Protein 6P5U (pdb70)

Radius of gyration: 30.83 Å; Cα contacts (8 Å, |Δi|>4): 3270; chains: 6; bounding box: 85×77×83 Å

Organism: NCBI:txid155900

Nearest PDB structures (foldseek):
  6p5u-assembly1_C  TM=1.004E+00  e=1.518E-50  uncultured organism
  6p5u-assembly1_A  TM=1.004E+00  e=5.200E-48  uncultured organism
  6p5u-assembly1_E  TM=1.001E+00  e=7.434E-48  uncultured organism
  6p5u-assembly1_F  TM=1.002E+00  e=9.434E-48  uncultured organism
  6p5u-assembly1_B  TM=1.003E+00  e=1.431E-47  uncultured organism

CATH classification: 3.90.226.10 (+1 more: 6.10.250.2850)

Foldseek 3Di:
DQDQWDWDQDQQETEIAGRPVVQLSAQALSNLQVLLVVLVVVLPPRSHQEYEQAYPDQHRYQYHDCVRLPVNPPVVNVVSLVSNCVRLAVCQLLPLHAYEYETRAEQEQHNLSNLLSHLAYEYEQRHKYWDQQVVVPHASPSCNLVSLVVFFPPVVSCVRRVPRDIHGRVVCCVRRSHVYYYHSVCRVVVVVVVSVVRVPDDSLVSSLVSNLVVVCPPPDPVVSVVVVVVSVVVSVVVD/DQWDWDQDQQETEIARRDVVQLSACALVNLQVLLVVLVVVLPPPSHQEYEQAYPDAHRYQYHDCVRLPVVVVDDPVVNVVSLVSNCVRLAVCQLLPLHAYEYQTLAEQEQNSLSSLLSHLAYEYEQHHKYWPCQVVVVHQSDSCNLVSCVVFFPPVVSCVRRVPRDIHGRVVCCVRRSHVYYYHSVCRVVVVVVVSVVRVPDDSLVSSLVSNLVVVCVPPDPVVSVVVVVVSVVVSVVD/DQDQWDWDQDQQETEIAGRDVVQLSAQALSNLQVLLVVLVVVLPPSSHQEYEQAYPDQHRYAYHDCPRLPVDDDPVVNVVSLVSNLVRLAVCQLLPLHAYEYEGRAEQEQNSLRNLLSHLAYEYEQHHKYWPQVVVVPDQSDSCNLVSCVVFFPPVVSCVRRVPRDIHGRVVCCVRRSHVYYYHSVCRVVVVVVVSVVRVPDDSLVSSLVSNLVVVCVPPDPVVSVVVVVVSVVVSVVD/DPPQDQWDWDQDQQETEIAGRDVVQLSACALSNLQVLLVVLVVVLPDPSHQEYEQAYPDQHRYQYHDPPRLPPNPPVVNVVSLVSNCVRLAVCQLQPLHAYEYEGRAEQEQHSLRNLLSHLAYEYEQRHKYWDCQVVVPHASPSCNLVSCVVFFDPVVSCVRRVVRDIHGRVVCCVRRSHVYYYHSVCRVVVVVVVSVVRVPDDSLVSSLVSNLVVVCVVPDPVVSVVVVVVSVVVSVVVD/DQPPQDFWDWDFDQQETEIAGRDVVQLSACALSNLQVLLVVLVVVLPDRSHQEYEQAHPDAHRYQYHDCPRLNVVCPPPDPVVNVVSLVSNCVRLAVCQLLPLHAYEYEGLAEQEQNSLSNLLSHLAYEYEQHHKYWPQVVVVPHASDSCNLVSCVVFFPPVVSCVRRVVRDIDGPVVCCVRRSHVYYYHSVCRVVVRVVVSVVSVPDDSLVSSLVSNLVVVCVVPDPVVSVVVVVVSVVVSVVVD/DPPQDQWDWDFDQQETEIARRPVVQLSAAALSNLQVLLVVLVVVLPDRSHQEYEQAYPDAHRYQYHDCPRLPVVAPPVVNVVSLVSNCVRLAVCLQLPLHAYEYQTRAEQEQHSLSNLLSHLAYEYEQHHKYWPQQVVVVHASDSCNLVSCVVFFPPVVSCVRRVVRDIDGDVVCCVRRSHVYYYHSVCRVVVVVVVSVVSVPDDSLVSSLVSNLVVVCVPPDPVVSVVVVVVSVVVSVVVD

Structure (mmCIF, N/CA/C/O backbone):
data_6P5U
#
_entry.id   6P5U
#
_cell.length_a   99.280
_cell.length_b   130.960
_cell.length_c   115.910
_cell.angle_alpha   90.000
_cell.angle_beta   90.680
_cell.angle_gamma   90.000
#
_symmetry.space_group_name_H-M   'C 1 2 1'
#
loop_
_entity.id
_entity.type
_entity.pdbx_description
1 polymer 'Enoyl-CoA hydratase'
2 non-polymer 'COENZYME A'
3 non-polymer 2-[3-(2-HYDROXY-1,1-DIHYDROXYMETHYL-ETHYLAMINO)-PROPYLAMINO]-2-HYDROXYMETHYL-PROPANE-1,3-DIOL
4 water water
#
loop_
_atom_site.group_PDB
_atom_site.id
_atom_site.type_symbol
_atom_site.label_atom_id
_atom_site.label_alt_id
_atom_site.label_comp_id
_atom_site.label_asym_id
_atom_site.label_entity_id
_atom_site.label_seq_id
_atom_site.pdbx_PDB_ins_code
_atom_site.Cartn_x
_atom_site.Cartn_y
_atom_site.Cartn_z
_atom_site.occupancy
_atom_site.B_iso_or_equiv
_atom_site.auth_seq_id
_atom_site.auth_comp_id
_atom_site.auth_asym_id
_atom_site.auth_atom_id
_atom_site.pdbx_PDB_model_num
ATOM 1 N N . GLY A 1 12 ? 24.541 15.689 10.320 1.00 40.85 12 GLY A N 1
ATOM 2 C CA . GLY A 1 12 ? 25.940 15.323 10.445 1.00 40.91 12 GLY A CA 1
ATOM 3 C C . GLY A 1 12 ? 26.253 13.942 9.902 1.00 40.73 12 GLY A C 1
ATOM 4 O O . GLY A 1 12 ? 27.417 13.585 9.721 1.00 41.47 12 GLY A O 1
ATOM 5 N N . LEU A 1 13 ? 25.207 13.164 9.640 1.00 39.15 13 LEU A N 1
ATOM 6 C CA . LEU A 1 13 ? 25.362 11.806 9.140 1.00 38.00 13 LEU A CA 1
ATOM 7 C C . LEU A 1 13 ? 25.499 11.810 7.624 1.00 38.29 13 LEU A C 1
ATOM 8 O O . LEU A 1 13 ? 24.797 12.547 6.924 1.00 40.57 13 LEU A O 1
ATOM 13 N N . THR A 1 14 ? 26.412 10.978 7.121 1.00 36.01 14 THR A N 1
ATOM 14 C CA . THR A 1 14 ? 26.624 10.838 5.688 1.00 35.96 14 THR A CA 1
ATOM 15 C C . THR A 1 14 ? 26.230 9.474 5.141 1.00 35.83 14 THR A C 1
ATOM 16 O O . THR A 1 14 ? 25.988 9.359 3.935 1.00 37.80 14 THR A O 1
ATOM 20 N N . THR A 1 15 ? 26.162 8.445 5.987 1.00 33.11 15 THR A N 1
ATOM 21 C CA . THR A 1 15 ? 25.808 7.104 5.549 1.00 32.10 15 THR A CA 1
ATOM 22 C C . THR A 1 15 ? 24.441 6.650 6.043 1.00 31.33 15 THR A C 1
ATOM 23 O O . THR A 1 15 ? 23.988 5.570 5.649 1.00 30.87 15 THR A O 1
ATOM 27 N N . VAL A 1 16 ? 23.767 7.442 6.877 1.00 31.06 16 VAL A N 1
ATOM 28 C CA . VAL A 1 16 ? 22.521 7.040 7.519 1.00 29.08 16 VAL A CA 1
ATOM 29 C C . VAL A 1 16 ? 21.510 8.171 7.357 1.00 28.86 16 VAL A C 1
ATOM 30 O O . VAL A 1 16 ? 21.869 9.352 7.384 1.00 30.36 16 VAL A O 1
ATOM 34 N N . LYS A 1 17 ? 20.242 7.808 7.153 1.00 27.43 17 LYS A N 1
ATOM 35 C CA . LYS A 1 17 ? 19.142 8.767 7.137 1.00 28.22 17 LYS A CA 1
ATOM 36 C C . LYS A 1 17 ? 18.127 8.380 8.205 1.00 27.84 17 LYS A C 1
ATOM 37 O O . LYS A 1 17 ? 17.822 7.196 8.380 1.00 28.31 17 LYS A O 1
ATOM 39 N N . VAL A 1 18 ? 17.691 9.373 8.975 1.00 27.81 18 VAL A N 1
ATOM 40 C CA . VAL A 1 18 ? 16.686 9.131 10.048 1.00 28.13 18 VAL A CA 1
ATOM 41 C C . VAL A 1 18 ? 15.471 10.023 9.795 1.00 28.03 18 VAL A C 1
ATOM 42 O O . VAL A 1 18 ? 15.653 11.240 9.663 1.00 29.16 18 VAL A O 1
ATOM 46 N N . GLN A 1 19 ? 14.283 9.424 9.750 1.00 28.24 19 GLN A N 1
ATOM 47 C CA . GLN A 1 19 ? 13.031 10.194 9.547 1.00 29.44 19 GLN A CA 1
ATOM 48 C C . GLN A 1 19 ? 12.084 9.915 10.715 1.00 27.37 19 GLN A C 1
ATOM 49 O O . GLN A 1 19 ? 11.811 8.738 10.985 1.00 27.58 19 GLN A O 1
ATOM 55 N N . PHE A 1 20 ? 11.578 10.971 11.349 1.00 26.01 20 PHE A N 1
ATOM 56 C CA . PHE A 1 20 ? 10.640 10.807 12.484 1.00 25.71 20 PHE A CA 1
ATOM 57 C C . PHE A 1 20 ? 9.216 10.819 11.934 1.00 26.94 20 PHE A C 1
ATOM 58 O O . PHE A 1 20 ? 8.890 11.728 11.165 1.00 28.16 20 PHE A O 1
ATOM 66 N N . ASP A 1 21 ? 8.419 9.819 12.307 1.00 25.88 21 ASP A N 1
ATOM 67 C CA . ASP A 1 21 ? 7.020 9.729 11.823 1.00 26.15 21 ASP A CA 1
ATOM 68 C C . ASP A 1 21 ? 6.087 9.231 12.936 1.00 25.79 21 ASP A C 1
ATOM 69 O O . ASP A 1 21 ? 6.004 8.012 13.129 1.00 24.27 21 ASP A O 1
ATOM 74 N N . GLU A 1 22 ? 5.460 10.156 13.668 1.00 25.88 22 GLU A N 1
ATOM 75 C CA . GLU A 1 22 ? 4.457 9.813 14.712 1.00 26.61 22 GLU A CA 1
ATOM 76 C C . GLU A 1 22 ? 5.005 8.781 15.707 1.00 25.84 22 GLU A C 1
ATOM 77 O O . GLU A 1 22 ? 4.268 7.845 16.033 1.00 25.20 22 GLU A O 1
ATOM 83 N N . GLY A 1 23 ? 6.239 8.958 16.177 1.00 24.95 23 GLY A N 1
ATOM 84 C CA . GLY A 1 23 ? 6.855 8.008 17.122 1.00 24.94 23 GLY A CA 1
ATOM 85 C C . GLY A 1 23 ? 7.661 6.917 16.433 1.00 24.34 23 GLY A C 1
ATOM 86 O O . GLY A 1 23 ? 8.257 6.095 17.140 1.00 23.94 23 GLY A O 1
ATOM 87 N N . ILE A 1 24 ? 7.706 6.927 15.100 1.00 23.99 24 ILE A N 1
ATOM 88 C CA . ILE A 1 24 ? 8.522 5.927 14.354 1.00 22.62 24 ILE A CA 1
ATOM 89 C C . ILE A 1 24 ? 9.791 6.619 13.861 1.00 23.01 24 ILE A C 1
ATOM 90 O O . ILE A 1 24 ? 9.687 7.669 13.229 1.00 23.11 24 ILE A O 1
ATOM 95 N N . ALA A 1 25 ? 10.941 6.021 14.146 1.00 23.00 25 ALA A N 1
ATOM 96 C CA . ALA A 1 25 ? 12.224 6.522 13.662 1.00 23.69 25 ALA A CA 1
ATOM 97 C C . ALA A 1 25 ? 12.668 5.622 12.514 1.00 23.37 25 ALA A C 1
ATOM 98 O O . ALA A 1 25 ? 13.268 4.566 12.739 1.00 22.85 25 ALA A O 1
ATOM 100 N N . TRP A 1 26 ? 12.363 6.037 11.286 1.00 23.73 26 TRP A N 1
ATOM 101 C CA . TRP A 1 26 ? 12.775 5.286 10.104 1.00 23.12 26 TRP A CA 1
ATOM 102 C C . TRP A 1 26 ? 14.268 5.493 9.879 1.00 24.05 26 TRP A C 1
ATOM 103 O O . TRP A 1 26 ? 14.692 6.557 9.416 1.00 25.49 26 TRP A O 1
ATOM 114 N N . VAL A 1 27 ? 15.065 4.482 10.206 1.00 23.00 27 VAL A N 1
ATOM 115 C CA . VAL A 1 27 ? 16.514 4.533 10.049 1.00 22.82 27 VAL A CA 1
ATOM 116 C C . VAL A 1 27 ? 16.860 3.821 8.750 1.00 23.88 27 VAL A C 1
ATOM 117 O O . VAL A 1 27 ? 16.706 2.599 8.638 1.00 22.08 27 VAL A O 1
ATOM 121 N N . SER A 1 28 ? 17.334 4.581 7.769 1.00 25.13 28 SER A N 1
ATOM 122 C CA . SER A 1 28 ? 17.648 4.055 6.450 1.00 26.76 28 SER A CA 1
ATOM 123 C C . SER A 1 28 ? 19.155 4.024 6.251 1.00 28.18 28 SER A C 1
ATOM 124 O O . SER A 1 28 ? 19.838 5.030 6.478 1.00 28.09 28 SER A O 1
ATOM 127 N N . LEU A 1 29 ? 19.670 2.867 5.837 1.00 29.12 29 LEU A N 1
ATOM 128 C CA . LEU A 1 29 ? 21.035 2.812 5.331 1.00 29.32 29 LEU A CA 1
ATOM 129 C C . LEU A 1 29 ? 21.118 3.641 4.059 1.00 28.64 29 LEU A C 1
ATOM 130 O O . LEU A 1 29 ? 20.375 3.396 3.104 1.00 28.97 29 LEU A O 1
ATOM 135 N N . ASN A 1 30 ? 22.017 4.626 4.045 1.00 28.96 30 ASN A N 1
ATOM 136 C CA . ASN A 1 30 ? 22.070 5.543 2.913 1.00 29.61 30 ASN A CA 1
ATOM 137 C C . ASN A 1 30 ? 23.424 5.522 2.213 1.00 27.37 30 ASN A C 1
ATOM 138 O O . ASN A 1 30 ? 24.138 6.531 2.186 1.00 25.43 30 ASN A O 1
ATOM 143 N N . ARG A 1 31 ? 23.790 4.377 1.647 1.00 25.98 31 ARG A N 1
ATOM 144 C CA . ARG A 1 31 ? 24.906 4.285 0.703 1.00 24.42 31 ARG A CA 1
ATOM 145 C C . ARG A 1 31 ? 24.436 3.556 -0.551 1.00 23.58 31 ARG A C 1
ATOM 146 O O . ARG A 1 31 ? 24.955 2.491 -0.900 1.00 23.54 31 ARG A O 1
ATOM 154 N N . PRO A 1 32 ? 23.443 4.108 -1.260 1.00 23.17 32 PRO A N 1
ATOM 155 C CA . PRO A 1 32 ? 22.866 3.364 -2.393 1.00 23.33 32 PRO A CA 1
ATOM 156 C C . PRO A 1 32 ? 23.845 3.160 -3.534 1.00 23.94 32 PRO A C 1
ATOM 157 O O . PRO A 1 32 ? 23.732 2.166 -4.263 1.00 24.52 32 PRO A O 1
ATOM 161 N N . ASP A 1 33 ? 24.814 4.063 -3.701 1.00 23.34 33 ASP A N 1
ATOM 162 C CA . ASP A 1 33 ? 25.841 3.872 -4.717 1.00 24.99 33 ASP A CA 1
ATOM 163 C C . ASP A 1 33 ? 26.717 2.663 -4.424 1.00 25.27 33 ASP A C 1
ATOM 164 O O . ASP A 1 33 ? 27.312 2.105 -5.352 1.00 26.65 33 ASP A O 1
ATOM 169 N N . LYS A 1 34 ? 26.810 2.249 -3.160 1.00 23.91 34 LYS A N 1
ATOM 170 C CA . LYS A 1 34 ? 27.498 1.023 -2.778 1.00 23.88 34 LYS A CA 1
ATOM 171 C C . LYS A 1 34 ? 26.524 -0.056 -2.317 1.00 22.99 34 LYS A C 1
ATOM 172 O O . LYS A 1 34 ? 26.924 -0.990 -1.614 1.00 19.62 34 LYS A O 1
ATOM 178 N N . ARG A 1 35 ? 25.250 0.061 -2.703 1.00 22.66 35 ARG A N 1
ATOM 179 C CA . ARG A 1 35 ? 24.207 -0.898 -2.334 1.00 22.04 35 ARG A CA 1
ATOM 180 C C . ARG A 1 35 ? 24.105 -1.056 -0.818 1.00 20.48 35 ARG A C 1
ATOM 181 O O . ARG A 1 35 ? 23.888 -2.155 -0.303 1.00 19.88 35 ARG A O 1
ATOM 189 N N . ASN A 1 36 ? 24.268 0.059 -0.103 1.00 19.79 36 ASN A N 1
ATOM 190 C CA . ASN A 1 36 ? 24.155 0.102 1.356 1.00 20.57 36 ASN A CA 1
ATOM 191 C C . ASN A 1 36 ? 25.139 -0.844 2.037 1.00 21.15 36 ASN A C 1
ATOM 192 O O . ASN A 1 36 ? 24.860 -1.375 3.115 1.00 21.02 36 ASN A O 1
ATOM 197 N N . ALA A 1 37 ? 26.295 -1.064 1.415 1.00 22.10 37 ALA A N 1
ATOM 198 C CA . ALA A 1 37 ? 27.349 -1.831 2.062 1.00 22.13 37 ALA A CA 1
ATOM 199 C C . ALA A 1 37 ? 27.800 -1.118 3.330 1.00 22.69 37 ALA A C 1
ATOM 200 O O . ALA A 1 37 ? 27.835 0.114 3.392 1.00 23.92 37 ALA A O 1
ATOM 202 N N . MET A 1 38 ? 28.140 -1.900 4.350 1.00 22.24 38 MET A N 1
ATOM 203 C CA . MET A 1 38 ? 28.417 -1.374 5.682 1.00 21.19 38 MET A CA 1
ATOM 204 C C . MET A 1 38 ? 29.922 -1.191 5.850 1.00 21.59 38 MET A C 1
ATOM 205 O O . MET A 1 38 ? 30.671 -2.170 5.929 1.00 20.80 38 MET A O 1
ATOM 210 N N . SER A 1 39 ? 30.351 0.059 5.906 1.00 21.65 39 SER A N 1
ATOM 211 C CA . SER A 1 39 ? 31.739 0.460 6.068 1.00 23.20 39 SER A CA 1
ATOM 212 C C . SER A 1 39 ? 32.015 0.836 7.517 1.00 23.57 39 SER A C 1
ATOM 213 O O . SER A 1 39 ? 31.091 0.988 8.321 1.00 23.80 39 SER A O 1
ATOM 216 N N . PRO A 1 40 ? 33.291 0.973 7.898 1.00 23.70 40 PRO A N 1
ATOM 217 C CA . PRO A 1 40 ? 33.591 1.479 9.249 1.00 24.88 40 PRO A CA 1
ATOM 218 C C . PRO A 1 40 ? 32.956 2.826 9.546 1.00 25.66 40 PRO A C 1
ATOM 219 O O . PRO A 1 40 ? 32.574 3.081 10.695 1.00 25.45 40 PRO A O 1
ATOM 223 N N . THR A 1 41 ? 32.833 3.698 8.543 1.00 25.49 41 THR A N 1
ATOM 224 C CA . THR A 1 41 ? 32.143 4.968 8.743 1.00 26.24 41 THR A CA 1
ATOM 225 C C . THR A 1 41 ? 30.668 4.740 9.050 1.00 26.24 41 THR A C 1
ATOM 226 O O . THR A 1 41 ? 30.109 5.351 9.968 1.00 28.03 41 THR A O 1
ATOM 230 N N . LEU A 1 42 ? 30.022 3.854 8.289 1.00 24.93 42 LEU A N 1
ATOM 231 C CA . LEU A 1 42 ? 28.624 3.532 8.555 1.00 23.34 42 LEU A CA 1
ATOM 232 C C . LEU A 1 42 ? 28.464 2.847 9.907 1.00 21.92 42 LEU A C 1
ATOM 233 O O . LEU A 1 42 ? 27.504 3.119 10.636 1.00 19.47 42 LEU A O 1
ATOM 238 N N . ASN A 1 43 ? 29.393 1.952 10.254 1.00 21.16 43 ASN A N 1
ATOM 239 C CA . ASN A 1 43 ? 29.313 1.261 11.537 1.00 20.77 43 ASN A CA 1
ATOM 240 C C . ASN A 1 43 ? 29.415 2.241 12.698 1.00 21.88 43 ASN A C 1
ATOM 241 O O . ASN A 1 43 ? 28.720 2.092 13.710 1.00 19.31 43 ASN A O 1
ATOM 246 N N . ARG A 1 44 ? 30.279 3.251 12.571 1.00 23.66 44 ARG A N 1
ATOM 247 C CA . ARG A 1 44 ? 30.388 4.261 13.618 1.00 24.60 44 ARG A CA 1
ATOM 248 C C . ARG A 1 44 ? 29.171 5.177 13.627 1.00 25.11 44 ARG A C 1
ATOM 249 O O . ARG A 1 44 ? 28.659 5.528 14.696 1.00 25.81 44 ARG A O 1
ATOM 251 N N . GLU A 1 45 ? 28.693 5.573 12.444 1.00 25.63 45 GLU A N 1
ATOM 252 C CA . GLU A 1 45 ? 27.530 6.451 12.375 1.00 26.05 45 GLU A CA 1
ATOM 253 C C . GLU A 1 45 ? 26.279 5.760 12.903 1.00 25.72 45 GLU A C 1
ATOM 254 O O . GLU A 1 45 ? 25.447 6.395 13.561 1.00 25.01 45 GLU A O 1
ATOM 260 N N . MET A 1 46 ? 26.126 4.462 12.631 1.00 25.05 46 MET A N 1
ATOM 261 C CA . MET A 1 46 ? 24.917 3.770 13.068 1.00 25.67 46 MET A CA 1
ATOM 262 C C . MET A 1 46 ? 24.864 3.629 14.581 1.00 24.40 46 MET A C 1
ATOM 263 O O . MET A 1 46 ? 23.783 3.711 15.177 1.00 24.59 46 MET A O 1
ATOM 268 N N . LEU A 1 47 ? 26.008 3.367 15.216 1.00 23.47 47 LEU A N 1
ATOM 269 C CA . LEU A 1 47 ? 26.026 3.299 16.672 1.00 22.70 47 LEU A CA 1
ATOM 270 C C . LEU A 1 47 ? 25.660 4.645 17.279 1.00 22.93 47 LEU A C 1
ATOM 271 O O . LEU A 1 47 ? 24.968 4.707 18.300 1.00 23.58 47 LEU A O 1
ATOM 276 N N . GLN A 1 48 ? 26.112 5.738 16.657 1.00 23.99 48 GLN A N 1
ATOM 277 C CA . GLN A 1 48 ? 25.732 7.066 17.125 1.00 25.22 48 GLN A CA 1
ATOM 278 C C . GLN A 1 48 ? 24.230 7.283 17.002 1.00 23.18 48 GLN A C 1
ATOM 279 O O . GLN A 1 48 ? 23.602 7.858 17.899 1.00 23.60 48 GLN A O 1
ATOM 285 N N . VAL A 1 49 ? 23.636 6.827 15.897 1.00 23.06 49 VAL A N 1
ATOM 286 C CA . VAL A 1 49 ? 22.201 7.003 15.691 1.00 23.60 49 VAL A CA 1
ATOM 287 C C . VAL A 1 49 ? 21.414 6.219 16.733 1.00 23.11 49 VAL A C 1
ATOM 288 O O . VAL A 1 49 ? 20.494 6.746 17.369 1.00 22.30 49 VAL A O 1
ATOM 292 N N . LEU A 1 50 ? 21.767 4.945 16.924 1.00 23.07 50 LEU A N 1
ATOM 293 C CA . LEU A 1 50 ? 21.031 4.107 17.865 1.00 23.14 50 LEU A CA 1
ATOM 294 C C . LEU A 1 50 ? 21.189 4.607 19.296 1.00 24.19 50 LEU A C 1
ATOM 295 O O . LEU A 1 50 ? 20.225 4.611 20.069 1.00 25.15 50 LEU A O 1
ATOM 300 N N . GLU A 1 51 ? 22.398 5.039 19.666 1.00 25.21 51 GLU A N 1
ATOM 301 C CA . GLU A 1 51 ? 22.612 5.566 21.010 1.00 27.16 51 GLU A CA 1
ATOM 302 C C . GLU A 1 51 ? 21.854 6.868 21.233 1.00 28.38 51 GLU A C 1
ATOM 303 O O . GLU A 1 51 ? 21.428 7.149 22.359 1.00 29.90 51 GLU A O 1
ATOM 309 N N . ALA A 1 52 ? 21.679 7.673 20.184 1.00 27.99 52 ALA A N 1
ATOM 310 C CA . ALA A 1 52 ? 20.943 8.923 20.322 1.00 27.74 52 ALA A CA 1
ATOM 311 C C . ALA A 1 52 ? 19.436 8.701 20.308 1.00 28.51 52 ALA A C 1
ATOM 312 O O . ALA A 1 52 ? 18.700 9.428 20.985 1.00 29.77 52 ALA A O 1
ATOM 314 N N . LEU A 1 53 ? 18.962 7.705 19.557 1.00 28.27 53 LEU A N 1
ATOM 315 C CA . LEU A 1 53 ? 17.527 7.468 19.447 1.00 27.78 53 LEU A CA 1
ATOM 316 C C . LEU A 1 53 ? 16.953 6.787 20.683 1.00 28.00 53 LEU A C 1
ATOM 317 O O . LEU A 1 53 ? 15.753 6.920 20.953 1.00 26.25 53 LEU A O 1
ATOM 322 N N . GLU A 1 54 ? 17.777 6.057 21.439 1.00 28.88 54 GLU A N 1
ATOM 323 C CA . GLU A 1 54 ? 17.270 5.355 22.613 1.00 31.08 54 GLU A CA 1
ATOM 324 C C . GLU A 1 54 ? 16.855 6.309 23.726 1.00 31.82 54 GLU A C 1
ATOM 325 O O . GLU A 1 54 ? 16.154 5.890 24.652 1.00 32.45 54 GLU A O 1
ATOM 331 N N . PHE A 1 55 ? 17.272 7.573 23.657 1.00 31.79 55 PHE A N 1
ATOM 332 C CA . PHE A 1 55 ? 16.821 8.594 24.589 1.00 32.60 55 PHE A CA 1
ATOM 333 C C . PHE A 1 55 ? 16.018 9.694 23.912 1.00 33.01 55 PHE A C 1
ATOM 334 O O . PHE A 1 55 ? 15.497 10.577 24.604 1.00 35.86 55 PHE A O 1
ATOM 342 N N . ASP A 1 56 ? 15.904 9.670 22.586 1.00 30.89 56 ASP A N 1
ATOM 343 C CA . ASP A 1 56 ? 15.094 10.644 21.863 1.00 30.78 56 ASP A CA 1
ATOM 344 C C . ASP A 1 56 ? 13.621 10.318 22.070 1.00 29.73 56 ASP A C 1
ATOM 345 O O . ASP A 1 56 ? 13.124 9.306 21.564 1.00 28.63 56 ASP A O 1
ATOM 350 N N . ASP A 1 57 ? 12.916 11.176 22.810 1.00 30.12 57 ASP A N 1
ATOM 351 C CA . ASP A 1 57 ? 11.502 10.950 23.087 1.00 30.47 57 ASP A CA 1
ATOM 352 C C . ASP A 1 57 ? 10.627 11.081 21.848 1.00 28.66 57 ASP A C 1
ATOM 353 O O . ASP A 1 57 ? 9.440 10.744 21.913 1.00 27.83 57 ASP A O 1
ATOM 358 N N . ARG A 1 58 ? 11.177 11.558 20.728 1.00 27.17 58 ARG A N 1
ATOM 359 C CA . ARG A 1 58 ? 10.409 11.675 19.495 1.00 27.66 58 ARG A CA 1
ATOM 360 C C . ARG A 1 58 ? 10.081 10.326 18.872 1.00 27.31 58 ARG A C 1
ATOM 361 O O . ARG A 1 58 ? 9.264 10.276 17.946 1.00 27.85 58 ARG A O 1
ATOM 369 N N . CYS A 1 59 ? 10.692 9.241 19.344 1.00 26.97 59 CYS A N 1
ATOM 370 C CA . CYS A 1 59 ? 10.449 7.917 18.795 1.00 26.62 59 CYS A CA 1
ATOM 371 C C . CYS A 1 59 ? 10.253 6.914 19.922 1.00 25.22 59 CYS A C 1
ATOM 372 O O . CYS A 1 59 ? 10.854 7.028 20.994 1.00 24.54 59 CYS A O 1
ATOM 375 N N . GLY A 1 60 ? 9.394 5.932 19.665 1.00 23.64 60 GLY A N 1
ATOM 376 C CA . GLY A 1 60 ? 9.175 4.838 20.589 1.00 22.49 60 GLY A CA 1
ATOM 377 C C . GLY A 1 60 ? 9.433 3.501 19.927 1.00 22.78 60 GLY A C 1
ATOM 378 O O . GLY A 1 60 ? 9.415 2.455 20.582 1.00 22.66 60 GLY A O 1
ATOM 379 N N . VAL A 1 61 ? 9.670 3.534 18.616 1.00 22.92 61 VAL A N 1
ATOM 380 C CA . VAL A 1 61 ? 9.992 2.342 17.840 1.00 22.43 61 VAL A CA 1
ATOM 381 C C . VAL A 1 61 ? 10.929 2.758 16.716 1.00 21.97 61 VAL A C 1
ATOM 382 O O . VAL A 1 61 ? 10.815 3.854 16.161 1.00 21.24 61 VAL A O 1
ATOM 386 N N . VAL A 1 62 ? 11.870 1.877 16.387 1.00 21.23 62 VAL A N 1
ATOM 387 C CA . VAL A 1 62 ? 12.860 2.129 15.349 1.00 22.20 62 VAL A CA 1
ATOM 388 C C . VAL A 1 62 ? 12.674 1.100 14.244 1.00 22.40 62 VAL A C 1
ATOM 389 O O . VAL A 1 62 ? 12.617 -0.105 14.515 1.00 22.48 62 VAL A O 1
ATOM 393 N N . VAL A 1 63 ? 12.576 1.573 13.005 1.00 20.65 63 VAL A N 1
ATOM 394 C CA . VAL A 1 63 ? 12.498 0.709 11.833 1.00 19.58 63 VAL A CA 1
ATOM 395 C C . VAL A 1 63 ? 13.812 0.828 11.076 1.00 21.01 63 VAL A C 1
ATOM 396 O O . VAL A 1 63 ? 14.192 1.923 10.642 1.00 22.48 63 VAL A O 1
ATOM 400 N N . LEU A 1 64 ? 14.507 -0.295 10.922 1.00 19.78 64 LEU A N 1
ATOM 401 C CA . LEU A 1 64 ? 15.771 -0.347 10.199 1.00 20.12 64 LEU A CA 1
ATOM 402 C C . LEU A 1 64 ? 15.509 -0.824 8.777 1.00 20.65 64 LEU A C 1
ATOM 403 O O . LEU A 1 64 ? 14.953 -1.909 8.573 1.00 19.96 64 LEU A O 1
ATOM 408 N N . THR A 1 65 ? 15.906 -0.015 7.800 1.00 20.47 65 THR A N 1
ATOM 409 C CA . THR A 1 65 ? 15.734 -0.354 6.395 1.00 22.08 65 THR A CA 1
ATOM 410 C C . THR A 1 65 ? 16.881 0.272 5.611 1.00 23.15 65 THR A C 1
ATOM 411 O O . THR A 1 65 ? 17.832 0.808 6.189 1.00 23.33 65 THR A O 1
ATOM 415 N N . GLY A 1 66 ? 16.795 0.199 4.290 1.00 23.72 66 GLY A N 1
ATOM 416 C CA . GLY A 1 66 ? 17.815 0.764 3.432 1.00 25.06 66 GLY A CA 1
ATOM 417 C C . GLY A 1 66 ? 17.204 1.609 2.336 1.00 27.96 66 GLY A C 1
ATOM 418 O O . GLY A 1 66 ? 16.116 1.328 1.835 1.00 28.16 66 GLY A O 1
ATOM 419 N N . GLU A 1 67 ? 17.925 2.665 1.972 1.00 30.42 67 GLU A N 1
ATOM 420 C CA . GLU A 1 67 ? 17.504 3.519 0.874 1.00 33.08 67 GLU A CA 1
ATOM 421 C C . GLU A 1 67 ? 17.790 2.842 -0.460 1.00 34.88 67 GLU A C 1
ATOM 422 O O . GLU A 1 67 ? 18.715 2.034 -0.588 1.00 35.66 67 GLU A O 1
ATOM 424 N N . GLY A 1 68 ? 16.981 3.177 -1.460 1.00 35.79 68 GLY A N 1
ATOM 425 C CA . GLY A 1 68 ? 17.148 2.588 -2.771 1.00 36.45 68 GLY A CA 1
ATOM 426 C C . GLY A 1 68 ? 16.613 1.168 -2.840 1.00 36.75 68 GLY A C 1
ATOM 427 O O . GLY A 1 68 ? 15.757 0.746 -2.056 1.00 37.15 68 GLY A O 1
ATOM 428 N N . ASP A 1 69 ? 17.141 0.419 -3.806 1.00 36.50 69 ASP A N 1
ATOM 429 C CA . ASP A 1 69 ? 16.713 -0.952 -4.054 1.00 35.09 69 ASP A CA 1
ATOM 430 C C . ASP A 1 69 ? 17.397 -1.967 -3.148 1.00 31.44 69 ASP A C 1
ATOM 431 O O . ASP A 1 69 ? 17.216 -3.173 -3.350 1.00 30.46 69 ASP A O 1
ATOM 436 N N . SER A 1 70 ? 18.168 -1.521 -2.161 1.00 28.80 70 SER A N 1
ATOM 437 C CA . SER A 1 70 ? 18.929 -2.414 -1.302 1.00 27.10 70 SER A CA 1
ATOM 438 C C . SER A 1 70 ? 18.507 -2.244 0.149 1.00 24.87 70 SER A C 1
ATOM 439 O O . SER A 1 70 ? 18.206 -1.131 0.593 1.00 24.66 70 SER A O 1
ATOM 442 N N . PHE A 1 71 ? 18.468 -3.361 0.876 1.00 23.55 71 PHE A N 1
ATOM 443 C CA . PHE A 1 71 ? 18.507 -3.304 2.332 1.00 22.72 71 PHE A CA 1
ATOM 444 C C . PHE A 1 71 ? 19.945 -3.112 2.800 1.00 23.49 71 PHE A C 1
ATOM 445 O O . PHE A 1 71 ? 20.288 -2.077 3.379 1.00 26.96 71 PHE A O 1
ATOM 453 N N . SER A 1 72 ? 20.803 -4.098 2.528 1.00 21.30 72 SER A N 1
ATOM 454 C CA . SER A 1 72 ? 22.249 -3.963 2.673 1.00 20.96 72 SER A CA 1
ATOM 455 C C . SER A 1 72 ? 22.960 -5.106 1.957 1.00 18.79 72 SER A C 1
ATOM 456 O O . SER A 1 72 ? 22.623 -6.276 2.167 1.00 17.06 72 SER A O 1
ATOM 459 N N . ALA A 1 73 ? 23.950 -4.790 1.121 1.00 18.41 73 ALA A N 1
ATOM 460 C CA . ALA A 1 73 ? 24.713 -5.814 0.419 1.00 20.27 73 ALA A CA 1
ATOM 461 C C . ALA A 1 73 ? 25.835 -6.413 1.265 1.00 20.17 73 ALA A C 1
ATOM 462 O O . ALA A 1 73 ? 26.782 -6.980 0.705 1.00 20.61 73 ALA A O 1
ATOM 464 N N . GLY A 1 74 ? 25.754 -6.301 2.586 1.00 19.67 74 GLY A N 1
ATOM 465 C CA . GLY A 1 74 ? 26.772 -6.850 3.458 1.00 20.06 74 GLY A CA 1
ATOM 466 C C . GLY A 1 74 ? 27.820 -5.824 3.840 1.00 20.65 74 GLY A C 1
ATOM 467 O O . GLY A 1 74 ? 27.641 -4.610 3.697 1.00 20.92 74 GLY A O 1
ATOM 468 N N . MET A 1 75 ? 28.940 -6.335 4.344 1.00 20.14 75 MET A N 1
ATOM 469 C CA . MET A 1 75 ? 30.053 -5.473 4.703 1.00 22.25 75 MET A CA 1
ATOM 470 C C . MET A 1 75 ? 30.733 -4.934 3.447 1.00 24.77 75 MET A C 1
ATOM 471 O O . MET A 1 75 ? 30.648 -5.514 2.361 1.00 24.54 75 MET A O 1
ATOM 476 N N . ASP A 1 76 ? 31.414 -3.802 3.609 1.00 26.69 76 ASP A N 1
ATOM 477 C CA . ASP A 1 76 ? 32.106 -3.171 2.492 1.00 27.45 76 ASP A CA 1
ATOM 478 C C . ASP A 1 76 ? 33.301 -4.022 2.079 1.00 28.40 76 ASP A C 1
ATOM 479 O O . ASP A 1 76 ? 34.235 -4.218 2.865 1.00 27.68 76 ASP A O 1
ATOM 484 N N . LEU A 1 77 ? 33.273 -4.525 0.842 1.00 30.61 77 LEU A N 1
ATOM 485 C CA . LEU A 1 77 ? 34.365 -5.361 0.355 1.00 32.22 77 LEU A CA 1
ATOM 486 C C . LEU A 1 77 ? 35.679 -4.593 0.297 1.00 33.80 77 LEU A C 1
ATOM 487 O O . LEU A 1 77 ? 36.753 -5.189 0.438 1.00 34.00 77 LEU A O 1
ATOM 492 N N . LYS A 1 78 ? 35.615 -3.277 0.100 1.00 34.35 78 LYS A N 1
ATOM 493 C CA . LYS A 1 78 ? 36.806 -2.441 0.003 1.00 36.73 78 LYS A CA 1
ATOM 494 C C . LYS A 1 78 ? 37.167 -1.799 1.339 1.00 37.63 78 LYS A C 1
ATOM 495 O O . LYS A 1 78 ? 38.268 -2.009 1.855 1.00 38.23 78 LYS A O 1
ATOM 497 N N . GLU A 1 79 ? 36.246 -1.002 1.879 1.00 37.29 79 GLU A N 1
ATOM 498 C CA . GLU A 1 79 ? 36.508 -0.239 3.128 1.00 37.21 79 GLU A CA 1
ATOM 499 C C . GLU A 1 79 ? 36.609 -1.151 4.355 1.00 36.83 79 GLU A C 1
ATOM 500 O O . GLU A 1 79 ? 37.589 -1.019 5.085 1.00 37.62 79 GLU A O 1
ATOM 506 N N . TYR A 1 80 ? 35.597 -1.974 4.618 1.00 36.42 80 TYR A N 1
ATOM 507 C CA . TYR A 1 80 ? 35.638 -2.871 5.800 1.00 36.72 80 TYR A CA 1
ATOM 508 C C . TYR A 1 80 ? 36.673 -4.001 5.668 1.00 37.77 80 TYR A C 1
ATOM 509 O O . TYR A 1 80 ? 37.452 -4.199 6.612 1.00 38.10 80 TYR A O 1
ATOM 518 N N . PHE A 1 81 ? 36.741 -4.664 4.510 1.00 38.28 81 PHE A N 1
ATOM 519 C CA . PHE A 1 81 ? 37.625 -5.854 4.397 1.00 39.56 81 PHE A CA 1
ATOM 520 C C . PHE A 1 81 ? 38.990 -5.557 3.767 1.00 40.82 81 PHE A C 1
ATOM 521 O O . PHE A 1 81 ? 39.995 -5.699 4.468 1.00 42.49 81 PHE A O 1
ATOM 529 N N . ARG A 1 82 ? 39.015 -5.136 2.501 1.00 41.03 82 ARG A N 1
ATOM 530 C CA . ARG A 1 82 ? 40.296 -4.946 1.771 1.00 42.43 82 ARG A CA 1
ATOM 531 C C . ARG A 1 82 ? 41.165 -3.865 2.421 1.00 43.68 82 ARG A C 1
ATOM 532 O O . ARG A 1 82 ? 42.353 -4.135 2.608 1.00 44.81 82 ARG A O 1
ATOM 534 N N . GLU A 1 83 ? 40.581 -2.724 2.796 1.00 43.75 83 GLU A N 1
ATOM 535 C CA . GLU A 1 83 ? 41.351 -1.617 3.424 1.00 44.36 83 GLU A CA 1
ATOM 536 C C . GLU A 1 83 ? 41.540 -1.905 4.917 1.00 44.25 83 GLU A C 1
ATOM 537 O O . GLU A 1 83 ? 42.701 -1.914 5.338 1.00 44.69 83 GLU A O 1
ATOM 543 N N . PRO A 1 88 ? 47.369 -3.431 11.336 1.00 39.78 88 PRO A N 1
ATOM 544 C CA . PRO A 1 88 ? 47.723 -3.981 12.647 1.00 40.14 88 PRO A CA 1
ATOM 545 C C . PRO A 1 88 ? 46.609 -4.843 13.235 1.00 38.59 88 PRO A C 1
ATOM 546 O O . PRO A 1 88 ? 45.433 -4.601 12.958 1.00 38.57 88 PRO A O 1
ATOM 550 N N . ALA A 1 89 ? 46.990 -5.837 14.041 1.00 37.68 89 ALA A N 1
ATOM 551 C CA . ALA A 1 89 ? 46.023 -6.810 14.542 1.00 36.21 89 ALA A CA 1
ATOM 552 C C . ALA A 1 89 ? 44.956 -6.145 15.403 1.00 34.52 89 ALA A C 1
ATOM 553 O O . ALA A 1 89 ? 43.756 -6.371 15.209 1.00 31.89 89 ALA A O 1
ATOM 555 N N . LEU A 1 90 ? 45.374 -5.321 16.365 1.00 34.77 90 LEU A N 1
ATOM 556 C CA . LEU A 1 90 ? 44.405 -4.686 17.250 1.00 34.99 90 LEU A CA 1
ATOM 557 C C . LEU A 1 90 ? 43.619 -3.585 16.552 1.00 35.05 90 LEU A C 1
ATOM 558 O O . LEU A 1 90 ? 42.516 -3.251 16.998 1.00 34.97 90 LEU A O 1
ATOM 563 N N . ILE A 1 91 ? 44.157 -3.016 15.471 1.00 35.46 91 ILE A N 1
ATOM 564 C CA . ILE A 1 91 ? 43.373 -2.092 14.659 1.00 35.05 91 ILE A CA 1
ATOM 565 C C . ILE A 1 91 ? 42.265 -2.842 13.930 1.00 33.42 91 ILE A C 1
ATOM 566 O O . ILE A 1 91 ? 41.116 -2.386 13.878 1.00 30.89 91 ILE A O 1
ATOM 571 N N . LYS A 1 92 ? 42.588 -4.009 13.365 1.00 33.88 92 LYS A N 1
ATOM 572 C CA . LYS A 1 92 ? 41.572 -4.825 12.710 1.00 33.43 92 LYS A CA 1
ATOM 573 C C . LYS A 1 92 ? 40.521 -5.302 13.704 1.00 31.48 92 LYS A C 1
ATOM 574 O O . LYS A 1 92 ? 39.328 -5.348 13.384 1.00 30.24 92 LYS A O 1
ATOM 580 N N . ALA A 1 93 ? 40.947 -5.664 14.917 1.00 31.30 93 ALA A N 1
ATOM 581 C CA . ALA A 1 93 ? 39.998 -6.111 15.931 1.00 30.40 93 ALA A CA 1
ATOM 582 C C . ALA A 1 93 ? 39.082 -4.976 16.370 1.00 30.23 93 ALA A C 1
ATOM 583 O O . ALA A 1 93 ? 37.903 -5.203 16.668 1.00 29.87 93 ALA A O 1
ATOM 585 N N . GLN A 1 94 ? 39.605 -3.748 16.419 1.00 30.80 94 GLN A N 1
ATOM 586 C CA . GLN A 1 94 ? 38.775 -2.605 16.784 1.00 31.36 94 GLN A CA 1
ATOM 587 C C . GLN A 1 94 ? 37.699 -2.350 15.736 1.00 30.33 94 GLN A C 1
ATOM 588 O O . GLN A 1 94 ? 36.539 -2.083 16.076 1.00 28.63 94 GLN A O 1
ATOM 594 N N . ILE A 1 95 ? 38.063 -2.434 14.454 1.00 30.87 95 ILE A N 1
ATOM 595 C CA . ILE A 1 95 ? 37.092 -2.203 13.390 1.00 30.99 95 ILE A CA 1
ATOM 596 C C . ILE A 1 95 ? 36.065 -3.329 13.348 1.00 31.16 95 ILE A C 1
ATOM 597 O O . ILE A 1 95 ? 34.873 -3.092 13.114 1.00 30.33 95 ILE A O 1
ATOM 602 N N . ARG A 1 96 ? 36.503 -4.570 13.581 1.00 32.10 96 ARG A N 1
ATOM 603 C CA . ARG A 1 96 ? 35.556 -5.677 13.680 1.00 32.51 96 ARG A CA 1
ATOM 604 C C . ARG A 1 96 ? 34.596 -5.473 14.844 1.00 31.27 96 ARG A C 1
ATOM 605 O O . ARG A 1 96 ? 33.395 -5.740 14.724 1.00 29.35 96 ARG A O 1
ATOM 613 N N . ARG A 1 97 ? 35.111 -4.998 15.982 1.00 31.29 97 ARG A N 1
ATOM 614 C CA . ARG A 1 97 ? 34.258 -4.762 17.141 1.00 30.28 97 ARG A CA 1
ATOM 615 C C . ARG A 1 97 ? 33.287 -3.614 16.900 1.00 28.31 97 ARG A C 1
ATOM 616 O O . ARG A 1 97 ? 32.168 -3.633 17.425 1.00 29.32 97 ARG A O 1
ATOM 618 N N . ALA A 1 98 ? 33.690 -2.612 16.113 1.00 25.85 98 ALA A N 1
ATOM 619 C CA . ALA A 1 98 ? 32.795 -1.498 15.822 1.00 24.42 98 ALA A CA 1
ATOM 620 C C . ALA A 1 98 ? 31.610 -1.937 14.974 1.00 22.86 98 ALA A C 1
ATOM 621 O O . ALA A 1 98 ? 30.518 -1.371 15.098 1.00 22.30 98 ALA A O 1
ATOM 623 N N . ALA A 1 99 ? 31.802 -2.933 14.108 1.00 23.69 99 ALA A N 1
ATOM 624 C CA . ALA A 1 99 ? 30.683 -3.464 13.338 1.00 22.00 99 ALA A CA 1
ATOM 625 C C . ALA A 1 99 ? 29.663 -4.128 14.254 1.00 21.89 99 ALA A C 1
ATOM 626 O O . ALA A 1 99 ? 28.476 -3.785 14.234 1.00 21.03 99 ALA A O 1
ATOM 628 N N . GLY A 1 100 ? 30.116 -5.072 15.081 1.00 22.35 100 GLY A N 1
ATOM 629 C CA . GLY A 1 100 ? 29.221 -5.745 16.006 1.00 21.35 100 GLY A CA 1
ATOM 630 C C . GLY A 1 100 ? 28.715 -4.866 17.129 1.00 20.38 100 GLY A C 1
ATOM 631 O O . GLY A 1 100 ? 27.733 -5.227 17.786 1.00 19.44 100 GLY A O 1
ATOM 632 N N . ALA A 1 101 ? 29.362 -3.720 17.365 1.00 20.77 101 ALA A N 1
ATOM 633 C CA . ALA A 1 101 ? 28.924 -2.827 18.434 1.00 19.80 101 ALA A CA 1
ATOM 634 C C . ALA A 1 101 ? 27.491 -2.359 18.211 1.00 18.91 101 ALA A C 1
ATOM 635 O O . ALA A 1 101 ? 26.707 -2.263 19.162 1.00 19.51 101 ALA A O 1
ATOM 637 N N . TRP A 1 102 ? 27.131 -2.066 16.963 1.00 17.81 102 TRP A N 1
ATOM 638 C CA . TRP A 1 102 ? 25.762 -1.694 16.635 1.00 17.86 102 TRP A CA 1
ATOM 639 C C . TRP A 1 102 ? 24.972 -2.824 15.997 1.00 18.64 102 TRP A C 1
ATOM 640 O O . TRP A 1 102 ? 23.750 -2.879 16.165 1.00 20.89 102 TRP A O 1
ATOM 651 N N . GLN A 1 103 ? 25.639 -3.731 15.278 1.00 17.95 103 GLN A N 1
ATOM 652 C CA . GLN A 1 103 ? 24.917 -4.757 14.533 1.00 19.39 103 GLN A CA 1
ATOM 653 C C . GLN A 1 103 ? 24.207 -5.739 15.454 1.00 20.07 103 GLN A C 1
ATOM 654 O O . GLN A 1 103 ? 23.140 -6.251 15.098 1.00 20.76 103 GLN A O 1
ATOM 660 N N . TRP A 1 104 ? 24.768 -6.018 16.630 1.00 20.38 104 TRP A N 1
ATOM 661 C CA . TRP A 1 104 ? 24.101 -6.919 17.565 1.00 19.17 104 TRP A CA 1
ATOM 662 C C . TRP A 1 104 ? 24.254 -6.539 19.032 1.00 20.89 104 TRP A C 1
ATOM 663 O O . TRP A 1 104 ? 23.323 -6.791 19.803 1.00 22.13 104 TRP A O 1
ATOM 674 N N . ARG A 1 105 ? 25.373 -5.950 19.458 1.00 20.49 105 ARG A N 1
ATOM 675 C CA . ARG A 1 105 ? 25.511 -5.581 20.864 1.00 20.81 105 ARG A CA 1
ATOM 676 C C . ARG A 1 105 ? 24.488 -4.523 21.257 1.00 22.84 105 ARG A C 1
ATOM 677 O O . ARG A 1 105 ? 23.862 -4.615 22.319 1.00 23.33 105 ARG A O 1
ATOM 685 N N . LYS A 1 106 ? 24.294 -3.517 20.404 1.00 22.92 106 LYS A N 1
ATOM 686 C CA . LYS A 1 106 ? 23.323 -2.469 20.695 1.00 23.01 106 LYS A CA 1
ATOM 687 C C . LYS A 1 106 ? 21.911 -2.882 20.293 1.00 22.64 106 LYS A C 1
ATOM 688 O O . LYS A 1 106 ? 20.945 -2.562 20.994 1.00 25.38 106 LYS A O 1
ATOM 694 N N . LEU A 1 107 ? 21.773 -3.612 19.184 1.00 19.74 107 LEU A N 1
ATOM 695 C CA . LEU A 1 107 ? 20.453 -3.850 18.608 1.00 20.71 107 LEU A CA 1
ATOM 696 C C . LEU A 1 107 ? 19.716 -5.001 19.288 1.00 21.46 107 LEU A C 1
ATOM 697 O O . LEU A 1 107 ? 18.497 -4.924 19.478 1.00 21.65 107 LEU A O 1
ATOM 702 N N . ARG A 1 108 ? 20.425 -6.074 19.651 1.00 21.57 108 ARG A N 1
ATOM 703 C CA . ARG A 1 108 ? 19.742 -7.276 20.126 1.00 21.08 108 ARG A CA 1
ATOM 704 C C . ARG A 1 108 ? 18.990 -7.029 21.428 1.00 21.12 108 ARG A C 1
ATOM 705 O O . ARG A 1 108 ? 17.945 -7.645 21.666 1.00 20.85 108 ARG A O 1
ATOM 713 N N . PHE A 1 109 ? 19.492 -6.138 22.276 1.00 19.67 109 PHE A N 1
ATOM 714 C CA . PHE A 1 109 ? 18.807 -5.745 23.501 1.00 19.76 109 PHE A CA 1
ATOM 715 C C . PHE A 1 109 ? 18.601 -4.236 23.535 1.00 20.12 109 PHE A C 1
ATOM 716 O O . PHE A 1 109 ? 18.798 -3.580 24.560 1.00 20.59 109 PHE A O 1
ATOM 724 N N . TYR A 1 110 ? 18.199 -3.679 22.394 1.00 19.50 110 TYR A N 1
ATOM 725 C CA . TYR A 1 110 ? 17.937 -2.251 22.289 1.00 19.41 110 TYR A CA 1
ATOM 726 C C . TYR A 1 110 ? 16.808 -1.845 23.229 1.00 19.52 110 TYR A C 1
ATOM 727 O O . TYR A 1 110 ? 15.869 -2.607 23.475 1.00 20.55 110 TYR A O 1
ATOM 736 N N . ALA A 1 111 ? 16.907 -0.622 23.756 1.00 19.79 111 ALA A N 1
ATOM 737 C CA . ALA A 1 111 ? 15.937 -0.150 24.738 1.00 20.67 111 ALA A CA 1
ATOM 738 C C . ALA A 1 111 ? 14.551 0.055 24.143 1.00 20.90 111 ALA A C 1
ATOM 739 O O . ALA A 1 111 ? 13.580 0.178 24.896 1.00 21.16 111 ALA A O 1
ATOM 741 N N . LYS A 1 112 ? 14.432 0.094 22.822 1.00 20.05 112 LYS A N 1
ATOM 742 C CA . LYS A 1 112 ? 13.152 0.321 22.174 1.00 19.93 112 LYS A CA 1
ATOM 743 C C . LYS A 1 112 ? 12.897 -0.762 21.137 1.00 18.91 112 LYS A C 1
ATOM 744 O O . LYS A 1 112 ? 13.842 -1.360 20.613 1.00 18.21 112 LYS A O 1
ATOM 750 N N . PRO A 1 113 ? 11.629 -1.053 20.841 1.00 18.75 113 PRO A N 1
ATOM 751 C CA . PRO A 1 113 ? 11.326 -2.078 19.835 1.00 17.59 113 PRO A CA 1
ATOM 752 C C . PRO A 1 113 ? 11.906 -1.712 18.477 1.00 17.33 113 PRO A C 1
ATOM 753 O O . PRO A 1 113 ? 11.889 -0.551 18.064 1.00 17.52 113 PRO A O 1
ATOM 757 N N . THR A 1 114 ? 12.431 -2.722 17.786 1.00 16.58 114 THR A N 1
ATOM 758 C CA . THR A 1 114 ? 13.087 -2.539 16.501 1.00 17.39 114 THR A CA 1
ATOM 759 C C . THR A 1 114 ? 12.459 -3.460 15.467 1.00 16.87 114 THR A C 1
ATOM 760 O O . THR A 1 114 ? 12.105 -4.603 15.772 1.00 16.65 114 THR A O 1
ATOM 764 N N . ILE A 1 115 ? 12.318 -2.953 14.244 1.00 17.20 115 ILE A N 1
ATOM 765 C CA . ILE A 1 115 ? 11.755 -3.705 13.129 1.00 17.91 115 ILE A CA 1
ATOM 766 C C . ILE A 1 115 ? 12.676 -3.539 11.930 1.00 18.63 115 ILE A C 1
ATOM 767 O O . ILE A 1 115 ? 13.009 -2.412 11.550 1.00 18.91 115 ILE A O 1
ATOM 772 N N . ALA A 1 116 ? 13.082 -4.655 11.335 1.00 18.68 116 ALA A N 1
ATOM 773 C CA . ALA A 1 116 ? 13.883 -4.632 10.119 1.00 18.53 116 ALA A CA 1
ATOM 774 C C . ALA A 1 116 ? 12.957 -4.727 8.912 1.00 19.65 116 ALA A C 1
ATOM 775 O O . ALA A 1 116 ? 12.150 -5.657 8.816 1.00 20.44 116 ALA A O 1
ATOM 777 N N . MET A 1 117 ? 13.063 -3.762 8.004 1.00 19.74 117 MET A N 1
ATOM 778 C CA . MET A 1 117 ? 12.254 -3.725 6.788 1.00 19.55 117 MET A CA 1
ATOM 779 C C . MET A 1 117 ? 13.174 -4.024 5.608 1.00 20.39 117 MET A C 1
ATOM 780 O O . MET A 1 117 ? 13.881 -3.138 5.119 1.00 20.52 117 MET A O 1
ATOM 785 N N . VAL A 1 118 ? 13.165 -5.278 5.157 1.00 20.31 118 VAL A N 1
ATOM 786 C CA . VAL A 1 118 ? 14.039 -5.723 4.073 1.00 19.69 118 VAL A CA 1
ATOM 787 C C . VAL A 1 118 ? 13.365 -5.349 2.756 1.00 20.08 118 VAL A C 1
ATOM 788 O O . VAL A 1 118 ? 12.494 -6.069 2.262 1.00 19.45 118 VAL A O 1
ATOM 792 N N . ASN A 1 119 ? 13.776 -4.223 2.177 1.00 20.03 119 ASN A N 1
ATOM 793 C CA . ASN A 1 119 ? 13.193 -3.723 0.940 1.00 22.86 119 ASN A CA 1
ATOM 794 C C . ASN A 1 119 ? 13.886 -4.248 -0.310 1.00 24.54 119 ASN A C 1
ATOM 795 O O . ASN A 1 119 ? 13.347 -4.082 -1.409 1.00 23.95 119 ASN A O 1
ATOM 800 N N . GLY A 1 120 ? 15.055 -4.870 -0.179 1.00 24.37 120 GLY A N 1
ATOM 801 C CA . GLY A 1 120 ? 15.774 -5.350 -1.342 1.00 24.52 120 GLY A CA 1
ATOM 802 C C . GLY A 1 120 ? 16.943 -6.258 -1.021 1.00 24.42 120 GLY A C 1
ATOM 803 O O . GLY A 1 120 ? 16.805 -7.200 -0.235 1.00 27.12 120 GLY A O 1
ATOM 804 N N . TRP A 1 121 ? 18.086 -5.980 -1.651 1.00 22.04 121 TRP A N 1
ATOM 805 C CA . TRP A 1 121 ? 19.277 -6.849 -1.485 1.00 21.39 121 TRP A CA 1
ATOM 806 C C . TRP A 1 121 ? 19.635 -6.968 -0.003 1.00 21.02 121 TRP A C 1
ATOM 807 O O . TRP A 1 121 ? 19.798 -5.937 0.651 1.00 20.94 121 TRP A O 1
ATOM 818 N N . CYS A 1 122 ? 19.773 -8.205 0.471 1.00 19.67 122 CYS A N 1
ATOM 819 C CA . CYS A 1 122 ? 20.180 -8.510 1.866 1.00 18.91 122 CYS A CA 1
ATOM 820 C C . CYS A 1 122 ? 21.210 -9.639 1.788 1.00 18.13 122 CYS A C 1
ATOM 821 O O . CYS A 1 122 ? 20.798 -10.788 1.620 1.00 18.71 122 CYS A O 1
ATOM 824 N N . PHE A 1 123 ? 22.495 -9.315 1.919 1.00 17.93 123 PHE A N 1
ATOM 825 C CA . PHE A 1 123 ? 23.549 -10.348 1.772 1.00 19.45 123 PHE A CA 1
ATOM 826 C C . PHE A 1 123 ? 24.586 -10.273 2.894 1.00 20.09 123 PHE A C 1
ATOM 827 O O . PHE A 1 123 ? 24.733 -9.214 3.511 1.00 20.72 123 PHE A O 1
ATOM 835 N N . GLY A 1 124 ? 25.211 -11.415 3.192 1.00 20.69 124 GLY A N 1
ATOM 836 C CA . GLY A 1 124 ? 26.353 -11.465 4.124 1.00 20.82 124 GLY A CA 1
ATOM 837 C C . GLY A 1 124 ? 26.075 -10.867 5.487 1.00 19.23 124 GLY A C 1
ATOM 838 O O . GLY A 1 124 ? 25.119 -11.284 6.151 1.00 18.32 124 GLY A O 1
ATOM 839 N N . GLY A 1 125 ? 26.848 -9.827 5.819 1.00 19.43 125 GLY A N 1
ATOM 840 C CA . GLY A 1 125 ? 26.846 -9.095 7.102 1.00 18.51 125 GLY A CA 1
ATOM 841 C C . GLY A 1 125 ? 25.528 -8.421 7.453 1.00 18.45 125 GLY A C 1
ATOM 842 O O . GLY A 1 125 ? 25.327 -8.150 8.640 1.00 18.79 125 GLY A O 1
ATOM 843 N N . ALA A 1 126 ? 24.655 -8.162 6.471 1.00 17.88 126 ALA A N 1
ATOM 844 C CA . ALA A 1 126 ? 23.314 -7.558 6.666 1.00 18.05 126 ALA A CA 1
ATOM 845 C C . ALA A 1 126 ? 22.418 -8.440 7.555 1.00 18.24 126 ALA A C 1
ATOM 846 O O . ALA A 1 126 ? 21.521 -7.892 8.200 1.00 17.01 126 ALA A O 1
ATOM 848 N N . PHE A 1 127 ? 22.617 -9.762 7.532 1.00 18.18 127 PHE A N 1
ATOM 849 C CA . PHE A 1 127 ? 21.835 -10.728 8.342 1.00 16.61 127 PHE A CA 1
ATOM 850 C C . PHE A 1 127 ? 21.967 -10.413 9.839 1.00 15.69 127 PHE A C 1
ATOM 851 O O . PHE A 1 127 ? 20.940 -10.502 10.511 1.00 14.07 127 PHE A O 1
ATOM 859 N N . THR A 1 128 ? 23.154 -10.024 10.326 1.00 16.54 128 THR A N 1
ATOM 860 C CA . THR A 1 128 ? 23.325 -9.790 11.787 1.00 18.66 128 THR A CA 1
ATOM 861 C C . THR A 1 128 ? 22.427 -8.659 12.311 1.00 19.44 128 THR A C 1
ATOM 862 O O . THR A 1 128 ? 21.664 -8.934 13.242 1.00 18.61 128 THR A O 1
ATOM 866 N N . PRO A 1 129 ? 22.385 -7.436 11.735 1.00 20.39 129 PRO A N 1
ATOM 867 C CA . PRO A 1 129 ? 21.424 -6.430 12.215 1.00 20.04 129 PRO A CA 1
ATOM 868 C C . PRO A 1 129 ? 19.985 -6.790 11.896 1.00 20.08 129 PRO A C 1
ATOM 869 O O . PRO A 1 129 ? 19.080 -6.409 12.650 1.00 20.73 129 PRO A O 1
ATOM 873 N N . LEU A 1 130 ? 19.748 -7.511 10.798 1.00 19.68 130 LEU A N 1
ATOM 874 C CA . LEU A 1 130 ? 18.402 -7.982 10.493 1.00 17.44 130 LEU A CA 1
ATOM 875 C C . LEU A 1 130 ? 17.897 -8.933 11.570 1.00 17.71 130 LEU A C 1
ATOM 876 O O . LEU A 1 130 ? 16.736 -8.854 11.988 1.00 17.84 130 LEU A O 1
ATOM 881 N N . ILE A 1 131 ? 18.761 -9.833 12.040 1.00 16.60 131 ILE A N 1
ATOM 882 C CA . ILE A 1 131 ? 18.353 -10.807 13.045 1.00 16.36 131 ILE A CA 1
ATOM 883 C C . ILE A 1 131 ? 18.388 -10.203 14.448 1.00 16.28 131 ILE A C 1
ATOM 884 O O . ILE A 1 131 ? 17.578 -10.574 15.307 1.00 15.97 131 ILE A O 1
ATOM 889 N N . ALA A 1 132 ? 19.295 -9.254 14.702 1.00 16.20 132 ALA A N 1
ATOM 890 C CA . ALA A 1 132 ? 19.358 -8.630 16.020 1.00 15.98 132 ALA A CA 1
ATOM 891 C C . ALA A 1 132 ? 18.138 -7.759 16.289 1.00 19.24 132 ALA A C 1
ATOM 892 O O . ALA A 1 132 ? 17.772 -7.548 17.451 1.00 19.98 132 ALA A O 1
ATOM 894 N N . CYS A 1 133 ? 17.507 -7.241 15.237 1.00 19.29 133 CYS A N 1
ATOM 895 C CA . CYS A 1 133 ? 16.244 -6.536 15.393 1.00 18.76 133 CYS A CA 1
ATOM 896 C C . CYS A 1 133 ? 15.182 -7.483 15.939 1.00 17.82 133 CYS A C 1
ATOM 897 O O . CYS A 1 133 ? 15.211 -8.689 15.688 1.00 17.04 133 CYS A O 1
ATOM 900 N N . ASP A 1 134 ? 14.238 -6.923 16.699 1.00 18.31 134 ASP A N 1
ATOM 901 C CA . ASP A 1 134 ? 13.217 -7.754 17.330 1.00 19.62 134 ASP A CA 1
ATOM 902 C C . ASP A 1 134 ? 12.354 -8.449 16.286 1.00 19.35 134 ASP A C 1
ATOM 903 O O . ASP A 1 134 ? 12.145 -9.667 16.345 1.00 19.21 134 ASP A O 1
ATOM 908 N N . LEU A 1 135 ? 11.851 -7.690 15.316 1.00 18.64 135 LEU A N 1
ATOM 909 C CA . LEU A 1 135 ? 10.957 -8.209 14.293 1.00 18.31 135 LEU A CA 1
ATOM 910 C C . LEU A 1 135 ? 11.484 -7.830 12.915 1.00 18.88 135 LEU A C 1
ATOM 911 O O . LEU A 1 135 ? 12.386 -7.000 12.775 1.00 19.54 135 LEU A O 1
ATOM 916 N N . ALA A 1 136 ? 10.907 -8.448 11.886 1.00 18.35 136 ALA A N 1
ATOM 917 C CA . ALA A 1 136 ? 11.364 -8.210 10.522 1.00 19.17 136 ALA A CA 1
ATOM 918 C C . ALA A 1 136 ? 10.237 -8.503 9.544 1.00 20.24 136 ALA A C 1
ATOM 919 O O . ALA A 1 136 ? 9.612 -9.565 9.614 1.00 20.26 136 ALA A O 1
ATOM 921 N N . VAL A 1 137 ? 9.987 -7.560 8.639 1.00 21.48 137 VAL A N 1
ATOM 922 C CA . VAL A 1 137 ? 9.064 -7.743 7.525 1.00 23.00 137 VAL A CA 1
ATOM 923 C C . VAL A 1 137 ? 9.848 -7.546 6.237 1.00 22.08 137 VAL A C 1
ATOM 924 O O . VAL A 1 137 ? 10.553 -6.543 6.081 1.00 21.42 137 VAL A O 1
ATOM 928 N N . ALA A 1 138 ? 9.730 -8.501 5.322 1.00 20.36 138 ALA A N 1
ATOM 929 C CA . ALA A 1 138 ? 10.471 -8.473 4.073 1.00 19.52 138 ALA A CA 1
ATOM 930 C C . ALA A 1 138 ? 9.530 -8.252 2.897 1.00 20.49 138 ALA A C 1
ATOM 931 O O . ALA A 1 138 ? 8.315 -8.444 2.994 1.00 19.76 138 ALA A O 1
ATOM 933 N N . ALA A 1 139 ? 10.112 -7.827 1.782 1.00 20.45 139 ALA A N 1
ATOM 934 C CA . ALA A 1 139 ? 9.404 -7.791 0.513 1.00 20.64 139 ALA A CA 1
ATOM 935 C C . ALA A 1 139 ? 9.600 -9.120 -0.200 1.00 21.57 139 ALA A C 1
ATOM 936 O O . ALA A 1 139 ? 10.668 -9.733 -0.107 1.00 22.37 139 ALA A O 1
ATOM 938 N N . ASP A 1 140 ? 8.555 -9.575 -0.896 1.00 21.83 140 ASP A N 1
ATOM 939 C CA . ASP A 1 140 ? 8.670 -10.813 -1.659 1.00 21.47 140 ASP A CA 1
ATOM 940 C C . ASP A 1 140 ? 9.785 -10.717 -2.691 1.00 21.81 140 ASP A C 1
ATOM 941 O O . ASP A 1 140 ? 10.514 -11.689 -2.924 1.00 21.78 140 ASP A O 1
ATOM 946 N N . GLU A 1 141 ? 9.942 -9.545 -3.309 1.00 20.83 141 GLU A N 1
ATOM 947 C CA . GLU A 1 141 ? 10.963 -9.342 -4.328 1.00 22.22 141 GLU A CA 1
ATOM 948 C C . GLU A 1 141 ? 12.361 -9.192 -3.745 1.00 23.64 141 GLU A C 1
ATOM 949 O O . GLU A 1 141 ? 13.333 -9.204 -4.509 1.00 25.19 141 GLU A O 1
ATOM 955 N N . ALA A 1 142 ? 12.488 -9.048 -2.428 1.00 22.53 142 ALA A N 1
ATOM 956 C CA . ALA A 1 142 ? 13.801 -8.917 -1.814 1.00 22.25 142 ALA A CA 1
ATOM 957 C C . ALA A 1 142 ? 14.592 -10.208 -1.972 1.00 23.82 142 ALA A C 1
ATOM 958 O O . ALA A 1 142 ? 14.056 -11.309 -1.814 1.00 24.43 142 ALA A O 1
ATOM 960 N N . THR A 1 143 ? 15.874 -10.070 -2.291 1.00 23.40 143 THR A N 1
ATOM 961 C CA . THR A 1 143 ? 16.764 -11.206 -2.490 1.00 22.41 143 THR A CA 1
ATOM 962 C C . THR A 1 143 ? 17.700 -11.315 -1.296 1.00 21.46 143 THR A C 1
ATOM 963 O O . THR A 1 143 ? 18.469 -10.389 -1.018 1.00 23.34 143 THR A O 1
ATOM 967 N N . PHE A 1 144 ? 17.624 -12.437 -0.591 1.00 19.40 144 PHE A N 1
ATOM 968 C CA . PHE A 1 144 ? 18.521 -12.742 0.511 1.00 19.53 144 PHE A CA 1
ATOM 969 C C . PHE A 1 144 ? 19.635 -13.659 0.023 1.00 21.35 144 PHE A C 1
ATOM 970 O O . PHE A 1 144 ? 19.486 -14.381 -0.965 1.00 22.53 144 PHE A O 1
ATOM 978 N N . GLY A 1 145 ? 20.762 -13.625 0.728 1.00 21.73 145 GLY A N 1
ATOM 979 C CA . GLY A 1 145 ? 21.871 -14.473 0.342 1.00 22.62 145 GLY A CA 1
ATOM 980 C C . GLY A 1 145 ? 23.072 -14.426 1.263 1.00 23.40 145 GLY A C 1
ATOM 981 O O . GLY A 1 145 ? 23.636 -13.358 1.513 1.00 22.29 145 GLY A O 1
ATOM 982 N N . LEU A 1 146 ? 23.472 -15.588 1.775 1.00 23.90 146 LEU A N 1
ATOM 983 C CA . LEU A 1 146 ? 24.715 -15.711 2.535 1.00 24.88 146 LEU A CA 1
ATOM 984 C C . LEU A 1 146 ? 25.845 -16.055 1.563 1.00 24.54 146 LEU A C 1
ATOM 985 O O . LEU A 1 146 ? 26.373 -17.168 1.519 1.00 24.18 146 LEU A O 1
ATOM 990 N N . SER A 1 147 ? 26.204 -15.052 0.766 1.00 24.38 147 SER A N 1
ATOM 991 C CA . SER A 1 147 ? 27.132 -15.205 -0.347 1.00 23.60 147 SER A CA 1
ATOM 992 C C . SER A 1 147 ? 28.595 -15.155 0.073 1.00 22.50 147 SER A C 1
ATOM 993 O O . SER A 1 147 ? 29.464 -15.129 -0.805 1.00 23.92 147 SER A O 1
ATOM 996 N N . GLU A 1 148 ? 28.886 -15.140 1.377 1.00 21.51 148 GLU A N 1
ATOM 997 C CA . GLU A 1 148 ? 30.274 -15.072 1.825 1.00 22.81 148 GLU A CA 1
ATOM 998 C C . GLU A 1 148 ? 31.096 -16.225 1.264 1.00 23.33 148 GLU A C 1
ATOM 999 O O . GLU A 1 148 ? 32.275 -16.052 0.932 1.00 24.60 148 GLU A O 1
ATOM 1005 N N . ILE A 1 149 ? 30.487 -17.407 1.141 1.00 22.28 149 ILE A N 1
ATOM 1006 C CA . ILE A 1 149 ? 31.197 -18.565 0.608 1.00 22.72 149 ILE A CA 1
ATOM 1007 C C . ILE A 1 149 ? 31.644 -18.316 -0.827 1.00 24.35 149 ILE A C 1
ATOM 1008 O O . ILE A 1 149 ? 32.689 -18.819 -1.257 1.00 24.58 149 ILE A O 1
ATOM 1013 N N . ASN A 1 150 ? 30.880 -17.524 -1.586 1.00 24.99 150 ASN A N 1
ATOM 1014 C CA . ASN A 1 150 ? 31.262 -17.232 -2.963 1.00 26.44 150 ASN A CA 1
ATOM 1015 C C . ASN A 1 150 ? 32.443 -16.272 -3.027 1.00 27.17 150 ASN A C 1
ATOM 1016 O O . ASN A 1 150 ? 33.185 -16.271 -4.016 1.00 27.91 150 ASN A O 1
ATOM 1021 N N . TRP A 1 151 ? 32.633 -15.455 -1.994 1.00 28.07 151 TRP A N 1
ATOM 1022 C CA . TRP A 1 151 ? 33.753 -14.528 -1.927 1.00 29.03 151 TRP A CA 1
ATOM 1023 C C . TRP A 1 151 ? 34.955 -15.110 -1.193 1.00 28.38 151 TRP A C 1
ATOM 1024 O O . TRP A 1 151 ? 35.935 -14.392 -0.966 1.00 29.29 151 TRP A O 1
ATOM 1035 N N . GLY A 1 152 ? 34.902 -16.386 -0.818 1.00 26.77 152 GLY A N 1
ATOM 1036 C CA . GLY A 1 152 ? 36.031 -17.028 -0.178 1.00 26.53 152 GLY A CA 1
ATOM 1037 C C . GLY A 1 152 ? 36.199 -16.734 1.294 1.00 25.73 152 GLY A C 1
ATOM 1038 O O . GLY A 1 152 ? 37.316 -16.837 1.808 1.00 26.13 152 GLY A O 1
ATOM 1039 N N . ILE A 1 153 ? 35.125 -16.365 1.993 1.00 25.15 153 ILE A N 1
ATOM 1040 C CA . ILE A 1 153 ? 35.177 -16.100 3.424 1.00 25.44 153 ILE A CA 1
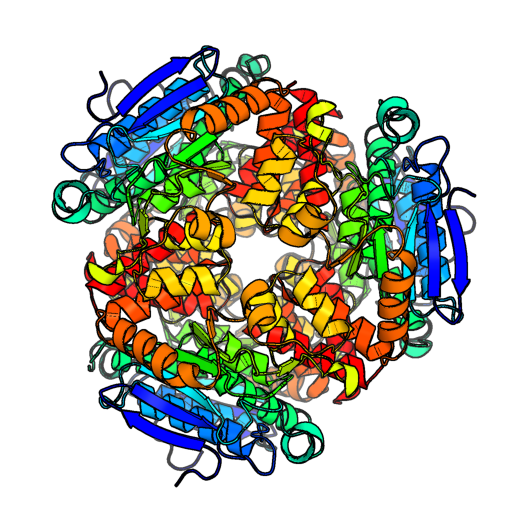ATOM 1041 C C . ILE A 1 153 ? 33.998 -16.789 4.096 1.00 24.75 153 ILE A C 1
ATOM 1042 O O . ILE A 1 153 ? 32.976 -17.082 3.472 1.00 24.12 153 ILE A O 1
ATOM 1047 N N . ILE A 1 154 ? 34.156 -17.054 5.389 1.00 24.79 154 ILE A N 1
ATOM 1048 C CA . ILE A 1 154 ? 33.074 -17.606 6.199 1.00 24.41 154 ILE A CA 1
ATOM 1049 C C . ILE A 1 154 ? 32.200 -16.447 6.663 1.00 23.32 154 ILE A C 1
ATOM 1050 O O . ILE A 1 154 ? 32.657 -15.294 6.659 1.00 21.60 154 ILE A O 1
ATOM 1055 N N . PRO A 1 155 ? 30.941 -16.686 7.043 1.00 24.15 155 PRO A N 1
ATOM 1056 C CA . PRO A 1 155 ? 30.129 -15.596 7.603 1.00 24.61 155 PRO A CA 1
ATOM 1057 C C . PRO A 1 155 ? 30.638 -15.165 8.969 1.00 25.69 155 PRO A C 1
ATOM 1058 O O . PRO A 1 155 ? 30.133 -15.615 10.002 1.00 24.56 155 PRO A O 1
ATOM 1062 N N . ALA A 1 156 ? 31.644 -14.290 8.982 1.00 26.46 156 ALA A N 1
ATOM 1063 C CA . ALA A 1 156 ? 32.279 -13.875 10.226 1.00 29.03 156 ALA A CA 1
ATOM 1064 C C . ALA A 1 156 ? 31.472 -12.792 10.932 1.00 29.15 156 ALA A C 1
ATOM 1065 O O . ALA A 1 156 ? 30.281 -12.612 10.655 1.00 27.85 156 ALA A O 1
ATOM 1067 N N . GLY A 1 157 ? 32.131 -12.025 11.801 1.00 29.12 157 GLY A N 1
ATOM 1068 C CA . GLY A 1 157 ? 31.342 -11.107 12.639 1.00 27.75 157 GLY A CA 1
ATOM 1069 C C . GLY A 1 157 ? 30.460 -11.998 13.488 1.00 27.30 157 GLY A C 1
ATOM 1070 O O . GLY A 1 157 ? 31.025 -12.826 14.210 1.00 30.36 157 GLY A O 1
ATOM 1071 N N . ASN A 1 158 ? 29.145 -11.806 13.471 1.00 23.91 158 ASN A N 1
ATOM 1072 C CA . ASN A 1 158 ? 28.256 -12.745 14.203 1.00 21.86 158 ASN A CA 1
ATOM 1073 C C . ASN A 1 158 ? 27.198 -13.316 13.249 1.00 20.83 158 ASN A C 1
ATOM 1074 O O . ASN A 1 158 ? 26.216 -13.867 13.747 1.00 20.90 158 ASN A O 1
ATOM 1079 N N . VAL A 1 159 ? 27.424 -13.238 11.936 1.00 19.52 159 VAL A N 1
ATOM 1080 C CA . VAL A 1 159 ? 26.393 -13.703 10.960 1.00 18.89 159 VAL A CA 1
ATOM 1081 C C . VAL A 1 159 ? 26.100 -15.191 11.163 1.00 17.57 159 VAL A C 1
ATOM 1082 O O . VAL A 1 159 ? 24.926 -15.534 11.257 1.00 18.43 159 VAL A O 1
ATOM 1086 N N . THR A 1 160 ? 27.137 -16.016 11.295 1.00 16.28 160 THR A N 1
ATOM 1087 C CA . THR A 1 160 ? 26.946 -17.447 11.504 1.00 17.39 160 THR A CA 1
ATOM 1088 C C . THR A 1 160 ? 26.111 -17.718 12.748 1.00 17.86 160 THR A C 1
ATOM 1089 O O . THR A 1 160 ? 25.214 -18.571 12.732 1.00 19.23 160 THR A O 1
ATOM 1093 N N . LYS A 1 161 ? 26.383 -16.994 13.836 1.00 17.49 161 LYS A N 1
ATOM 1094 C CA . LYS A 1 161 ? 25.591 -17.156 15.049 1.00 15.38 161 LYS A CA 1
ATOM 1095 C C . LYS A 1 161 ? 24.180 -16.610 14.865 1.00 15.03 161 LYS A C 1
ATOM 1096 O O . LYS A 1 161 ? 23.207 -17.224 15.319 1.00 14.18 161 LYS A O 1
ATOM 1102 N N . ALA A 1 162 ? 24.050 -15.460 14.200 1.00 15.11 162 ALA A N 1
ATOM 1103 C CA . ALA A 1 162 ? 22.736 -14.853 14.016 1.00 15.67 162 ALA A CA 1
ATOM 1104 C C . ALA A 1 162 ? 21.817 -15.750 13.196 1.00 16.74 162 ALA A C 1
ATOM 1105 O O . ALA A 1 162 ? 20.634 -15.904 13.523 1.00 16.95 162 ALA A O 1
ATOM 1107 N N . VAL A 1 163 ? 22.342 -16.347 12.124 1.00 17.87 163 VAL A N 1
ATOM 1108 C CA . VAL A 1 163 ? 21.524 -17.223 11.289 1.00 19.04 163 VAL A CA 1
ATOM 1109 C C . VAL A 1 163 ? 21.079 -18.449 12.076 1.00 18.64 163 VAL A C 1
ATOM 1110 O O . VAL A 1 163 ? 19.931 -18.894 11.964 1.00 18.86 163 VAL A O 1
ATOM 1114 N N . SER A 1 164 ? 21.975 -19.007 12.895 1.00 19.54 164 SER A N 1
ATOM 1115 C CA . SER A 1 164 ? 21.611 -20.168 13.700 1.00 20.48 164 SER A CA 1
ATOM 1116 C C . SER A 1 164 ? 20.586 -19.817 14.770 1.00 21.14 164 SER A C 1
ATOM 1117 O O . SER A 1 164 ? 19.846 -20.694 15.228 1.00 22.63 164 SER A O 1
ATOM 1120 N N . GLN A 1 165 ? 20.521 -18.547 15.173 1.00 20.58 165 GLN A N 1
ATOM 1121 C CA . GLN A 1 165 ? 19.613 -18.153 16.245 1.00 19.96 165 GLN A CA 1
ATOM 1122 C C . GLN A 1 165 ? 18.152 -18.190 15.809 1.00 22.01 165 GLN A C 1
ATOM 1123 O O . GLN A 1 165 ? 17.270 -18.455 16.634 1.00 22.81 165 GLN A O 1
ATOM 1129 N N . VAL A 1 166 ? 17.873 -17.940 14.530 1.00 21.57 166 VAL A N 1
ATOM 1130 C CA . VAL A 1 166 ? 16.504 -17.767 14.070 1.00 22.17 166 VAL A CA 1
ATOM 1131 C C . VAL A 1 166 ? 16.040 -18.885 13.139 1.00 23.24 166 VAL A C 1
ATOM 1132 O O . VAL A 1 166 ? 14.833 -19.144 13.061 1.00 25.53 166 VAL A O 1
ATOM 1136 N N . CYS A 1 167 ? 16.949 -19.551 12.432 1.00 23.13 167 CYS A N 1
ATOM 1137 C CA . CYS A 1 167 ? 16.587 -20.595 11.486 1.00 23.64 167 CYS A CA 1
ATOM 1138 C C . CYS A 1 167 ? 17.173 -21.932 11.920 1.00 23.93 167 CYS A C 1
ATOM 1139 O O . CYS A 1 167 ? 18.180 -21.986 12.634 1.00 23.87 167 CYS A O 1
ATOM 1142 N N . GLY A 1 168 ? 16.527 -23.013 11.484 1.00 24.90 168 GLY A N 1
ATOM 1143 C CA . GLY A 1 168 ? 16.998 -24.341 11.827 1.00 25.50 168 GLY A CA 1
ATOM 1144 C C . GLY A 1 168 ? 18.379 -24.630 11.272 1.00 24.98 168 GLY A C 1
ATOM 1145 O O . GLY A 1 168 ? 18.884 -23.944 10.383 1.00 23.67 168 GLY A O 1
ATOM 1146 N N . GLU A 1 169 ? 19.001 -25.678 11.825 1.00 24.74 169 GLU A N 1
ATOM 1147 C CA . GLU A 1 169 ? 20.352 -26.045 11.407 1.00 24.09 169 GLU A CA 1
ATOM 1148 C C . GLU A 1 169 ? 20.400 -26.396 9.924 1.00 23.30 169 GLU A C 1
ATOM 1149 O O . GLU A 1 169 ? 21.377 -26.077 9.235 1.00 23.61 169 GLU A O 1
ATOM 1155 N N . ARG A 1 170 ? 19.355 -27.053 9.416 1.00 23.19 170 ARG A N 1
ATOM 1156 C CA . ARG A 1 170 ? 19.323 -27.421 8.003 1.00 21.35 170 ARG A CA 1
ATOM 1157 C C . ARG A 1 170 ? 19.267 -26.184 7.116 1.00 20.17 170 ARG A C 1
ATOM 1158 O O . ARG A 1 170 ? 20.033 -26.061 6.153 1.00 20.78 170 ARG A O 1
ATOM 1166 N N . ALA A 1 171 ? 18.358 -25.256 7.424 1.00 19.33 171 ALA A N 1
ATOM 1167 C CA . ALA A 1 171 ? 18.238 -24.044 6.621 1.00 18.94 171 ALA A CA 1
ATOM 1168 C C . ALA A 1 171 ? 19.496 -23.193 6.719 1.00 17.75 171 ALA A C 1
ATOM 1169 O O . ALA A 1 171 ? 19.958 -22.636 5.716 1.00 18.78 171 ALA A O 1
ATOM 1171 N N . ALA A 1 172 ? 20.068 -23.085 7.920 1.00 17.96 172 ALA A N 1
ATOM 1172 C CA . ALA A 1 172 ? 21.289 -22.307 8.096 1.00 17.76 172 ALA A CA 1
ATOM 1173 C C . ALA A 1 172 ? 22.437 -22.901 7.290 1.00 18.67 172 ALA A C 1
ATOM 1174 O O . ALA A 1 172 ? 23.142 -22.185 6.569 1.00 18.86 172 ALA A O 1
ATOM 1176 N N . LEU A 1 173 ? 22.632 -24.218 7.391 1.00 18.10 173 LEU A N 1
ATOM 1177 C CA . LEU A 1 173 ? 23.729 -24.858 6.674 1.00 17.80 173 LEU A CA 1
ATOM 1178 C C . LEU A 1 173 ? 23.529 -24.781 5.166 1.00 17.97 173 LEU A C 1
ATOM 1179 O O . LEU A 1 173 ? 24.496 -24.598 4.418 1.00 17.48 173 LEU A O 1
ATOM 1184 N N . TYR A 1 174 ? 22.284 -24.908 4.700 1.00 17.75 174 TYR A N 1
ATOM 1185 C CA . TYR A 1 174 ? 22.035 -24.928 3.262 1.00 17.47 174 TYR A CA 1
ATOM 1186 C C . TYR A 1 174 ? 22.455 -23.618 2.607 1.00 17.44 174 TYR A C 1
ATOM 1187 O O . TYR A 1 174 ? 23.150 -23.617 1.585 1.00 18.48 174 TYR A O 1
ATOM 1196 N N . TYR A 1 175 ? 22.044 -22.490 3.182 1.00 17.29 175 TYR A N 1
ATOM 1197 C CA . TYR A 1 175 ? 22.313 -21.205 2.551 1.00 17.80 175 TYR A CA 1
ATOM 1198 C C . TYR A 1 175 ? 23.703 -20.670 2.867 1.00 19.59 175 TYR A C 1
ATOM 1199 O O . TYR A 1 175 ? 24.212 -19.831 2.116 1.00 20.78 175 TYR A O 1
ATOM 1208 N N . ILE A 1 176 ? 24.331 -21.140 3.946 1.00 19.82 176 ILE A N 1
ATOM 1209 C CA . ILE A 1 176 ? 25.728 -20.795 4.191 1.00 19.19 176 ILE A CA 1
ATOM 1210 C C . ILE A 1 176 ? 26.638 -21.562 3.240 1.00 18.55 176 ILE A C 1
ATOM 1211 O O . ILE A 1 176 ? 27.566 -20.994 2.651 1.00 19.16 176 ILE A O 1
ATOM 1216 N N . MET A 1 177 ? 26.380 -22.859 3.061 1.00 17.40 177 MET A N 1
ATOM 1217 C CA . MET A 1 177 ? 27.267 -23.696 2.260 1.00 17.70 177 MET A CA 1
ATOM 1218 C C . MET A 1 177 ? 27.080 -23.462 0.766 1.00 18.06 177 MET A C 1
ATOM 1219 O O . MET A 1 177 ? 28.056 -23.487 0.008 1.00 18.27 177 MET A O 1
ATOM 1224 N N . SER A 1 178 ? 25.844 -23.236 0.322 1.00 18.33 178 SER A N 1
ATOM 1225 C CA . SER A 1 178 ? 25.571 -23.099 -1.103 1.00 20.69 178 SER A CA 1
ATOM 1226 C C . SER A 1 178 ? 25.662 -21.665 -1.604 1.00 21.43 178 SER A C 1
ATOM 1227 O O . SER A 1 178 ? 25.845 -21.459 -2.810 1.00 22.65 178 SER A O 1
ATOM 1230 N N . GLY A 1 179 ? 25.538 -20.675 -0.722 1.00 21.11 179 GLY A N 1
ATOM 1231 C CA . GLY A 1 179 ? 25.481 -19.297 -1.171 1.00 19.98 179 GLY A CA 1
ATOM 1232 C C . GLY A 1 179 ? 24.324 -19.003 -2.096 1.00 22.13 179 GLY A C 1
ATOM 1233 O O . GLY A 1 179 ? 24.369 -18.026 -2.847 1.00 23.52 179 GLY A O 1
ATOM 1234 N N . GLU A 1 180 ? 23.283 -19.828 -2.060 1.00 22.21 180 GLU A N 1
ATOM 1235 C CA . GLU A 1 180 ? 22.148 -19.730 -2.964 1.00 22.49 180 GLU A CA 1
ATOM 1236 C C . GLU A 1 180 ? 21.208 -18.610 -2.517 1.00 21.17 180 GLU A C 1
ATOM 1237 O O . GLU A 1 180 ? 20.910 -18.487 -1.327 1.00 20.49 180 GLU A O 1
ATOM 1243 N N . PRO A 1 181 ? 20.739 -17.778 -3.442 1.00 20.50 181 PRO A N 1
ATOM 1244 C CA . PRO A 1 181 ? 19.810 -16.708 -3.071 1.00 19.72 181 PRO A CA 1
ATOM 1245 C C . PRO A 1 181 ? 18.410 -17.245 -2.815 1.00 18.99 181 PRO A C 1
ATOM 1246 O O . PRO A 1 181 ? 18.030 -18.327 -3.266 1.00 19.31 181 PRO A O 1
ATOM 1250 N N . PHE A 1 182 ? 17.639 -16.458 -2.068 1.00 18.38 182 PHE A N 1
ATOM 1251 C CA . PHE A 1 182 ? 16.242 -16.781 -1.820 1.00 19.82 182 PHE A CA 1
ATOM 1252 C C . PHE A 1 182 ? 15.471 -15.495 -1.566 1.00 19.81 182 PHE A C 1
ATOM 1253 O O . PHE A 1 182 ? 16.045 -14.460 -1.216 1.00 19.01 182 PHE A O 1
ATOM 1261 N N . GLY A 1 183 ? 14.155 -15.573 -1.757 1.00 19.37 183 GLY A N 1
ATOM 1262 C CA . GLY A 1 183 ? 13.291 -14.416 -1.678 1.00 19.10 183 GLY A CA 1
ATOM 1263 C C . GLY A 1 183 ? 12.669 -14.235 -0.306 1.00 19.87 183 GLY A C 1
ATOM 1264 O O . GLY A 1 183 ? 12.976 -14.941 0.656 1.00 20.52 183 GLY A O 1
ATOM 1265 N N . GLY A 1 184 ? 11.763 -13.257 -0.230 1.00 19.97 184 GLY A N 1
ATOM 1266 C CA . GLY A 1 184 ? 11.138 -12.938 1.043 1.00 19.13 184 GLY A CA 1
ATOM 1267 C C . GLY A 1 184 ? 10.247 -14.050 1.562 1.00 17.90 184 GLY A C 1
ATOM 1268 O O . GLY A 1 184 ? 10.194 -14.300 2.770 1.00 16.27 184 GLY A O 1
ATOM 1269 N N . GLN A 1 185 ? 9.530 -14.730 0.663 1.00 17.90 185 GLN A N 1
ATOM 1270 C CA . GLN A 1 185 ? 8.656 -15.817 1.093 1.00 19.95 185 GLN A CA 1
ATOM 1271 C C . GLN A 1 185 ? 9.461 -16.986 1.646 1.00 20.09 185 GLN A C 1
ATOM 1272 O O . GLN A 1 185 ? 9.033 -17.644 2.602 1.00 20.77 185 GLN A O 1
ATOM 1278 N N . LYS A 1 186 ? 10.627 -17.262 1.059 1.00 20.41 186 LYS A N 1
ATOM 1279 C CA . LYS A 1 186 ? 11.503 -18.288 1.614 1.00 20.45 186 LYS A CA 1
ATOM 1280 C C . LYS A 1 186 ? 12.091 -17.841 2.946 1.00 20.69 186 LYS A C 1
ATOM 1281 O O . LYS A 1 186 ? 12.261 -18.655 3.861 1.00 22.10 186 LYS A O 1
ATOM 1287 N N . ALA A 1 187 ? 12.404 -16.549 3.073 1.00 19.75 187 ALA A N 1
ATOM 1288 C CA . ALA A 1 187 ? 12.900 -16.030 4.344 1.00 18.39 187 ALA A CA 1
ATOM 1289 C C . ALA A 1 187 ? 11.856 -16.179 5.442 1.00 17.23 187 ALA A C 1
ATOM 1290 O O . ALA A 1 187 ? 12.195 -16.447 6.601 1.00 16.42 187 ALA A O 1
ATOM 1292 N N . ARG A 1 188 ? 10.577 -16.012 5.095 1.00 16.01 188 ARG A N 1
ATOM 1293 C CA . ARG A 1 188 ? 9.515 -16.201 6.077 1.00 16.80 188 ARG A CA 1
ATOM 1294 C C . ARG A 1 188 ? 9.366 -17.669 6.456 1.00 18.74 188 ARG A C 1
ATOM 1295 O O . ARG A 1 188 ? 9.168 -17.995 7.632 1.00 18.90 188 ARG A O 1
ATOM 1303 N N . GLU A 1 189 ? 9.467 -18.568 5.473 1.00 20.10 189 GLU A N 1
ATOM 1304 C CA . GLU A 1 189 ? 9.254 -19.989 5.736 1.00 22.08 189 GLU A CA 1
ATOM 1305 C C . GLU A 1 189 ? 10.314 -20.550 6.675 1.00 21.04 189 GLU A C 1
ATOM 1306 O O . GLU A 1 189 ? 10.012 -21.389 7.532 1.00 21.72 189 GLU A O 1
ATOM 1312 N N . ILE A 1 190 ? 11.568 -20.106 6.528 1.00 20.21 190 ILE A N 1
ATOM 1313 C CA . ILE A 1 190 ? 12.646 -20.590 7.384 1.00 20.47 190 ILE A CA 1
ATOM 1314 C C . ILE A 1 190 ? 12.764 -19.797 8.678 1.00 21.25 190 ILE A C 1
ATOM 1315 O O . ILE A 1 190 ? 13.663 -20.076 9.484 1.00 23.23 190 ILE A O 1
ATOM 1320 N N . GLY A 1 191 ? 11.890 -18.820 8.904 1.00 19.51 191 GLY A N 1
ATOM 1321 C CA . GLY A 1 191 ? 11.902 -18.063 10.138 1.00 19.02 191 GLY A CA 1
ATOM 1322 C C . GLY A 1 191 ? 12.881 -16.914 10.187 1.00 20.02 191 GLY A C 1
ATOM 1323 O O . GLY A 1 191 ? 13.142 -16.394 11.278 1.00 19.10 191 GLY A O 1
ATOM 1324 N N . LEU A 1 192 ? 13.437 -16.500 9.046 1.00 20.41 192 LEU A N 1
ATOM 1325 C CA . LEU A 1 192 ? 14.365 -15.374 9.047 1.00 19.86 192 LEU A CA 1
ATOM 1326 C C . LEU A 1 192 ? 13.636 -14.061 9.302 1.00 19.73 192 LEU A C 1
ATOM 1327 O O . LEU A 1 192 ? 14.148 -13.185 10.009 1.00 20.70 192 LEU A O 1
ATOM 1332 N N . VAL A 1 193 ? 12.441 -13.905 8.732 1.00 18.80 193 VAL A N 1
ATOM 1333 C CA . VAL A 1 193 ? 11.606 -12.734 8.953 1.00 18.79 193 VAL A CA 1
ATOM 1334 C C . VAL A 1 193 ? 10.240 -13.202 9.436 1.00 20.52 193 VAL A C 1
ATOM 1335 O O . VAL A 1 193 ? 9.861 -14.364 9.276 1.00 23.15 193 VAL A O 1
ATOM 1339 N N . ASN A 1 194 ? 9.499 -12.273 10.043 1.00 20.00 194 ASN A N 1
ATOM 1340 C CA . ASN A 1 194 ? 8.182 -12.606 10.572 1.00 18.31 194 ASN A CA 1
ATOM 1341 C C . ASN A 1 194 ? 7.132 -12.706 9.475 1.00 18.04 194 ASN A C 1
ATOM 1342 O O . ASN A 1 194 ? 6.181 -13.485 9.603 1.00 16.19 194 ASN A O 1
ATOM 1347 N N . GLU A 1 195 ? 7.290 -11.938 8.401 1.00 18.69 195 GLU A N 1
ATOM 1348 C CA . GLU A 1 195 ? 6.268 -11.836 7.371 1.00 19.17 195 GLU A CA 1
ATOM 1349 C C . GLU A 1 195 ? 6.900 -11.258 6.112 1.00 20.29 195 GLU A C 1
ATOM 1350 O O . GLU A 1 195 ? 7.868 -10.496 6.183 1.00 21.30 195 GLU A O 1
ATOM 1356 N N . SER A 1 196 ? 6.353 -11.639 4.960 1.00 19.37 196 SER A N 1
ATOM 1357 C CA . SER A 1 196 ? 6.797 -11.114 3.678 1.00 17.93 196 SER A CA 1
ATOM 1358 C C . SER A 1 196 ? 5.573 -10.733 2.859 1.00 19.05 196 SER A C 1
ATOM 1359 O O . SER A 1 196 ? 4.649 -11.539 2.702 1.00 19.04 196 SER A O 1
ATOM 1362 N N . VAL A 1 197 ? 5.568 -9.507 2.348 1.00 17.29 197 VAL A N 1
ATOM 1363 C CA . VAL A 1 197 ? 4.467 -8.988 1.541 1.00 20.22 197 VAL A CA 1
ATOM 1364 C C . VAL A 1 197 ? 5.049 -8.444 0.240 1.00 19.67 197 VAL A C 1
ATOM 1365 O O . VAL A 1 197 ? 6.277 -8.317 0.126 1.00 19.02 197 VAL A O 1
ATOM 1369 N N . PRO A 1 198 ? 4.234 -8.137 -0.773 1.00 20.57 198 PRO A N 1
ATOM 1370 C CA . PRO A 1 198 ? 4.776 -7.455 -1.954 1.00 20.65 198 PRO A CA 1
ATOM 1371 C C . PRO A 1 198 ? 5.424 -6.133 -1.570 1.00 20.93 198 PRO A C 1
ATOM 1372 O O . PRO A 1 198 ? 5.052 -5.500 -0.579 1.00 20.41 198 PRO A O 1
ATOM 1376 N N . LEU A 1 199 ? 6.416 -5.728 -2.367 1.00 21.91 199 LEU A N 1
ATOM 1377 C CA . LEU A 1 199 ? 7.173 -4.518 -2.057 1.00 22.26 199 LEU A CA 1
ATOM 1378 C C . LEU A 1 199 ? 6.265 -3.297 -1.972 1.00 21.86 199 LEU A C 1
ATOM 1379 O O . LEU A 1 199 ? 6.465 -2.424 -1.120 1.00 22.25 199 LEU A O 1
ATOM 1384 N N . ALA A 1 200 ? 5.253 -3.222 -2.842 1.00 21.23 200 ALA A N 1
ATOM 1385 C CA . ALA A 1 200 ? 4.341 -2.084 -2.829 1.00 23.18 200 ALA A CA 1
ATOM 1386 C C . ALA A 1 200 ? 3.548 -1.989 -1.532 1.00 24.71 200 ALA A C 1
ATOM 1387 O O . ALA A 1 200 ? 3.036 -0.912 -1.209 1.00 26.96 200 ALA A O 1
ATOM 1389 N N . ALA A 1 201 ? 3.435 -3.085 -0.781 1.00 23.73 201 ALA A N 1
ATOM 1390 C CA . ALA A 1 201 ? 2.720 -3.101 0.487 1.00 23.22 201 ALA A CA 1
ATOM 1391 C C . ALA A 1 201 ? 3.653 -3.210 1.685 1.00 22.27 201 ALA A C 1
ATOM 1392 O O . ALA A 1 201 ? 3.181 -3.398 2.812 1.00 21.80 201 ALA A O 1
ATOM 1394 N N . LEU A 1 202 ? 4.964 -3.083 1.473 1.00 22.00 202 LEU A N 1
ATOM 1395 C CA . LEU A 1 202 ? 5.922 -3.375 2.535 1.00 21.55 202 LEU A CA 1
ATOM 1396 C C . LEU A 1 202 ? 5.908 -2.302 3.618 1.00 22.97 202 LEU A C 1
ATOM 1397 O O . LEU A 1 202 ? 5.844 -2.615 4.812 1.00 23.58 202 LEU A O 1
ATOM 1402 N N . ARG A 1 203 ? 5.971 -1.027 3.223 1.00 23.63 203 ARG A N 1
ATOM 1403 C CA . ARG A 1 203 ? 6.102 0.041 4.210 1.00 25.87 203 ARG A CA 1
ATOM 1404 C C . ARG A 1 203 ? 4.855 0.162 5.078 1.00 24.84 203 ARG A C 1
ATOM 1405 O O . ARG A 1 203 ? 4.958 0.331 6.298 1.00 23.00 203 ARG A O 1
ATOM 1413 N N . GLU A 1 204 ? 3.669 0.083 4.469 1.00 24.69 204 GLU A N 1
ATOM 1414 C CA . GLU A 1 204 ? 2.438 0.222 5.243 1.00 25.26 204 GLU A CA 1
ATOM 1415 C C . GLU A 1 204 ? 2.254 -0.945 6.205 1.00 23.31 204 GLU A C 1
ATOM 1416 O O . GLU A 1 204 ? 1.806 -0.754 7.342 1.00 24.36 204 GLU A O 1
ATOM 1422 N N . ARG A 1 205 ? 2.591 -2.162 5.770 1.00 21.32 205 ARG A N 1
ATOM 1423 C CA . ARG A 1 205 ? 2.527 -3.309 6.669 1.00 20.78 205 ARG A CA 1
ATOM 1424 C C . ARG A 1 205 ? 3.518 -3.157 7.816 1.00 21.51 205 ARG A C 1
ATOM 1425 O O . ARG A 1 205 ? 3.212 -3.502 8.964 1.00 20.41 205 ARG A O 1
ATOM 1433 N N . THR A 1 206 ? 4.713 -2.639 7.524 1.00 22.36 206 THR A N 1
ATOM 1434 C CA . THR A 1 206 ? 5.681 -2.371 8.580 1.00 21.04 206 THR A CA 1
ATOM 1435 C C . THR A 1 206 ? 5.209 -1.235 9.480 1.00 21.63 206 THR A C 1
ATOM 1436 O O . THR A 1 206 ? 5.355 -1.304 10.706 1.00 21.83 206 THR A O 1
ATOM 1440 N N . ARG A 1 207 ? 4.629 -0.187 8.888 1.00 20.79 207 ARG A N 1
ATOM 1441 C CA . ARG A 1 207 ? 4.146 0.939 9.680 1.00 19.15 207 ARG A CA 1
ATOM 1442 C C . ARG A 1 207 ? 3.001 0.522 10.594 1.00 22.15 207 ARG A C 1
ATOM 1443 O O . ARG A 1 207 ? 2.907 0.989 11.735 1.00 22.19 207 ARG A O 1
ATOM 1451 N N . GLU A 1 208 ? 2.118 -0.355 10.109 1.00 22.36 208 GLU A N 1
ATOM 1452 C CA . GLU A 1 208 ? 1.038 -0.855 10.954 1.00 22.13 208 GLU A CA 1
ATOM 1453 C C . GLU A 1 208 ? 1.587 -1.654 12.128 1.00 20.36 208 GLU A C 1
ATOM 1454 O O . GLU A 1 208 ? 1.104 -1.524 13.258 1.00 20.73 208 GLU A O 1
ATOM 1456 N N . LEU A 1 209 ? 2.601 -2.487 11.878 1.00 20.00 209 LEU A N 1
ATOM 1457 C CA . LEU A 1 209 ? 3.242 -3.215 12.967 1.00 19.56 209 LEU A CA 1
ATOM 1458 C C . LEU A 1 209 ? 3.951 -2.261 13.921 1.00 19.37 209 LEU A C 1
ATOM 1459 O O . LEU A 1 209 ? 3.923 -2.460 15.141 1.00 19.05 209 LEU A O 1
ATOM 1464 N N . ALA A 1 210 ? 4.586 -1.216 13.384 1.00 19.23 210 ALA A N 1
ATOM 1465 C CA . ALA A 1 210 ? 5.242 -0.232 14.238 1.00 21.24 210 ALA A CA 1
ATOM 1466 C C . ALA A 1 210 ? 4.227 0.531 15.080 1.00 22.08 210 ALA A C 1
ATOM 1467 O O . ALA A 1 210 ? 4.482 0.824 16.254 1.00 24.09 210 ALA A O 1
ATOM 1469 N N . LYS A 1 211 ? 3.071 0.863 14.499 1.00 21.61 211 LYS A N 1
ATOM 1470 C CA . LYS A 1 211 ? 2.021 1.522 15.268 1.00 22.43 211 LYS A CA 1
ATOM 1471 C C . LYS A 1 211 ? 1.470 0.599 16.347 1.00 21.28 211 LYS A C 1
ATOM 1472 O O . LYS A 1 211 ? 1.153 1.049 17.454 1.00 21.57 211 LYS A O 1
ATOM 1478 N N . THR A 1 212 ? 1.346 -0.694 16.040 1.00 21.78 212 THR A N 1
ATOM 1479 C CA . THR A 1 212 ? 0.891 -1.655 17.039 1.00 21.36 212 THR A CA 1
ATOM 1480 C C . THR A 1 212 ? 1.843 -1.703 18.229 1.00 19.83 212 THR A C 1
ATOM 1481 O O . THR A 1 212 ? 1.405 -1.760 19.384 1.00 20.25 212 THR A O 1
ATOM 1485 N N . LEU A 1 213 ? 3.151 -1.665 17.966 1.00 19.23 213 LEU A N 1
ATOM 1486 C CA . LEU A 1 213 ? 4.123 -1.654 19.054 1.00 19.03 213 LEU A CA 1
ATOM 1487 C C . LEU A 1 213 ? 4.080 -0.346 19.835 1.00 20.57 213 LEU A C 1
ATOM 1488 O O . LEU A 1 213 ? 4.328 -0.341 21.046 1.00 21.72 213 LEU A O 1
ATOM 1493 N N . LEU A 1 214 ? 3.768 0.767 19.165 1.00 20.39 214 LEU A N 1
ATOM 1494 C CA . LEU A 1 214 ? 3.674 2.051 19.849 1.00 21.37 214 LEU A CA 1
ATOM 1495 C C . LEU A 1 214 ? 2.487 2.120 20.800 1.00 22.25 214 LEU A C 1
ATOM 1496 O O . LEU A 1 214 ? 2.506 2.926 21.736 1.00 22.97 214 LEU A O 1
ATOM 1501 N N . GLY A 1 215 ? 1.458 1.300 20.584 1.00 21.95 215 GLY A N 1
ATOM 1502 C CA . GLY A 1 215 ? 0.311 1.295 21.470 1.00 21.15 215 GLY A CA 1
ATOM 1503 C C . GLY A 1 215 ? 0.497 0.517 22.753 1.00 21.01 215 GLY A C 1
ATOM 1504 O O . GLY A 1 215 ? -0.392 0.540 23.609 1.00 21.96 215 GLY A O 1
ATOM 1505 N N . LYS A 1 216 ? 1.624 -0.169 22.905 1.00 19.49 216 LYS A N 1
ATOM 1506 C CA . LYS A 1 216 ? 1.896 -0.955 24.097 1.00 22.57 216 LYS A CA 1
ATOM 1507 C C . LYS A 1 216 ? 2.610 -0.110 25.145 1.00 24.77 216 LYS A C 1
ATOM 1508 O O . LYS A 1 216 ? 3.219 0.919 24.843 1.00 24.74 216 LYS A O 1
ATOM 1514 N N . ASN A 1 217 ? 2.520 -0.559 26.390 1.00 24.89 217 ASN A N 1
ATOM 1515 C CA . ASN A 1 217 ? 3.296 0.036 27.467 1.00 24.60 217 ASN A CA 1
ATOM 1516 C C . ASN A 1 217 ? 4.778 -0.067 27.126 1.00 22.40 217 ASN A C 1
ATOM 1517 O O . ASN A 1 217 ? 5.300 -1.186 27.006 1.00 20.79 217 ASN A O 1
ATOM 1522 N N . PRO A 1 218 ? 5.485 1.053 26.948 1.00 23.01 218 PRO A N 1
ATOM 1523 C CA . PRO A 1 218 ? 6.886 0.963 26.499 1.00 22.34 218 PRO A CA 1
ATOM 1524 C C . PRO A 1 218 ? 7.786 0.227 27.474 1.00 22.11 218 PRO A C 1
ATOM 1525 O O . PRO A 1 218 ? 8.687 -0.507 27.046 1.00 21.03 218 PRO A O 1
ATOM 1529 N N . THR A 1 219 ? 7.566 0.397 28.779 1.00 22.05 219 THR A N 1
ATOM 1530 C CA . THR A 1 219 ? 8.372 -0.317 29.763 1.00 20.98 219 THR A CA 1
ATOM 1531 C C . THR A 1 219 ? 8.123 -1.819 29.689 1.00 19.69 219 THR A C 1
ATOM 1532 O O . THR A 1 219 ? 9.068 -2.614 29.626 1.00 19.13 219 THR A O 1
ATOM 1536 N N . VAL A 1 220 ? 6.851 -2.225 29.688 1.00 20.11 220 VAL A N 1
ATOM 1537 C CA . VAL A 1 220 ? 6.521 -3.646 29.623 1.00 19.69 220 VAL A CA 1
ATOM 1538 C C . VAL A 1 220 ? 7.000 -4.247 28.307 1.00 18.49 220 VAL A C 1
ATOM 1539 O O . VAL A 1 220 ? 7.493 -5.382 28.269 1.00 17.78 220 VAL A O 1
ATOM 1543 N N . LEU A 1 221 ? 6.873 -3.496 27.210 1.00 18.03 221 LEU A N 1
ATOM 1544 C CA . LEU A 1 221 ? 7.310 -4.006 25.914 1.00 18.24 221 LEU A CA 1
ATOM 1545 C C . LEU A 1 221 ? 8.816 -4.231 25.889 1.00 17.85 221 LEU A C 1
ATOM 1546 O O . LEU A 1 221 ? 9.289 -5.264 25.400 1.00 15.94 221 LEU A O 1
ATOM 1551 N N . ARG A 1 222 ? 9.588 -3.272 26.408 1.00 18.03 222 ARG A N 1
ATOM 1552 C CA . ARG A 1 222 ? 11.035 -3.448 26.482 1.00 18.35 222 ARG A CA 1
ATOM 1553 C C . ARG A 1 222 ? 11.400 -4.622 27.382 1.00 18.17 222 ARG A C 1
ATOM 1554 O O . ARG A 1 222 ? 12.278 -5.425 27.044 1.00 18.27 222 ARG A O 1
ATOM 1562 N N . GLN A 1 223 ? 10.728 -4.744 28.528 1.00 18.55 223 GLN A N 1
ATOM 1563 C CA . GLN A 1 223 ? 11.036 -5.824 29.459 1.00 18.46 223 GLN A CA 1
ATOM 1564 C C . GLN A 1 223 ? 10.664 -7.182 28.876 1.00 19.00 223 GLN A C 1
ATOM 1565 O O . GLN A 1 223 ? 11.412 -8.155 29.031 1.00 19.75 223 GLN A O 1
ATOM 1571 N N . ALA A 1 224 ? 9.516 -7.266 28.200 1.00 18.15 224 ALA A N 1
ATOM 1572 C CA . ALA A 1 224 ? 9.065 -8.543 27.658 1.00 17.92 224 ALA A CA 1
ATOM 1573 C C . ALA A 1 224 ? 9.954 -9.003 26.509 1.00 18.39 224 ALA A C 1
ATOM 1574 O O . ALA A 1 224 ? 10.364 -10.168 26.457 1.00 18.36 224 ALA A O 1
ATOM 1576 N N . LYS A 1 225 ? 10.264 -8.099 25.574 1.00 19.67 225 LYS A N 1
ATOM 1577 C CA . LYS A 1 225 ? 11.076 -8.485 24.425 1.00 19.64 225 LYS A CA 1
ATOM 1578 C C . LYS A 1 225 ? 12.503 -8.829 24.834 1.00 19.46 225 LYS A C 1
ATOM 1579 O O . LYS A 1 225 ? 13.132 -9.692 24.211 1.00 20.30 225 LYS A O 1
ATOM 1585 N N . HIS A 1 226 ? 13.026 -8.178 25.876 1.00 17.56 226 HIS A N 1
ATOM 1586 C CA . HIS A 1 226 ? 14.333 -8.561 26.398 1.00 14.79 226 HIS A CA 1
ATOM 1587 C C . HIS A 1 226 ? 14.269 -9.921 27.080 1.00 15.58 226 HIS A C 1
ATOM 1588 O O . HIS A 1 226 ? 15.156 -10.760 26.887 1.00 16.22 226 HIS A O 1
ATOM 1595 N N . ALA A 1 227 ? 13.218 -10.160 27.870 1.00 16.64 227 ALA A N 1
ATOM 1596 C CA . ALA A 1 227 ? 13.113 -11.406 28.622 1.00 18.38 227 ALA A CA 1
ATOM 1597 C C . ALA A 1 227 ? 13.043 -12.620 27.705 1.00 18.44 227 ALA A C 1
ATOM 1598 O O . ALA A 1 227 ? 13.514 -13.701 28.075 1.00 20.09 227 ALA A O 1
ATOM 1600 N N . LEU A 1 228 ? 12.464 -12.465 26.512 1.00 18.27 228 LEU A N 1
ATOM 1601 C CA . LEU A 1 228 ? 12.367 -13.591 25.587 1.00 17.00 228 LEU A CA 1
ATOM 1602 C C . LEU A 1 228 ? 13.749 -14.092 25.189 1.00 16.39 228 LEU A C 1
ATOM 1603 O O . LEU A 1 228 ? 14.026 -15.296 25.244 1.00 15.88 228 LEU A O 1
ATOM 1608 N N . ARG A 1 229 ? 14.635 -13.179 24.792 1.00 16.03 229 ARG A N 1
ATOM 1609 C CA . ARG A 1 229 ? 15.964 -13.570 24.340 1.00 17.67 229 ARG A CA 1
ATOM 1610 C C . ARG A 1 229 ? 16.883 -13.973 25.485 1.00 18.10 229 ARG A C 1
ATOM 1611 O O . ARG A 1 229 ? 17.844 -14.715 25.256 1.00 19.62 229 ARG A O 1
ATOM 1619 N N . ARG A 1 230 ? 16.608 -13.514 26.709 1.00 18.00 230 ARG A N 1
ATOM 1620 C CA . ARG A 1 230 ? 17.461 -13.858 27.841 1.00 18.30 230 ARG A CA 1
ATOM 1621 C C . ARG A 1 230 ? 17.209 -15.280 28.330 1.00 19.26 230 ARG A C 1
ATOM 1622 O O . ARG A 1 230 ? 18.155 -15.992 28.683 1.00 19.15 230 ARG A O 1
ATOM 1630 N N . VAL A 1 231 ? 15.943 -15.712 28.359 1.00 19.09 231 VAL A N 1
ATOM 1631 C CA . VAL A 1 231 ? 15.602 -17.016 28.927 1.00 21.39 231 VAL A CA 1
ATOM 1632 C C . VAL A 1 231 ? 15.922 -18.183 28.010 1.00 24.29 231 VAL A C 1
ATOM 1633 O O . VAL A 1 231 ? 15.797 -19.338 28.437 1.00 24.96 231 VAL A O 1
ATOM 1637 N N . GLU A 1 232 ? 16.327 -17.920 26.766 1.00 25.13 232 GLU A N 1
ATOM 1638 C CA . GLU A 1 232 ? 16.514 -19.002 25.800 1.00 26.86 232 GLU A CA 1
ATOM 1639 C C . GLU A 1 232 ? 17.530 -20.047 26.252 1.00 25.61 232 GLU A C 1
ATOM 1640 O O . GLU A 1 232 ? 17.219 -21.248 26.166 1.00 26.35 232 GLU A O 1
ATOM 1646 N N . PRO A 1 233 ? 18.725 -19.698 26.730 1.00 24.99 233 PRO A N 1
ATOM 1647 C CA . PRO A 1 233 ? 19.660 -20.730 27.204 1.00 25.23 233 PRO A CA 1
ATOM 1648 C C . PRO A 1 233 ? 19.458 -21.171 28.648 1.00 24.25 233 PRO A C 1
ATOM 1649 O O . PRO A 1 233 ? 20.267 -21.961 29.144 1.00 24.58 233 PRO A O 1
ATOM 1653 N N . MET A 1 234 ? 18.419 -20.695 29.327 1.00 22.79 234 MET A N 1
ATOM 1654 C CA . MET A 1 234 ? 18.186 -21.033 30.722 1.00 20.26 234 MET A CA 1
ATOM 1655 C C . MET A 1 234 ? 17.396 -22.329 30.845 1.00 19.05 234 MET A C 1
ATOM 1656 O O . MET A 1 234 ? 16.562 -22.656 29.998 1.00 18.69 234 MET A O 1
ATOM 1661 N N . ASP A 1 235 ? 17.666 -23.065 31.920 1.00 18.83 235 ASP A N 1
ATOM 1662 C CA . ASP A 1 235 ? 16.772 -24.143 32.306 1.00 18.92 235 ASP A CA 1
ATOM 1663 C C . ASP A 1 235 ? 15.484 -23.556 32.878 1.00 18.77 235 ASP A C 1
ATOM 1664 O O . ASP A 1 235 ? 15.422 -22.385 33.263 1.00 19.76 235 ASP A O 1
ATOM 1669 N N . TRP A 1 236 ? 14.443 -24.388 32.927 1.00 17.30 236 TRP A N 1
ATOM 1670 C CA . TRP A 1 236 ? 13.124 -23.888 33.304 1.00 17.18 236 TRP A CA 1
ATOM 1671 C C . TRP A 1 236 ? 13.088 -23.396 34.745 1.00 17.58 236 TRP A C 1
ATOM 1672 O O . TRP A 1 236 ? 12.377 -22.431 35.049 1.00 16.35 236 TRP A O 1
ATOM 1683 N N . ASP A 1 237 ? 13.842 -24.034 35.643 1.00 18.50 237 ASP A N 1
ATOM 1684 C CA . ASP A 1 237 ? 13.889 -23.565 37.024 1.00 18.93 237 ASP A CA 1
ATOM 1685 C C . ASP A 1 237 ? 14.545 -22.192 37.118 1.00 20.10 237 ASP A C 1
ATOM 1686 O O . ASP A 1 237 ? 14.099 -21.336 37.892 1.00 20.95 237 ASP A O 1
ATOM 1691 N N . LEU A 1 238 ? 15.598 -21.960 36.332 1.00 19.55 238 LEU A N 1
ATOM 1692 C CA . LEU A 1 238 ? 16.275 -20.667 36.370 1.00 18.58 238 LEU A CA 1
ATOM 1693 C C . LEU A 1 238 ? 15.456 -19.591 35.667 1.00 17.32 238 LEU A C 1
ATOM 1694 O O . LEU A 1 238 ? 15.401 -18.446 36.131 1.00 16.28 238 LEU A O 1
ATOM 1699 N N . SER A 1 239 ? 14.816 -19.937 34.547 1.00 15.86 239 SER A N 1
ATOM 1700 C CA . SER A 1 239 ? 14.024 -18.951 33.818 1.00 19.72 239 SER A CA 1
ATOM 1701 C C . SER A 1 239 ? 12.840 -18.472 34.648 1.00 18.77 239 SER A C 1
ATOM 1702 O O . SER A 1 239 ? 12.473 -17.293 34.595 1.00 19.24 239 SER A O 1
ATOM 1705 N N . GLU A 1 240 ? 12.232 -19.372 35.425 1.00 18.72 240 GLU A N 1
ATOM 1706 C CA . GLU A 1 240 ? 11.157 -18.963 36.324 1.00 18.93 240 GLU A CA 1
ATOM 1707 C C . GLU A 1 240 ? 11.661 -17.968 37.361 1.00 19.17 240 GLU A C 1
ATOM 1708 O O . GLU A 1 240 ? 10.972 -16.992 37.685 1.00 17.49 240 GLU A O 1
ATOM 1714 N N . GLU A 1 241 ? 12.864 -18.198 37.892 1.00 18.94 241 GLU A N 1
ATOM 1715 C CA . GLU A 1 241 ? 13.453 -17.249 38.830 1.00 19.53 241 GLU A CA 1
ATOM 1716 C C . GLU A 1 241 ? 13.778 -15.928 38.143 1.00 18.87 241 GLU A C 1
ATOM 1717 O O . GLU A 1 241 ? 13.537 -14.854 38.706 1.00 20.39 241 GLU A O 1
ATOM 1723 N N . TYR A 1 242 ? 14.321 -15.987 36.925 1.00 18.71 242 TYR A N 1
ATOM 1724 C CA . TYR A 1 242 ? 14.621 -14.762 36.190 1.00 19.48 242 TYR A CA 1
ATOM 1725 C C . TYR A 1 242 ? 13.348 -14.000 35.848 1.00 19.78 242 TYR A C 1
ATOM 1726 O O . TYR A 1 242 ? 13.288 -12.774 36.005 1.00 16.54 242 TYR A O 1
ATOM 1735 N N . LEU A 1 243 ? 12.317 -14.709 35.378 1.00 16.23 243 LEU A N 1
ATOM 1736 C CA . LEU A 1 243 ? 11.074 -14.045 34.999 1.00 17.05 243 LEU A CA 1
ATOM 1737 C C . LEU A 1 243 ? 10.377 -13.422 36.201 1.00 18.58 243 LEU A C 1
ATOM 1738 O O . LEU A 1 243 ? 9.697 -12.399 36.057 1.00 20.70 243 LEU A O 1
ATOM 1743 N N . ALA A 1 244 ? 10.531 -14.016 37.386 1.00 18.59 244 ALA A N 1
ATOM 1744 C CA . ALA A 1 244 ? 9.937 -13.431 38.584 1.00 19.43 244 ALA A CA 1
ATOM 1745 C C . ALA A 1 244 ? 10.603 -12.106 38.934 1.00 19.58 244 ALA A C 1
ATOM 1746 O O . ALA A 1 244 ? 9.922 -11.139 39.297 1.00 19.76 244 ALA A O 1
ATOM 1748 N N . ALA A 1 245 ? 11.932 -12.041 38.829 1.00 20.15 245 ALA A N 1
ATOM 1749 C CA . ALA A 1 245 ? 12.632 -10.784 39.068 1.00 20.85 245 ALA A CA 1
ATOM 1750 C C . ALA A 1 245 ? 12.379 -9.781 37.950 1.00 20.60 245 ALA A C 1
ATOM 1751 O O . ALA A 1 245 ? 12.300 -8.574 38.208 1.00 21.07 245 ALA A O 1
ATOM 1753 N N . LYS A 1 246 ? 12.246 -10.258 36.709 1.00 19.51 246 LYS A N 1
ATOM 1754 C CA . LYS A 1 246 ? 11.999 -9.354 35.589 1.00 18.42 246 LYS A CA 1
ATOM 1755 C C . LYS A 1 246 ? 10.627 -8.700 35.697 1.00 19.31 246 LYS A C 1
ATOM 1756 O O . LYS A 1 246 ? 10.474 -7.511 35.391 1.00 20.55 246 LYS A O 1
ATOM 1762 N N . ALA A 1 247 ? 9.618 -9.459 36.131 1.00 20.32 247 ALA A N 1
ATOM 1763 C CA . ALA A 1 247 ? 8.285 -8.888 36.302 1.00 20.54 247 ALA A CA 1
ATOM 1764 C C . ALA A 1 247 ? 8.260 -7.879 37.442 1.00 20.45 247 ALA A C 1
ATOM 1765 O O . ALA A 1 247 ? 7.626 -6.824 37.330 1.00 20.92 247 ALA A O 1
ATOM 1767 N N . GLU A 1 248 ? 8.942 -8.187 38.549 1.00 20.71 248 GLU A N 1
ATOM 1768 C CA . GLU A 1 248 ? 9.033 -7.233 39.649 1.00 20.73 248 GLU A CA 1
ATOM 1769 C C . GLU A 1 248 ? 9.788 -5.980 39.224 1.00 20.54 248 GLU A C 1
ATOM 1770 O O . GLU A 1 248 ? 9.408 -4.862 39.590 1.00 19.82 248 GLU A O 1
ATOM 1776 N N . GLN A 1 249 ? 10.865 -6.150 38.454 1.00 20.02 249 GLN A N 1
ATOM 1777 C CA . GLN A 1 249 ? 11.580 -4.998 37.917 1.00 20.39 249 GLN A CA 1
ATOM 1778 C C . GLN A 1 249 ? 10.690 -4.190 36.983 1.00 20.87 249 GLN A C 1
ATOM 1779 O O . GLN A 1 249 ? 10.758 -2.955 36.959 1.00 21.56 249 GLN A O 1
ATOM 1785 N N . THR A 1 250 ? 9.840 -4.872 36.211 1.00 20.87 250 THR A N 1
ATOM 1786 C CA . THR A 1 250 ? 8.920 -4.180 35.314 1.00 21.36 250 THR A CA 1
ATOM 1787 C C . THR A 1 250 ? 7.948 -3.305 36.095 1.00 22.73 250 THR A C 1
ATOM 1788 O O . THR A 1 250 ? 7.739 -2.133 35.759 1.00 23.58 250 THR A O 1
ATOM 1792 N N . ALA A 1 251 ? 7.344 -3.859 37.148 1.00 22.94 251 ALA A N 1
ATOM 1793 C CA . ALA A 1 251 ? 6.370 -3.107 37.930 1.00 25.55 251 ALA A CA 1
ATOM 1794 C C . ALA A 1 251 ? 7.010 -1.981 38.731 1.00 27.64 251 ALA A C 1
ATOM 1795 O O . ALA A 1 251 ? 6.325 -1.007 39.061 1.00 28.86 251 ALA A O 1
ATOM 1797 N N . ALA A 1 252 ? 8.302 -2.085 39.045 1.00 28.38 252 ALA A N 1
ATOM 1798 C CA . ALA A 1 252 ? 8.962 -1.074 39.860 1.00 30.22 252 ALA A CA 1
ATOM 1799 C C . ALA A 1 252 ? 9.418 0.137 39.056 1.00 32.48 252 ALA A C 1
ATOM 1800 O O . ALA A 1 252 ? 9.653 1.198 39.643 1.00 33.06 252 ALA A O 1
ATOM 1802 N N . ILE A 1 253 ? 9.551 0.009 37.736 1.00 34.46 253 ILE A N 1
ATOM 1803 C CA . ILE A 1 253 ? 10.018 1.102 36.892 1.00 37.53 253 ILE A CA 1
ATOM 1804 C C . ILE A 1 253 ? 8.937 1.627 35.965 1.00 40.44 253 ILE A C 1
ATOM 1805 O O . ILE A 1 253 ? 9.193 2.578 35.212 1.00 40.75 253 ILE A O 1
ATOM 1810 N N . ASP A 1 254 ? 7.741 1.048 35.991 1.00 43.68 254 ASP A N 1
ATOM 1811 C CA . ASP A 1 254 ? 6.646 1.526 35.155 1.00 46.98 254 ASP A CA 1
ATOM 1812 C C . ASP A 1 254 ? 5.674 2.378 35.965 1.00 49.54 254 ASP A C 1
ATOM 1813 O O . ASP A 1 254 ? 5.718 2.386 37.196 1.00 51.26 254 ASP A O 1
ATOM 1818 N N . THR B 1 14 ? -13.044 -29.932 42.277 1.00 29.45 14 THR B N 1
ATOM 1819 C CA . THR B 1 14 ? -14.216 -29.164 41.874 1.00 30.43 14 THR B CA 1
ATOM 1820 C C . THR B 1 14 ? -13.910 -28.304 40.649 1.00 29.41 14 THR B C 1
ATOM 1821 O O . THR B 1 14 ? -14.662 -28.307 39.674 1.00 30.77 14 THR B O 1
ATOM 1825 N N . THR B 1 15 ? -12.797 -27.574 40.701 1.00 27.11 15 THR B N 1
ATOM 1826 C CA . THR B 1 15 ? -12.373 -26.748 39.578 1.00 25.28 15 THR B CA 1
ATOM 1827 C C . THR B 1 15 ? -11.781 -27.561 38.435 1.00 24.76 15 THR B C 1
ATOM 1828 O O . THR B 1 15 ? -11.385 -26.976 37.421 1.00 23.33 15 THR B O 1
ATOM 1832 N N . VAL B 1 16 ? -11.701 -28.884 38.574 1.00 24.60 16 VAL B N 1
ATOM 1833 C CA . VAL B 1 16 ? -11.161 -29.764 37.545 1.00 23.91 16 VAL B CA 1
ATOM 1834 C C . VAL B 1 16 ? -12.102 -30.948 37.375 1.00 24.22 16 VAL B C 1
ATOM 1835 O O . VAL B 1 16 ? -12.615 -31.493 38.359 1.00 23.96 16 VAL B O 1
ATOM 1839 N N . LYS B 1 17 ? -12.327 -31.347 36.126 1.00 24.88 17 LYS B N 1
ATOM 1840 C CA . LYS B 1 17 ? -13.117 -32.525 35.798 1.00 25.21 17 LYS B CA 1
ATOM 1841 C C . LYS B 1 17 ? -12.204 -33.617 35.258 1.00 23.04 17 LYS B C 1
ATOM 1842 O O . LYS B 1 17 ? -11.278 -33.340 34.489 1.00 22.66 17 LYS B O 1
ATOM 1846 N N . VAL B 1 18 ? -12.465 -34.857 35.663 1.00 21.83 18 VAL B N 1
ATOM 1847 C CA . VAL B 1 18 ? -11.677 -36.009 35.237 1.00 21.65 18 VAL B CA 1
ATOM 1848 C C . VAL B 1 18 ? -12.635 -37.085 34.747 1.00 21.27 18 VAL B C 1
ATOM 1849 O O . VAL B 1 18 ? -13.525 -37.514 35.492 1.00 21.80 18 VAL B O 1
ATOM 1853 N N . GLN B 1 19 ? -12.453 -37.521 33.502 1.00 22.16 19 GLN B N 1
ATOM 1854 C CA . GLN B 1 19 ? -13.281 -38.559 32.900 1.00 24.89 19 GLN B CA 1
ATOM 1855 C C . GLN B 1 19 ? -12.374 -39.643 32.340 1.00 23.14 19 GLN B C 1
ATOM 1856 O O . GLN B 1 19 ? -11.489 -39.356 31.528 1.00 23.17 19 GLN B O 1
ATOM 1862 N N . PHE B 1 20 ? -12.593 -40.881 32.773 1.00 22.93 20 PHE B N 1
ATOM 1863 C CA . PHE B 1 20 ? -11.814 -42.015 32.299 1.00 23.52 20 PHE B CA 1
ATOM 1864 C C . PHE B 1 20 ? -12.465 -42.614 31.060 1.00 23.08 20 PHE B C 1
ATOM 1865 O O . PHE B 1 20 ? -13.692 -42.711 30.974 1.00 23.58 20 PHE B O 1
ATOM 1873 N N . ASP B 1 21 ? -11.631 -43.019 30.099 1.00 23.17 21 ASP B N 1
ATOM 1874 C CA . ASP B 1 21 ? -12.128 -43.476 28.799 1.00 22.26 21 ASP B CA 1
ATOM 1875 C C . ASP B 1 21 ? -11.115 -44.468 28.223 1.00 21.70 21 ASP B C 1
ATOM 1876 O O . ASP B 1 21 ? -10.217 -44.087 27.469 1.00 21.28 21 ASP B O 1
ATOM 1881 N N . GLU B 1 22 ? -11.279 -45.742 28.589 1.00 23.12 22 GLU B N 1
ATOM 1882 C CA . GLU B 1 22 ? -10.492 -46.842 28.026 1.00 24.39 22 GLU B CA 1
ATOM 1883 C C . GLU B 1 22 ? -8.993 -46.564 28.109 1.00 23.75 22 GLU B C 1
ATOM 1884 O O . GLU B 1 22 ? -8.241 -46.794 27.159 1.00 23.62 22 GLU B O 1
ATOM 1890 N N . GLY B 1 23 ? -8.553 -46.060 29.260 1.00 22.59 23 GLY B N 1
ATOM 1891 C CA . GLY B 1 23 ? -7.166 -45.718 29.474 1.00 21.96 23 GLY B CA 1
ATOM 1892 C C . GLY B 1 23 ? -6.835 -44.254 29.287 1.00 22.99 23 GLY B C 1
ATOM 1893 O O . GLY B 1 23 ? -5.704 -43.850 29.584 1.00 24.52 23 GLY B O 1
ATOM 1894 N N . ILE B 1 24 ? -7.779 -43.450 28.804 1.00 21.68 24 ILE B N 1
ATOM 1895 C CA . ILE B 1 24 ? -7.574 -42.019 28.619 1.00 21.18 24 ILE B CA 1
ATOM 1896 C C . ILE B 1 24 ? -8.162 -41.286 29.815 1.00 20.91 24 ILE B C 1
ATOM 1897 O O . ILE B 1 24 ? -9.290 -41.572 30.237 1.00 21.25 24 ILE B O 1
ATOM 1902 N N . ALA B 1 25 ? -7.401 -40.346 30.362 1.00 20.61 25 ALA B N 1
ATOM 1903 C CA . ALA B 1 25 ? -7.856 -39.488 31.451 1.00 19.79 25 ALA B CA 1
ATOM 1904 C C . ALA B 1 25 ? -8.093 -38.099 30.869 1.00 19.01 25 ALA B C 1
ATOM 1905 O O . ALA B 1 25 ? -7.157 -37.304 30.737 1.00 18.03 25 ALA B O 1
ATOM 1907 N N . TRP B 1 26 ? -9.342 -37.816 30.506 1.00 18.24 26 TRP B N 1
ATOM 1908 C CA . TRP B 1 26 ? -9.720 -36.495 30.016 1.00 20.45 26 TRP B CA 1
ATOM 1909 C C . TRP B 1 26 ? -9.796 -35.545 31.204 1.00 21.92 26 TRP B C 1
ATOM 1910 O O . TRP B 1 26 ? -10.741 -35.605 31.998 1.00 21.48 26 TRP B O 1
ATOM 1921 N N . VAL B 1 27 ? -8.800 -34.676 31.333 1.00 23.45 27 VAL B N 1
ATOM 1922 C CA . VAL B 1 27 ? -8.706 -33.732 32.440 1.00 22.91 27 VAL B CA 1
ATOM 1923 C C . VAL B 1 27 ? -9.158 -32.373 31.927 1.00 24.01 27 VAL B C 1
ATOM 1924 O O . VAL B 1 27 ? -8.492 -31.763 31.083 1.00 25.66 27 VAL B O 1
ATOM 1928 N N . SER B 1 28 ? -10.286 -31.891 32.437 1.00 24.38 28 SER B N 1
ATOM 1929 C CA . SER B 1 28 ? -10.899 -30.657 31.969 1.00 25.94 28 SER B CA 1
ATOM 1930 C C . SER B 1 28 ? -10.793 -29.582 33.040 1.00 26.46 28 SER B C 1
ATOM 1931 O O . SER B 1 28 ? -11.175 -29.811 34.194 1.00 27.09 28 SER B O 1
ATOM 1934 N N . LEU B 1 29 ? -10.273 -28.418 32.660 1.00 26.46 29 LEU B N 1
ATOM 1935 C CA . LEU B 1 29 ? -10.380 -27.242 33.514 1.00 26.15 29 LEU B CA 1
ATOM 1936 C C . LEU B 1 29 ? -11.849 -26.873 33.663 1.00 24.40 29 LEU B C 1
ATOM 1937 O O . LEU B 1 29 ? -12.528 -26.591 32.672 1.00 22.74 29 LEU B O 1
ATOM 1942 N N . ASN B 1 30 ? -12.343 -26.884 34.900 1.00 24.00 30 ASN B N 1
ATOM 1943 C CA . ASN B 1 30 ? -13.777 -26.741 35.121 1.00 23.74 30 ASN B CA 1
ATOM 1944 C C . ASN B 1 30 ? -14.134 -25.414 35.779 1.00 24.00 30 ASN B C 1
ATOM 1945 O O . ASN B 1 30 ? -14.683 -25.391 36.885 1.00 25.15 30 ASN B O 1
ATOM 1950 N N . ARG B 1 31 ? -13.830 -24.307 35.107 1.00 23.51 31 ARG B N 1
ATOM 1951 C CA . ARG B 1 31 ? -14.322 -22.983 35.495 1.00 23.65 31 ARG B CA 1
ATOM 1952 C C . ARG B 1 31 ? -14.850 -22.257 34.262 1.00 24.35 31 ARG B C 1
ATOM 1953 O O . ARG B 1 31 ? -14.372 -21.175 33.908 1.00 24.07 31 ARG B O 1
ATOM 1961 N N . PRO B 1 32 ? -15.855 -22.826 33.584 1.00 25.16 32 PRO B N 1
ATOM 1962 C CA . PRO B 1 32 ? -16.284 -22.239 32.305 1.00 26.26 32 PRO B CA 1
ATOM 1963 C C . PRO B 1 32 ? -16.932 -20.875 32.451 1.00 27.32 32 PRO B C 1
ATOM 1964 O O . PRO B 1 32 ? -16.785 -20.037 31.553 1.00 27.28 32 PRO B O 1
ATOM 1968 N N . ASP B 1 33 ? -17.644 -20.623 33.552 1.00 28.92 33 ASP B N 1
ATOM 1969 C CA . ASP B 1 33 ? -18.211 -19.299 33.777 1.00 30.26 33 ASP B CA 1
ATOM 1970 C C . ASP B 1 33 ? -17.131 -18.237 33.931 1.00 28.64 33 ASP B C 1
ATOM 1971 O O . ASP B 1 33 ? -17.419 -17.047 33.764 1.00 29.23 33 ASP B O 1
ATOM 1976 N N . LYS B 1 34 ? -15.900 -18.640 34.248 1.00 27.01 34 LYS B N 1
ATOM 1977 C CA . LYS B 1 34 ? -14.752 -17.744 34.263 1.00 25.99 34 LYS B CA 1
ATOM 1978 C C . LYS B 1 34 ? -13.793 -18.030 33.111 1.00 24.36 34 LYS B C 1
ATOM 1979 O O . LYS B 1 34 ? -12.634 -17.605 33.152 1.00 22.54 34 LYS B O 1
ATOM 1985 N N . ARG B 1 35 ? -14.261 -18.746 32.085 1.00 24.67 35 ARG B N 1
ATOM 1986 C CA . ARG B 1 35 ? -13.447 -19.130 30.930 1.00 23.34 35 ARG B CA 1
ATOM 1987 C C . ARG B 1 35 ? -12.218 -19.933 31.348 1.00 22.58 35 ARG B C 1
ATOM 1988 O O . ARG B 1 35 ? -11.152 -19.821 30.736 1.00 22.58 35 ARG B O 1
ATOM 1996 N N . ASN B 1 36 ? -12.372 -20.746 32.395 1.00 22.16 36 ASN B N 1
ATOM 1997 C CA . ASN B 1 36 ? -11.309 -21.620 32.898 1.00 19.05 36 ASN B CA 1
ATOM 1998 C C . ASN B 1 36 ? -10.076 -20.822 33.314 1.00 21.19 36 ASN B C 1
ATOM 1999 O O . ASN B 1 36 ? -8.938 -21.256 33.121 1.00 18.27 36 ASN B O 1
ATOM 2004 N N . ALA B 1 37 ? -10.304 -19.643 33.890 1.00 22.17 37 ALA B N 1
ATOM 2005 C CA . ALA B 1 37 ? -9.211 -18.880 34.474 1.00 23.21 37 ALA B CA 1
ATOM 2006 C C . ALA B 1 37 ? -8.577 -19.675 35.608 1.00 23.26 37 ALA B C 1
ATOM 2007 O O . ALA B 1 37 ? -9.270 -20.319 36.401 1.00 23.37 37 ALA B O 1
ATOM 2009 N N . MET B 1 38 ? -7.250 -19.637 35.677 1.00 22.47 38 MET B N 1
ATOM 2010 C CA . MET B 1 38 ? -6.502 -20.470 36.615 1.00 22.21 38 MET B CA 1
ATOM 2011 C C . MET B 1 38 ? -6.293 -19.691 37.908 1.00 23.62 38 MET B C 1
ATOM 2012 O O . MET B 1 38 ? -5.407 -18.837 38.002 1.00 24.66 38 MET B O 1
ATOM 2017 N N . SER B 1 39 ? -7.117 -19.991 38.905 1.00 23.41 39 SER B N 1
ATOM 2018 C CA . SER B 1 39 ? -7.023 -19.376 40.219 1.00 22.36 39 SER B CA 1
ATOM 2019 C C . SER B 1 39 ? -5.973 -20.095 41.055 1.00 22.14 39 SER B C 1
ATOM 2020 O O . SER B 1 39 ? -5.470 -21.152 40.669 1.00 21.24 39 SER B O 1
ATOM 2023 N N . PRO B 1 40 ? -5.593 -19.532 42.207 1.00 22.29 40 PRO B N 1
ATOM 2024 C CA . PRO B 1 40 ? -4.791 -20.319 43.158 1.00 23.82 40 PRO B CA 1
ATOM 2025 C C . PRO B 1 40 ? -5.500 -21.577 43.623 1.00 24.79 40 PRO B C 1
ATOM 2026 O O . PRO B 1 40 ? -4.838 -22.582 43.911 1.00 25.78 40 PRO B O 1
ATOM 2030 N N . THR B 1 41 ? -6.833 -21.550 43.699 1.00 23.88 41 THR B N 1
ATOM 2031 C CA . THR B 1 41 ? -7.584 -22.754 44.038 1.00 24.10 41 THR B CA 1
ATOM 2032 C C . THR B 1 41 ? -7.401 -23.826 42.971 1.00 24.86 41 THR B C 1
ATOM 2033 O O . THR B 1 41 ? -7.123 -24.989 43.283 1.00 26.21 41 THR B O 1
ATOM 2037 N N . LEU B 1 42 ? -7.549 -23.446 41.699 1.00 24.15 42 LEU B N 1
ATOM 2038 C CA . LEU B 1 42 ? -7.364 -24.406 40.615 1.00 24.12 42 LEU B CA 1
ATOM 2039 C C . LEU B 1 42 ? -5.924 -24.896 40.553 1.00 19.17 42 LEU B C 1
ATOM 2040 O O . LEU B 1 42 ? -5.673 -26.069 40.253 1.00 22.40 42 LEU B O 1
ATOM 2045 N N . ASN B 1 43 ? -4.963 -24.009 40.829 1.00 20.96 43 ASN B N 1
ATOM 2046 C CA . ASN B 1 43 ? -3.557 -24.400 40.783 1.00 20.90 43 ASN B CA 1
ATOM 2047 C C . ASN B 1 43 ? -3.256 -25.502 41.791 1.00 20.31 43 ASN B C 1
ATOM 2048 O O . ASN B 1 43 ? -2.534 -26.457 41.482 1.00 19.76 43 ASN B O 1
ATOM 2053 N N . ARG B 1 44 ? -3.805 -25.390 43.002 1.00 20.56 44 ARG B N 1
ATOM 2054 C CA . ARG B 1 44 ? -3.593 -26.429 44.004 1.00 22.06 44 ARG B CA 1
ATOM 2055 C C . ARG B 1 44 ? -4.369 -27.695 43.660 1.00 23.64 44 ARG B C 1
ATOM 2056 O O . ARG B 1 44 ? -3.891 -28.809 43.905 1.00 25.60 44 ARG B O 1
ATOM 2058 N N . GLU B 1 45 ? -5.565 -27.545 43.087 1.00 22.47 45 GLU B N 1
ATOM 2059 C CA . GLU B 1 45 ? -6.379 -28.713 42.763 1.00 23.21 45 GLU B CA 1
ATOM 2060 C C . GLU B 1 45 ? -5.827 -29.460 41.555 1.00 23.05 45 GLU B C 1
ATOM 2061 O O . GLU B 1 45 ? -5.869 -30.696 41.512 1.00 22.50 45 GLU B O 1
ATOM 2067 N N . MET B 1 46 ? -5.307 -28.733 40.564 1.00 22.76 46 MET B N 1
ATOM 2068 C CA . MET B 1 46 ? -4.774 -29.396 39.379 1.00 22.19 46 MET B CA 1
ATOM 2069 C C . MET B 1 46 ? -3.508 -30.182 39.695 1.00 21.23 46 MET B C 1
ATOM 2070 O O . MET B 1 46 ? -3.250 -31.215 39.067 1.00 19.33 46 MET B O 1
ATOM 2075 N N . LEU B 1 47 ? -2.711 -29.717 40.660 1.00 20.42 47 LEU B N 1
ATOM 2076 C CA . LEU B 1 47 ? -1.536 -30.480 41.068 1.00 19.59 47 LEU B CA 1
ATOM 2077 C C . LEU B 1 47 ? -1.939 -31.785 41.745 1.00 21.41 47 LEU B C 1
ATOM 2078 O O . LEU B 1 47 ? -1.311 -32.827 41.520 1.00 22.00 47 LEU B O 1
ATOM 2083 N N . GLN B 1 48 ? -2.986 -31.749 42.574 1.00 21.94 48 GLN B N 1
ATOM 2084 C CA . GLN B 1 48 ? -3.459 -32.969 43.221 1.00 24.59 48 GLN B CA 1
ATOM 2085 C C . GLN B 1 48 ? -4.015 -33.954 42.200 1.00 23.28 48 GLN B C 1
ATOM 2086 O O . GLN B 1 48 ? -3.822 -35.168 42.332 1.00 24.05 48 GLN B O 1
ATOM 2092 N N . VAL B 1 49 ? -4.708 -33.450 41.176 1.00 21.85 49 VAL B N 1
ATOM 2093 C CA . VAL B 1 49 ? -5.239 -34.322 40.132 1.00 21.80 49 VAL B CA 1
ATOM 2094 C C . VAL B 1 49 ? -4.100 -34.989 39.372 1.00 21.35 49 VAL B C 1
ATOM 2095 O O . VAL B 1 49 ? -4.120 -36.201 39.122 1.00 18.48 49 VAL B O 1
ATOM 2099 N N . LEU B 1 50 ? -3.083 -34.207 38.999 1.00 21.05 50 LEU B N 1
ATOM 2100 C CA . LEU B 1 50 ? -1.942 -34.767 38.281 1.00 22.10 50 LEU B CA 1
ATOM 2101 C C . LEU B 1 50 ? -1.171 -35.750 39.152 1.00 23.70 50 LEU B C 1
ATOM 2102 O O . LEU B 1 50 ? -0.687 -36.778 38.663 1.00 25.26 50 LEU B O 1
ATOM 2107 N N . GLU B 1 51 ? -1.045 -35.452 40.448 1.00 23.24 51 GLU B N 1
ATOM 2108 C CA . GLU B 1 51 ? -0.380 -36.380 41.357 1.00 23.73 51 GLU B CA 1
ATOM 2109 C C . GLU B 1 51 ? -1.184 -37.663 41.521 1.00 25.52 51 GLU B C 1
ATOM 2110 O O . GLU B 1 51 ? -0.611 -38.756 41.599 1.00 27.40 51 GLU B O 1
ATOM 2116 N N . ALA B 1 52 ? -2.514 -37.551 41.575 1.00 24.61 52 ALA B N 1
ATOM 2117 C CA . ALA B 1 52 ? -3.348 -38.735 41.746 1.00 24.21 52 ALA B CA 1
ATOM 2118 C C . ALA B 1 52 ? -3.365 -39.601 40.494 1.00 24.09 52 ALA B C 1
ATOM 2119 O O . ALA B 1 52 ? -3.435 -40.832 40.594 1.00 24.30 52 ALA B O 1
ATOM 2121 N N . LEU B 1 53 ? -3.294 -38.986 39.313 1.00 23.23 53 LEU B N 1
ATOM 2122 C CA . LEU B 1 53 ? -3.432 -39.747 38.077 1.00 23.97 53 LEU B CA 1
ATOM 2123 C C . LEU B 1 53 ? -2.161 -40.502 37.707 1.00 25.81 53 LEU B C 1
ATOM 2124 O O . LEU B 1 53 ? -2.244 -41.571 37.094 1.00 25.43 53 LEU B O 1
ATOM 2129 N N . GLU B 1 54 ? -0.987 -39.978 38.065 1.00 26.96 54 GLU B N 1
ATOM 2130 C CA . GLU B 1 54 ? 0.256 -40.646 37.693 1.00 29.71 54 GLU B CA 1
ATOM 2131 C C . GLU B 1 54 ? 0.431 -41.995 38.380 1.00 29.55 54 GLU B C 1
ATOM 2132 O O . GLU B 1 54 ? 1.275 -42.785 37.944 1.00 28.59 54 GLU B O 1
ATOM 2138 N N . PHE B 1 55 ? -0.339 -42.280 39.430 1.00 30.39 55 PHE B N 1
ATOM 2139 C CA . PHE B 1 55 ? -0.347 -43.597 40.055 1.00 32.65 55 PHE B CA 1
ATOM 2140 C C . PHE B 1 55 ? -1.693 -44.294 39.904 1.00 32.99 55 PHE B C 1
ATOM 2141 O O . PHE B 1 55 ? -1.889 -45.374 40.475 1.00 35.46 55 PHE B O 1
ATOM 2149 N N . ASP B 1 56 ? -2.620 -43.707 39.151 1.00 30.94 56 ASP B N 1
ATOM 2150 C CA . ASP B 1 56 ? -3.917 -44.316 38.877 1.00 30.06 56 ASP B CA 1
ATOM 2151 C C . ASP B 1 56 ? -3.766 -45.235 37.670 1.00 28.94 56 ASP B C 1
ATOM 2152 O O . ASP B 1 56 ? -3.543 -44.767 36.549 1.00 27.67 56 ASP B O 1
ATOM 2157 N N . ASP B 1 57 ? -3.890 -46.544 37.899 1.00 30.23 57 ASP B N 1
ATOM 2158 C CA . ASP B 1 57 ? -3.701 -47.520 36.832 1.00 30.04 57 ASP B CA 1
ATOM 2159 C C . ASP B 1 57 ? -4.813 -47.490 35.793 1.00 27.91 57 ASP B C 1
ATOM 2160 O O . ASP B 1 57 ? -4.666 -48.117 34.738 1.00 26.86 57 ASP B O 1
ATOM 2165 N N . ARG B 1 58 ? -5.913 -46.782 36.055 1.00 27.49 58 ARG B N 1
ATOM 2166 C CA . ARG B 1 58 ? -6.972 -46.656 35.061 1.00 28.72 58 ARG B CA 1
ATOM 2167 C C . ARG B 1 58 ? -6.591 -45.748 33.899 1.00 30.54 58 ARG B C 1
ATOM 2168 O O . ARG B 1 58 ? -7.349 -45.670 32.926 1.00 31.06 58 ARG B O 1
ATOM 2176 N N . CYS B 1 59 ? -5.448 -45.068 33.971 1.00 30.58 59 CYS B N 1
ATOM 2177 C CA . CYS B 1 59 ? -5.012 -44.156 32.926 1.00 30.16 59 CYS B CA 1
ATOM 2178 C C . CYS B 1 59 ? -3.596 -44.504 32.491 1.00 27.35 59 CYS B C 1
ATOM 2179 O O . CYS B 1 59 ? -2.771 -44.957 33.290 1.00 27.04 59 CYS B O 1
ATOM 2182 N N . GLY B 1 60 ? -3.336 -44.310 31.203 1.00 24.65 60 GLY B N 1
ATOM 2183 C CA . GLY B 1 60 ? -2.000 -44.430 30.659 1.00 23.23 60 GLY B CA 1
ATOM 2184 C C . GLY B 1 60 ? -1.682 -43.208 29.823 1.00 22.20 60 GLY B C 1
ATOM 2185 O O . GLY B 1 60 ? -0.554 -43.034 29.347 1.00 23.03 60 GLY B O 1
ATOM 2186 N N . VAL B 1 61 ? -2.688 -42.352 29.645 1.00 20.23 61 VAL B N 1
ATOM 2187 C CA . VAL B 1 61 ? -2.539 -41.109 28.904 1.00 19.55 61 VAL B CA 1
ATOM 2188 C C . VAL B 1 61 ? -3.465 -40.078 29.529 1.00 19.28 61 VAL B C 1
ATOM 2189 O O . VAL B 1 61 ? -4.548 -40.405 30.024 1.00 19.22 61 VAL B O 1
ATOM 2193 N N . VAL B 1 62 ? -3.034 -38.824 29.499 1.00 18.66 62 VAL B N 1
ATOM 2194 C CA . VAL B 1 62 ? -3.791 -37.716 30.061 1.00 18.74 62 VAL B CA 1
ATOM 2195 C C . VAL B 1 62 ? -3.996 -36.679 28.970 1.00 19.08 62 VAL B C 1
ATOM 2196 O O . VAL B 1 62 ? -3.034 -36.257 28.319 1.00 19.94 62 VAL B O 1
ATOM 2200 N N . VAL B 1 63 ? -5.247 -36.279 28.766 1.00 19.20 63 VAL B N 1
ATOM 2201 C CA . VAL B 1 63 ? -5.597 -35.218 27.832 1.00 18.60 63 VAL B CA 1
ATOM 2202 C C . VAL B 1 63 ? -6.038 -34.011 28.645 1.00 19.42 63 VAL B C 1
ATOM 2203 O O . VAL B 1 63 ? -7.023 -34.082 29.391 1.00 19.15 63 VAL B O 1
ATOM 2207 N N . LEU B 1 64 ? -5.310 -32.906 28.505 1.00 20.16 64 LEU B N 1
ATOM 2208 C CA . LEU B 1 64 ? -5.622 -31.662 29.197 1.00 20.87 64 LEU B CA 1
ATOM 2209 C C . LEU B 1 64 ? -6.426 -30.767 28.263 1.00 21.22 64 LEU B C 1
ATOM 2210 O O . LEU B 1 64 ? -5.921 -30.338 27.219 1.00 21.80 64 LEU B O 1
ATOM 2215 N N . THR B 1 65 ? -7.674 -30.492 28.637 1.00 21.24 65 THR B N 1
ATOM 2216 C CA . THR B 1 65 ? -8.553 -29.636 27.857 1.00 20.90 65 THR B CA 1
ATOM 2217 C C . THR B 1 65 ? -9.326 -28.737 28.815 1.00 21.99 65 THR B C 1
ATOM 2218 O O . THR B 1 65 ? -9.093 -28.738 30.026 1.00 17.17 65 THR B O 1
ATOM 2222 N N . GLY B 1 66 ? -10.249 -27.958 28.266 1.00 21.25 66 GLY B N 1
ATOM 2223 C CA . GLY B 1 66 ? -11.048 -27.051 29.064 1.00 20.92 66 GLY B CA 1
ATOM 2224 C C . GLY B 1 66 ? -12.528 -27.268 28.836 1.00 22.44 66 GLY B C 1
ATOM 2225 O O . GLY B 1 66 ? -12.966 -27.646 27.750 1.00 23.00 66 GLY B O 1
ATOM 2226 N N . GLU B 1 67 ? -13.302 -27.020 29.889 1.00 24.78 67 GLU B N 1
ATOM 2227 C CA . GLU B 1 67 ? -14.750 -27.107 29.802 1.00 25.96 67 GLU B CA 1
ATOM 2228 C C . GLU B 1 67 ? -15.314 -25.874 29.108 1.00 24.60 67 GLU B C 1
ATOM 2229 O O . GLU B 1 67 ? -14.781 -24.766 29.226 1.00 22.50 67 GLU B O 1
ATOM 2235 N N . GLY B 1 68 ? -16.406 -26.078 28.376 1.00 25.43 68 GLY B N 1
ATOM 2236 C CA . GLY B 1 68 ? -17.046 -24.976 27.684 1.00 25.60 68 GLY B CA 1
ATOM 2237 C C . GLY B 1 68 ? -16.306 -24.577 26.418 1.00 25.98 68 GLY B C 1
ATOM 2238 O O . GLY B 1 68 ? -15.711 -25.402 25.722 1.00 25.41 68 GLY B O 1
ATOM 2239 N N . ASP B 1 69 ? -16.347 -23.280 26.124 1.00 26.11 69 ASP B N 1
ATOM 2240 C CA . ASP B 1 69 ? -15.747 -22.729 24.919 1.00 27.70 69 ASP B CA 1
ATOM 2241 C C . ASP B 1 69 ? -14.292 -22.318 25.107 1.00 26.22 69 ASP B C 1
ATOM 2242 O O . ASP B 1 69 ? -13.716 -21.702 24.204 1.00 25.76 69 ASP B O 1
ATOM 2247 N N . SER B 1 70 ? -13.684 -22.639 26.244 1.00 25.18 70 SER B N 1
ATOM 2248 C CA . SER B 1 70 ? -12.338 -22.183 26.555 1.00 24.63 70 SER B CA 1
ATOM 2249 C C . SER B 1 70 ? -11.415 -23.365 26.812 1.00 24.32 70 SER B C 1
ATOM 2250 O O . SER B 1 70 ? -11.831 -24.382 27.374 1.00 24.54 70 SER B O 1
ATOM 2253 N N . PHE B 1 71 ? -10.162 -23.226 26.385 1.00 23.18 71 PHE B N 1
ATOM 2254 C CA . PHE B 1 71 ? -9.090 -24.049 26.922 1.00 21.22 71 PHE B CA 1
ATOM 2255 C C . PHE B 1 71 ? -8.750 -23.483 28.292 1.00 19.07 71 PHE B C 1
ATOM 2256 O O . PHE B 1 71 ? -8.972 -24.131 29.320 1.00 18.55 71 PHE B O 1
ATOM 2264 N N . SER B 1 72 ? -8.238 -22.254 28.305 1.00 17.07 72 SER B N 1
ATOM 2265 C CA . SER B 1 72 ? -8.095 -21.475 29.527 1.00 19.57 72 SER B CA 1
ATOM 2266 C C . SER B 1 72 ? -7.777 -20.042 29.137 1.00 19.98 72 SER B C 1
ATOM 2267 O O . SER B 1 72 ? -6.920 -19.807 28.281 1.00 18.32 72 SER B O 1
ATOM 2270 N N . ALA B 1 73 ? -8.467 -19.094 29.761 1.00 21.41 73 ALA B N 1
ATOM 2271 C CA . ALA B 1 73 ? -8.242 -17.679 29.506 1.00 22.06 73 ALA B CA 1
ATOM 2272 C C . ALA B 1 73 ? -7.001 -17.139 30.208 1.00 21.41 73 ALA B C 1
ATOM 2273 O O . ALA B 1 73 ? -6.811 -15.919 30.242 1.00 18.17 73 ALA B O 1
ATOM 2275 N N . GLY B 1 74 ? -6.164 -18.006 30.762 1.00 21.30 74 GLY B N 1
ATOM 2276 C CA . GLY B 1 74 ? -4.978 -17.584 31.474 1.00 21.48 74 GLY B CA 1
ATOM 2277 C C . GLY B 1 74 ? -5.160 -17.615 32.977 1.00 22.26 74 GLY B C 1
ATOM 2278 O O . GLY B 1 74 ? -6.055 -18.267 33.520 1.00 23.27 74 GLY B O 1
ATOM 2279 N N . MET B 1 75 ? -4.279 -16.891 33.660 1.00 21.33 75 MET B N 1
ATOM 2280 C CA . MET B 1 75 ? -4.375 -16.780 35.107 1.00 20.97 75 MET B CA 1
ATOM 2281 C C . MET B 1 75 ? -5.569 -15.915 35.495 1.00 21.55 75 MET B C 1
ATOM 2282 O O . MET B 1 75 ? -5.952 -14.987 34.777 1.00 21.24 75 MET B O 1
ATOM 2287 N N . ASP B 1 76 ? -6.165 -16.236 36.644 1.00 21.80 76 ASP B N 1
ATOM 2288 C CA . ASP B 1 76 ? -7.307 -15.480 37.145 1.00 22.66 76 ASP B CA 1
ATOM 2289 C C . ASP B 1 76 ? -6.889 -14.049 37.455 1.00 23.62 76 ASP B C 1
ATOM 2290 O O . ASP B 1 76 ? -6.116 -13.810 38.388 1.00 23.90 76 ASP B O 1
ATOM 2295 N N . LEU B 1 77 ? -7.397 -13.092 36.673 1.00 24.54 77 LEU B N 1
ATOM 2296 C CA . LEU B 1 77 ? -7.018 -11.696 36.863 1.00 25.79 77 LEU B CA 1
ATOM 2297 C C . LEU B 1 77 ? -7.382 -11.197 38.255 1.00 25.57 77 LEU B C 1
ATOM 2298 O O . LEU B 1 77 ? -6.674 -10.352 38.816 1.00 25.55 77 LEU B O 1
ATOM 2303 N N . LYS B 1 78 ? -8.468 -11.708 38.830 1.00 25.04 78 LYS B N 1
ATOM 2304 C CA . LYS B 1 78 ? -8.905 -11.280 40.152 1.00 25.56 78 LYS B CA 1
ATOM 2305 C C . LYS B 1 78 ? -8.267 -12.106 41.264 1.00 25.42 78 LYS B C 1
ATOM 2306 O O . LYS B 1 78 ? -7.680 -11.547 42.196 1.00 26.86 78 LYS B O 1
ATOM 2308 N N . GLU B 1 79 ? -8.360 -13.434 41.175 1.00 23.91 79 GLU B N 1
ATOM 2309 C CA . GLU B 1 79 ? -7.953 -14.284 42.288 1.00 25.41 79 GLU B CA 1
ATOM 2310 C C . GLU B 1 79 ? -6.457 -14.578 42.290 1.00 25.95 79 GLU B C 1
ATOM 2311 O O . GLU B 1 79 ? -5.875 -14.778 43.363 1.00 25.73 79 GLU B O 1
ATOM 2317 N N . TYR B 1 80 ? -5.818 -14.613 41.121 1.00 26.23 80 TYR B N 1
ATOM 2318 C CA . TYR B 1 80 ? -4.389 -14.897 41.069 1.00 26.70 80 TYR B CA 1
ATOM 2319 C C . TYR B 1 80 ? -3.543 -13.627 41.074 1.00 28.76 80 TYR B C 1
ATOM 2320 O O . TYR B 1 80 ? -2.497 -13.585 41.732 1.00 29.44 80 TYR B O 1
ATOM 2329 N N . PHE B 1 81 ? -3.980 -12.590 40.357 1.00 30.29 81 PHE B N 1
ATOM 2330 C CA . PHE B 1 81 ? -3.210 -11.359 40.203 1.00 30.98 81 PHE B CA 1
ATOM 2331 C C . PHE B 1 81 ? -3.636 -10.282 41.197 1.00 32.25 81 PHE B C 1
ATOM 2332 O O . PHE B 1 81 ? -2.846 -9.875 42.054 1.00 33.12 81 PHE B O 1
ATOM 2340 N N . ARG B 1 82 ? -4.881 -9.808 41.095 1.00 33.17 82 ARG B N 1
ATOM 2341 C CA . ARG B 1 82 ? -5.297 -8.631 41.855 1.00 34.88 82 ARG B CA 1
ATOM 2342 C C . ARG B 1 82 ? -5.306 -8.904 43.355 1.00 37.34 82 ARG B C 1
ATOM 2343 O O . ARG B 1 82 ? -4.783 -8.105 44.141 1.00 38.70 82 ARG B O 1
ATOM 2345 N N . GLU B 1 83 ? -5.901 -10.024 43.776 1.00 38.00 83 GLU B N 1
ATOM 2346 C CA . GLU B 1 83 ? -6.023 -10.317 45.201 1.00 39.95 83 GLU B CA 1
ATOM 2347 C C . GLU B 1 83 ? -4.694 -10.691 45.839 1.00 41.70 83 GLU B C 1
ATOM 2348 O O . GLU B 1 83 ? -4.628 -10.828 47.065 1.00 42.54 83 GLU B O 1
ATOM 2354 N N . THR B 1 84 ? -3.639 -10.845 45.043 1.00 42.29 84 THR B N 1
ATOM 2355 C CA . THR B 1 84 ? -2.293 -11.062 45.549 1.00 44.04 84 THR B CA 1
ATOM 2356 C C . THR B 1 84 ? -1.438 -9.801 45.414 1.00 45.14 84 THR B C 1
ATOM 2357 O O . THR B 1 84 ? -0.214 -9.884 45.293 1.00 45.32 84 THR B O 1
ATOM 2361 N N . ASP B 1 85 ? -2.072 -8.627 45.423 1.00 46.26 85 ASP B N 1
ATOM 2362 C CA . ASP B 1 85 ? -1.379 -7.344 45.281 1.00 47.56 85 ASP B CA 1
ATOM 2363 C C . ASP B 1 85 ? -0.396 -7.118 46.418 1.00 48.25 85 ASP B C 1
ATOM 2364 O O . ASP B 1 85 ? 0.814 -7.212 46.226 1.00 48.20 85 ASP B O 1
ATOM 2366 N N . ALA B 1 87 ? -0.134 -8.697 49.336 1.00 38.60 87 ALA B N 1
ATOM 2367 C CA . ALA B 1 87 ? 0.407 -9.828 50.081 1.00 37.30 87 ALA B CA 1
ATOM 2368 C C . ALA B 1 87 ? 1.918 -9.697 50.242 1.00 37.64 87 ALA B C 1
ATOM 2369 O O . ALA B 1 87 ? 2.594 -9.169 49.359 1.00 38.00 87 ALA B O 1
ATOM 2371 N N . PRO B 1 88 ? 2.446 -10.167 51.373 1.00 37.84 88 PRO B N 1
ATOM 2372 C CA . PRO B 1 88 ? 3.899 -10.147 51.571 1.00 37.27 88 PRO B CA 1
ATOM 2373 C C . PRO B 1 88 ? 4.619 -10.936 50.487 1.00 35.64 88 PRO B C 1
ATOM 2374 O O . PRO B 1 88 ? 4.053 -11.819 49.838 1.00 34.42 88 PRO B O 1
ATOM 2378 N N . ALA B 1 89 ? 5.899 -10.598 50.300 1.00 35.41 89 ALA B N 1
ATOM 2379 C CA . ALA B 1 89 ? 6.653 -11.110 49.159 1.00 34.49 89 ALA B CA 1
ATOM 2380 C C . ALA B 1 89 ? 6.724 -12.632 49.161 1.00 33.14 89 ALA B C 1
ATOM 2381 O O . ALA B 1 89 ? 6.546 -13.269 48.116 1.00 32.39 89 ALA B O 1
ATOM 2383 N N . LEU B 1 90 ? 6.984 -13.235 50.323 1.00 33.78 90 LEU B N 1
ATOM 2384 C CA . LEU B 1 90 ? 7.099 -14.689 50.383 1.00 33.22 90 LEU B CA 1
ATOM 2385 C C . LEU B 1 90 ? 5.767 -15.373 50.103 1.00 32.23 90 LEU B C 1
ATOM 2386 O O . LEU B 1 90 ? 5.745 -16.483 49.560 1.00 31.31 90 LEU B O 1
ATOM 2391 N N . ILE B 1 91 ? 4.652 -14.734 50.461 1.00 32.90 91 ILE B N 1
ATOM 2392 C CA . ILE B 1 91 ? 3.345 -15.301 50.145 1.00 32.38 91 ILE B CA 1
ATOM 2393 C C . ILE B 1 91 ? 3.061 -15.182 48.652 1.00 28.85 91 ILE B C 1
ATOM 2394 O O . ILE B 1 91 ? 2.535 -16.113 48.031 1.00 27.66 91 ILE B O 1
ATOM 2399 N N . LYS B 1 92 ? 3.410 -14.040 48.051 1.00 28.92 92 LYS B N 1
ATOM 2400 C CA . LYS B 1 92 ? 3.271 -13.890 46.605 1.00 28.00 92 LYS B CA 1
ATOM 2401 C C . LYS B 1 92 ? 4.128 -14.905 45.862 1.00 26.17 92 LYS B C 1
ATOM 2402 O O . LYS B 1 92 ? 3.702 -15.466 44.846 1.00 24.61 92 LYS B O 1
ATOM 2408 N N . ALA B 1 93 ? 5.345 -15.149 46.354 1.00 26.75 93 ALA B N 1
ATOM 2409 C CA . ALA B 1 93 ? 6.213 -16.143 45.732 1.00 27.01 93 ALA B CA 1
ATOM 2410 C C . ALA B 1 93 ? 5.643 -17.547 45.889 1.00 26.82 93 ALA B C 1
ATOM 2411 O O . ALA B 1 93 ? 5.763 -18.376 44.979 1.00 26.30 93 ALA B O 1
ATOM 2413 N N . GLN B 1 94 ? 5.023 -17.832 47.037 1.00 28.09 94 GLN B N 1
ATOM 2414 C CA . GLN B 1 94 ? 4.420 -19.143 47.249 1.00 28.48 94 GLN B CA 1
ATOM 2415 C C . GLN B 1 94 ? 3.262 -19.377 46.288 1.00 27.09 94 GLN B C 1
ATOM 2416 O O . GLN B 1 94 ? 3.100 -20.480 45.753 1.00 26.23 94 GLN B O 1
ATOM 2422 N N . ILE B 1 95 ? 2.446 -18.347 46.055 1.00 27.57 95 ILE B N 1
ATOM 2423 C CA . ILE B 1 95 ? 1.329 -18.479 45.125 1.00 26.94 95 ILE B CA 1
ATOM 2424 C C . ILE B 1 95 ? 1.839 -18.624 43.695 1.00 25.88 95 ILE B C 1
ATOM 2425 O O . ILE B 1 95 ? 1.313 -19.427 42.914 1.00 24.25 95 ILE B O 1
ATOM 2430 N N . ARG B 1 96 ? 2.874 -17.862 43.333 1.00 26.29 96 ARG B N 1
ATOM 2431 C CA . ARG B 1 96 ? 3.451 -17.986 41.997 1.00 26.53 96 ARG B CA 1
ATOM 2432 C C . ARG B 1 96 ? 4.061 -19.365 41.785 1.00 26.34 96 ARG B C 1
ATOM 2433 O O . ARG B 1 96 ? 3.923 -19.954 40.706 1.00 25.31 96 ARG B O 1
ATOM 2441 N N . ARG B 1 97 ? 4.744 -19.895 42.803 1.00 26.53 97 ARG B N 1
ATOM 2442 C CA . ARG B 1 97 ? 5.350 -21.216 42.676 1.00 25.46 97 ARG B CA 1
ATOM 2443 C C . ARG B 1 97 ? 4.296 -22.309 42.555 1.00 23.95 97 ARG B C 1
ATOM 2444 O O . ARG B 1 97 ? 4.535 -23.326 41.894 1.00 23.39 97 ARG B O 1
ATOM 2446 N N . ALA B 1 98 ? 3.130 -22.120 43.180 1.00 22.99 98 ALA B N 1
ATOM 2447 C CA . ALA B 1 98 ? 2.070 -23.118 43.088 1.00 22.80 98 ALA B CA 1
ATOM 2448 C C . ALA B 1 98 ? 1.522 -23.231 41.672 1.00 22.02 98 ALA B C 1
ATOM 2449 O O . ALA B 1 98 ? 1.056 -24.304 41.273 1.00 20.94 98 ALA B O 1
ATOM 2451 N N . ALA B 1 99 ? 1.563 -22.142 40.902 1.00 21.91 99 ALA B N 1
ATOM 2452 C CA . ALA B 1 99 ? 1.141 -22.207 39.507 1.00 21.83 99 ALA B CA 1
ATOM 2453 C C . ALA B 1 99 ? 2.105 -23.060 38.692 1.00 22.10 99 ALA B C 1
ATOM 2454 O O . ALA B 1 99 ? 1.702 -24.037 38.051 1.00 21.78 99 ALA B O 1
ATOM 2456 N N . GLY B 1 100 ? 3.392 -22.711 38.717 1.00 22.25 100 GLY B N 1
ATOM 2457 C CA . GLY B 1 100 ? 4.390 -23.497 38.015 1.00 21.63 100 GLY B CA 1
ATOM 2458 C C . GLY B 1 100 ? 4.559 -24.900 38.559 1.00 20.94 100 GLY B C 1
ATOM 2459 O O . GLY B 1 100 ? 5.134 -25.753 37.875 1.00 20.44 100 GLY B O 1
ATOM 2460 N N . ALA B 1 101 ? 4.070 -25.158 39.776 1.00 21.32 101 ALA B N 1
ATOM 2461 C CA . ALA B 1 101 ? 4.176 -26.494 40.353 1.00 21.62 101 ALA B CA 1
ATOM 2462 C C . ALA B 1 101 ? 3.484 -27.531 39.478 1.00 20.86 101 ALA B C 1
ATOM 2463 O O . ALA B 1 101 ? 4.002 -28.638 39.286 1.00 20.38 101 ALA B O 1
ATOM 2465 N N . TRP B 1 102 ? 2.315 -27.194 38.936 1.00 20.39 102 TRP B N 1
ATOM 2466 C CA . TRP B 1 102 ? 1.613 -28.094 38.030 1.00 19.22 102 TRP B CA 1
ATOM 2467 C C . TRP B 1 102 ? 1.732 -27.690 36.570 1.00 17.77 102 TRP B C 1
ATOM 2468 O O . TRP B 1 102 ? 1.724 -28.564 35.698 1.00 19.27 102 TRP B O 1
ATOM 2479 N N . GLN B 1 103 ? 1.851 -26.391 36.282 1.00 16.67 103 GLN B N 1
ATOM 2480 C CA . GLN B 1 103 ? 1.844 -25.942 34.894 1.00 17.69 103 GLN B CA 1
ATOM 2481 C C . GLN B 1 103 ? 3.083 -26.401 34.137 1.00 18.11 103 GLN B C 1
ATOM 2482 O O . GLN B 1 103 ? 3.015 -26.610 32.922 1.00 17.84 103 GLN B O 1
ATOM 2488 N N . TRP B 1 104 ? 4.216 -26.562 34.821 1.00 18.84 104 TRP B N 1
ATOM 2489 C CA . TRP B 1 104 ? 5.409 -27.079 34.155 1.00 18.83 104 TRP B CA 1
ATOM 2490 C C . TRP B 1 104 ? 6.279 -27.979 35.023 1.00 19.14 104 TRP B C 1
ATOM 2491 O O . TRP B 1 104 ? 6.895 -28.900 34.480 1.00 19.92 104 TRP B O 1
ATOM 2502 N N . ARG B 1 105 ? 6.360 -27.765 36.339 1.00 19.12 105 ARG B N 1
ATOM 2503 C CA . ARG B 1 105 ? 7.208 -28.623 37.163 1.00 20.70 105 ARG B CA 1
ATOM 2504 C C . ARG B 1 105 ? 6.716 -30.065 37.142 1.00 22.81 105 ARG B C 1
ATOM 2505 O O . ARG B 1 105 ? 7.517 -31.001 37.031 1.00 22.89 105 ARG B O 1
ATOM 2513 N N . LYS B 1 106 ? 5.402 -30.264 37.232 1.00 22.74 106 LYS B N 1
ATOM 2514 C CA . LYS B 1 106 ? 4.830 -31.603 37.178 1.00 21.80 106 LYS B CA 1
ATOM 2515 C C . LYS B 1 106 ? 4.527 -32.054 35.755 1.00 21.60 106 LYS B C 1
ATOM 2516 O O . LYS B 1 106 ? 4.680 -33.240 35.444 1.00 22.26 106 LYS B O 1
ATOM 2522 N N . LEU B 1 107 ? 4.125 -31.133 34.876 1.00 21.44 107 LEU B N 1
ATOM 2523 C CA . LEU B 1 107 ? 3.659 -31.528 33.550 1.00 22.05 107 LEU B CA 1
ATOM 2524 C C . LEU B 1 107 ? 4.807 -31.813 32.587 1.00 22.17 107 LEU B C 1
ATOM 2525 O O . LEU B 1 107 ? 4.709 -32.730 31.764 1.00 21.73 107 LEU B O 1
ATOM 2530 N N . ARG B 1 108 ? 5.897 -31.043 32.668 1.00 21.87 108 ARG B N 1
ATOM 2531 C CA . ARG B 1 108 ? 6.945 -31.136 31.652 1.00 22.58 108 ARG B CA 1
ATOM 2532 C C . ARG B 1 108 ? 7.586 -32.518 31.628 1.00 22.11 108 ARG B C 1
ATOM 2533 O O . ARG B 1 108 ? 7.913 -33.039 30.555 1.00 22.22 108 ARG B O 1
ATOM 2541 N N . PHE B 1 109 ? 7.781 -33.124 32.794 1.00 20.35 109 PHE B N 1
ATOM 2542 C CA . PHE B 1 109 ? 8.312 -34.477 32.897 1.00 19.04 109 PHE B CA 1
ATOM 2543 C C . PHE B 1 109 ? 7.337 -35.376 33.645 1.00 18.78 109 PHE B C 1
ATOM 2544 O O . PHE B 1 109 ? 7.720 -36.168 34.510 1.00 17.80 109 PHE B O 1
ATOM 2552 N N . TYR B 1 110 ? 6.055 -35.247 33.309 1.00 18.50 110 TYR B N 1
ATOM 2553 C CA . TYR B 1 110 ? 5.019 -36.084 33.894 1.00 19.30 110 TYR B CA 1
ATOM 2554 C C . TYR B 1 110 ? 5.307 -37.556 33.622 1.00 19.64 110 TYR B C 1
ATOM 2555 O O . TYR B 1 110 ? 5.852 -37.925 32.578 1.00 19.52 110 TYR B O 1
ATOM 2564 N N . ALA B 1 111 ? 4.933 -38.404 34.582 1.00 19.42 111 ALA B N 1
ATOM 2565 C CA . ALA B 1 111 ? 5.196 -39.833 34.474 1.00 20.21 111 ALA B CA 1
ATOM 2566 C C . ALA B 1 111 ? 4.420 -40.499 33.346 1.00 21.64 111 ALA B C 1
ATOM 2567 O O . ALA B 1 111 ? 4.738 -41.638 32.990 1.00 23.72 111 ALA B O 1
ATOM 2569 N N . LYS B 1 112 ? 3.421 -39.832 32.781 1.00 20.43 112 LYS B N 1
ATOM 2570 C CA . LYS B 1 112 ? 2.610 -40.412 31.725 1.00 21.33 112 LYS B CA 1
ATOM 2571 C C . LYS B 1 112 ? 2.472 -39.426 30.576 1.00 20.99 112 LYS B C 1
ATOM 2572 O O . LYS B 1 112 ? 2.573 -38.212 30.779 1.00 20.62 112 LYS B O 1
ATOM 2578 N N . PRO B 1 113 ? 2.263 -39.921 29.355 1.00 19.04 113 PRO B N 1
ATOM 2579 C CA . PRO B 1 113 ? 2.124 -39.015 28.209 1.00 17.57 113 PRO B CA 1
ATOM 2580 C C . PRO B 1 113 ? 0.941 -38.074 28.382 1.00 16.46 113 PRO B C 1
ATOM 2581 O O . PRO B 1 113 ? -0.102 -38.447 28.924 1.00 16.71 113 PRO B O 1
ATOM 2585 N N . THR B 1 114 ? 1.119 -36.839 27.920 1.00 15.83 114 THR B N 1
ATOM 2586 C CA . THR B 1 114 ? 0.116 -35.795 28.061 1.00 17.79 114 THR B CA 1
ATOM 2587 C C . THR B 1 114 ? -0.167 -35.167 26.705 1.00 17.44 114 THR B C 1
ATOM 2588 O O . THR B 1 114 ? 0.749 -34.943 25.909 1.00 19.22 114 THR B O 1
ATOM 2592 N N . ILE B 1 115 ? -1.443 -34.888 26.448 1.00 15.91 115 ILE B N 1
ATOM 2593 C CA . ILE B 1 115 ? -1.880 -34.223 25.228 1.00 16.57 115 ILE B CA 1
ATOM 2594 C C . ILE B 1 115 ? -2.739 -33.031 25.619 1.00 17.66 115 ILE B C 1
ATOM 2595 O O . ILE B 1 115 ? -3.693 -33.174 26.390 1.00 18.41 115 ILE B O 1
ATOM 2600 N N . ALA B 1 116 ? -2.400 -31.858 25.094 1.00 17.38 116 ALA B N 1
ATOM 2601 C CA . ALA B 1 116 ? -3.213 -30.665 25.284 1.00 17.35 116 ALA B CA 1
ATOM 2602 C C . ALA B 1 116 ? -4.202 -30.556 24.130 1.00 17.91 116 ALA B C 1
ATOM 2603 O O . ALA B 1 116 ? -3.797 -30.507 22.964 1.00 19.49 116 ALA B O 1
ATOM 2605 N N . MET B 1 117 ? -5.491 -30.532 24.450 1.00 18.05 117 MET B N 1
ATOM 2606 C CA . MET B 1 117 ? -6.548 -30.379 23.454 1.00 17.31 117 MET B CA 1
ATOM 2607 C C . MET B 1 117 ? -7.104 -28.965 23.583 1.00 17.63 117 MET B C 1
ATOM 2608 O O . MET B 1 117 ? -7.915 -28.686 24.470 1.00 17.65 117 MET B O 1
ATOM 2613 N N . VAL B 1 118 ? -6.664 -28.076 22.695 1.00 19.94 118 VAL B N 1
ATOM 2614 C CA . VAL B 1 118 ? -7.056 -26.671 22.734 1.00 19.97 118 VAL B CA 1
ATOM 2615 C C . VAL B 1 118 ? -8.377 -26.546 21.981 1.00 20.56 118 VAL B C 1
ATOM 2616 O O . VAL B 1 118 ? -8.405 -26.469 20.751 1.00 20.10 118 VAL B O 1
ATOM 2620 N N . ASN B 1 119 ? -9.474 -26.602 22.728 1.00 21.23 119 ASN B N 1
ATOM 2621 C CA . ASN B 1 119 ? -10.847 -26.555 22.169 1.00 21.77 119 ASN B CA 1
ATOM 2622 C C . ASN B 1 119 ? -11.339 -25.112 22.018 1.00 22.85 119 ASN B C 1
ATOM 2623 O O . ASN B 1 119 ? -12.406 -24.932 21.420 1.00 24.24 119 ASN B O 1
ATOM 2628 N N . GLY B 1 120 ? -10.593 -24.124 22.514 1.00 22.16 120 GLY B N 1
ATOM 2629 C CA . GLY B 1 120 ? -11.104 -22.742 22.458 1.00 23.16 120 GLY B CA 1
ATOM 2630 C C . GLY B 1 120 ? -10.117 -21.698 22.944 1.00 23.68 120 GLY B C 1
ATOM 2631 O O . GLY B 1 120 ? -8.935 -21.799 22.601 1.00 24.62 120 GLY B O 1
ATOM 2632 N N . TRP B 1 121 ? -10.607 -20.700 23.684 1.00 23.66 121 TRP B N 1
ATOM 2633 C CA . TRP B 1 121 ? -9.739 -19.578 24.123 1.00 22.63 121 TRP B CA 1
ATOM 2634 C C . TRP B 1 121 ? -8.516 -20.110 24.872 1.00 20.15 121 TRP B C 1
ATOM 2635 O O . TRP B 1 121 ? -8.675 -20.879 25.817 1.00 19.48 121 TRP B O 1
ATOM 2646 N N . CYS B 1 122 ? -7.339 -19.659 24.450 1.00 19.95 122 CYS B N 1
ATOM 2647 C CA . CYS B 1 122 ? -6.061 -20.031 25.101 1.00 20.87 122 CYS B CA 1
ATOM 2648 C C . CYS B 1 122 ? -5.214 -18.757 25.174 1.00 20.68 122 CYS B C 1
ATOM 2649 O O . CYS B 1 122 ? -4.619 -18.402 24.149 1.00 20.38 122 CYS B O 1
ATOM 2652 N N . PHE B 1 123 ? -5.178 -18.107 26.340 1.00 20.15 123 PHE B N 1
ATOM 2653 C CA . PHE B 1 123 ? -4.479 -16.839 26.489 1.00 21.06 123 PHE B CA 1
ATOM 2654 C C . PHE B 1 123 ? -3.465 -16.904 27.623 1.00 19.68 123 PHE B C 1
ATOM 2655 O O . PHE B 1 123 ? -3.617 -17.677 28.572 1.00 16.69 123 PHE B O 1
ATOM 2663 N N . GLY B 1 124 ? -2.426 -16.077 27.503 1.00 19.64 124 GLY B N 1
ATOM 2664 C CA . GLY B 1 124 ? -1.469 -15.836 28.567 1.00 18.74 124 GLY B CA 1
ATOM 2665 C C . GLY B 1 124 ? -0.891 -17.058 29.251 1.00 17.36 124 GLY B C 1
ATOM 2666 O O . GLY B 1 124 ? -0.220 -17.879 28.617 1.00 17.32 124 GLY B O 1
ATOM 2667 N N . GLY B 1 125 ? -1.148 -17.178 30.555 1.00 17.07 125 GLY B N 1
ATOM 2668 C CA . GLY B 1 125 ? -0.613 -18.260 31.367 1.00 17.76 125 GLY B CA 1
ATOM 2669 C C . GLY B 1 125 ? -1.011 -19.649 30.912 1.00 18.81 125 GLY B C 1
ATOM 2670 O O . GLY B 1 125 ? -0.381 -20.624 31.338 1.00 19.24 125 GLY B O 1
ATOM 2671 N N . ALA B 1 126 ? -2.040 -19.768 30.068 1.00 18.05 126 ALA B N 1
ATOM 2672 C CA . ALA B 1 126 ? -2.424 -21.071 29.538 1.00 17.77 126 ALA B CA 1
ATOM 2673 C C . ALA B 1 126 ? -1.360 -21.660 28.623 1.00 17.30 126 ALA B C 1
ATOM 2674 O O . ALA B 1 126 ? -1.355 -22.876 28.401 1.00 17.15 126 ALA B O 1
ATOM 2676 N N . PHE B 1 127 ? -0.462 -20.826 28.091 1.00 17.34 127 PHE B N 1
ATOM 2677 C CA . PHE B 1 127 ? 0.581 -21.324 27.201 1.00 16.75 127 PHE B CA 1
ATOM 2678 C C . PHE B 1 127 ? 1.541 -22.260 27.925 1.00 14.90 127 PHE B C 1
ATOM 2679 O O . PHE B 1 127 ? 2.067 -23.197 27.314 1.00 15.50 127 PHE B O 1
ATOM 2687 N N . THR B 1 128 ? 1.782 -22.026 29.222 1.00 16.75 128 THR B N 1
ATOM 2688 C CA . THR B 1 128 ? 2.761 -22.846 29.936 1.00 17.53 128 THR B CA 1
ATOM 2689 C C . THR B 1 128 ? 2.312 -24.296 30.071 1.00 16.54 128 THR B C 1
ATOM 2690 O O . THR B 1 128 ? 3.074 -25.193 29.667 1.00 15.52 128 THR B O 1
ATOM 2694 N N . PRO B 1 129 ? 1.124 -24.613 30.608 1.00 15.76 129 PRO B N 1
ATOM 2695 C CA . PRO B 1 129 ? 0.717 -26.027 30.628 1.00 14.92 129 PRO B CA 1
ATOM 2696 C C . PRO B 1 129 ? 0.451 -26.581 29.242 1.00 16.89 129 PRO B C 1
ATOM 2697 O O . PRO B 1 129 ? 0.580 -27.794 29.036 1.00 15.40 129 PRO B O 1
ATOM 2701 N N . LEU B 1 130 ? 0.083 -25.726 28.285 1.00 18.17 130 LEU B N 1
ATOM 2702 C CA . LEU B 1 130 ? -0.052 -26.171 26.902 1.00 17.67 130 LEU B CA 1
ATOM 2703 C C . LEU B 1 130 ? 1.281 -26.659 26.350 1.00 16.90 130 LEU B C 1
ATOM 2704 O O . LEU B 1 130 ? 1.345 -27.703 25.690 1.00 16.90 130 LEU B O 1
ATOM 2709 N N . ILE B 1 131 ? 2.359 -25.925 26.624 1.00 15.22 131 ILE B N 1
ATOM 2710 C CA . ILE B 1 131 ? 3.665 -26.285 26.086 1.00 14.86 131 ILE B CA 1
ATOM 2711 C C . ILE B 1 131 ? 4.342 -27.353 26.943 1.00 15.82 131 ILE B C 1
ATOM 2712 O O . ILE B 1 131 ? 5.109 -28.175 26.425 1.00 16.29 131 ILE B O 1
ATOM 2717 N N . ALA B 1 132 ? 4.062 -27.384 28.249 1.00 16.43 132 ALA B N 1
ATOM 2718 C CA . ALA B 1 132 ? 4.627 -28.426 29.099 1.00 16.48 132 ALA B CA 1
ATOM 2719 C C . ALA B 1 132 ? 4.044 -29.799 28.796 1.00 17.74 132 ALA B C 1
ATOM 2720 O O . ALA B 1 132 ? 4.696 -30.812 29.074 1.00 18.41 132 ALA B O 1
ATOM 2722 N N . CYS B 1 133 ? 2.834 -29.856 28.244 1.00 17.42 133 CYS B N 1
ATOM 2723 C CA . CYS B 1 133 ? 2.293 -31.118 27.764 1.00 17.09 133 CYS B CA 1
ATOM 2724 C C . CYS B 1 133 ? 3.177 -31.664 26.649 1.00 17.13 133 CYS B C 1
ATOM 2725 O O . CYS B 1 133 ? 3.807 -30.909 25.904 1.00 17.27 133 CYS B O 1
ATOM 2728 N N . ASP B 1 134 ? 3.227 -32.993 26.541 1.00 18.29 134 ASP B N 1
ATOM 2729 C CA . ASP B 1 134 ? 4.070 -33.616 25.525 1.00 19.21 134 ASP B CA 1
ATOM 2730 C C . ASP B 1 134 ? 3.625 -33.218 24.123 1.00 17.93 134 ASP B C 1
ATOM 2731 O O . ASP B 1 134 ? 4.427 -32.733 23.317 1.00 16.60 134 ASP B O 1
ATOM 2736 N N . LEU B 1 135 ? 2.344 -33.410 23.819 1.00 18.03 135 LEU B N 1
ATOM 2737 C CA . LEU B 1 135 ? 1.790 -33.121 22.507 1.00 16.63 135 LEU B CA 1
ATOM 2738 C C . LEU B 1 135 ? 0.605 -32.176 22.655 1.00 17.12 135 LEU B C 1
ATOM 2739 O O . LEU B 1 135 ? 0.115 -31.923 23.758 1.00 18.48 135 LEU B O 1
ATOM 2744 N N . ALA B 1 136 ? 0.140 -31.653 21.523 1.00 14.61 136 ALA B N 1
ATOM 2745 C CA . ALA B 1 136 ? -0.972 -30.711 21.529 1.00 18.38 136 ALA B CA 1
ATOM 2746 C C . ALA B 1 136 ? -1.697 -30.761 20.194 1.00 17.45 136 ALA B C 1
ATOM 2747 O O . ALA B 1 136 ? -1.060 -30.738 19.137 1.00 17.36 136 ALA B O 1
ATOM 2749 N N . VAL B 1 137 ? -3.024 -30.832 20.252 1.00 17.61 137 VAL B N 1
ATOM 2750 C CA . VAL B 1 137 ? -3.883 -30.733 19.079 1.00 18.88 137 VAL B CA 1
ATOM 2751 C C . VAL B 1 137 ? -4.844 -29.576 19.306 1.00 19.87 137 VAL B C 1
ATOM 2752 O O . VAL B 1 137 ? -5.496 -29.501 20.354 1.00 20.44 137 VAL B O 1
ATOM 2756 N N . ALA B 1 138 ? -4.925 -28.677 18.333 1.00 18.27 138 ALA B N 1
ATOM 2757 C CA . ALA B 1 138 ? -5.749 -27.485 18.444 1.00 18.85 138 ALA B CA 1
ATOM 2758 C C . ALA B 1 138 ? -6.915 -27.546 17.469 1.00 20.61 138 ALA B C 1
ATOM 2759 O O . ALA B 1 138 ? -6.901 -28.292 16.487 1.00 20.89 138 ALA B O 1
ATOM 2761 N N . ALA B 1 139 ? -7.939 -26.755 17.766 1.00 21.07 139 ALA B N 1
ATOM 2762 C CA . ALA B 1 139 ? -9.015 -26.507 16.823 1.00 20.05 139 ALA B CA 1
ATOM 2763 C C . ALA B 1 139 ? -8.663 -25.288 15.984 1.00 19.36 139 ALA B C 1
ATOM 2764 O O . ALA B 1 139 ? -8.106 -24.313 16.496 1.00 19.93 139 ALA B O 1
ATOM 2766 N N . ASP B 1 140 ? -8.971 -25.358 14.686 1.00 18.95 140 ASP B N 1
ATOM 2767 C CA . ASP B 1 140 ? -8.722 -24.216 13.811 1.00 19.35 140 ASP B CA 1
ATOM 2768 C C . ASP B 1 140 ? -9.424 -22.967 14.328 1.00 19.52 140 ASP B C 1
ATOM 2769 O O . ASP B 1 140 ? -8.887 -21.857 14.232 1.00 20.54 140 ASP B O 1
ATOM 2774 N N . GLU B 1 141 ? -10.619 -23.133 14.896 1.00 19.33 141 GLU B N 1
ATOM 2775 C CA . GLU B 1 141 ? -11.404 -22.005 15.376 1.00 21.87 141 GLU B CA 1
ATOM 2776 C C . GLU B 1 141 ? -10.901 -21.451 16.703 1.00 22.00 141 GLU B C 1
ATOM 2777 O O . GLU B 1 141 ? -11.263 -20.326 17.063 1.00 21.57 141 GLU B O 1
ATOM 2783 N N . ALA B 1 142 ? -10.073 -22.210 17.421 1.00 23.06 142 ALA B N 1
ATOM 2784 C CA . ALA B 1 142 ? -9.571 -21.762 18.743 1.00 23.05 142 ALA B CA 1
ATOM 2785 C C . ALA B 1 142 ? -8.719 -20.495 18.603 1.00 22.43 142 ALA B C 1
ATOM 2786 O O . ALA B 1 142 ? -7.907 -20.418 17.676 1.00 21.97 142 ALA B O 1
ATOM 2788 N N . THR B 1 143 ? -8.883 -19.563 19.541 1.00 22.52 143 THR B N 1
ATOM 2789 C CA . THR B 1 143 ? -8.100 -18.303 19.523 1.00 22.24 143 THR B CA 1
ATOM 2790 C C . THR B 1 143 ? -6.991 -18.384 20.574 1.00 21.04 143 THR B C 1
ATOM 2791 O O . THR B 1 143 ? -7.295 -18.646 21.742 1.00 20.61 143 THR B O 1
ATOM 2795 N N . PHE B 1 144 ? -5.760 -18.135 20.133 1.00 19.60 144 PHE B N 1
ATOM 2796 C CA . PHE B 1 144 ? -4.542 -18.149 20.976 1.00 18.18 144 PHE B CA 1
ATOM 2797 C C . PHE B 1 144 ? -4.039 -16.711 21.097 1.00 18.73 144 PHE B C 1
ATOM 2798 O O . PHE B 1 144 ? -4.154 -15.968 20.111 1.00 17.20 144 PHE B O 1
ATOM 2806 N N . GLY B 1 145 ? -3.591 -16.308 22.286 1.00 17.83 145 GLY B N 1
ATOM 2807 C CA . GLY B 1 145 ? -3.035 -14.950 22.409 1.00 18.63 145 GLY B CA 1
ATOM 2808 C C . GLY B 1 145 ? -2.097 -14.751 23.585 1.00 18.95 145 GLY B C 1
ATOM 2809 O O . GLY B 1 145 ? -2.458 -15.136 24.700 1.00 18.35 145 GLY B O 1
ATOM 2810 N N . LEU B 1 146 ? -0.938 -14.143 23.331 1.00 18.84 146 LEU B N 1
ATOM 2811 C CA . LEU B 1 146 ? -0.022 -13.706 24.412 1.00 19.83 146 LEU B CA 1
ATOM 2812 C C . LEU B 1 146 ? -0.439 -12.268 24.738 1.00 20.70 146 LEU B C 1
ATOM 2813 O O . LEU B 1 146 ? 0.313 -11.346 24.421 1.00 20.99 146 LEU B O 1
ATOM 2818 N N . SER B 1 147 ? -1.571 -12.134 25.428 1.00 21.55 147 SER B N 1
ATOM 2819 C CA . SER B 1 147 ? -2.246 -10.842 25.714 1.00 24.32 147 SER B CA 1
ATOM 2820 C C . SER B 1 147 ? -1.668 -10.124 26.936 1.00 24.64 147 SER B C 1
ATOM 2821 O O . SER B 1 147 ? -2.157 -9.036 27.242 1.00 24.97 147 SER B O 1
ATOM 2824 N N . GLU B 1 148 ? -0.637 -10.685 27.564 1.00 25.15 148 GLU B N 1
ATOM 2825 C CA . GLU B 1 148 ? -0.051 -10.057 28.774 1.00 25.10 148 GLU B CA 1
ATOM 2826 C C . GLU B 1 148 ? 0.393 -8.631 28.421 1.00 25.31 148 GLU B C 1
ATOM 2827 O O . GLU B 1 148 ? 0.141 -7.742 29.234 1.00 25.04 148 GLU B O 1
ATOM 2833 N N . ILE B 1 149 ? 0.961 -8.410 27.231 1.00 25.00 149 ILE B N 1
ATOM 2834 C CA . ILE B 1 149 ? 1.425 -7.066 26.900 1.00 24.64 149 ILE B CA 1
ATOM 2835 C C . ILE B 1 149 ? 0.269 -6.073 26.916 1.00 25.10 149 ILE B C 1
ATOM 2836 O O . ILE B 1 149 ? 0.451 -4.900 27.265 1.00 25.84 149 ILE B O 1
ATOM 2841 N N . ASN B 1 150 ? -0.938 -6.523 26.564 1.00 24.75 150 ASN B N 1
ATOM 2842 C CA . ASN B 1 150 ? -2.104 -5.650 26.575 1.00 26.63 150 ASN B CA 1
ATOM 2843 C C . ASN B 1 150 ? -2.617 -5.373 27.981 1.00 26.88 150 ASN B C 1
ATOM 2844 O O . ASN B 1 150 ? -3.370 -4.412 28.173 1.00 26.39 150 ASN B O 1
ATOM 2849 N N . TRP B 1 151 ? -2.229 -6.186 28.963 1.00 27.10 151 TRP B N 1
ATOM 2850 C CA . TRP B 1 151 ? -2.636 -5.995 30.347 1.00 26.30 151 TRP B CA 1
ATOM 2851 C C . TRP B 1 151 ? -1.554 -5.334 31.190 1.00 24.46 151 TRP B C 1
ATOM 2852 O O . TRP B 1 151 ? -1.716 -5.219 32.409 1.00 24.79 151 TRP B O 1
ATOM 2863 N N . GLY B 1 152 ? -0.456 -4.903 30.573 1.00 23.77 152 GLY B N 1
ATOM 2864 C CA . GLY B 1 152 ? 0.591 -4.213 31.298 1.00 23.38 152 GLY B CA 1
ATOM 2865 C C . GLY B 1 152 ? 1.555 -5.101 32.048 1.00 23.09 152 GLY B C 1
ATOM 2866 O O . GLY B 1 152 ? 2.214 -4.630 32.979 1.00 25.02 152 GLY B O 1
ATOM 2867 N N . ILE B 1 153 ? 1.661 -6.377 31.675 1.00 20.35 153 ILE B N 1
ATOM 2868 C CA . ILE B 1 153 ? 2.568 -7.311 32.329 1.00 22.11 153 ILE B CA 1
ATOM 2869 C C . ILE B 1 153 ? 3.334 -8.086 31.266 1.00 21.38 153 ILE B C 1
ATOM 2870 O O . ILE B 1 153 ? 2.894 -8.225 30.123 1.00 20.24 153 ILE B O 1
ATOM 2875 N N . ILE B 1 154 ? 4.502 -8.584 31.656 1.00 19.13 154 ILE B N 1
ATOM 2876 C CA . ILE B 1 154 ? 5.300 -9.439 30.783 1.00 21.63 154 ILE B CA 1
ATOM 2877 C C . ILE B 1 154 ? 4.766 -10.860 30.914 1.00 22.13 154 ILE B C 1
ATOM 2878 O O . ILE B 1 154 ? 4.105 -11.178 31.914 1.00 18.13 154 ILE B O 1
ATOM 2883 N N . PRO B 1 155 ? 4.995 -11.741 29.934 1.00 21.67 155 PRO B N 1
ATOM 2884 C CA . PRO B 1 155 ? 4.573 -13.139 30.099 1.00 22.29 155 PRO B CA 1
ATOM 2885 C C . PRO B 1 155 ? 5.367 -13.832 31.194 1.00 24.34 155 PRO B C 1
ATOM 2886 O O . PRO B 1 155 ? 6.317 -14.571 30.916 1.00 25.82 155 PRO B O 1
ATOM 2890 N N . ALA B 1 156 ? 4.948 -13.614 32.439 1.00 24.10 156 ALA B N 1
ATOM 2891 C CA . ALA B 1 156 ? 5.689 -14.099 33.625 1.00 25.03 156 ALA B CA 1
ATOM 2892 C C . ALA B 1 156 ? 5.385 -15.571 33.910 1.00 25.24 156 ALA B C 1
ATOM 2893 O O . ALA B 1 156 ? 4.823 -16.238 33.029 1.00 25.53 156 ALA B O 1
ATOM 2895 N N . GLY B 1 157 ? 5.718 -16.035 35.115 1.00 24.36 157 GLY B N 1
ATOM 2896 C CA . GLY B 1 157 ? 5.637 -17.479 35.389 1.00 23.66 157 GLY B CA 1
ATOM 2897 C C . GLY B 1 157 ? 6.707 -18.115 34.527 1.00 23.67 157 GLY B C 1
ATOM 2898 O O . GLY B 1 157 ? 7.874 -17.753 34.716 1.00 26.34 157 GLY B O 1
ATOM 2899 N N . ASN B 1 158 ? 6.359 -19.078 33.681 1.00 20.90 158 ASN B N 1
ATOM 2900 C CA . ASN B 1 158 ? 7.373 -19.618 32.741 1.00 18.81 158 ASN B CA 1
ATOM 2901 C C . ASN B 1 158 ? 6.859 -19.435 31.310 1.00 17.70 158 ASN B C 1
ATOM 2902 O O . ASN B 1 158 ? 7.440 -20.023 30.408 1.00 17.61 158 ASN B O 1
ATOM 2907 N N . VAL B 1 159 ? 5.867 -18.564 31.117 1.00 18.04 159 VAL B N 1
ATOM 2908 C CA . VAL B 1 159 ? 5.249 -18.401 29.768 1.00 18.44 159 VAL B CA 1
ATOM 2909 C C . VAL B 1 159 ? 6.304 -17.967 28.742 1.00 17.69 159 VAL B C 1
ATOM 2910 O O . VAL B 1 159 ? 6.350 -18.586 27.676 1.00 17.75 159 VAL B O 1
ATOM 2914 N N . THR B 1 160 ? 7.160 -17.003 29.083 1.00 15.78 160 THR B N 1
ATOM 2915 C CA . THR B 1 160 ? 8.182 -16.524 28.117 1.00 19.37 160 THR B CA 1
ATOM 2916 C C . THR B 1 160 ? 9.127 -17.679 27.767 1.00 20.17 160 THR B C 1
ATOM 2917 O O . THR B 1 160 ? 9.425 -17.849 26.578 1.00 15.48 160 THR B O 1
ATOM 2921 N N . LYS B 1 161 ? 9.526 -18.468 28.766 1.00 19.64 161 LYS B N 1
ATOM 2922 C CA . LYS B 1 161 ? 10.412 -19.599 28.508 1.00 15.25 161 LYS B CA 1
ATOM 2923 C C . LYS B 1 161 ? 9.704 -20.688 27.712 1.00 14.93 161 LYS B C 1
ATOM 2924 O O . LYS B 1 161 ? 10.303 -21.301 26.819 1.00 14.81 161 LYS B O 1
ATOM 2930 N N . ALA B 1 162 ? 8.429 -20.942 28.018 1.00 14.84 162 ALA B N 1
ATOM 2931 C CA . ALA B 1 162 ? 7.697 -21.998 27.327 1.00 14.60 162 ALA B CA 1
ATOM 2932 C C . ALA B 1 162 ? 7.535 -21.684 25.845 1.00 18.34 162 ALA B C 1
ATOM 2933 O O . ALA B 1 162 ? 7.718 -22.562 24.994 1.00 14.45 162 ALA B O 1
ATOM 2935 N N . VAL B 1 163 ? 7.191 -20.436 25.518 1.00 18.76 163 VAL B N 1
ATOM 2936 C CA . VAL B 1 163 ? 7.019 -20.055 24.118 1.00 19.97 163 VAL B CA 1
ATOM 2937 C C . VAL B 1 163 ? 8.339 -20.179 23.367 1.00 20.15 163 VAL B C 1
ATOM 2938 O O . VAL B 1 163 ? 8.379 -20.662 22.228 1.00 19.03 163 VAL B O 1
ATOM 2942 N N . SER B 1 164 ? 9.440 -19.759 23.994 1.00 19.24 164 SER B N 1
ATOM 2943 C CA . SER B 1 164 ? 10.750 -19.887 23.367 1.00 19.75 164 SER B CA 1
ATOM 2944 C C . SER B 1 164 ? 11.177 -21.340 23.208 1.00 19.85 164 SER B C 1
ATOM 2945 O O . SER B 1 164 ? 12.046 -21.631 22.379 1.00 21.01 164 SER B O 1
ATOM 2948 N N . GLN B 1 165 ? 10.585 -22.255 23.979 1.00 20.10 165 GLN B N 1
ATOM 2949 C CA . GLN B 1 165 ? 10.987 -23.656 23.919 1.00 18.39 165 GLN B CA 1
ATOM 2950 C C . GLN B 1 165 ? 10.467 -24.346 22.664 1.00 19.25 165 GLN B C 1
ATOM 2951 O O . GLN B 1 165 ? 11.132 -25.242 22.133 1.00 18.83 165 GLN B O 1
ATOM 2957 N N . VAL B 1 166 ? 9.295 -23.948 22.175 1.00 19.59 166 VAL B N 1
ATOM 2958 C CA . VAL B 1 166 ? 8.672 -24.623 21.044 1.00 21.26 166 VAL B CA 1
ATOM 2959 C C . VAL B 1 166 ? 8.590 -23.751 19.796 1.00 21.94 166 VAL B C 1
ATOM 2960 O O . VAL B 1 166 ? 8.440 -24.298 18.692 1.00 22.57 166 VAL B O 1
ATOM 2964 N N . CYS B 1 167 ? 8.680 -22.431 19.924 1.00 21.33 167 CYS B N 1
ATOM 2965 C CA . CYS B 1 167 ? 8.560 -21.526 18.793 1.00 21.27 167 CYS B CA 1
ATOM 2966 C C . CYS B 1 167 ? 9.907 -20.885 18.484 1.00 20.42 167 CYS B C 1
ATOM 2967 O O . CYS B 1 167 ? 10.744 -20.702 19.372 1.00 19.61 167 CYS B O 1
ATOM 2970 N N . GLY B 1 168 ? 10.108 -20.547 17.212 1.00 20.67 168 GLY B N 1
ATOM 2971 C CA . GLY B 1 168 ? 11.282 -19.786 16.834 1.00 21.80 168 GLY B CA 1
ATOM 2972 C C . GLY B 1 168 ? 11.289 -18.410 17.471 1.00 23.78 168 GLY B C 1
ATOM 2973 O O . GLY B 1 168 ? 10.273 -17.912 17.959 1.00 25.01 168 GLY B O 1
ATOM 2974 N N . GLU B 1 169 ? 12.470 -17.786 17.467 1.00 22.89 169 GLU B N 1
ATOM 2975 C CA . GLU B 1 169 ? 12.613 -16.490 18.124 1.00 22.00 169 GLU B CA 1
ATOM 2976 C C . GLU B 1 169 ? 11.726 -15.435 17.475 1.00 20.89 169 GLU B C 1
ATOM 2977 O O . GLU B 1 169 ? 11.154 -14.585 18.166 1.00 21.69 169 GLU B O 1
ATOM 2983 N N . ARG B 1 170 ? 11.593 -15.479 16.147 1.00 20.61 170 ARG B N 1
ATOM 2984 C CA . ARG B 1 170 ? 10.772 -14.492 15.451 1.00 20.67 170 ARG B CA 1
ATOM 2985 C C . ARG B 1 170 ? 9.303 -14.634 15.830 1.00 20.28 170 ARG B C 1
ATOM 2986 O O . ARG B 1 170 ? 8.638 -13.648 16.165 1.00 21.26 170 ARG B O 1
ATOM 2994 N N . ALA B 1 171 ? 8.777 -15.861 15.779 1.00 19.93 171 ALA B N 1
ATOM 2995 C CA . ALA B 1 171 ? 7.373 -16.072 16.116 1.00 19.54 171 ALA B CA 1
ATOM 2996 C C . ALA B 1 171 ? 7.108 -15.785 17.589 1.00 19.40 171 ALA B C 1
ATOM 2997 O O . ALA B 1 171 ? 6.065 -15.220 17.939 1.00 16.58 171 ALA B O 1
ATOM 2999 N N . ALA B 1 172 ? 8.042 -16.164 18.464 1.00 18.97 172 ALA B N 1
ATOM 3000 C CA . ALA B 1 172 ? 7.883 -15.881 19.887 1.00 18.96 172 ALA B CA 1
ATOM 3001 C C . ALA B 1 172 ? 7.855 -14.380 20.145 1.00 19.83 172 ALA B C 1
ATOM 3002 O O . ALA B 1 172 ? 6.995 -13.879 20.879 1.00 21.56 172 ALA B O 1
ATOM 3004 N N . LEU B 1 173 ? 8.787 -13.642 19.539 1.00 16.96 173 LEU B N 1
ATOM 3005 C CA . LEU B 1 173 ? 8.839 -12.200 19.755 1.00 22.90 173 LEU B CA 1
ATOM 3006 C C . LEU B 1 173 ? 7.638 -11.499 19.134 1.00 17.71 173 LEU B C 1
ATOM 3007 O O . LEU B 1 173 ? 7.130 -10.522 19.694 1.00 17.99 173 LEU B O 1
ATOM 3012 N N . TYR B 1 174 ? 7.166 -11.983 17.983 1.00 17.67 174 TYR B N 1
ATOM 3013 C CA . TYR B 1 174 ? 6.064 -11.310 17.301 1.00 19.64 174 TYR B CA 1
ATOM 3014 C C . TYR B 1 174 ? 4.807 -11.297 18.160 1.00 19.78 174 TYR B C 1
ATOM 3015 O O . TYR B 1 174 ? 4.146 -10.262 18.297 1.00 20.50 174 TYR B O 1
ATOM 3024 N N . TYR B 1 175 ? 4.460 -12.438 18.749 1.00 17.37 175 TYR B N 1
ATOM 3025 C CA . TYR B 1 175 ? 3.212 -12.539 19.491 1.00 19.34 175 TYR B CA 1
ATOM 3026 C C . TYR B 1 175 ? 3.335 -12.083 20.938 1.00 19.23 175 TYR B C 1
ATOM 3027 O O . TYR B 1 175 ? 2.322 -11.715 21.542 1.00 20.91 175 TYR B O 1
ATOM 3036 N N . ILE B 1 176 ? 4.543 -12.085 21.506 1.00 18.70 176 ILE B N 1
ATOM 3037 C CA . ILE B 1 176 ? 4.735 -11.467 22.815 1.00 18.64 176 ILE B CA 1
ATOM 3038 C C . ILE B 1 176 ? 4.636 -9.951 22.703 1.00 19.92 176 ILE B C 1
ATOM 3039 O O . ILE B 1 176 ? 3.974 -9.295 23.517 1.00 18.23 176 ILE B O 1
ATOM 3044 N N . MET B 1 177 ? 5.275 -9.373 21.684 1.00 21.36 177 MET B N 1
ATOM 3045 C CA . MET B 1 177 ? 5.331 -7.920 21.555 1.00 21.63 177 MET B CA 1
ATOM 3046 C C . MET B 1 177 ? 4.019 -7.338 21.042 1.00 22.79 177 MET B C 1
ATOM 3047 O O . MET B 1 177 ? 3.597 -6.267 21.491 1.00 23.37 177 MET B O 1
ATOM 3052 N N . SER B 1 178 ? 3.364 -8.018 20.101 1.00 22.64 178 SER B N 1
ATOM 3053 C CA . SER B 1 178 ? 2.139 -7.496 19.509 1.00 22.84 178 SER B CA 1
ATOM 3054 C C . SER B 1 178 ? 0.883 -7.889 20.273 1.00 22.32 178 SER B C 1
ATOM 3055 O O . SER B 1 178 ? -0.129 -7.185 20.171 1.00 22.63 178 SER B O 1
ATOM 3058 N N . GLY B 1 179 ? 0.918 -8.986 21.027 1.00 20.09 179 GLY B N 1
ATOM 3059 C CA . GLY B 1 179 ? -0.298 -9.498 21.631 1.00 19.45 179 GLY B CA 1
ATOM 3060 C C . GLY B 1 179 ? -1.362 -9.875 20.628 1.00 20.92 179 GLY B C 1
ATOM 3061 O O . GLY B 1 179 ? -2.537 -9.980 20.988 1.00 21.53 179 GLY B O 1
ATOM 3062 N N . GLU B 1 180 ? -0.978 -10.084 19.376 1.00 20.47 180 GLU B N 1
ATOM 3063 C CA . GLU B 1 180 ? -1.947 -10.331 18.318 1.00 21.57 180 GLU B CA 1
ATOM 3064 C C . GLU B 1 180 ? -2.519 -11.738 18.446 1.00 21.06 180 GLU B C 1
ATOM 3065 O O . GLU B 1 180 ? -1.763 -12.693 18.659 1.00 19.84 180 GLU B O 1
ATOM 3071 N N . PRO B 1 181 ? -3.833 -11.909 18.334 1.00 20.36 181 PRO B N 1
ATOM 3072 C CA . PRO B 1 181 ? -4.408 -13.255 18.386 1.00 19.62 181 PRO B CA 1
ATOM 3073 C C . PRO B 1 181 ? -4.133 -14.026 17.104 1.00 20.43 181 PRO B C 1
ATOM 3074 O O . PRO B 1 181 ? -3.870 -13.457 16.042 1.00 20.73 181 PRO B O 1
ATOM 3078 N N . PHE B 1 182 ? -4.193 -15.352 17.220 1.00 19.57 182 PHE B N 1
ATOM 3079 C CA . PHE B 1 182 ? -3.986 -16.223 16.072 1.00 19.47 182 PHE B CA 1
ATOM 3080 C C . PHE B 1 182 ? -4.718 -17.537 16.301 1.00 19.83 182 PHE B C 1
ATOM 3081 O O . PHE B 1 182 ? -4.980 -17.938 17.439 1.00 17.10 182 PHE B O 1
ATOM 3089 N N . GLY B 1 183 ? -5.049 -18.204 15.195 1.00 19.78 183 GLY B N 1
ATOM 3090 C CA . GLY B 1 183 ? -5.851 -19.407 15.228 1.00 19.10 183 GLY B CA 1
ATOM 3091 C C . GLY B 1 183 ? -5.020 -20.671 15.330 1.00 17.86 183 GLY B C 1
ATOM 3092 O O . GLY B 1 183 ? -3.795 -20.646 15.467 1.00 17.50 183 GLY B O 1
ATOM 3093 N N . GLY B 1 184 ? -5.718 -21.806 15.251 1.00 17.74 184 GLY B N 1
ATOM 3094 C CA . GLY B 1 184 ? -5.057 -23.087 15.432 1.00 16.93 184 GLY B CA 1
ATOM 3095 C C . GLY B 1 184 ? -4.085 -23.422 14.317 1.00 18.60 184 GLY B C 1
ATOM 3096 O O . GLY B 1 184 ? -3.038 -24.031 14.559 1.00 20.18 184 GLY B O 1
ATOM 3097 N N . GLN B 1 185 ? -4.414 -23.041 13.081 1.00 17.82 185 GLN B N 1
ATOM 3098 C CA . GLN B 1 185 ? -3.515 -23.330 11.969 1.00 18.66 185 GLN B CA 1
ATOM 3099 C C . GLN B 1 185 ? -2.214 -22.547 12.095 1.00 18.00 185 GLN B C 1
ATOM 3100 O O . GLN B 1 185 ? -1.131 -23.090 11.845 1.00 18.69 185 GLN B O 1
ATOM 3106 N N . LYS B 1 186 ? -2.297 -21.275 12.489 1.00 16.97 186 LYS B N 1
ATOM 3107 C CA . LYS B 1 186 ? -1.084 -20.500 12.728 1.00 19.81 186 LYS B CA 1
ATOM 3108 C C . LYS B 1 186 ? -0.298 -21.061 13.907 1.00 19.48 186 LYS B C 1
ATOM 3109 O O . LYS B 1 186 ? 0.939 -21.044 13.901 1.00 20.10 186 LYS B O 1
ATOM 3115 N N . ALA B 1 187 ? -0.998 -21.563 14.927 1.00 18.75 187 ALA B N 1
ATOM 3116 C CA . ALA B 1 187 ? -0.315 -22.205 16.046 1.00 19.16 187 ALA B CA 1
ATOM 3117 C C . ALA B 1 187 ? 0.441 -23.444 15.586 1.00 19.82 187 ALA B C 1
ATOM 3118 O O . ALA B 1 187 ? 1.550 -23.718 16.060 1.00 21.25 187 ALA B O 1
ATOM 3120 N N . ARG B 1 188 ? -0.143 -24.204 14.658 1.00 19.15 188 ARG B N 1
ATOM 3121 C CA . ARG B 1 188 ? 0.554 -25.357 14.100 1.00 19.18 188 ARG B CA 1
ATOM 3122 C C . ARG B 1 188 ? 1.708 -24.923 13.205 1.00 20.22 188 ARG B C 1
ATOM 3123 O O . ARG B 1 188 ? 2.770 -25.558 13.200 1.00 20.64 188 ARG B O 1
ATOM 3131 N N . GLU B 1 189 ? 1.522 -23.838 12.447 1.00 19.38 189 GLU B N 1
ATOM 3132 C CA . GLU B 1 189 ? 2.560 -23.385 11.525 1.00 20.79 189 GLU B CA 1
ATOM 3133 C C . GLU B 1 189 ? 3.824 -22.967 12.268 1.00 20.69 189 GLU B C 1
ATOM 3134 O O . GLU B 1 189 ? 4.939 -23.222 11.800 1.00 21.36 189 GLU B O 1
ATOM 3140 N N . ILE B 1 190 ? 3.671 -22.323 13.431 1.00 19.84 190 ILE B N 1
ATOM 3141 C CA . ILE B 1 190 ? 4.823 -21.854 14.195 1.00 21.02 190 ILE B CA 1
ATOM 3142 C C . ILE B 1 190 ? 5.335 -22.892 15.184 1.00 22.09 190 ILE B C 1
ATOM 3143 O O . ILE B 1 190 ? 6.315 -22.626 15.893 1.00 24.41 190 ILE B O 1
ATOM 3148 N N . GLY B 1 191 ? 4.707 -24.061 15.258 1.00 20.62 191 GLY B N 1
ATOM 3149 C CA . GLY B 1 191 ? 5.162 -25.114 16.139 1.00 19.39 191 GLY B CA 1
ATOM 3150 C C . GLY B 1 191 ? 4.612 -25.072 17.545 1.00 19.30 191 GLY B C 1
ATOM 3151 O O . GLY B 1 191 ? 5.148 -25.761 18.421 1.00 16.90 191 GLY B O 1
ATOM 3152 N N . LEU B 1 192 ? 3.564 -24.285 17.795 1.00 19.68 192 LEU B N 1
ATOM 3153 C CA . LEU B 1 192 ? 2.976 -24.245 19.130 1.00 17.35 192 LEU B CA 1
ATOM 3154 C C . LEU B 1 192 ? 2.217 -25.530 19.435 1.00 19.01 192 LEU B C 1
ATOM 3155 O O . LEU B 1 192 ? 2.220 -26.005 20.577 1.00 17.71 192 LEU B O 1
ATOM 3160 N N . VAL B 1 193 ? 1.560 -26.106 18.427 1.00 19.63 193 VAL B N 1
ATOM 3161 C CA . VAL B 1 193 ? 0.853 -27.370 18.564 1.00 18.68 193 VAL B CA 1
ATOM 3162 C C . VAL B 1 193 ? 1.316 -28.302 17.453 1.00 17.77 193 VAL B C 1
ATOM 3163 O O . VAL B 1 193 ? 1.889 -27.875 16.448 1.00 17.83 193 VAL B O 1
ATOM 3167 N N . ASN B 1 194 ? 1.061 -29.598 17.648 1.00 17.09 194 ASN B N 1
ATOM 3168 C CA . ASN B 1 194 ? 1.446 -30.582 16.642 1.00 17.09 194 ASN B CA 1
ATOM 3169 C C . ASN B 1 194 ? 0.511 -30.553 15.440 1.00 17.40 194 ASN B C 1
ATOM 3170 O O . ASN B 1 194 ? 0.955 -30.735 14.300 1.00 17.25 194 ASN B O 1
ATOM 3175 N N . GLU B 1 195 ? -0.779 -30.327 15.673 1.00 17.73 195 GLU B N 1
ATOM 3176 C CA . GLU B 1 195 ? -1.780 -30.457 14.627 1.00 18.34 195 GLU B CA 1
ATOM 3177 C C . GLU B 1 195 ? -2.965 -29.561 14.954 1.00 19.01 195 GLU B C 1
ATOM 3178 O O . GLU B 1 195 ? -3.253 -29.291 16.124 1.00 21.43 195 GLU B O 1
ATOM 3184 N N . SER B 1 196 ? -3.644 -29.098 13.908 1.00 17.99 196 SER B N 1
ATOM 3185 C CA . SER B 1 196 ? -4.865 -28.316 14.047 1.00 17.96 196 SER B CA 1
ATOM 3186 C C . SER B 1 196 ? -5.911 -28.863 13.088 1.00 19.09 196 SER B C 1
ATOM 3187 O O . SER B 1 196 ? -5.633 -29.049 11.900 1.00 19.76 196 SER B O 1
ATOM 3190 N N . VAL B 1 197 ? -7.105 -29.126 13.609 1.00 20.63 197 VAL B N 1
ATOM 3191 C CA . VAL B 1 197 ? -8.212 -29.651 12.810 1.00 21.95 197 VAL B CA 1
ATOM 3192 C C . VAL B 1 197 ? -9.459 -28.847 13.145 1.00 22.68 197 VAL B C 1
ATOM 3193 O O . VAL B 1 197 ? -9.486 -28.111 14.144 1.00 23.68 197 VAL B O 1
ATOM 3197 N N . PRO B 1 198 ? -10.502 -28.938 12.317 1.00 22.71 198 PRO B N 1
ATOM 3198 C CA . PRO B 1 198 ? -11.777 -28.309 12.682 1.00 22.55 198 PRO B CA 1
ATOM 3199 C C . PRO B 1 198 ? -12.275 -28.820 14.027 1.00 22.58 198 PRO B C 1
ATOM 3200 O O . PRO B 1 198 ? -12.074 -29.984 14.383 1.00 20.06 198 PRO B O 1
ATOM 3204 N N . LEU B 1 199 ? -12.926 -27.926 14.778 1.00 22.97 199 LEU B N 1
ATOM 3205 C CA . LEU B 1 199 ? -13.376 -28.263 16.126 1.00 21.88 199 LEU B CA 1
ATOM 3206 C C . LEU B 1 199 ? -14.284 -29.486 16.132 1.00 20.14 199 LEU B C 1
ATOM 3207 O O . LEU B 1 199 ? -14.261 -30.270 17.089 1.00 19.11 199 LEU B O 1
ATOM 3212 N N . ALA B 1 200 ? -15.079 -29.674 15.076 1.00 19.76 200 ALA B N 1
ATOM 3213 C CA . ALA B 1 200 ? -15.938 -30.850 14.992 1.00 24.12 200 ALA B CA 1
ATOM 3214 C C . ALA B 1 200 ? -15.139 -32.145 14.932 1.00 23.88 200 ALA B C 1
ATOM 3215 O O . ALA B 1 200 ? -15.668 -33.204 15.288 1.00 24.35 200 ALA B O 1
ATOM 3217 N N . ALA B 1 201 ? -13.881 -32.086 14.498 1.00 22.95 201 ALA B N 1
ATOM 3218 C CA . ALA B 1 201 ? -13.018 -33.258 14.425 1.00 22.62 201 ALA B CA 1
ATOM 3219 C C . ALA B 1 201 ? -11.921 -33.242 15.481 1.00 21.58 201 ALA B C 1
ATOM 3220 O O . ALA B 1 201 ? -11.024 -34.090 15.440 1.00 21.18 201 ALA B O 1
ATOM 3222 N N . LEU B 1 202 ? -11.975 -32.306 16.430 1.00 20.85 202 LEU B N 1
ATOM 3223 C CA . LEU B 1 202 ? -10.882 -32.154 17.386 1.00 17.85 202 LEU B CA 1
ATOM 3224 C C . LEU B 1 202 ? -10.851 -33.302 18.388 1.00 19.47 202 LEU B C 1
ATOM 3225 O O . LEU B 1 202 ? -9.782 -33.847 18.686 1.00 19.19 202 LEU B O 1
ATOM 3230 N N . ARG B 1 203 ? -12.013 -33.679 18.926 1.00 20.70 203 ARG B N 1
ATOM 3231 C CA . ARG B 1 203 ? -12.037 -34.692 19.977 1.00 22.77 203 ARG B CA 1
ATOM 3232 C C . ARG B 1 203 ? -11.614 -36.058 19.448 1.00 21.41 203 ARG B C 1
ATOM 3233 O O . ARG B 1 203 ? -10.850 -36.773 20.107 1.00 19.19 203 ARG B O 1
ATOM 3241 N N . GLU B 1 204 ? -12.095 -36.437 18.262 1.00 21.75 204 GLU B N 1
ATOM 3242 C CA . GLU B 1 204 ? -11.741 -37.743 17.716 1.00 22.40 204 GLU B CA 1
ATOM 3243 C C . GLU B 1 204 ? -10.290 -37.786 17.256 1.00 19.77 204 GLU B C 1
ATOM 3244 O O . GLU B 1 204 ? -9.632 -38.824 17.389 1.00 19.27 204 GLU B O 1
ATOM 3250 N N . ARG B 1 205 ? -9.773 -36.679 16.715 1.00 19.05 205 ARG B N 1
ATOM 3251 C CA . ARG B 1 205 ? -8.368 -36.639 16.323 1.00 18.95 205 ARG B CA 1
ATOM 3252 C C . ARG B 1 205 ? -7.455 -36.758 17.537 1.00 18.72 205 ARG B C 1
ATOM 3253 O O . ARG B 1 205 ? -6.417 -37.427 17.477 1.00 18.84 205 ARG B O 1
ATOM 3261 N N . THR B 1 206 ? -7.827 -36.117 18.647 1.00 17.15 206 THR B N 1
ATOM 3262 C CA . THR B 1 206 ? -7.043 -36.246 19.871 1.00 16.81 206 THR B CA 1
ATOM 3263 C C . THR B 1 206 ? -7.170 -37.646 20.460 1.00 17.05 206 THR B C 1
ATOM 3264 O O . THR B 1 206 ? -6.205 -38.179 21.021 1.00 16.83 206 THR B O 1
ATOM 3268 N N . ARG B 1 207 ? -8.350 -38.258 20.338 1.00 19.79 207 ARG B N 1
ATOM 3269 C CA . ARG B 1 207 ? -8.537 -39.605 20.865 1.00 20.47 207 ARG B CA 1
ATOM 3270 C C . ARG B 1 207 ? -7.720 -40.625 20.080 1.00 20.24 207 ARG B C 1
ATOM 3271 O O . ARG B 1 207 ? -7.204 -41.590 20.657 1.00 19.32 207 ARG B O 1
ATOM 3279 N N . GLU B 1 208 ? -7.596 -40.432 18.764 1.00 20.97 208 GLU B N 1
ATOM 3280 C CA . GLU B 1 208 ? -6.755 -41.313 17.960 1.00 21.86 208 GLU B CA 1
ATOM 3281 C C . GLU B 1 208 ? -5.306 -41.250 18.424 1.00 19.76 208 GLU B C 1
ATOM 3282 O O . GLU B 1 208 ? -4.640 -42.282 18.571 1.00 19.68 208 GLU B O 1
ATOM 3288 N N . LEU B 1 209 ? -4.801 -40.037 18.658 1.00 18.59 209 LEU B N 1
ATOM 3289 C CA . LEU B 1 209 ? -3.436 -39.882 19.144 1.00 18.33 209 LEU B CA 1
ATOM 3290 C C . LEU B 1 209 ? -3.276 -40.478 20.537 1.00 19.70 209 LEU B C 1
ATOM 3291 O O . LEU B 1 209 ? -2.254 -41.106 20.838 1.00 21.28 209 LEU B O 1
ATOM 3296 N N . ALA B 1 210 ? -4.280 -40.298 21.399 1.00 18.79 210 ALA B N 1
ATOM 3297 C CA . ALA B 1 210 ? -4.209 -40.867 22.741 1.00 19.03 210 ALA B CA 1
ATOM 3298 C C . ALA B 1 210 ? -4.234 -42.390 22.696 1.00 21.63 210 ALA B C 1
ATOM 3299 O O . ALA B 1 210 ? -3.499 -43.050 23.440 1.00 17.26 210 ALA B O 1
ATOM 3301 N N . LYS B 1 211 ? -5.072 -42.966 21.829 1.00 22.36 211 LYS B N 1
ATOM 3302 C CA . LYS B 1 211 ? -5.090 -44.417 21.673 1.00 23.04 211 LYS B CA 1
ATOM 3303 C C . LYS B 1 211 ? -3.788 -44.929 21.070 1.00 22.50 211 LYS B C 1
ATOM 3304 O O . LYS B 1 211 ? -3.340 -46.030 21.410 1.00 22.22 211 LYS B O 1
ATOM 3310 N N . THR B 1 212 ? -3.172 -44.151 20.176 1.00 22.38 212 THR B N 1
ATOM 3311 C CA . THR B 1 212 ? -1.873 -44.537 19.634 1.00 21.68 212 THR B CA 1
ATOM 3312 C C . THR B 1 212 ? -0.815 -44.577 20.730 1.00 19.63 212 THR B C 1
ATOM 3313 O O . THR B 1 212 ? -0.018 -45.520 20.800 1.00 18.99 212 THR B O 1
ATOM 3317 N N . LEU B 1 213 ? -0.804 -43.569 21.607 1.00 19.44 213 LEU B N 1
ATOM 3318 C CA . LEU B 1 213 ? 0.145 -43.559 22.715 1.00 19.21 213 LEU B CA 1
ATOM 3319 C C . LEU B 1 213 ? -0.129 -44.686 23.704 1.00 20.18 213 LEU B C 1
ATOM 3320 O O . LEU B 1 213 ? 0.809 -45.225 24.301 1.00 21.63 213 LEU B O 1
ATOM 3325 N N . LEU B 1 214 ? -1.400 -45.055 23.889 1.00 19.96 214 LEU B N 1
ATOM 3326 C CA . LEU B 1 214 ? -1.739 -46.149 24.791 1.00 20.12 214 LEU B CA 1
ATOM 3327 C C . LEU B 1 214 ? -1.243 -47.496 24.283 1.00 20.39 214 LEU B C 1
ATOM 3328 O O . LEU B 1 214 ? -1.048 -48.413 25.088 1.00 20.59 214 LEU B O 1
ATOM 3333 N N . GLY B 1 215 ? -1.041 -47.637 22.976 1.00 20.72 215 GLY B N 1
ATOM 3334 C CA . GLY B 1 215 ? -0.534 -48.867 22.406 1.00 20.57 215 GLY B CA 1
ATOM 3335 C C . GLY B 1 215 ? 0.955 -49.079 22.536 1.00 20.42 215 GLY B C 1
ATOM 3336 O O . GLY B 1 215 ? 1.466 -50.110 22.091 1.00 21.83 215 GLY B O 1
ATOM 3337 N N . LYS B 1 216 ? 1.670 -48.133 23.134 1.00 18.17 216 LYS B N 1
ATOM 3338 C CA . LYS B 1 216 ? 3.110 -48.233 23.314 1.00 20.01 216 LYS B CA 1
ATOM 3339 C C . LYS B 1 216 ? 3.440 -48.769 24.701 1.00 22.54 216 LYS B C 1
ATOM 3340 O O . LYS B 1 216 ? 2.641 -48.679 25.637 1.00 22.80 216 LYS B O 1
ATOM 3346 N N . ASN B 1 217 ? 4.638 -49.338 24.817 1.00 23.21 217 ASN B N 1
ATOM 3347 C CA . ASN B 1 217 ? 5.185 -49.713 26.113 1.00 23.24 217 ASN B CA 1
ATOM 3348 C C . ASN B 1 217 ? 5.240 -48.465 26.985 1.00 21.88 217 ASN B C 1
ATOM 3349 O O . ASN B 1 217 ? 5.991 -47.530 26.678 1.00 22.63 217 ASN B O 1
ATOM 3354 N N . PRO B 1 218 ? 4.453 -48.402 28.063 1.00 21.72 218 PRO B N 1
ATOM 3355 C CA . PRO B 1 218 ? 4.401 -47.159 28.852 1.00 21.31 218 PRO B CA 1
ATOM 3356 C C . PRO B 1 218 ? 5.727 -46.797 29.491 1.00 20.06 218 PRO B C 1
ATOM 3357 O O . PRO B 1 218 ? 6.025 -45.606 29.650 1.00 19.05 218 PRO B O 1
ATOM 3361 N N . THR B 1 219 ? 6.538 -47.790 29.859 1.00 20.50 219 THR B N 1
ATOM 3362 C CA . THR B 1 219 ? 7.868 -47.505 30.389 1.00 21.20 219 THR B CA 1
ATOM 3363 C C . THR B 1 219 ? 8.755 -46.869 29.328 1.00 21.14 219 THR B C 1
ATOM 3364 O O . THR B 1 219 ? 9.368 -45.821 29.558 1.00 20.62 219 THR B O 1
ATOM 3368 N N . VAL B 1 220 ? 8.836 -47.497 28.153 1.00 21.32 220 VAL B N 1
ATOM 3369 C CA . VAL B 1 220 ? 9.665 -46.967 27.075 1.00 19.64 220 VAL B CA 1
ATOM 3370 C C . VAL B 1 220 ? 9.140 -45.613 26.614 1.00 18.79 220 VAL B C 1
ATOM 3371 O O . VAL B 1 220 ? 9.916 -44.715 26.266 1.00 19.44 220 VAL B O 1
ATOM 3375 N N . LEU B 1 221 ? 7.816 -45.442 26.611 1.00 18.12 221 LEU B N 1
ATOM 3376 C CA . LEU B 1 221 ? 7.239 -44.171 26.187 1.00 17.97 221 LEU B CA 1
ATOM 3377 C C . LEU B 1 221 ? 7.599 -43.050 27.154 1.00 18.94 221 LEU B C 1
ATOM 3378 O O . LEU B 1 221 ? 7.946 -41.943 26.727 1.00 18.79 221 LEU B O 1
ATOM 3383 N N . ARG B 1 222 ? 7.525 -43.318 28.461 1.00 20.40 222 ARG B N 1
ATOM 3384 C CA . ARG B 1 222 ? 7.911 -42.309 29.442 1.00 20.16 222 ARG B CA 1
ATOM 3385 C C . ARG B 1 222 ? 9.400 -42.003 29.361 1.00 18.59 222 ARG B C 1
ATOM 3386 O O . ARG B 1 222 ? 9.804 -40.835 29.417 1.00 18.83 222 ARG B O 1
ATOM 3394 N N . GLN B 1 223 ? 10.232 -43.040 29.232 1.00 17.41 223 GLN B N 1
ATOM 3395 C CA . GLN B 1 223 ? 11.673 -42.827 29.146 1.00 17.87 223 GLN B CA 1
ATOM 3396 C C . GLN B 1 223 ? 12.043 -42.059 27.884 1.00 18.10 223 GLN B C 1
ATOM 3397 O O . GLN B 1 223 ? 12.908 -41.176 27.916 1.00 17.24 223 GLN B O 1
ATOM 3403 N N . ALA B 1 224 ? 11.394 -42.377 26.761 1.00 17.16 224 ALA B N 1
ATOM 3404 C CA . ALA B 1 224 ? 11.721 -41.711 25.505 1.00 17.54 224 ALA B CA 1
ATOM 3405 C C . ALA B 1 224 ? 11.273 -40.255 25.517 1.00 18.62 224 ALA B C 1
ATOM 3406 O O . ALA B 1 224 ? 12.023 -39.363 25.105 1.00 20.77 224 ALA B O 1
ATOM 3408 N N . LYS B 1 225 ? 10.049 -39.994 25.987 1.00 17.40 225 LYS B N 1
ATOM 3409 C CA . LYS B 1 225 ? 9.546 -38.624 25.984 1.00 17.95 225 LYS B CA 1
ATOM 3410 C C . LYS B 1 225 ? 10.313 -37.741 26.961 1.00 18.89 225 LYS B C 1
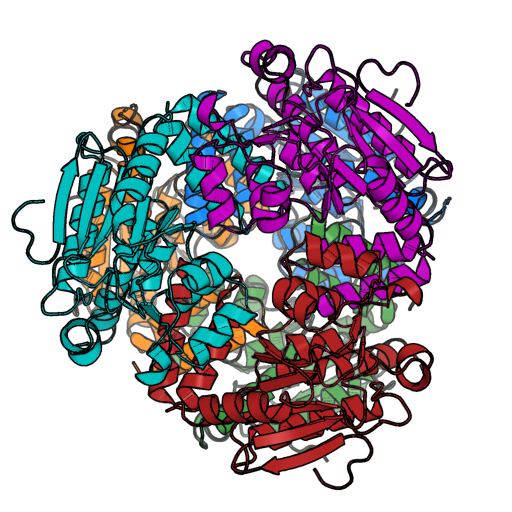ATOM 3411 O O . LYS B 1 225 ? 10.496 -36.547 26.699 1.00 19.91 225 LYS B O 1
ATOM 3417 N N . HIS B 1 226 ? 10.779 -38.304 28.078 1.00 17.59 226 HIS B N 1
ATOM 3418 C CA . HIS B 1 226 ? 11.621 -37.535 28.988 1.00 16.86 226 HIS B CA 1
ATOM 3419 C C . HIS B 1 226 ? 12.996 -37.293 28.383 1.00 16.78 226 HIS B C 1
ATOM 3420 O O . HIS B 1 226 ? 13.551 -36.195 28.507 1.00 16.33 226 HIS B O 1
ATOM 3427 N N . ALA B 1 227 ? 13.554 -38.306 27.711 1.00 15.17 227 ALA B N 1
ATOM 3428 C CA . ALA B 1 227 ? 14.899 -38.189 27.158 1.00 21.06 227 ALA B CA 1
ATOM 3429 C C . ALA B 1 227 ? 14.994 -37.083 26.116 1.00 21.33 227 ALA B C 1
ATOM 3430 O O . ALA B 1 227 ? 16.040 -36.436 25.997 1.00 15.21 227 ALA B O 1
ATOM 3432 N N . LEU B 1 228 ? 13.921 -36.852 25.355 1.00 14.94 228 LEU B N 1
ATOM 3433 C CA . LEU B 1 228 ? 13.952 -35.811 24.332 1.00 15.84 228 LEU B CA 1
ATOM 3434 C C . LEU B 1 228 ? 14.204 -34.443 24.954 1.00 15.92 228 LEU B C 1
ATOM 3435 O O . LEU B 1 228 ? 15.059 -33.683 24.486 1.00 16.86 228 LEU B O 1
ATOM 3440 N N . ARG B 1 229 ? 13.475 -34.118 26.021 1.00 15.72 229 ARG B N 1
ATOM 3441 C CA . ARG B 1 229 ? 13.617 -32.807 26.641 1.00 16.02 229 ARG B CA 1
ATOM 3442 C C . ARG B 1 229 ? 14.895 -32.695 27.464 1.00 15.36 229 ARG B C 1
ATOM 3443 O O . ARG B 1 229 ? 15.420 -31.589 27.632 1.00 15.67 229 ARG B O 1
ATOM 3451 N N . ARG B 1 230 ? 15.418 -33.817 27.968 1.00 14.87 230 ARG B N 1
ATOM 3452 C CA . ARG B 1 230 ? 16.624 -33.765 28.791 1.00 17.27 230 ARG B CA 1
ATOM 3453 C C . ARG B 1 230 ? 17.864 -33.477 27.952 1.00 18.00 230 ARG B C 1
ATOM 3454 O O . ARG B 1 230 ? 18.776 -32.776 28.407 1.00 18.69 230 ARG B O 1
ATOM 3462 N N . VAL B 1 231 ? 17.923 -34.011 26.728 1.00 18.03 231 VAL B N 1
ATOM 3463 C CA . VAL B 1 231 ? 19.141 -33.909 25.924 1.00 21.77 231 VAL B CA 1
ATOM 3464 C C . VAL B 1 231 ? 19.276 -32.586 25.190 1.00 23.63 231 VAL B C 1
ATOM 3465 O O . VAL B 1 231 ? 20.328 -32.338 24.587 1.00 23.54 231 VAL B O 1
ATOM 3469 N N . GLU B 1 232 ? 18.250 -31.734 25.220 1.00 25.45 232 GLU B N 1
ATOM 3470 C CA . GLU B 1 232 ? 18.289 -30.473 24.478 1.00 28.47 232 GLU B CA 1
ATOM 3471 C C . GLU B 1 232 ? 19.508 -29.612 24.793 1.00 27.91 232 GLU B C 1
ATOM 3472 O O . GLU B 1 232 ? 20.170 -29.159 23.846 1.00 28.73 232 GLU B O 1
ATOM 3478 N N . PRO B 1 233 ? 19.868 -29.346 26.053 1.00 27.41 233 PRO B N 1
ATOM 3479 C CA . PRO B 1 233 ? 21.042 -28.505 26.315 1.00 26.32 233 PRO B CA 1
ATOM 3480 C C . PRO B 1 233 ? 22.364 -29.255 26.325 1.00 24.78 233 PRO B C 1
ATOM 3481 O O . PRO B 1 233 ? 23.406 -28.627 26.547 1.00 24.76 233 PRO B O 1
ATOM 3485 N N . MET B 1 234 ? 22.363 -30.565 26.095 1.00 21.95 234 MET B N 1
ATOM 3486 C CA . MET B 1 234 ? 23.591 -31.342 26.168 1.00 21.42 234 MET B CA 1
ATOM 3487 C C . MET B 1 234 ? 24.383 -31.245 24.870 1.00 21.71 234 MET B C 1
ATOM 3488 O O . MET B 1 234 ? 23.823 -31.078 23.783 1.00 20.89 234 MET B O 1
ATOM 3493 N N . ASP B 1 235 ? 25.703 -31.355 24.996 1.00 17.59 235 ASP B N 1
ATOM 3494 C CA . ASP B 1 235 ? 26.530 -31.602 23.828 1.00 18.00 235 ASP B CA 1
ATOM 3495 C C . ASP B 1 235 ? 26.354 -33.050 23.377 1.00 19.35 235 ASP B C 1
ATOM 3496 O O . ASP B 1 235 ? 25.870 -33.905 24.124 1.00 19.35 235 ASP B O 1
ATOM 3501 N N . TRP B 1 236 ? 26.753 -33.320 22.132 1.00 19.55 236 TRP B N 1
ATOM 3502 C CA . TRP B 1 236 ? 26.472 -34.625 21.538 1.00 18.36 236 TRP B CA 1
ATOM 3503 C C . TRP B 1 236 ? 27.201 -35.746 22.271 1.00 18.68 236 TRP B C 1
ATOM 3504 O O . TRP B 1 236 ? 26.670 -36.855 22.400 1.00 18.58 236 TRP B O 1
ATOM 3515 N N . ASP B 1 237 ? 28.414 -35.480 22.760 1.00 19.13 237 ASP B N 1
ATOM 3516 C CA . ASP B 1 237 ? 29.129 -36.497 23.526 1.00 21.16 237 ASP B CA 1
ATOM 3517 C C . ASP B 1 237 ? 28.442 -36.763 24.859 1.00 20.79 237 ASP B C 1
ATOM 3518 O O . ASP B 1 237 ? 28.381 -37.911 25.315 1.00 19.23 237 ASP B O 1
ATOM 3523 N N . LEU B 1 238 ? 27.918 -35.715 25.496 1.00 18.74 238 LEU B N 1
ATOM 3524 C CA . LEU B 1 238 ? 27.204 -35.894 26.755 1.00 18.43 238 LEU B CA 1
ATOM 3525 C C . LEU B 1 238 ? 25.856 -36.567 26.535 1.00 17.97 238 LEU B C 1
ATOM 3526 O O . LEU B 1 238 ? 25.449 -37.427 27.325 1.00 17.93 238 LEU B O 1
ATOM 3531 N N . SER B 1 239 ? 25.149 -36.191 25.465 1.00 17.69 239 SER B N 1
ATOM 3532 C CA . SER B 1 239 ? 23.847 -36.791 25.193 1.00 18.56 239 SER B CA 1
ATOM 3533 C C . SER B 1 239 ? 23.974 -38.284 24.919 1.00 17.58 239 SER B C 1
ATOM 3534 O O . SER B 1 239 ? 23.135 -39.076 25.363 1.00 17.42 239 SER B O 1
ATOM 3537 N N . GLU B 1 240 ? 25.022 -38.688 24.196 1.00 18.06 240 GLU B N 1
ATOM 3538 C CA . GLU B 1 240 ? 25.244 -40.109 23.947 1.00 18.43 240 GLU B CA 1
ATOM 3539 C C . GLU B 1 240 ? 25.453 -40.868 25.251 1.00 20.76 240 GLU B C 1
ATOM 3540 O O . GLU B 1 240 ? 24.927 -41.973 25.427 1.00 18.64 240 GLU B O 1
ATOM 3546 N N . GLU B 1 241 ? 26.220 -40.288 26.178 1.00 20.95 241 GLU B N 1
ATOM 3547 C CA . GLU B 1 241 ? 26.419 -40.919 27.479 1.00 21.40 241 GLU B CA 1
ATOM 3548 C C . GLU B 1 241 ? 25.113 -40.996 28.258 1.00 18.47 241 GLU B C 1
ATOM 3549 O O . GLU B 1 241 ? 24.825 -42.010 28.904 1.00 22.07 241 GLU B O 1
ATOM 3555 N N . TYR B 1 242 ? 24.302 -39.936 28.202 1.00 20.74 242 TYR B N 1
ATOM 3556 C CA . TYR B 1 242 ? 23.031 -39.943 28.919 1.00 20.80 242 TYR B CA 1
ATOM 3557 C C . TYR B 1 242 ? 22.054 -40.937 28.305 1.00 17.46 242 TYR B C 1
ATOM 3558 O O . TYR B 1 242 ? 21.348 -41.649 29.029 1.00 17.46 242 TYR B O 1
ATOM 3567 N N . LEU B 1 243 ? 21.994 -40.999 26.972 1.00 17.43 243 LEU B N 1
ATOM 3568 C CA . LEU B 1 243 ? 21.038 -41.886 26.319 1.00 20.14 243 LEU B CA 1
ATOM 3569 C C . LEU B 1 243 ? 21.380 -43.353 26.547 1.00 20.41 243 LEU B C 1
ATOM 3570 O O . LEU B 1 243 ? 20.475 -44.192 26.622 1.00 17.83 243 LEU B O 1
ATOM 3575 N N . ALA B 1 244 ? 22.668 -43.681 26.659 1.00 19.91 244 ALA B N 1
ATOM 3576 C CA . ALA B 1 244 ? 23.056 -45.060 26.939 1.00 18.83 244 ALA B CA 1
ATOM 3577 C C . ALA B 1 244 ? 22.598 -45.483 28.328 1.00 19.38 244 ALA B C 1
ATOM 3578 O O . ALA B 1 244 ? 22.041 -46.573 28.505 1.00 19.52 244 ALA B O 1
ATOM 3580 N N . ALA B 1 245 ? 22.820 -44.627 29.329 1.00 19.53 245 ALA B N 1
ATOM 3581 C CA . ALA B 1 245 ? 22.328 -44.919 30.671 1.00 19.63 245 ALA B CA 1
ATOM 3582 C C . ALA B 1 245 ? 20.806 -44.922 30.709 1.00 19.71 245 ALA B C 1
ATOM 3583 O O . ALA B 1 245 ? 20.198 -45.738 31.412 1.00 20.25 245 ALA B O 1
ATOM 3585 N N . LYS B 1 246 ? 20.173 -44.016 29.958 1.00 17.83 246 LYS B N 1
ATOM 3586 C CA . LYS B 1 246 ? 18.716 -43.996 29.896 1.00 17.49 246 LYS B CA 1
ATOM 3587 C C . LYS B 1 246 ? 18.178 -45.267 29.253 1.00 17.71 246 LYS B C 1
ATOM 3588 O O . LYS B 1 246 ? 17.162 -45.815 29.696 1.00 17.73 246 LYS B O 1
ATOM 3594 N N . ALA B 1 247 ? 18.852 -45.756 28.208 1.00 18.70 247 ALA B N 1
ATOM 3595 C CA . ALA B 1 247 ? 18.433 -47.003 27.575 1.00 18.57 247 ALA B CA 1
ATOM 3596 C C . ALA B 1 247 ? 18.612 -48.186 28.518 1.00 19.24 247 ALA B C 1
ATOM 3597 O O . ALA B 1 247 ? 17.766 -49.086 28.560 1.00 18.95 247 ALA B O 1
ATOM 3599 N N . GLU B 1 248 ? 19.708 -48.203 29.280 1.00 19.72 248 GLU B N 1
ATOM 3600 C CA . GLU B 1 248 ? 19.905 -49.264 30.262 1.00 22.07 248 GLU B CA 1
ATOM 3601 C C . GLU B 1 248 ? 18.897 -49.156 31.398 1.00 21.41 248 GLU B C 1
ATOM 3602 O O . GLU B 1 248 ? 18.393 -50.173 31.887 1.00 20.67 248 GLU B O 1
ATOM 3608 N N . GLN B 1 249 ? 18.592 -47.930 31.833 1.00 18.95 249 GLN B N 1
ATOM 3609 C CA . GLN B 1 249 ? 17.566 -47.741 32.854 1.00 20.74 249 GLN B CA 1
ATOM 3610 C C . GLN B 1 249 ? 16.204 -48.202 32.352 1.00 20.39 249 GLN B C 1
ATOM 3611 O O . GLN B 1 249 ? 15.400 -48.742 33.121 1.00 19.60 249 GLN B O 1
ATOM 3617 N N . THR B 1 250 ? 15.932 -48.003 31.060 1.00 20.53 250 THR B N 1
ATOM 3618 C CA . THR B 1 250 ? 14.655 -48.423 30.492 1.00 20.29 250 THR B CA 1
ATOM 3619 C C . THR B 1 250 ? 14.497 -49.938 30.556 1.00 21.26 250 THR B C 1
ATOM 3620 O O . THR B 1 250 ? 13.449 -50.448 30.969 1.00 20.62 250 THR B O 1
ATOM 3624 N N . ALA B 1 251 ? 15.535 -50.676 30.152 1.00 21.57 251 ALA B N 1
ATOM 3625 C CA . ALA B 1 251 ? 15.451 -52.133 30.156 1.00 22.79 251 ALA B CA 1
ATOM 3626 C C . ALA B 1 251 ? 15.405 -52.694 31.571 1.00 24.01 251 ALA B C 1
ATOM 3627 O O . ALA B 1 251 ? 14.793 -53.745 31.799 1.00 23.36 251 ALA B O 1
ATOM 3629 N N . ALA B 1 252 ? 16.041 -52.018 32.530 1.00 24.47 252 ALA B N 1
ATOM 3630 C CA . ALA B 1 252 ? 16.019 -52.502 33.906 1.00 25.67 252 ALA B CA 1
ATOM 3631 C C . ALA B 1 252 ? 14.668 -52.262 34.566 1.00 28.15 252 ALA B C 1
ATOM 3632 O O . ALA B 1 252 ? 14.235 -53.067 35.398 1.00 26.44 252 ALA B O 1
ATOM 3634 N N . ILE B 1 253 ? 13.992 -51.174 34.211 1.00 29.96 253 ILE B N 1
ATOM 3635 C CA . ILE B 1 253 ? 12.687 -50.864 34.780 1.00 31.25 253 ILE B CA 1
ATOM 3636 C C . ILE B 1 253 ? 11.599 -51.601 34.009 1.00 30.56 253 ILE B C 1
ATOM 3637 O O . ILE B 1 253 ? 10.748 -52.265 34.600 1.00 31.84 253 ILE B O 1
ATOM 3642 N N . GLY C 1 12 ? 37.057 -54.346 -1.040 1.00 41.94 12 GLY C N 1
ATOM 3643 C CA . GLY C 1 12 ? 37.035 -55.315 0.043 1.00 42.21 12 GLY C CA 1
ATOM 3644 C C . GLY C 1 12 ? 35.855 -55.151 0.985 1.00 41.80 12 GLY C C 1
ATOM 3645 O O . GLY C 1 12 ? 35.632 -55.976 1.874 1.00 41.84 12 GLY C O 1
ATOM 3646 N N . LEU C 1 13 ? 35.092 -54.079 0.788 1.00 41.20 13 LEU C N 1
ATOM 3647 C CA . LEU C 1 13 ? 33.926 -53.810 1.617 1.00 40.43 13 LEU C CA 1
ATOM 3648 C C . LEU C 1 13 ? 32.760 -54.700 1.209 1.00 41.49 13 LEU C C 1
ATOM 3649 O O . LEU C 1 13 ? 32.569 -54.998 0.027 1.00 41.71 13 LEU C O 1
ATOM 3654 N N . THR C 1 14 ? 31.971 -55.114 2.199 1.00 41.40 14 THR C N 1
ATOM 3655 C CA . THR C 1 14 ? 30.841 -56.005 1.972 1.00 41.35 14 THR C CA 1
ATOM 3656 C C . THR C 1 14 ? 29.489 -55.349 2.196 1.00 39.40 14 THR C C 1
ATOM 3657 O O . THR C 1 14 ? 28.503 -55.779 1.594 1.00 40.32 14 THR C O 1
ATOM 3661 N N . THR C 1 15 ? 29.419 -54.321 3.044 1.00 36.60 15 THR C N 1
ATOM 3662 C CA . THR C 1 15 ? 28.160 -53.678 3.388 1.00 34.35 15 THR C CA 1
ATOM 3663 C C . THR C 1 15 ? 28.028 -52.265 2.839 1.00 33.98 15 THR C C 1
ATOM 3664 O O . THR C 1 15 ? 26.951 -51.672 2.965 1.00 33.56 15 THR C O 1
ATOM 3668 N N . VAL C 1 16 ? 29.083 -51.705 2.251 1.00 34.16 16 VAL C N 1
ATOM 3669 C CA . VAL C 1 16 ? 29.072 -50.339 1.742 1.00 33.27 16 VAL C CA 1
ATOM 3670 C C . VAL C 1 16 ? 29.633 -50.334 0.327 1.00 33.22 16 VAL C C 1
ATOM 3671 O O . VAL C 1 16 ? 30.587 -51.060 0.024 1.00 33.36 16 VAL C O 1
ATOM 3675 N N . LYS C 1 17 ? 29.042 -49.515 -0.538 1.00 32.24 17 LYS C N 1
ATOM 3676 C CA . LYS C 1 17 ? 29.526 -49.320 -1.897 1.00 32.67 17 LYS C CA 1
ATOM 3677 C C . LYS C 1 17 ? 29.905 -47.859 -2.092 1.00 30.39 17 LYS C C 1
ATOM 3678 O O . LYS C 1 17 ? 29.224 -46.959 -1.589 1.00 30.11 17 LYS C O 1
ATOM 3684 N N . VAL C 1 18 ? 30.994 -47.626 -2.821 1.00 29.40 18 VAL C N 1
ATOM 3685 C CA . VAL C 1 18 ? 31.515 -46.285 -3.063 1.00 29.67 18 VAL C CA 1
ATOM 3686 C C . VAL C 1 18 ? 31.716 -46.112 -4.563 1.00 31.82 18 VAL C C 1
ATOM 3687 O O . VAL C 1 18 ? 32.462 -46.878 -5.185 1.00 32.21 18 VAL C O 1
ATOM 3691 N N . GLN C 1 19 ? 31.019 -45.129 -5.139 1.00 31.85 19 GLN C N 1
ATOM 3692 C CA . GLN C 1 19 ? 31.163 -44.799 -6.582 1.00 32.57 19 GLN C CA 1
ATOM 3693 C C . GLN C 1 19 ? 31.618 -43.342 -6.702 1.00 29.02 19 GLN C C 1
ATOM 3694 O O . GLN C 1 19 ? 30.948 -42.473 -6.133 1.00 27.70 19 GLN C O 1
ATOM 3700 N N . PHE C 1 20 ? 32.688 -43.099 -7.457 1.00 28.28 20 PHE C N 1
ATOM 3701 C CA . PHE C 1 20 ? 33.231 -41.728 -7.638 1.00 28.56 20 PHE C CA 1
ATOM 3702 C C . PHE C 1 20 ? 32.635 -41.105 -8.901 1.00 29.88 20 PHE C C 1
ATOM 3703 O O . PHE C 1 20 ? 32.625 -41.764 -9.938 1.00 32.82 20 PHE C O 1
ATOM 3711 N N . ASP C 1 21 ? 32.137 -39.874 -8.799 1.00 29.61 21 ASP C N 1
ATOM 3712 C CA . ASP C 1 21 ? 31.514 -39.203 -9.967 1.00 29.29 21 ASP C CA 1
ATOM 3713 C C . ASP C 1 21 ? 31.919 -37.724 -10.034 1.00 28.88 21 ASP C C 1
ATOM 3714 O O . ASP C 1 21 ? 31.266 -36.914 -9.380 1.00 27.28 21 ASP C O 1
ATOM 3719 N N . GLU C 1 22 ? 32.975 -37.402 -10.785 1.00 30.75 22 GLU C N 1
ATOM 3720 C CA . GLU C 1 22 ? 33.405 -35.990 -10.978 1.00 31.93 22 GLU C CA 1
ATOM 3721 C C . GLU C 1 22 ? 33.562 -35.267 -9.635 1.00 29.63 22 GLU C C 1
ATOM 3722 O O . GLU C 1 22 ? 33.016 -34.170 -9.502 1.00 28.61 22 GLU C O 1
ATOM 3728 N N . GLY C 1 23 ? 34.269 -35.878 -8.683 1.00 28.68 23 GLY C N 1
ATOM 3729 C CA . GLY C 1 23 ? 34.487 -35.272 -7.358 1.00 25.66 23 GLY C CA 1
ATOM 3730 C C . GLY C 1 23 ? 33.393 -35.626 -6.367 1.00 25.15 23 GLY C C 1
ATOM 3731 O O . GLY C 1 23 ? 33.483 -35.180 -5.218 1.00 24.04 23 GLY C O 1
ATOM 3732 N N . ILE C 1 24 ? 32.403 -36.412 -6.792 1.00 24.71 24 ILE C N 1
ATOM 3733 C CA . ILE C 1 24 ? 31.319 -36.835 -5.860 1.00 23.52 24 ILE C CA 1
ATOM 3734 C C . ILE C 1 24 ? 31.555 -38.295 -5.475 1.00 23.12 24 ILE C C 1
ATOM 3735 O O . ILE C 1 24 ? 31.677 -39.138 -6.371 1.00 24.04 24 ILE C O 1
ATOM 3740 N N . ALA C 1 25 ? 31.599 -38.562 -4.176 1.00 22.07 25 ALA C N 1
ATOM 3741 C CA . ALA C 1 25 ? 31.722 -39.927 -3.673 1.00 21.75 25 ALA C CA 1
ATOM 3742 C C . ALA C 1 25 ? 30.335 -40.387 -3.243 1.00 21.18 25 ALA C C 1
ATOM 3743 O O . ALA C 1 25 ? 29.883 -40.081 -2.137 1.00 21.21 25 ALA C O 1
ATOM 3745 N N . TRP C 1 26 ? 29.655 -41.112 -4.127 1.00 20.18 26 TRP C N 1
ATOM 3746 C CA . TRP C 1 26 ? 28.355 -41.690 -3.805 1.00 21.09 26 TRP C CA 1
ATOM 3747 C C . TRP C 1 26 ? 28.577 -42.895 -2.899 1.00 22.60 26 TRP C C 1
ATOM 3748 O O . TRP C 1 26 ? 28.996 -43.961 -3.362 1.00 24.20 26 TRP C O 1
ATOM 3759 N N . VAL C 1 27 ? 28.310 -42.724 -1.608 1.00 22.38 27 VAL C N 1
ATOM 3760 C CA . VAL C 1 27 ? 28.495 -43.774 -0.614 1.00 23.12 27 VAL C CA 1
ATOM 3761 C C . VAL C 1 27 ? 27.143 -44.425 -0.358 1.00 24.52 27 VAL C C 1
ATOM 3762 O O . VAL C 1 27 ? 26.223 -43.782 0.162 1.00 24.98 27 VAL C O 1
ATOM 3766 N N . SER C 1 28 ? 27.024 -45.700 -0.713 1.00 26.39 28 SER C N 1
ATOM 3767 C CA . SER C 1 28 ? 25.764 -46.428 -0.643 1.00 28.41 28 SER C CA 1
ATOM 3768 C C . SER C 1 28 ? 25.843 -47.489 0.446 1.00 29.15 28 SER C C 1
ATOM 3769 O O . SER C 1 28 ? 26.740 -48.339 0.424 1.00 28.87 28 SER C O 1
ATOM 3772 N N . LEU C 1 29 ? 24.906 -47.442 1.396 1.00 29.12 29 LEU C N 1
ATOM 3773 C CA . LEU C 1 29 ? 24.820 -48.550 2.380 1.00 28.87 29 LEU C CA 1
ATOM 3774 C C . LEU C 1 29 ? 24.427 -49.751 1.519 1.00 29.00 29 LEU C C 1
ATOM 3775 O O . LEU C 1 29 ? 23.506 -49.596 0.705 1.00 29.39 29 LEU C O 1
ATOM 3780 N N . ASN C 1 30 ? 25.056 -50.908 1.707 1.00 28.62 30 ASN C N 1
ATOM 3781 C CA . ASN C 1 30 ? 24.759 -52.000 0.746 1.00 29.02 30 ASN C CA 1
ATOM 3782 C C . ASN C 1 30 ? 24.366 -53.301 1.447 1.00 27.19 30 ASN C C 1
ATOM 3783 O O . ASN C 1 30 ? 25.121 -54.280 1.352 1.00 26.90 30 ASN C O 1
ATOM 3788 N N . ARG C 1 31 ? 23.199 -53.292 2.088 1.00 25.02 31 ARG C N 1
ATOM 3789 C CA . ARG C 1 31 ? 22.604 -54.500 2.711 1.00 23.53 31 ARG C CA 1
ATOM 3790 C C . ARG C 1 31 ? 21.122 -54.486 2.339 1.00 22.55 31 ARG C C 1
ATOM 3791 O O . ARG C 1 31 ? 20.297 -54.459 3.253 1.00 20.75 31 ARG C O 1
ATOM 3799 N N . PRO C 1 32 ? 20.752 -54.571 1.043 1.00 24.17 32 PRO C N 1
ATOM 3800 C CA . PRO C 1 3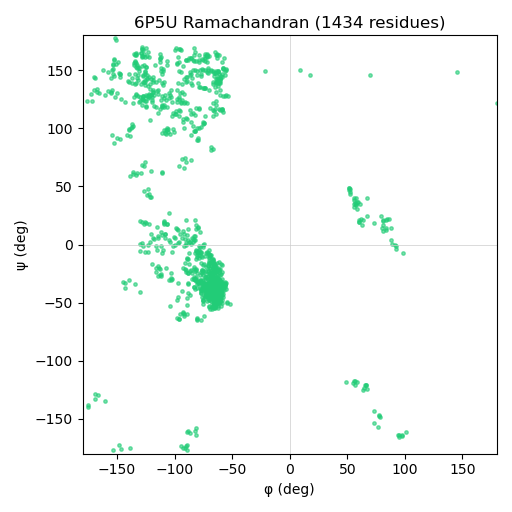2 ? 19.337 -54.486 0.648 1.00 24.22 32 PRO C CA 1
ATOM 3801 C C . PRO C 1 32 ? 18.498 -55.638 1.168 1.00 24.52 32 PRO C C 1
ATOM 3802 O O . PRO C 1 32 ? 17.306 -55.444 1.438 1.00 24.79 32 PRO C O 1
ATOM 3806 N N . ASP C 1 33 ? 19.080 -56.830 1.319 1.00 24.65 33 ASP C N 1
ATOM 3807 C CA . ASP C 1 33 ? 18.337 -57.953 1.876 1.00 25.25 33 ASP C CA 1
ATOM 3808 C C . ASP C 1 33 ? 17.936 -57.713 3.324 1.00 25.10 33 ASP C C 1
ATOM 3809 O O . ASP C 1 33 ? 16.974 -58.325 3.799 1.00 25.58 33 ASP C O 1
ATOM 3814 N N . LYS C 1 34 ? 18.654 -56.844 4.035 1.00 24.50 34 LYS C N 1
ATOM 3815 C CA . LYS C 1 34 ? 18.267 -56.407 5.370 1.00 24.79 34 LYS C CA 1
ATOM 3816 C C . LYS C 1 34 ? 17.806 -54.953 5.377 1.00 24.47 34 LYS C C 1
ATOM 3817 O O . LYS C 1 34 ? 17.784 -54.318 6.437 1.00 19.70 34 LYS C O 1
ATOM 3823 N N . ARG C 1 35 ? 17.440 -54.420 4.208 1.00 24.20 35 ARG C N 1
ATOM 3824 C CA . ARG C 1 35 ? 16.966 -53.041 4.067 1.00 22.62 35 ARG C CA 1
ATOM 3825 C C . ARG C 1 35 ? 17.979 -52.045 4.628 1.00 21.95 35 ARG C C 1
ATOM 3826 O O . ARG C 1 35 ? 17.617 -51.063 5.278 1.00 21.44 35 ARG C O 1
ATOM 3834 N N . ASN C 1 36 ? 19.262 -52.312 4.376 1.00 22.37 36 ASN C N 1
ATOM 3835 C CA . ASN C 1 36 ? 20.364 -51.443 4.791 1.00 21.59 36 ASN C CA 1
ATOM 3836 C C . ASN C 1 36 ? 20.381 -51.217 6.300 1.00 20.75 36 ASN C C 1
ATOM 3837 O O . ASN C 1 36 ? 20.745 -50.136 6.771 1.00 19.81 36 ASN C O 1
ATOM 3842 N N . ALA C 1 37 ? 19.987 -52.231 7.067 1.00 21.17 37 ALA C N 1
ATOM 3843 C CA . ALA C 1 37 ? 20.128 -52.161 8.513 1.00 21.58 37 ALA C CA 1
ATOM 3844 C C . ALA C 1 37 ? 21.603 -52.084 8.884 1.00 23.43 37 ALA C C 1
ATOM 3845 O O . ALA C 1 37 ? 22.453 -52.718 8.253 1.00 25.54 37 ALA C O 1
ATOM 3847 N N . MET C 1 38 ? 21.908 -51.294 9.909 1.00 22.30 38 MET C N 1
ATOM 3848 C CA . MET C 1 38 ? 23.289 -51.000 10.276 1.00 22.74 38 MET C CA 1
ATOM 3849 C C . MET C 1 38 ? 23.757 -52.001 11.327 1.00 22.93 38 MET C C 1
ATOM 3850 O O . MET C 1 38 ? 23.332 -51.946 12.486 1.00 22.40 38 MET C O 1
ATOM 3855 N N . SER C 1 39 ? 24.628 -52.912 10.917 1.00 23.41 39 SER C N 1
ATOM 3856 C CA . SER C 1 39 ? 25.207 -53.920 11.792 1.00 25.00 39 SER C CA 1
ATOM 3857 C C . SER C 1 39 ? 26.554 -53.445 12.312 1.00 24.88 39 SER C C 1
ATOM 3858 O O . SER C 1 39 ? 27.103 -52.447 11.839 1.00 24.69 39 SER C O 1
ATOM 3861 N N . PRO C 1 40 ? 27.117 -54.129 13.315 1.00 25.79 40 PRO C N 1
ATOM 3862 C CA . PRO C 1 40 ? 28.489 -53.795 13.733 1.00 26.49 40 PRO C CA 1
ATOM 3863 C C . PRO C 1 40 ? 29.499 -53.886 12.603 1.00 27.56 40 PRO C C 1
ATOM 3864 O O . PRO C 1 40 ? 30.474 -53.124 12.590 1.00 28.02 40 PRO C O 1
ATOM 3868 N N . THR C 1 41 ? 29.294 -54.799 11.650 1.00 27.83 41 THR C N 1
ATOM 3869 C CA . THR C 1 41 ? 30.168 -54.860 10.483 1.00 28.61 41 THR C CA 1
ATOM 3870 C C . THR C 1 41 ? 30.016 -53.609 9.627 1.00 28.31 41 THR C C 1
ATOM 3871 O O . THR C 1 41 ? 31.010 -53.021 9.184 1.00 30.42 41 THR C O 1
ATOM 3875 N N . LEU C 1 42 ? 28.773 -53.182 9.390 1.00 26.93 42 LEU C N 1
ATOM 3876 C CA . LEU C 1 42 ? 28.541 -51.963 8.623 1.00 25.56 42 LEU C CA 1
ATOM 3877 C C . LEU C 1 42 ? 29.097 -50.743 9.346 1.00 24.10 42 LEU C C 1
ATOM 3878 O O . LEU C 1 42 ? 29.660 -49.842 8.714 1.00 24.97 42 LEU C O 1
ATOM 3883 N N . ASN C 1 43 ? 28.944 -50.696 10.672 1.00 23.93 43 ASN C N 1
ATOM 3884 C CA . ASN C 1 43 ? 29.433 -49.552 11.435 1.00 24.32 43 ASN C CA 1
ATOM 3885 C C . ASN C 1 43 ? 30.943 -49.409 11.312 1.00 23.59 43 ASN C C 1
ATOM 3886 O O . ASN C 1 43 ? 31.462 -48.293 11.187 1.00 21.89 43 ASN C O 1
ATOM 3891 N N . ARG C 1 44 ? 31.668 -50.528 11.349 1.00 24.72 44 ARG C N 1
ATOM 3892 C CA . ARG C 1 44 ? 33.116 -50.461 11.199 1.00 25.57 44 ARG C CA 1
ATOM 3893 C C . ARG C 1 44 ? 33.505 -50.092 9.774 1.00 26.87 44 ARG C C 1
ATOM 3894 O O . ARG C 1 44 ? 34.434 -49.305 9.564 1.00 28.19 44 ARG C O 1
ATOM 3896 N N . GLU C 1 45 ? 32.798 -50.638 8.781 1.00 26.69 45 GLU C N 1
ATOM 3897 C CA . GLU C 1 45 ? 33.136 -50.352 7.389 1.00 26.61 45 GLU C CA 1
ATOM 3898 C C . GLU C 1 45 ? 32.863 -48.895 7.036 1.00 25.97 45 GLU C C 1
ATOM 3899 O O . GLU C 1 45 ? 33.620 -48.285 6.271 1.00 25.21 45 GLU C O 1
ATOM 3905 N N . MET C 1 46 ? 31.786 -48.321 7.579 1.00 26.19 46 MET C N 1
ATOM 3906 C CA . MET C 1 46 ? 31.462 -46.930 7.281 1.00 26.46 46 MET C CA 1
ATOM 3907 C C . MET C 1 46 ? 32.525 -45.985 7.825 1.00 27.28 46 MET C C 1
ATOM 3908 O O . MET C 1 46 ? 32.869 -44.991 7.175 1.00 27.90 46 MET C O 1
ATOM 3913 N N . LEU C 1 47 ? 33.054 -46.277 9.015 1.00 27.12 47 LEU C N 1
ATOM 3914 C CA . LEU C 1 47 ? 34.122 -45.450 9.566 1.00 26.62 47 LEU C CA 1
ATOM 3915 C C . LEU C 1 47 ? 35.385 -45.541 8.719 1.00 28.22 47 LEU C C 1
ATOM 3916 O O . LEU C 1 47 ? 36.096 -44.543 8.550 1.00 26.33 47 LEU C O 1
ATOM 3921 N N . GLN C 1 48 ? 35.685 -46.725 8.173 1.00 30.19 48 GLN C N 1
ATOM 3922 C CA . GLN C 1 48 ? 36.869 -46.847 7.326 1.00 32.77 48 GLN C CA 1
ATOM 3923 C C . GLN C 1 48 ? 36.666 -46.132 5.994 1.00 30.33 48 GLN C C 1
ATOM 3924 O O . GLN C 1 48 ? 37.601 -45.521 5.466 1.00 30.52 48 GLN C O 1
ATOM 3930 N N . VAL C 1 49 ? 35.454 -46.192 5.435 1.00 27.94 49 VAL C N 1
ATOM 3931 C CA . VAL C 1 49 ? 35.161 -45.455 4.207 1.00 27.14 49 VAL C CA 1
ATOM 3932 C C . VAL C 1 49 ? 35.301 -43.957 4.449 1.00 26.55 49 VAL C C 1
ATOM 3933 O O . VAL C 1 49 ? 35.919 -43.237 3.657 1.00 27.20 49 VAL C O 1
ATOM 3937 N N . LEU C 1 50 ? 34.736 -43.468 5.556 1.00 25.36 50 LEU C N 1
ATOM 3938 C CA . LEU C 1 50 ? 34.805 -42.041 5.855 1.00 25.63 50 LEU C CA 1
ATOM 3939 C C . LEU C 1 50 ? 36.240 -41.597 6.116 1.00 26.30 50 LEU C C 1
ATOM 3940 O O . LEU C 1 50 ? 36.648 -40.516 5.676 1.00 26.99 50 LEU C O 1
ATOM 3945 N N . GLU C 1 51 ? 37.020 -42.416 6.825 1.00 27.76 51 GLU C N 1
ATOM 3946 C CA . GLU C 1 51 ? 38.412 -42.062 7.083 1.00 28.82 51 GLU C CA 1
ATOM 3947 C C . GLU C 1 51 ? 39.260 -42.150 5.821 1.00 29.35 51 GLU C C 1
ATOM 3948 O O . GLU C 1 51 ? 40.270 -41.448 5.706 1.00 31.30 51 GLU C O 1
ATOM 3954 N N . ALA C 1 52 ? 38.872 -43.001 4.870 1.00 28.47 52 ALA C N 1
ATOM 3955 C CA . ALA C 1 52 ? 39.618 -43.104 3.622 1.00 29.20 52 ALA C CA 1
ATOM 3956 C C . ALA C 1 52 ? 39.254 -41.996 2.643 1.00 28.62 52 ALA C C 1
ATOM 3957 O O . ALA C 1 52 ? 40.108 -41.560 1.863 1.00 29.69 52 ALA C O 1
ATOM 3959 N N . LEU C 1 53 ? 38.006 -41.526 2.672 1.00 26.95 53 LEU C N 1
ATOM 3960 C CA . LEU C 1 53 ? 37.557 -40.528 1.710 1.00 27.23 53 LEU C CA 1
ATOM 3961 C C . LEU C 1 53 ? 37.956 -39.108 2.089 1.00 28.59 53 LEU C C 1
ATOM 3962 O O . LEU C 1 53 ? 38.001 -38.241 1.210 1.00 28.21 53 LEU C O 1
ATOM 3967 N N . GLU C 1 54 ? 38.245 -38.847 3.367 1.00 29.56 54 GLU C N 1
ATOM 3968 C CA . GLU C 1 54 ? 38.605 -37.494 3.775 1.00 31.25 54 GLU C CA 1
ATOM 3969 C C . GLU C 1 54 ? 39.954 -37.059 3.216 1.00 31.22 54 GLU C C 1
ATOM 3970 O O . GLU C 1 54 ? 40.238 -35.857 3.183 1.00 32.13 54 GLU C O 1
ATOM 3976 N N . PHE C 1 55 ? 40.787 -38.003 2.776 1.00 31.05 55 PHE C N 1
ATOM 3977 C CA . PHE C 1 55 ? 42.045 -37.685 2.113 1.00 32.90 55 PHE C CA 1
ATOM 3978 C C . PHE C 1 55 ? 42.094 -38.216 0.687 1.00 33.67 55 PHE C C 1
ATOM 3979 O O . PHE C 1 55 ? 43.141 -38.123 0.035 1.00 33.99 55 PHE C O 1
ATOM 3987 N N . ASP C 1 56 ? 40.991 -38.770 0.188 1.00 33.11 56 ASP C N 1
ATOM 3988 C CA . ASP C 1 56 ? 40.901 -39.222 -1.196 1.00 31.91 56 ASP C CA 1
ATOM 3989 C C . ASP C 1 56 ? 40.575 -38.021 -2.074 1.00 31.36 56 ASP C C 1
ATOM 3990 O O . ASP C 1 56 ? 39.471 -37.472 -2.002 1.00 30.21 56 ASP C O 1
ATOM 3995 N N . ASP C 1 57 ? 41.534 -37.611 -2.908 1.00 32.63 57 ASP C N 1
ATOM 3996 C CA . ASP C 1 57 ? 41.334 -36.456 -3.775 1.00 33.30 57 ASP C CA 1
ATOM 3997 C C . ASP C 1 57 ? 40.327 -36.717 -4.887 1.00 32.01 57 ASP C C 1
ATOM 3998 O O . ASP C 1 57 ? 39.961 -35.775 -5.598 1.00 30.08 57 ASP C O 1
ATOM 4003 N N . ARG C 1 58 ? 39.874 -37.961 -5.055 1.00 32.03 58 ARG C N 1
ATOM 4004 C CA . ARG C 1 58 ? 38.837 -38.259 -6.034 1.00 31.95 58 ARG C CA 1
ATOM 4005 C C . ARG C 1 58 ? 37.476 -37.708 -5.634 1.00 30.89 58 ARG C C 1
ATOM 4006 O O . ARG C 1 58 ? 36.549 -37.749 -6.450 1.00 31.62 58 ARG C O 1
ATOM 4014 N N . CYS C 1 59 ? 37.330 -37.200 -4.412 1.00 29.57 59 CYS C N 1
ATOM 4015 C CA . CYS C 1 59 ? 36.059 -36.665 -3.952 1.00 30.04 59 CYS C CA 1
ATOM 4016 C C . CYS C 1 59 ? 36.289 -35.394 -3.150 1.00 26.40 59 CYS C C 1
ATOM 4017 O O . CYS C 1 59 ? 37.245 -35.298 -2.375 1.00 24.05 59 CYS C O 1
ATOM 4020 N N . GLY C 1 60 ? 35.412 -34.416 -3.359 1.00 25.31 60 GLY C N 1
ATOM 4021 C CA . GLY C 1 60 ? 35.408 -33.199 -2.576 1.00 23.95 60 GLY C CA 1
ATOM 4022 C C . GLY C 1 60 ? 34.074 -33.019 -1.885 1.00 22.22 60 GLY C C 1
ATOM 4023 O O . GLY C 1 60 ? 33.842 -32.024 -1.194 1.00 21.86 60 GLY C O 1
ATOM 4024 N N . VAL C 1 61 ? 33.186 -33.993 -2.080 1.00 20.92 61 VAL C N 1
ATOM 4025 C CA . VAL C 1 61 ? 31.869 -34.002 -1.457 1.00 18.73 61 VAL C CA 1
ATOM 4026 C C . VAL C 1 61 ? 31.417 -35.451 -1.347 1.00 19.98 61 VAL C C 1
ATOM 4027 O O . VAL C 1 61 ? 31.744 -36.288 -2.194 1.00 20.75 61 VAL C O 1
ATOM 4031 N N . VAL C 1 62 ? 30.677 -35.752 -0.284 1.00 19.70 62 VAL C N 1
ATOM 4032 C CA . VAL C 1 62 ? 30.217 -37.105 0.002 1.00 20.63 62 VAL C CA 1
ATOM 4033 C C . VAL C 1 62 ? 28.696 -37.109 0.005 1.00 20.90 62 VAL C C 1
ATOM 4034 O O . VAL C 1 62 ? 28.070 -36.257 0.647 1.00 21.60 62 VAL C O 1
ATOM 4038 N N . VAL C 1 63 ? 28.107 -38.060 -0.712 1.00 19.97 63 VAL C N 1
ATOM 4039 C CA . VAL C 1 63 ? 26.665 -38.276 -0.709 1.00 19.32 63 VAL C CA 1
ATOM 4040 C C . VAL C 1 63 ? 26.395 -39.616 -0.041 1.00 19.08 63 VAL C C 1
ATOM 4041 O O . VAL C 1 63 ? 26.818 -40.665 -0.543 1.00 20.80 63 VAL C O 1
ATOM 4045 N N . LEU C 1 64 ? 25.699 -39.581 1.091 1.00 18.56 64 LEU C N 1
ATOM 4046 C CA . LEU C 1 64 ? 25.321 -40.783 1.820 1.00 18.39 64 LEU C CA 1
ATOM 4047 C C . LEU C 1 64 ? 23.906 -41.184 1.430 1.00 18.36 64 LEU C C 1
ATOM 4048 O O . LEU C 1 64 ? 22.976 -40.377 1.528 1.00 19.14 64 LEU C O 1
ATOM 4053 N N . THR C 1 65 ? 23.749 -42.428 0.986 1.00 19.00 65 THR C N 1
ATOM 4054 C CA . THR C 1 65 ? 22.453 -42.941 0.571 1.00 20.37 65 THR C CA 1
ATOM 4055 C C . THR C 1 65 ? 22.448 -44.453 0.761 1.00 22.53 65 THR C C 1
ATOM 4056 O O . THR C 1 65 ? 23.414 -45.041 1.252 1.00 22.71 65 THR C O 1
ATOM 4060 N N . GLY C 1 66 ? 21.350 -45.082 0.367 1.00 23.49 66 GLY C N 1
ATOM 4061 C CA . GLY C 1 66 ? 21.205 -46.516 0.509 1.00 25.96 66 GLY C CA 1
ATOM 4062 C C . GLY C 1 66 ? 20.857 -47.174 -0.808 1.00 30.07 66 GLY C C 1
ATOM 4063 O O . GLY C 1 66 ? 20.210 -46.583 -1.673 1.00 30.32 66 GLY C O 1
ATOM 4064 N N . GLU C 1 67 ? 21.302 -48.419 -0.952 1.00 32.75 67 GLU C N 1
ATOM 4065 C CA . GLU C 1 67 ? 20.993 -49.195 -2.141 1.00 35.45 67 GLU C CA 1
ATOM 4066 C C . GLU C 1 67 ? 19.597 -49.798 -2.035 1.00 34.65 67 GLU C C 1
ATOM 4067 O O . GLU C 1 67 ? 19.044 -49.970 -0.945 1.00 34.48 67 GLU C O 1
ATOM 4073 N N . GLY C 1 68 ? 19.027 -50.118 -3.194 1.00 33.99 68 GLY C N 1
ATOM 4074 C CA . GLY C 1 68 ? 17.686 -50.671 -3.203 1.00 33.60 68 GLY C CA 1
ATOM 4075 C C . GLY C 1 68 ? 16.642 -49.614 -2.883 1.00 32.30 68 GLY C C 1
ATOM 4076 O O . GLY C 1 68 ? 16.830 -48.416 -3.113 1.00 31.34 68 GLY C O 1
ATOM 4077 N N . ASP C 1 69 ? 15.519 -50.070 -2.337 1.00 31.72 69 ASP C N 1
ATOM 4078 C CA . ASP C 1 69 ? 14.432 -49.184 -1.949 1.00 30.57 69 ASP C CA 1
ATOM 4079 C C . ASP C 1 69 ? 14.556 -48.686 -0.514 1.00 28.01 69 ASP C C 1
ATOM 4080 O O . ASP C 1 69 ? 13.554 -48.260 0.073 1.00 27.90 69 ASP C O 1
ATOM 4085 N N . SER C 1 70 ? 15.755 -48.724 0.060 1.00 26.15 70 SER C N 1
ATOM 4086 C CA . SER C 1 70 ? 15.973 -48.314 1.438 1.00 24.14 70 SER C CA 1
ATOM 4087 C C . SER C 1 70 ? 17.045 -47.237 1.494 1.00 22.79 70 SER C C 1
ATOM 4088 O O . SER C 1 70 ? 18.016 -47.273 0.732 1.00 23.56 70 SER C O 1
ATOM 4091 N N . PHE C 1 71 ? 16.860 -46.273 2.394 1.00 20.96 71 PHE C N 1
ATOM 4092 C CA . PHE C 1 71 ? 17.997 -45.497 2.884 1.00 19.13 71 PHE C CA 1
ATOM 4093 C C . PHE C 1 71 ? 18.711 -46.305 3.962 1.00 18.84 71 PHE C C 1
ATOM 4094 O O . PHE C 1 71 ? 19.869 -46.701 3.798 1.00 20.03 71 PHE C O 1
ATOM 4102 N N . SER C 1 72 ? 18.009 -46.582 5.059 1.00 17.92 72 SER C N 1
ATOM 4103 C CA . SER C 1 72 ? 18.443 -47.532 6.075 1.00 19.45 72 SER C CA 1
ATOM 4104 C C . SER C 1 72 ? 17.283 -47.771 7.029 1.00 19.20 72 SER C C 1
ATOM 4105 O O . SER C 1 72 ? 16.642 -46.821 7.482 1.00 19.20 72 SER C O 1
ATOM 4108 N N . ALA C 1 73 ? 17.020 -49.042 7.325 1.00 19.46 73 ALA C N 1
ATOM 4109 C CA . ALA C 1 73 ? 15.950 -49.421 8.238 1.00 19.96 73 ALA C CA 1
ATOM 4110 C C . ALA C 1 73 ? 16.354 -49.314 9.705 1.00 20.42 73 ALA C C 1
ATOM 4111 O O . ALA C 1 73 ? 15.675 -49.892 10.563 1.00 22.02 73 ALA C O 1
ATOM 4113 N N . GLY C 1 74 ? 17.427 -48.598 10.013 1.00 20.39 74 GLY C N 1
ATOM 4114 C CA . GLY C 1 74 ? 17.891 -48.453 11.376 1.00 19.79 74 GLY C CA 1
ATOM 4115 C C . GLY C 1 74 ? 19.013 -49.412 11.715 1.00 20.71 74 GLY C C 1
ATOM 4116 O O . GLY C 1 74 ? 19.664 -49.999 10.848 1.00 21.46 74 GLY C O 1
ATOM 4117 N N . MET C 1 75 ? 19.242 -49.563 13.016 1.00 21.55 75 MET C N 1
ATOM 4118 C CA . MET C 1 75 ? 20.240 -50.511 13.484 1.00 22.56 75 MET C CA 1
ATOM 4119 C C . MET C 1 75 ? 19.755 -51.939 13.264 1.00 23.15 75 MET C C 1
ATOM 4120 O O . MET C 1 75 ? 18.554 -52.221 13.276 1.00 23.41 75 MET C O 1
ATOM 4125 N N . ASP C 1 76 ? 20.708 -52.845 13.054 1.00 23.71 76 ASP C N 1
ATOM 4126 C CA . ASP C 1 76 ? 20.388 -54.251 12.829 1.00 24.77 76 ASP C CA 1
ATOM 4127 C C . ASP C 1 76 ? 19.777 -54.835 14.097 1.00 24.85 76 ASP C C 1
ATOM 4128 O O . ASP C 1 76 ? 20.445 -54.927 15.132 1.00 25.21 76 ASP C O 1
ATOM 4133 N N . LEU C 1 77 ? 18.505 -55.232 14.017 1.00 24.99 77 LEU C N 1
ATOM 4134 C CA . LEU C 1 77 ? 17.823 -55.777 15.186 1.00 26.36 77 LEU C CA 1
ATOM 4135 C C . LEU C 1 77 ? 18.483 -57.057 15.680 1.00 29.44 77 LEU C C 1
ATOM 4136 O O . LEU C 1 77 ? 18.441 -57.353 16.879 1.00 29.79 77 LEU C O 1
ATOM 4141 N N . LYS C 1 78 ? 19.101 -57.822 14.781 1.00 30.63 78 LYS C N 1
ATOM 4142 C CA . LYS C 1 78 ? 19.715 -59.093 15.152 1.00 31.76 78 LYS C CA 1
ATOM 4143 C C . LYS C 1 78 ? 21.192 -58.930 15.507 1.00 31.83 78 LYS C C 1
ATOM 4144 O O . LYS C 1 78 ? 21.616 -59.296 16.608 1.00 34.07 78 LYS C O 1
ATOM 4146 N N . GLU C 1 79 ? 21.967 -58.418 14.554 1.00 30.98 79 GLU C N 1
ATOM 4147 C CA . GLU C 1 79 ? 23.440 -58.313 14.703 1.00 32.37 79 GLU C CA 1
ATOM 4148 C C . GLU C 1 79 ? 23.852 -57.179 15.646 1.00 31.03 79 GLU C C 1
ATOM 4149 O O . GLU C 1 79 ? 24.886 -57.323 16.292 1.00 30.98 79 GLU C O 1
ATOM 4155 N N . TYR C 1 80 ? 23.124 -56.065 15.655 1.00 30.88 80 TYR C N 1
ATOM 4156 C CA . TYR C 1 80 ? 23.522 -54.943 16.542 1.00 30.74 80 TYR C CA 1
ATOM 4157 C C . TYR C 1 80 ? 22.877 -55.056 17.931 1.00 31.93 80 TYR C C 1
ATOM 4158 O O . TYR C 1 80 ? 23.608 -54.949 18.921 1.00 31.70 80 TYR C O 1
ATOM 4167 N N . PHE C 1 81 ? 21.573 -55.336 18.005 1.00 33.19 81 PHE C N 1
ATOM 4168 C CA . PHE C 1 81 ? 20.907 -55.344 19.333 1.00 35.58 81 PHE C CA 1
ATOM 4169 C C . PHE C 1 81 ? 20.867 -56.730 19.990 1.00 40.67 81 PHE C C 1
ATOM 4170 O O . PHE C 1 81 ? 21.450 -56.882 21.075 1.00 41.49 81 PHE C O 1
ATOM 4178 N N . ARG C 1 82 ? 20.264 -57.718 19.325 1.00 43.79 82 ARG C N 1
ATOM 4179 C CA . ARG C 1 82 ? 20.066 -59.063 19.931 1.00 46.60 82 ARG C CA 1
ATOM 4180 C C . ARG C 1 82 ? 21.385 -59.771 20.252 1.00 47.45 82 ARG C C 1
ATOM 4181 O O . ARG C 1 82 ? 21.496 -60.259 21.379 1.00 48.72 82 ARG C O 1
ATOM 4189 N N . GLU C 1 83 ? 22.354 -59.761 19.333 1.00 47.13 83 GLU C N 1
ATOM 4190 C CA . GLU C 1 83 ? 23.652 -60.457 19.540 1.00 47.94 83 GLU C CA 1
ATOM 4191 C C . GLU C 1 83 ? 24.631 -59.547 20.288 1.00 47.72 83 GLU C C 1
ATOM 4192 O O . GLU C 1 83 ? 24.355 -59.237 21.451 1.00 48.15 83 GLU C O 1
ATOM 4198 N N . ALA C 1 87 ? 26.309 -59.958 25.961 1.00 43.19 87 ALA C N 1
ATOM 4199 C CA . ALA C 1 87 ? 27.689 -59.497 25.873 1.00 43.29 87 ALA C CA 1
ATOM 4200 C C . ALA C 1 87 ? 28.084 -58.719 27.126 1.00 43.38 87 ALA C C 1
ATOM 4201 O O . ALA C 1 87 ? 27.239 -58.075 27.748 1.00 43.24 87 ALA C O 1
ATOM 4203 N N . PRO C 1 88 ? 29.363 -58.791 27.500 1.00 43.37 88 PRO C N 1
ATOM 4204 C CA . PRO C 1 88 ? 29.841 -58.022 28.655 1.00 42.88 88 PRO C CA 1
ATOM 4205 C C . PRO C 1 88 ? 29.573 -56.532 28.493 1.00 41.37 88 PRO C C 1
ATOM 4206 O O . PRO C 1 88 ? 29.357 -56.026 27.390 1.00 41.53 88 PRO C O 1
ATOM 4210 N N . ALA C 1 89 ? 29.595 -55.827 29.627 1.00 39.98 89 ALA C N 1
ATOM 4211 C CA . ALA C 1 89 ? 29.206 -54.419 29.641 1.00 38.16 89 ALA C CA 1
ATOM 4212 C C . ALA C 1 89 ? 30.120 -53.577 28.758 1.00 35.58 89 ALA C C 1
ATOM 4213 O O . ALA C 1 89 ? 29.650 -52.760 27.958 1.00 34.26 89 ALA C O 1
ATOM 4215 N N . LEU C 1 90 ? 31.436 -53.761 28.891 1.00 34.98 90 LEU C N 1
ATOM 4216 C CA . LEU C 1 90 ? 32.369 -52.956 28.110 1.00 33.00 90 LEU C CA 1
ATOM 4217 C C . LEU C 1 90 ? 32.356 -53.346 26.637 1.00 31.84 90 LEU C C 1
ATOM 4218 O O . LEU C 1 90 ? 32.635 -52.506 25.773 1.00 29.93 90 LEU C O 1
ATOM 4223 N N . ILE C 1 91 ? 32.039 -54.605 26.330 1.00 32.06 91 ILE C N 1
ATOM 4224 C CA . ILE C 1 91 ? 31.940 -55.014 24.933 1.00 32.64 91 ILE C CA 1
ATOM 4225 C C . ILE C 1 91 ? 30.710 -54.388 24.284 1.00 31.66 91 ILE C C 1
ATOM 4226 O O . ILE C 1 91 ? 30.780 -53.870 23.163 1.00 30.58 91 ILE C O 1
ATOM 4231 N N . LYS C 1 92 ? 29.569 -54.410 24.980 1.00 31.07 92 LYS C N 1
ATOM 4232 C CA . LYS C 1 92 ? 28.366 -53.779 24.442 1.00 29.51 92 LYS C CA 1
ATOM 4233 C C . LYS C 1 92 ? 28.561 -52.278 24.271 1.00 28.01 92 LYS C C 1
ATOM 4234 O O . LYS C 1 92 ? 28.030 -51.680 23.329 1.00 28.82 92 LYS C O 1
ATOM 4236 N N . ALA C 1 93 ? 29.326 -51.655 25.171 1.00 27.58 93 ALA C N 1
ATOM 4237 C CA . ALA C 1 93 ? 29.617 -50.231 25.036 1.00 27.34 93 ALA C CA 1
ATOM 4238 C C . ALA C 1 93 ? 30.536 -49.968 23.850 1.00 28.46 93 ALA C C 1
ATOM 4239 O O . ALA C 1 93 ? 30.371 -48.968 23.142 1.00 27.50 93 ALA C O 1
ATOM 4241 N N . GLN C 1 94 ? 31.511 -50.851 23.620 1.00 31.17 94 GLN C N 1
ATOM 4242 C CA . GLN C 1 94 ? 32.380 -50.705 22.457 1.00 32.16 94 GLN C CA 1
ATOM 4243 C C . GLN C 1 94 ? 31.589 -50.848 21.163 1.00 30.95 94 GLN C C 1
ATOM 4244 O O . GLN C 1 94 ? 31.809 -50.097 20.205 1.00 28.35 94 GLN C O 1
ATOM 4250 N N . ILE C 1 95 ? 30.663 -51.809 21.118 1.00 31.71 95 ILE C N 1
ATOM 4251 C CA . ILE C 1 95 ? 29.796 -51.956 19.952 1.00 32.16 95 ILE C CA 1
ATOM 4252 C C . ILE C 1 95 ? 28.932 -50.714 19.775 1.00 31.95 95 ILE C C 1
ATOM 4253 O O . ILE C 1 95 ? 28.762 -50.211 18.657 1.00 32.81 95 ILE C O 1
ATOM 4258 N N . ARG C 1 96 ? 28.379 -50.197 20.875 1.00 31.52 96 ARG C N 1
ATOM 4259 C CA . ARG C 1 96 ? 27.573 -48.983 20.798 1.00 31.79 96 ARG C CA 1
ATOM 4260 C C . ARG C 1 96 ? 28.411 -47.789 20.359 1.00 30.32 96 ARG C C 1
ATOM 4261 O O . ARG C 1 96 ? 27.961 -46.967 19.553 1.00 29.21 96 ARG C O 1
ATOM 4269 N N . ARG C 1 97 ? 29.635 -47.676 20.883 1.00 29.53 97 ARG C N 1
ATOM 4270 C CA . ARG C 1 97 ? 30.492 -46.552 20.524 1.00 27.60 97 ARG C CA 1
ATOM 4271 C C . ARG C 1 97 ? 30.912 -46.607 19.060 1.00 27.75 97 ARG C C 1
ATOM 4272 O O . ARG C 1 97 ? 31.098 -45.558 18.433 1.00 29.07 97 ARG C O 1
ATOM 4274 N N . ALA C 1 98 ? 31.061 -47.811 18.502 1.00 26.11 98 ALA C N 1
ATOM 4275 C CA . ALA C 1 98 ? 31.454 -47.937 17.102 1.00 24.05 98 ALA C CA 1
ATOM 4276 C C . ALA C 1 98 ? 30.388 -47.383 16.166 1.00 23.56 98 ALA C C 1
ATOM 4277 O O . ALA C 1 98 ? 30.718 -46.857 15.097 1.00 24.28 98 ALA C O 1
ATOM 4279 N N . ALA C 1 99 ? 29.113 -47.494 16.543 1.00 21.59 99 ALA C N 1
ATOM 4280 C CA . ALA C 1 99 ? 28.050 -46.923 15.722 1.00 21.35 99 ALA C CA 1
ATOM 4281 C C . ALA C 1 99 ? 28.145 -45.403 15.689 1.00 21.18 99 ALA C C 1
ATOM 4282 O O . ALA C 1 99 ? 28.210 -44.798 14.613 1.00 20.58 99 ALA C O 1
ATOM 4284 N N . GLY C 1 100 ? 28.169 -44.769 16.863 1.00 20.87 100 GLY C N 1
ATOM 4285 C CA . GLY C 1 100 ? 28.302 -43.325 16.926 1.00 19.55 100 GLY C CA 1
ATOM 4286 C C . GLY C 1 100 ? 29.624 -42.807 16.401 1.00 19.34 100 GLY C C 1
ATOM 4287 O O . GLY C 1 100 ? 29.725 -41.621 16.070 1.00 19.01 100 GLY C O 1
ATOM 4288 N N . ALA C 1 101 ? 30.617 -43.689 16.290 1.00 19.96 101 ALA C N 1
ATOM 4289 C CA . ALA C 1 101 ? 31.949 -43.271 15.799 1.00 20.54 101 ALA C CA 1
ATOM 4290 C C . ALA C 1 101 ? 31.803 -42.737 14.371 1.00 20.87 101 ALA C C 1
ATOM 4291 O O . ALA C 1 101 ? 32.385 -41.690 14.082 1.00 21.28 101 ALA C O 1
ATOM 4293 N N . TRP C 1 102 ? 31.023 -43.417 13.529 1.00 20.24 102 TRP C N 1
ATOM 4294 C CA . TRP C 1 102 ? 30.822 -42.923 12.142 1.00 20.29 102 TRP C CA 1
ATOM 4295 C C . TRP C 1 102 ? 29.520 -42.122 12.012 1.00 20.21 102 TRP C C 1
ATOM 4296 O O . TRP C 1 102 ? 29.504 -41.170 11.222 1.00 21.23 102 TRP C O 1
ATOM 4307 N N . GLN C 1 103 ? 28.486 -42.485 12.778 1.00 18.86 103 GLN C N 1
ATOM 4308 C CA . GLN C 1 103 ? 27.151 -41.865 12.595 1.00 18.57 103 GLN C CA 1
ATOM 4309 C C . GLN C 1 103 ? 27.179 -40.367 12.902 1.00 17.36 103 GLN C C 1
ATOM 4310 O O . GLN C 1 103 ? 26.469 -39.634 12.210 1.00 16.34 103 GLN C O 1
ATOM 4316 N N . TRP C 1 104 ? 27.872 -39.959 13.967 1.00 17.63 104 TRP C N 1
ATOM 4317 C CA . TRP C 1 104 ? 27.917 -38.509 14.282 1.00 17.61 104 TRP C CA 1
ATOM 4318 C C . TRP C 1 104 ? 29.325 -38.000 14.623 1.00 18.00 104 TRP C C 1
ATOM 4319 O O . TRP C 1 104 ? 29.600 -36.846 14.324 1.00 16.48 104 TRP C O 1
ATOM 4330 N N . ARG C 1 105 ? 30.169 -38.809 15.269 1.00 19.85 105 ARG C N 1
ATOM 4331 C CA . ARG C 1 105 ? 31.490 -38.272 15.683 1.00 20.83 105 ARG C CA 1
ATOM 4332 C C . ARG C 1 105 ? 32.309 -37.882 14.452 1.00 22.56 105 ARG C C 1
ATOM 4333 O O . ARG C 1 105 ? 32.787 -36.751 14.401 1.00 23.21 105 ARG C O 1
ATOM 4341 N N . LYS C 1 106 ? 32.416 -38.791 13.486 1.00 23.59 106 LYS C N 1
ATOM 4342 C CA . LYS C 1 106 ? 33.134 -38.528 12.215 1.00 24.41 106 LYS C CA 1
ATOM 4343 C C . LYS C 1 106 ? 32.310 -37.631 11.281 1.00 24.27 106 LYS C C 1
ATOM 4344 O O . LYS C 1 106 ? 32.890 -36.718 10.687 1.00 24.22 106 LYS C O 1
ATOM 4350 N N . LEU C 1 107 ? 31.030 -37.964 11.076 1.00 23.92 107 LEU C N 1
ATOM 4351 C CA . LEU C 1 107 ? 30.130 -37.234 10.137 1.00 23.05 107 LEU C CA 1
ATOM 4352 C C . LEU C 1 107 ? 29.800 -35.796 10.562 1.00 22.21 107 LEU C C 1
ATOM 4353 O O . LEU C 1 107 ? 29.915 -34.919 9.714 1.00 22.16 107 LEU C O 1
ATOM 4358 N N . ARG C 1 108 ? 29.508 -35.550 11.840 1.00 21.87 108 ARG C N 1
ATOM 4359 C CA . ARG C 1 108 ? 29.016 -34.206 12.258 1.00 21.21 108 ARG C CA 1
ATOM 4360 C C . ARG C 1 108 ? 30.028 -33.098 11.938 1.00 19.20 108 ARG C C 1
ATOM 4361 O O . ARG C 1 108 ? 29.592 -31.994 11.616 1.00 18.07 108 ARG C O 1
ATOM 4369 N N . PHE C 1 109 ? 31.320 -33.371 12.087 1.00 18.29 109 PHE C N 1
ATOM 4370 C CA . PHE C 1 109 ? 32.359 -32.361 11.771 1.00 19.53 109 PHE C CA 1
ATOM 4371 C C . PHE C 1 109 ? 33.287 -32.919 10.687 1.00 20.69 109 PHE C C 1
ATOM 4372 O O . PHE C 1 109 ? 34.502 -32.755 10.775 1.00 21.90 109 PHE C O 1
ATOM 4380 N N . TYR C 1 110 ? 32.689 -33.597 9.705 1.00 19.74 110 TYR C N 1
ATOM 4381 C CA . TYR C 1 110 ? 33.452 -34.219 8.597 1.00 19.75 110 TYR C CA 1
ATOM 4382 C C . TYR C 1 110 ? 34.223 -33.136 7.833 1.00 19.23 110 TYR C C 1
ATOM 4383 O O . TYR C 1 110 ? 33.696 -32.046 7.606 1.00 18.56 110 TYR C O 1
ATOM 4392 N N . ALA C 1 111 ? 35.430 -33.492 7.402 1.00 19.12 111 ALA C N 1
ATOM 4393 C CA . ALA C 1 111 ? 36.354 -32.588 6.683 1.00 20.45 111 ALA C CA 1
ATOM 4394 C C . ALA C 1 111 ? 35.766 -32.135 5.340 1.00 21.09 111 ALA C C 1
ATOM 4395 O O . ALA C 1 111 ? 36.216 -31.110 4.831 1.00 21.58 111 ALA C O 1
ATOM 4397 N N . LYS C 1 112 ? 34.826 -32.897 4.781 1.00 21.04 112 LYS C N 1
ATOM 4398 C CA . LYS C 1 112 ? 34.275 -32.590 3.473 1.00 21.65 112 LYS C CA 1
ATOM 4399 C C . LYS C 1 112 ? 32.760 -32.484 3.560 1.00 21.88 112 LYS C C 1
ATOM 4400 O O . LYS C 1 112 ? 32.142 -33.086 4.444 1.00 22.06 112 LYS C O 1
ATOM 4406 N N . PRO C 1 113 ? 32.139 -31.708 2.669 1.00 21.88 113 PRO C N 1
ATOM 4407 C CA . PRO C 1 113 ? 30.679 -31.560 2.718 1.00 20.43 113 PRO C CA 1
ATOM 4408 C C . PRO C 1 113 ? 29.977 -32.892 2.508 1.00 21.17 113 PRO C C 1
ATOM 4409 O O . PRO C 1 113 ? 30.379 -33.707 1.675 1.00 22.10 113 PRO C O 1
ATOM 4413 N N . THR C 1 114 ? 28.916 -33.106 3.281 1.00 20.95 114 THR C N 1
ATOM 4414 C CA . THR C 1 114 ? 28.158 -34.347 3.262 1.00 20.82 114 THR C CA 1
ATOM 4415 C C . THR C 1 114 ? 26.698 -34.056 2.946 1.00 20.52 114 THR C C 1
ATOM 4416 O O . THR C 1 114 ? 26.115 -33.104 3.474 1.00 20.80 114 THR C O 1
ATOM 4420 N N . ILE C 1 115 ? 26.116 -34.879 2.078 1.00 19.86 115 ILE C N 1
ATOM 4421 C CA . ILE C 1 115 ? 24.710 -34.783 1.708 1.00 18.72 115 ILE C CA 1
ATOM 4422 C C . ILE C 1 115 ? 24.077 -36.153 1.899 1.00 19.17 115 ILE C C 1
ATOM 4423 O O . ILE C 1 115 ? 24.592 -37.154 1.391 1.00 20.67 115 ILE C O 1
ATOM 4428 N N . ALA C 1 116 ? 22.969 -36.198 2.629 1.00 17.33 116 ALA C N 1
ATOM 4429 C CA . ALA C 1 116 ? 22.211 -37.429 2.800 1.00 17.02 116 ALA C CA 1
ATOM 4430 C C . ALA C 1 116 ? 21.100 -37.471 1.758 1.00 16.97 116 ALA C C 1
ATOM 4431 O O . ALA C 1 116 ? 20.265 -36.562 1.698 1.00 15.67 116 ALA C O 1
ATOM 4433 N N . MET C 1 117 ? 21.096 -38.514 0.934 1.00 16.84 117 MET C N 1
ATOM 4434 C CA . MET C 1 117 ? 20.075 -38.704 -0.092 1.00 17.92 117 MET C CA 1
ATOM 4435 C C . MET C 1 117 ? 19.139 -39.811 0.384 1.00 19.00 117 MET C C 1
ATOM 4436 O O . MET C 1 117 ? 19.453 -40.998 0.261 1.00 20.67 117 MET C O 1
ATOM 4441 N N . VAL C 1 118 ? 17.990 -39.417 0.930 1.00 17.53 118 VAL C N 1
ATOM 4442 C CA . VAL C 1 118 ? 17.015 -40.368 1.461 1.00 17.37 118 VAL C CA 1
ATOM 4443 C C . VAL C 1 118 ? 16.184 -40.875 0.286 1.00 18.57 118 VAL C C 1
ATOM 4444 O O . VAL C 1 118 ? 15.225 -40.229 -0.139 1.00 17.19 118 VAL C O 1
ATOM 4448 N N . ASN C 1 119 ? 16.549 -42.044 -0.238 1.00 19.35 119 ASN C N 1
ATOM 4449 C CA . ASN C 1 119 ? 15.859 -42.624 -1.382 1.00 21.23 119 ASN C CA 1
ATOM 4450 C C . ASN C 1 119 ? 14.717 -43.551 -0.990 1.00 21.78 119 ASN C C 1
ATOM 4451 O O . ASN C 1 119 ? 13.882 -43.871 -1.844 1.00 21.93 119 ASN C O 1
ATOM 4456 N N . GLY C 1 120 ? 14.656 -43.988 0.266 1.00 22.23 120 GLY C N 1
ATOM 4457 C CA . GLY C 1 120 ? 13.621 -44.912 0.685 1.00 23.33 120 GLY C CA 1
ATOM 4458 C C . GLY C 1 120 ? 13.391 -44.949 2.182 1.00 23.33 120 GLY C C 1
ATOM 4459 O O . GLY C 1 120 ? 13.313 -43.901 2.830 1.00 25.36 120 GLY C O 1
ATOM 4460 N N . TRP C 1 121 ? 13.280 -46.156 2.739 1.00 23.18 121 TRP C N 1
ATOM 4461 C CA . TRP C 1 121 ? 13.003 -46.314 4.162 1.00 21.16 121 TRP C CA 1
ATOM 4462 C C . TRP C 1 121 ? 14.100 -45.672 5.000 1.00 20.22 121 TRP C C 1
ATOM 4463 O O . TRP C 1 121 ? 15.291 -45.887 4.760 1.00 20.23 121 TRP C O 1
ATOM 4474 N N . CYS C 1 122 ? 13.692 -44.891 5.997 1.00 19.71 122 CYS C N 1
ATOM 4475 C CA . CYS C 1 122 ? 14.626 -44.247 6.921 1.00 20.35 122 CYS C CA 1
ATOM 4476 C C . CYS C 1 122 ? 13.999 -44.340 8.310 1.00 18.00 122 CYS C C 1
ATOM 4477 O O . CYS C 1 122 ? 13.123 -43.543 8.656 1.00 16.46 122 CYS C O 1
ATOM 4480 N N . PHE C 1 123 ? 14.438 -45.322 9.093 1.00 18.08 123 PHE C N 1
ATOM 4481 C CA . PHE C 1 123 ? 13.838 -45.626 10.384 1.00 17.94 123 PHE C CA 1
ATOM 4482 C C . PHE C 1 123 ? 14.876 -45.571 11.495 1.00 18.32 123 PHE C C 1
ATOM 4483 O O . PHE C 1 123 ? 16.030 -45.963 11.300 1.00 15.07 123 PHE C O 1
ATOM 4491 N N . GLY C 1 124 ? 14.453 -45.072 12.652 1.00 17.86 124 GLY C N 1
ATOM 4492 C CA . GLY C 1 124 ? 15.221 -45.226 13.879 1.00 17.96 124 GLY C CA 1
ATOM 4493 C C . GLY C 1 124 ? 16.635 -44.687 13.786 1.00 18.25 124 GLY C C 1
ATOM 4494 O O . GLY C 1 124 ? 16.861 -43.501 13.515 1.00 17.67 124 GLY C O 1
ATOM 4495 N N . GLY C 1 125 ? 17.607 -45.575 14.015 1.00 19.61 125 GLY C N 1
ATOM 4496 C CA . GLY C 1 125 ? 19.007 -45.189 14.070 1.00 18.62 125 GLY C CA 1
ATOM 4497 C C . GLY C 1 125 ? 19.527 -44.530 12.811 1.00 19.78 125 GLY C C 1
ATOM 4498 O O . GLY C 1 125 ? 20.578 -43.882 12.852 1.00 18.62 125 GLY C O 1
ATOM 4499 N N . ALA C 1 126 ? 18.818 -44.679 11.690 1.00 19.91 126 ALA C N 1
ATOM 4500 C CA . ALA C 1 126 ? 19.213 -43.997 10.464 1.00 20.04 126 ALA C CA 1
ATOM 4501 C C . ALA C 1 126 ? 19.089 -42.484 10.579 1.00 19.44 126 ALA C C 1
ATOM 4502 O O . ALA C 1 126 ? 19.672 -41.763 9.763 1.00 19.95 126 ALA C O 1
ATOM 4504 N N . PHE C 1 127 ? 18.347 -41.988 11.574 1.00 18.09 127 PHE C N 1
ATOM 4505 C CA . PHE C 1 127 ? 18.195 -40.547 11.737 1.00 16.96 127 PHE C CA 1
ATOM 4506 C C . PHE C 1 127 ? 19.499 -39.884 12.164 1.00 16.51 127 PHE C C 1
ATOM 4507 O O . PHE C 1 127 ? 19.726 -38.712 11.842 1.00 16.21 127 PHE C O 1
ATOM 4515 N N . THR C 1 128 ? 20.365 -40.607 12.883 1.00 16.53 128 THR C N 1
ATOM 4516 C CA . THR C 1 128 ? 21.608 -39.991 13.348 1.00 18.82 128 THR C CA 1
ATOM 4517 C C . THR C 1 128 ? 22.556 -39.670 12.200 1.00 19.83 128 THR C C 1
ATOM 4518 O O . THR C 1 128 ? 22.980 -38.504 12.089 1.00 19.33 128 THR C O 1
ATOM 4522 N N . PRO C 1 129 ? 22.932 -40.607 11.318 1.00 20.19 129 PRO C N 1
ATOM 4523 C CA . PRO C 1 129 ? 23.793 -40.216 10.191 1.00 19.47 129 PRO C CA 1
ATOM 4524 C C . PRO C 1 129 ? 23.102 -39.281 9.216 1.00 19.54 129 PRO C C 1
ATOM 4525 O O . PRO C 1 129 ? 23.771 -38.449 8.590 1.00 19.86 129 PRO C O 1
ATOM 4529 N N . LEU C 1 130 ? 21.780 -39.395 9.069 1.00 18.25 130 LEU C N 1
ATOM 4530 C CA . LEU C 1 130 ? 21.040 -38.463 8.226 1.00 17.56 130 LEU C CA 1
ATOM 4531 C C . LEU C 1 130 ? 21.163 -37.036 8.747 1.00 18.10 130 LEU C C 1
ATOM 4532 O O . LEU C 1 130 ? 21.355 -36.095 7.968 1.00 17.89 130 LEU C O 1
ATOM 4537 N N . ILE C 1 131 ? 21.067 -36.859 10.064 1.00 16.59 131 ILE C N 1
ATOM 4538 C CA . ILE C 1 131 ? 21.121 -35.520 10.637 1.00 16.96 131 ILE C CA 1
ATOM 4539 C C . ILE C 1 131 ? 22.565 -35.045 10.798 1.00 16.75 131 ILE C C 1
ATOM 4540 O O . ILE C 1 131 ? 22.842 -33.845 10.686 1.00 15.47 131 ILE C O 1
ATOM 4545 N N . ALA C 1 132 ? 23.508 -35.965 11.027 1.00 17.50 132 ALA C N 1
ATOM 4546 C CA . ALA C 1 132 ? 24.907 -35.566 11.163 1.00 17.31 132 ALA C CA 1
ATOM 4547 C C . ALA C 1 132 ? 25.488 -35.089 9.839 1.00 18.87 132 ALA C C 1
ATOM 4548 O O . ALA C 1 132 ? 26.444 -34.303 9.831 1.00 18.91 132 ALA C O 1
ATOM 4550 N N . CYS C 1 133 ? 24.942 -35.556 8.720 1.00 18.81 133 CYS C N 1
ATOM 4551 C CA . CYS C 1 133 ? 25.308 -34.999 7.427 1.00 18.86 133 CYS C CA 1
ATOM 4552 C C . CYS C 1 133 ? 24.922 -33.528 7.367 1.00 18.35 133 CYS C C 1
ATOM 4553 O O . CYS C 1 133 ? 23.948 -33.098 7.987 1.00 18.80 133 CYS C O 1
ATOM 4556 N N . ASP C 1 134 ? 25.705 -32.751 6.615 1.00 17.48 134 ASP C N 1
ATOM 4557 C CA . ASP C 1 134 ? 25.469 -31.312 6.551 1.00 18.06 134 ASP C CA 1
ATOM 4558 C C . ASP C 1 134 ? 24.098 -31.009 5.961 1.00 18.99 134 ASP C C 1
ATOM 4559 O O . ASP C 1 134 ? 23.331 -30.213 6.516 1.00 20.55 134 ASP C O 1
ATOM 4564 N N . LEU C 1 135 ? 23.768 -31.645 4.841 1.00 18.73 135 LEU C N 1
ATOM 4565 C CA . LEU C 1 135 ? 22.524 -31.395 4.132 1.00 17.30 135 LEU C CA 1
ATOM 4566 C C . LEU C 1 135 ? 21.810 -32.713 3.866 1.00 17.23 135 LEU C C 1
ATOM 4567 O O . LEU C 1 135 ? 22.360 -33.799 4.069 1.00 17.56 135 LEU C O 1
ATOM 4572 N N . ALA C 1 136 ? 20.567 -32.608 3.402 1.00 16.29 136 ALA C N 1
ATOM 4573 C CA . ALA C 1 136 ? 19.762 -33.792 3.135 1.00 16.71 136 ALA C CA 1
ATOM 4574 C C . ALA C 1 136 ? 18.708 -33.464 2.091 1.00 16.30 136 ALA C C 1
ATOM 4575 O O . ALA C 1 136 ? 18.005 -32.456 2.211 1.00 16.75 136 ALA C O 1
ATOM 4577 N N . VAL C 1 137 ? 18.607 -34.314 1.072 1.00 16.94 137 VAL C N 1
ATOM 4578 C CA . VAL C 1 137 ? 17.546 -34.249 0.075 1.00 18.49 137 VAL C CA 1
ATOM 4579 C C . VAL C 1 137 ? 16.834 -35.593 0.073 1.00 19.89 137 VAL C C 1
ATOM 4580 O O . VAL C 1 137 ? 17.476 -36.641 -0.068 1.00 18.98 137 VAL C O 1
ATOM 4584 N N . ALA C 1 138 ? 15.516 -35.566 0.237 1.00 19.39 138 ALA C N 1
ATOM 4585 C CA . ALA C 1 138 ? 14.719 -36.778 0.323 1.00 18.99 138 ALA C CA 1
ATOM 4586 C C . ALA C 1 138 ? 13.809 -36.908 -0.890 1.00 19.66 138 ALA C C 1
ATOM 4587 O O . ALA C 1 138 ? 13.586 -35.954 -1.640 1.00 20.10 138 ALA C O 1
ATOM 4589 N N . ALA C 1 139 ? 13.290 -38.117 -1.076 1.00 19.29 139 ALA C N 1
ATOM 4590 C CA . ALA C 1 139 ? 12.242 -38.363 -2.051 1.00 19.15 139 ALA C CA 1
ATOM 4591 C C . ALA C 1 139 ? 10.887 -38.223 -1.374 1.00 20.12 139 ALA C C 1
ATOM 4592 O O . ALA C 1 139 ? 10.721 -38.603 -0.211 1.00 20.92 139 ALA C O 1
ATOM 4594 N N . ASP C 1 140 ? 9.921 -37.654 -2.103 1.00 19.46 140 ASP C N 1
ATOM 4595 C CA . ASP C 1 140 ? 8.566 -37.551 -1.571 1.00 20.02 140 ASP C CA 1
ATOM 4596 C C . ASP C 1 140 ? 8.027 -38.916 -1.168 1.00 20.72 140 ASP C C 1
ATOM 4597 O O . ASP C 1 140 ? 7.283 -39.028 -0.187 1.00 21.46 140 ASP C O 1
ATOM 4602 N N . GLU C 1 141 ? 8.401 -39.961 -1.906 1.00 19.93 141 GLU C N 1
ATOM 4603 C CA . GLU C 1 141 ? 7.940 -41.315 -1.633 1.00 20.65 141 GLU C CA 1
ATOM 4604 C C . GLU C 1 141 ? 8.706 -41.990 -0.503 1.00 21.46 141 GLU C C 1
ATOM 4605 O O . GLU C 1 141 ? 8.282 -43.057 -0.045 1.00 22.16 141 GLU C O 1
ATOM 4611 N N . ALA C 1 142 ? 9.814 -41.409 -0.051 1.00 21.95 142 ALA C N 1
ATOM 4612 C CA . ALA C 1 142 ? 10.557 -41.983 1.061 1.00 21.40 142 ALA C CA 1
ATOM 4613 C C . ALA C 1 142 ? 9.736 -41.904 2.341 1.00 20.74 142 ALA C C 1
ATOM 4614 O O . ALA C 1 142 ? 9.057 -40.908 2.603 1.00 20.63 142 ALA C O 1
ATOM 4616 N N . THR C 1 143 ? 9.801 -42.965 3.141 1.00 19.25 143 THR C N 1
ATOM 4617 C CA . THR C 1 143 ? 9.038 -43.071 4.378 1.00 19.18 143 THR C CA 1
ATOM 4618 C C . THR C 1 143 ? 9.994 -42.999 5.562 1.00 19.90 143 THR C C 1
ATOM 4619 O O . THR C 1 143 ? 10.873 -43.854 5.709 1.00 19.22 143 THR C O 1
ATOM 4623 N N . PHE C 1 144 ? 9.820 -41.980 6.396 1.00 21.04 144 PHE C N 1
ATOM 4624 C CA . PHE C 1 144 ? 10.596 -41.807 7.614 1.00 20.92 144 PHE C CA 1
ATOM 4625 C C . PHE C 1 144 ? 9.815 -42.350 8.804 1.00 20.63 144 PHE C C 1
ATOM 4626 O O . PHE C 1 144 ? 8.597 -42.531 8.746 1.00 20.51 144 PHE C O 1
ATOM 4634 N N . GLY C 1 145 ? 10.531 -42.606 9.895 1.00 19.59 145 GLY C N 1
ATOM 4635 C CA . GLY C 1 145 ? 9.872 -43.093 11.090 1.00 18.92 145 GLY C CA 1
ATOM 4636 C C . GLY C 1 145 ? 10.785 -43.355 12.269 1.00 19.88 145 GLY C C 1
ATOM 4637 O O . GLY C 1 145 ? 11.723 -44.152 12.176 1.00 19.51 145 GLY C O 1
ATOM 4638 N N . LEU C 1 146 ? 10.518 -42.687 13.389 1.00 19.14 146 LEU C N 1
ATOM 4639 C CA . LEU C 1 146 ? 11.201 -42.981 14.648 1.00 20.32 146 LEU C CA 1
ATOM 4640 C C . LEU C 1 146 ? 10.464 -44.127 15.344 1.00 21.10 146 LEU C C 1
ATOM 4641 O O . LEU C 1 146 ? 9.767 -43.960 16.346 1.00 20.82 146 LEU C O 1
ATOM 4646 N N . SER C 1 147 ? 10.636 -45.317 14.774 1.00 21.98 147 SER C N 1
ATOM 4647 C CA . SER C 1 147 ? 9.860 -46.494 15.136 1.00 23.70 147 SER C CA 1
ATOM 4648 C C . SER C 1 147 ? 10.462 -47.288 16.289 1.00 22.97 147 SER C C 1
ATOM 4649 O O . SER C 1 147 ? 10.043 -48.427 16.520 1.00 22.78 147 SER C O 1
ATOM 4652 N N . GLU C 1 148 ? 11.429 -46.720 17.014 1.00 22.83 148 GLU C N 1
ATOM 4653 C CA . GLU C 1 148 ? 12.016 -47.437 18.143 1.00 23.01 148 GLU C CA 1
ATOM 4654 C C . GLU C 1 148 ? 10.969 -47.744 19.206 1.00 20.59 148 GLU C C 1
ATOM 4655 O O . GLU C 1 148 ? 11.008 -48.808 19.836 1.00 21.95 148 GLU C O 1
ATOM 4661 N N . ILE C 1 149 ? 10.022 -46.826 19.416 1.00 18.82 149 ILE C N 1
ATOM 4662 C CA . ILE C 1 149 ? 8.978 -47.038 20.414 1.00 19.62 149 ILE C CA 1
ATOM 4663 C C . ILE C 1 149 ? 8.128 -48.252 20.061 1.00 21.71 149 ILE C C 1
ATOM 4664 O O . ILE C 1 149 ? 7.638 -48.958 20.951 1.00 22.94 149 ILE C O 1
ATOM 4669 N N . ASN C 1 150 ? 7.952 -48.528 18.766 1.00 22.38 150 ASN C N 1
ATOM 4670 C CA . ASN C 1 150 ? 7.200 -49.705 18.350 1.00 24.30 150 ASN C CA 1
ATOM 4671 C C . ASN C 1 150 ? 7.951 -50.999 18.634 1.00 24.46 150 ASN C C 1
ATOM 4672 O O . ASN C 1 150 ? 7.330 -52.067 18.663 1.00 24.80 150 ASN C O 1
ATOM 4677 N N . TRP C 1 151 ? 9.264 -50.929 18.844 1.00 24.96 151 TRP C N 1
ATOM 4678 C CA . TRP C 1 151 ? 10.075 -52.101 19.138 1.00 25.47 151 TRP C CA 1
ATOM 4679 C C . TRP C 1 151 ? 10.460 -52.205 20.608 1.00 24.80 151 TRP C C 1
ATOM 4680 O O . TRP C 1 151 ? 11.187 -53.130 20.981 1.00 24.96 151 TRP C O 1
ATOM 4691 N N . GLY C 1 152 ? 9.994 -51.283 21.448 1.00 24.51 152 GLY C N 1
ATOM 4692 C CA . GLY C 1 152 ? 10.252 -51.371 22.870 1.00 24.53 152 GLY C CA 1
ATOM 4693 C C . GLY C 1 152 ? 11.571 -50.797 23.329 1.00 23.35 152 GLY C C 1
ATOM 4694 O O . GLY C 1 152 ? 12.060 -51.182 24.396 1.00 24.34 152 GLY C O 1
ATOM 4695 N N . ILE C 1 153 ? 12.172 -49.893 22.559 1.00 22.34 153 ILE C N 1
ATOM 4696 C CA . ILE C 1 153 ? 13.408 -49.230 22.952 1.00 22.00 153 ILE C CA 1
ATOM 4697 C C . ILE C 1 153 ? 13.260 -47.736 22.711 1.00 21.13 153 ILE C C 1
ATOM 4698 O O . ILE C 1 153 ? 12.469 -47.297 21.870 1.00 20.61 153 ILE C O 1
ATOM 4703 N N . ILE C 1 154 ? 14.022 -46.952 23.466 1.00 20.68 154 ILE C N 1
ATOM 4704 C CA . ILE C 1 154 ? 14.069 -45.505 23.278 1.00 20.51 154 ILE C CA 1
ATOM 4705 C C . ILE C 1 154 ? 14.981 -45.223 22.089 1.00 22.15 154 ILE C C 1
ATOM 4706 O O . ILE C 1 154 ? 15.801 -46.080 21.727 1.00 23.05 154 ILE C O 1
ATOM 4711 N N . PRO C 1 155 ? 14.948 -44.024 21.481 1.00 22.62 155 PRO C N 1
ATOM 4712 C CA . PRO C 1 155 ? 15.825 -43.751 20.356 1.00 24.18 155 PRO C CA 1
ATOM 4713 C C . PRO C 1 155 ? 17.174 -43.436 21.012 1.00 25.60 155 PRO C C 1
ATOM 4714 O O . PRO C 1 155 ? 17.458 -42.297 21.289 1.00 26.07 155 PRO C O 1
ATOM 4718 N N . ALA C 1 156 ? 17.970 -44.493 21.199 1.00 26.76 156 ALA C N 1
ATOM 4719 C CA . ALA C 1 156 ? 19.292 -44.468 21.867 1.00 28.65 156 ALA C CA 1
ATOM 4720 C C . ALA C 1 156 ? 20.408 -44.127 20.872 1.00 30.48 156 ALA C C 1
ATOM 4721 O O . ALA C 1 156 ? 20.111 -43.666 19.760 1.00 29.04 156 ALA C O 1
ATOM 4723 N N . GLY C 1 157 ? 21.657 -44.418 21.232 1.00 32.57 157 GLY C N 1
ATOM 4724 C CA . GLY C 1 157 ? 22.742 -43.940 20.363 1.00 31.89 157 GLY C CA 1
ATOM 4725 C C . GLY C 1 157 ? 22.689 -42.435 20.480 1.00 30.67 157 GLY C C 1
ATOM 4726 O O . GLY C 1 157 ? 22.892 -41.955 21.598 1.00 33.24 157 GLY C O 1
ATOM 4727 N N . ASN C 1 158 ? 22.502 -41.709 19.384 1.00 25.89 158 ASN C N 1
ATOM 4728 C CA . ASN C 1 158 ? 22.336 -40.239 19.517 1.00 21.17 158 ASN C CA 1
ATOM 4729 C C . ASN C 1 158 ? 21.089 -39.801 18.738 1.00 19.82 158 ASN C C 1
ATOM 4730 O O . ASN C 1 158 ? 20.968 -38.610 18.460 1.00 19.27 158 ASN C O 1
ATOM 4735 N N . VAL C 1 159 ? 20.174 -40.729 18.450 1.00 19.83 159 VAL C N 1
ATOM 4736 C CA . VAL C 1 159 ? 18.969 -40.403 17.626 1.00 18.41 159 VAL C CA 1
ATOM 4737 C C . VAL C 1 159 ? 18.119 -39.327 18.311 1.00 17.07 159 VAL C C 1
ATOM 4738 O O . VAL C 1 159 ? 17.743 -38.367 17.635 1.00 16.57 159 VAL C O 1
ATOM 4742 N N . THR C 1 160 ? 17.883 -39.462 19.615 1.00 17.21 160 THR C N 1
ATOM 4743 C CA . THR C 1 160 ? 17.106 -38.473 20.355 1.00 17.37 160 THR C CA 1
ATOM 4744 C C . THR C 1 160 ? 17.743 -37.091 20.267 1.00 16.52 160 THR C C 1
ATOM 4745 O O . THR C 1 160 ? 17.048 -36.089 20.060 1.00 16.47 160 THR C O 1
ATOM 4749 N N . LYS C 1 161 ? 19.069 -37.018 20.410 1.00 16.47 161 LYS C N 1
ATOM 4750 C CA . LYS C 1 161 ? 19.755 -35.735 20.302 1.00 15.94 161 LYS C CA 1
ATOM 4751 C C . LYS C 1 161 ? 19.727 -35.211 18.872 1.00 15.83 161 LYS C C 1
ATOM 4752 O O . LYS C 1 161 ? 19.542 -34.009 18.649 1.00 16.47 161 LYS C O 1
ATOM 4758 N N . ALA C 1 162 ? 19.908 -36.099 17.891 1.00 15.08 162 ALA C N 1
ATOM 4759 C CA . ALA C 1 162 ? 19.946 -35.673 16.495 1.00 14.68 162 ALA C CA 1
ATOM 4760 C C . ALA C 1 162 ? 18.618 -35.061 16.068 1.00 16.39 162 ALA C C 1
ATOM 4761 O O . ALA C 1 162 ? 18.585 -33.998 15.436 1.00 17.34 162 ALA C O 1
ATOM 4763 N N . VAL C 1 163 ? 17.508 -35.722 16.404 1.00 16.53 163 VAL C N 1
ATOM 4764 C CA . VAL C 1 163 ? 16.197 -35.173 16.073 1.00 17.94 163 VAL C CA 1
ATOM 4765 C C . VAL C 1 163 ? 15.959 -33.872 16.832 1.00 19.14 163 VAL C C 1
ATOM 4766 O O . VAL C 1 163 ? 15.377 -32.922 16.295 1.00 20.32 163 VAL C O 1
ATOM 4770 N N . SER C 1 164 ? 16.419 -33.799 18.085 1.00 17.62 164 SER C N 1
ATOM 4771 C CA . SER C 1 164 ? 16.316 -32.552 18.838 1.00 18.25 164 SER C CA 1
ATOM 4772 C C . SER C 1 164 ? 17.131 -31.437 18.197 1.00 18.97 164 SER C C 1
ATOM 4773 O O . SER C 1 164 ? 16.815 -30.258 18.377 1.00 20.50 164 SER C O 1
ATOM 4776 N N . GLN C 1 165 ? 18.169 -31.790 17.438 1.00 20.05 165 GLN C N 1
ATOM 4777 C CA . GLN C 1 165 ? 19.068 -30.784 16.883 1.00 19.54 165 GLN C CA 1
ATOM 4778 C C . GLN C 1 165 ? 18.441 -30.030 15.715 1.00 20.91 165 GLN C C 1
ATOM 4779 O O . GLN C 1 165 ? 18.695 -28.831 15.551 1.00 22.48 165 GLN C O 1
ATOM 4785 N N . VAL C 1 166 ? 17.633 -30.700 14.897 1.00 19.16 166 VAL C N 1
ATOM 4786 C CA . VAL C 1 166 ? 17.132 -30.098 13.668 1.00 19.89 166 VAL C CA 1
ATOM 4787 C C . VAL C 1 166 ? 15.624 -29.885 13.667 1.00 20.85 166 VAL C C 1
ATOM 4788 O O . VAL C 1 166 ? 15.131 -29.082 12.858 1.00 22.22 166 VAL C O 1
ATOM 4792 N N . CYS C 1 167 ? 14.865 -30.557 14.525 1.00 20.56 167 CYS C N 1
ATOM 4793 C CA . CYS C 1 167 ? 13.417 -30.421 14.556 1.00 20.83 167 CYS C CA 1
ATOM 4794 C C . CYS C 1 167 ? 12.973 -29.733 15.840 1.00 20.96 167 CYS C C 1
ATOM 4795 O O . CYS C 1 167 ? 13.641 -29.818 16.875 1.00 20.46 167 CYS C O 1
ATOM 4798 N N . GLY C 1 168 ? 11.834 -29.047 15.760 1.00 20.47 168 GLY C N 1
ATOM 4799 C CA . GLY C 1 168 ? 11.242 -28.471 16.950 1.00 20.99 168 GLY C CA 1
ATOM 4800 C C . GLY C 1 168 ? 10.825 -29.533 17.947 1.00 20.64 168 GLY C C 1
ATOM 4801 O O . GLY C 1 168 ? 10.701 -30.715 17.626 1.00 20.41 168 GLY C O 1
ATOM 4802 N N . GLU C 1 169 ? 10.605 -29.094 19.190 1.00 20.00 169 GLU C N 1
ATOM 4803 C CA . GLU C 1 169 ? 10.286 -30.040 20.255 1.00 19.99 169 GLU C CA 1
ATOM 4804 C C . GLU C 1 169 ? 8.953 -30.734 20.007 1.00 19.29 169 GLU C C 1
ATOM 4805 O O . GLU C 1 169 ? 8.799 -31.921 20.320 1.00 20.45 169 GLU C O 1
ATOM 4811 N N . ARG C 1 170 ? 7.975 -30.013 19.453 1.00 18.54 170 ARG C N 1
ATOM 4812 C CA . ARG C 1 170 ? 6.671 -30.613 19.189 1.00 19.89 170 ARG C CA 1
ATOM 4813 C C . ARG C 1 170 ? 6.780 -31.724 18.152 1.00 20.04 170 ARG C C 1
ATOM 4814 O O . ARG C 1 170 ? 6.275 -32.834 18.359 1.00 20.86 170 ARG C O 1
ATOM 4822 N N . ALA C 1 171 ? 7.437 -31.441 17.025 1.00 19.34 171 ALA C N 1
ATOM 4823 C CA . ALA C 1 171 ? 7.577 -32.449 15.980 1.00 18.07 171 ALA C CA 1
ATOM 4824 C C . ALA C 1 171 ? 8.469 -33.597 16.435 1.00 17.70 171 ALA C C 1
ATOM 4825 O O . ALA C 1 171 ? 8.213 -34.759 16.098 1.00 18.17 171 ALA C O 1
ATOM 4827 N N . ALA C 1 172 ? 9.521 -33.292 17.198 1.00 16.63 172 ALA C N 1
ATOM 4828 C CA . ALA C 1 172 ? 10.396 -34.343 17.705 1.00 16.42 172 ALA C CA 1
ATOM 4829 C C . ALA C 1 172 ? 9.641 -35.276 18.641 1.00 17.23 172 ALA C C 1
ATOM 4830 O O . ALA C 1 172 ? 9.732 -36.503 18.522 1.00 17.57 172 ALA C O 1
ATOM 4832 N N . LEU C 1 173 ? 8.876 -34.707 19.576 1.00 17.15 173 LEU C N 1
ATOM 4833 C CA . LEU C 1 173 ? 8.131 -35.528 20.524 1.00 17.03 173 LEU C CA 1
ATOM 4834 C C . LEU C 1 173 ? 7.031 -36.321 19.830 1.00 16.51 173 LEU C C 1
ATOM 4835 O O . LEU C 1 173 ? 6.778 -37.477 20.185 1.00 16.36 173 LEU C O 1
ATOM 4840 N N . TYR C 1 174 ? 6.368 -35.721 18.838 1.00 17.19 174 TYR C N 1
ATOM 4841 C CA . TYR C 1 174 ? 5.239 -36.390 18.198 1.00 18.05 174 TYR C CA 1
ATOM 4842 C C . TYR C 1 174 ? 5.668 -37.695 17.541 1.00 17.99 174 TYR C C 1
ATOM 4843 O O . TYR C 1 174 ? 5.002 -38.725 17.689 1.00 19.11 174 TYR C O 1
ATOM 4852 N N . TYR C 1 175 ? 6.779 -37.673 16.811 1.00 18.36 175 TYR C N 1
ATOM 4853 C CA . TYR C 1 175 ? 7.210 -38.851 16.075 1.00 18.66 175 TYR C CA 1
ATOM 4854 C C . TYR C 1 175 ? 8.028 -39.818 16.920 1.00 18.58 175 TYR C C 1
ATOM 4855 O O . TYR C 1 175 ? 8.061 -41.014 16.607 1.00 19.65 175 TYR C O 1
ATOM 4864 N N . ILE C 1 176 ? 8.677 -39.338 17.982 1.00 17.72 176 ILE C N 1
ATOM 4865 C CA . ILE C 1 176 ? 9.314 -40.250 18.927 1.00 16.40 176 ILE C CA 1
ATOM 4866 C C . ILE C 1 176 ? 8.259 -41.012 19.719 1.00 16.75 176 ILE C C 1
ATOM 4867 O O . ILE C 1 176 ? 8.368 -42.228 19.919 1.00 17.46 176 ILE C O 1
ATOM 4872 N N . MET C 1 177 ? 7.213 -40.316 20.169 1.00 16.47 177 MET C N 1
ATOM 4873 C CA . MET C 1 177 ? 6.206 -40.945 21.016 1.00 17.72 177 MET C CA 1
ATOM 4874 C C . MET C 1 177 ? 5.244 -41.815 20.215 1.00 18.43 177 MET C C 1
ATOM 4875 O O . MET C 1 177 ? 4.882 -42.910 20.658 1.00 19.43 177 MET C O 1
ATOM 4880 N N . SER C 1 178 ? 4.815 -41.351 19.041 1.00 18.10 178 SER C N 1
ATOM 4881 C CA . SER C 1 178 ? 3.818 -42.079 18.268 1.00 19.10 178 SER C CA 1
ATOM 4882 C C . SER C 1 178 ? 4.412 -43.143 17.357 1.00 16.15 178 SER C C 1
ATOM 4883 O O . SER C 1 178 ? 3.698 -44.079 16.979 1.00 16.51 178 SER C O 1
ATOM 4886 N N . GLY C 1 179 ? 5.688 -43.027 16.993 1.00 15.75 179 GLY C N 1
ATOM 4887 C CA . GLY C 1 179 ? 6.259 -43.931 16.012 1.00 17.00 179 GLY C CA 1
ATOM 4888 C C . GLY C 1 179 ? 5.576 -43.885 14.666 1.00 19.64 179 GLY C C 1
ATOM 4889 O O . GLY C 1 179 ? 5.712 -44.822 13.876 1.00 20.93 179 GLY C O 1
ATOM 4890 N N . GLU C 1 180 ? 4.846 -42.818 14.383 1.00 19.17 180 GLU C N 1
ATOM 4891 C CA . GLU C 1 180 ? 4.049 -42.726 13.168 1.00 20.16 180 GLU C CA 1
ATOM 4892 C C . GLU C 1 180 ? 4.941 -42.367 11.984 1.00 19.08 180 GLU C C 1
ATOM 4893 O O . GLU C 1 180 ? 5.807 -41.495 12.111 1.00 17.51 180 GLU C O 1
ATOM 4899 N N . PRO C 1 181 ? 4.777 -43.018 10.836 1.00 18.63 181 PRO C N 1
ATOM 4900 C CA . PRO C 1 181 ? 5.627 -42.711 9.683 1.00 19.14 181 PRO C CA 1
ATOM 4901 C C . PRO C 1 181 ? 5.178 -41.447 8.963 1.00 20.05 181 PRO C C 1
ATOM 4902 O O . PRO C 1 181 ? 4.035 -41.001 9.076 1.00 19.24 181 PRO C O 1
ATOM 4906 N N . PHE C 1 182 ? 6.116 -40.869 8.215 1.00 21.67 182 PHE C N 1
ATOM 4907 C CA . PHE C 1 182 ? 5.847 -39.656 7.457 1.00 20.40 182 PHE C CA 1
ATOM 4908 C C . PHE C 1 182 ? 6.737 -39.629 6.223 1.00 19.76 182 PHE C C 1
ATOM 4909 O O . PHE C 1 182 ? 7.806 -40.244 6.187 1.00 19.89 182 PHE C O 1
ATOM 4917 N N . GLY C 1 183 ? 6.274 -38.903 5.205 1.00 19.43 183 GLY C N 1
ATOM 4918 C CA . GLY C 1 183 ? 6.932 -38.866 3.917 1.00 21.10 183 GLY C CA 1
ATOM 4919 C C . GLY C 1 183 ? 7.987 -37.780 3.818 1.00 22.55 183 GLY C C 1
ATOM 4920 O O . GLY C 1 183 ? 8.327 -37.101 4.789 1.00 22.39 183 GLY C O 1
ATOM 4921 N N . GLY C 1 184 ? 8.507 -37.616 2.600 1.00 22.14 184 GLY C N 1
ATOM 4922 C CA . GLY C 1 184 ? 9.594 -36.674 2.388 1.00 21.21 184 GLY C CA 1
ATOM 4923 C C . GLY C 1 184 ? 9.167 -35.226 2.531 1.00 20.26 184 GLY C C 1
ATOM 4924 O O . GLY C 1 184 ? 9.915 -34.401 3.065 1.00 19.33 184 GLY C O 1
ATOM 4925 N N . GLN C 1 185 ? 7.966 -34.892 2.052 1.00 19.58 185 GLN C N 1
ATOM 4926 C CA . GLN C 1 185 ? 7.494 -33.515 2.155 1.00 19.25 185 GLN C CA 1
ATOM 4927 C C . GLN C 1 185 ? 7.274 -33.113 3.608 1.00 19.58 185 GLN C C 1
ATOM 4928 O O . GLN C 1 185 ? 7.549 -31.969 3.989 1.00 20.27 185 GLN C O 1
ATOM 4934 N N . LYS C 1 186 ? 6.781 -34.038 4.434 1.00 18.69 186 LYS C N 1
ATOM 4935 C CA . LYS C 1 186 ? 6.629 -33.746 5.856 1.00 19.02 186 LYS C CA 1
ATOM 4936 C C . LYS C 1 186 ? 7.985 -33.561 6.525 1.00 19.31 186 LYS C C 1
ATOM 4937 O O . LYS C 1 186 ? 8.148 -32.677 7.375 1.00 19.92 186 LYS C O 1
ATOM 4943 N N . ALA C 1 187 ? 8.969 -34.384 6.153 1.00 17.76 187 ALA C N 1
ATOM 4944 C CA . ALA C 1 187 ? 10.314 -34.225 6.697 1.00 17.11 187 ALA C CA 1
ATOM 4945 C C . ALA C 1 187 ? 10.898 -32.868 6.329 1.00 18.42 187 ALA C C 1
ATOM 4946 O O . ALA C 1 187 ? 11.623 -32.257 7.124 1.00 18.69 187 ALA C O 1
ATOM 4948 N N . ARG C 1 188 ? 10.595 -32.378 5.125 1.00 17.22 188 ARG C N 1
ATOM 4949 C CA . ARG C 1 188 ? 11.035 -31.042 4.743 1.00 17.78 188 ARG C CA 1
ATOM 4950 C C . ARG C 1 188 ? 10.303 -29.974 5.545 1.00 19.25 188 ARG C C 1
ATOM 4951 O O . ARG C 1 188 ? 10.893 -28.950 5.911 1.00 17.72 188 ARG C O 1
ATOM 4959 N N . GLU C 1 189 ? 9.018 -30.201 5.834 1.00 20.93 189 GLU C N 1
ATOM 4960 C CA . GLU C 1 189 ? 8.234 -29.225 6.585 1.00 22.93 189 GLU C CA 1
ATOM 4961 C C . GLU C 1 189 ? 8.783 -29.030 7.993 1.00 21.23 189 GLU C C 1
ATOM 4962 O O . GLU C 1 189 ? 8.771 -27.913 8.522 1.00 21.64 189 GLU C O 1
ATOM 4968 N N . ILE C 1 190 ? 9.266 -30.102 8.617 1.00 19.52 190 ILE C N 1
ATOM 4969 C CA . ILE C 1 190 ? 9.705 -30.043 10.008 1.00 18.54 190 ILE C CA 1
ATOM 4970 C C . ILE C 1 190 ? 11.207 -29.806 10.063 1.00 19.43 190 ILE C C 1
ATOM 4971 O O . ILE C 1 190 ? 11.821 -29.885 11.132 1.00 21.08 190 ILE C O 1
ATOM 4976 N N . GLY C 1 191 ? 11.807 -29.515 8.911 1.00 18.38 191 GLY C N 1
ATOM 4977 C CA . GLY C 1 191 ? 13.224 -29.222 8.861 1.00 17.27 191 GLY C CA 1
ATOM 4978 C C . GLY C 1 191 ? 14.137 -30.411 9.035 1.00 16.52 191 GLY C C 1
ATOM 4979 O O . GLY C 1 191 ? 15.316 -30.228 9.351 1.00 15.68 191 GLY C O 1
ATOM 4980 N N . LEU C 1 192 ? 13.630 -31.631 8.848 1.00 17.56 192 LEU C N 1
ATOM 4981 C CA . LEU C 1 192 ? 14.492 -32.804 8.931 1.00 16.31 192 LEU C CA 1
ATOM 4982 C C . LEU C 1 192 ? 15.402 -32.909 7.715 1.00 17.12 192 LEU C C 1
ATOM 4983 O O . LEU C 1 192 ? 16.544 -33.367 7.833 1.00 18.16 192 LEU C O 1
ATOM 4988 N N . VAL C 1 193 ? 14.916 -32.495 6.544 1.00 15.76 193 VAL C N 1
ATOM 4989 C CA . VAL C 1 193 ? 15.717 -32.422 5.331 1.00 16.11 193 VAL C CA 1
ATOM 4990 C C . VAL C 1 193 ? 15.561 -31.026 4.746 1.00 16.87 193 VAL C C 1
ATOM 4991 O O . VAL C 1 193 ? 14.630 -30.288 5.076 1.00 17.80 193 VAL C O 1
ATOM 4995 N N . ASN C 1 194 ? 16.498 -30.664 3.868 1.00 17.51 194 ASN C N 1
ATOM 4996 C CA . ASN C 1 194 ? 16.438 -29.358 3.221 1.00 17.64 194 ASN C CA 1
ATOM 4997 C C . ASN C 1 194 ? 15.422 -29.324 2.089 1.00 18.56 194 ASN C C 1
ATOM 4998 O O . ASN C 1 194 ? 14.817 -28.276 1.837 1.00 17.92 194 ASN C O 1
ATOM 5003 N N . GLU C 1 195 ? 15.222 -30.447 1.402 1.00 18.54 195 GLU C N 1
ATOM 5004 C CA . GLU C 1 195 ? 14.405 -30.464 0.199 1.00 17.29 195 GLU C CA 1
ATOM 5005 C C . GLU C 1 195 ? 13.839 -31.862 -0.005 1.00 17.69 195 GLU C C 1
ATOM 5006 O O . GLU C 1 195 ? 14.448 -32.857 0.397 1.00 17.32 195 GLU C O 1
ATOM 5012 N N . SER C 1 196 ? 12.664 -31.919 -0.630 1.00 17.09 196 SER C N 1
ATOM 5013 C CA . SER C 1 196 ? 12.026 -33.179 -0.987 1.00 17.36 196 SER C CA 1
ATOM 5014 C C . SER C 1 196 ? 11.511 -33.078 -2.414 1.00 18.67 196 SER C C 1
ATOM 5015 O O . SER C 1 196 ? 10.787 -32.137 -2.750 1.00 17.62 196 SER C O 1
ATOM 5018 N N . VAL C 1 197 ? 11.890 -34.043 -3.246 1.00 19.92 197 VAL C N 1
ATOM 5019 C CA . VAL C 1 197 ? 11.508 -34.055 -4.657 1.00 21.31 197 VAL C CA 1
ATOM 5020 C C . VAL C 1 197 ? 11.013 -35.452 -5.002 1.00 21.13 197 VAL C C 1
ATOM 5021 O O . VAL C 1 197 ? 11.243 -36.408 -4.246 1.00 20.90 197 VAL C O 1
ATOM 5025 N N . PRO C 1 198 ? 10.308 -35.605 -6.126 1.00 21.83 198 PRO C N 1
ATOM 5026 C CA . PRO C 1 198 ? 9.945 -36.952 -6.578 1.00 22.56 198 PRO C CA 1
ATOM 5027 C C . PRO C 1 198 ? 11.179 -37.828 -6.742 1.00 22.92 198 PRO C C 1
ATOM 5028 O O . PRO C 1 198 ? 12.271 -37.349 -7.055 1.00 22.48 198 PRO C O 1
ATOM 5032 N N . LEU C 1 199 ? 10.987 -39.131 -6.517 1.00 23.68 199 LEU C N 1
ATOM 5033 C CA . LEU C 1 199 ? 12.107 -40.068 -6.552 1.00 23.01 199 LEU C CA 1
ATOM 5034 C C . LEU C 1 199 ? 12.823 -40.037 -7.897 1.00 21.75 199 LEU C C 1
ATOM 5035 O O . LEU C 1 199 ? 14.050 -40.185 -7.958 1.00 21.67 199 LEU C O 1
ATOM 5040 N N . ALA C 1 200 ? 12.076 -39.841 -8.986 1.00 22.14 200 ALA C N 1
ATOM 5041 C CA . ALA C 1 200 ? 12.689 -39.802 -10.309 1.00 22.80 200 ALA C CA 1
ATOM 5042 C C . ALA C 1 200 ? 13.618 -38.608 -10.482 1.00 23.19 200 ALA C C 1
ATOM 5043 O O . ALA C 1 200 ? 14.516 -38.653 -11.329 1.00 23.47 200 ALA C O 1
ATOM 5045 N N . ALA C 1 201 ? 13.426 -37.547 -9.701 1.00 23.61 201 ALA C N 1
ATOM 5046 C CA . ALA C 1 201 ? 14.268 -36.361 -9.767 1.00 23.99 201 ALA C CA 1
ATOM 5047 C C . ALA C 1 201 ? 15.248 -36.262 -8.606 1.00 23.28 201 ALA C C 1
ATOM 5048 O O . ALA C 1 201 ? 15.979 -35.272 -8.514 1.00 23.32 201 ALA C O 1
ATOM 5050 N N . LEU C 1 202 ? 15.290 -37.267 -7.728 1.00 23.09 202 LEU C N 1
ATOM 5051 C CA . LEU C 1 202 ? 16.087 -37.159 -6.510 1.00 22.97 202 LEU C CA 1
ATOM 5052 C C . LEU C 1 202 ? 17.581 -37.167 -6.813 1.00 24.27 202 LEU C C 1
ATOM 5053 O O . LEU C 1 202 ? 18.337 -36.350 -6.274 1.00 24.55 202 LEU C O 1
ATOM 5058 N N . ARG C 1 203 ? 18.027 -38.087 -7.673 1.00 24.75 203 ARG C N 1
ATOM 5059 C CA . ARG C 1 203 ? 19.459 -38.222 -7.927 1.00 26.26 203 ARG C CA 1
ATOM 5060 C C . ARG C 1 203 ? 20.025 -36.985 -8.615 1.00 25.10 203 ARG C C 1
ATOM 5061 O O . ARG C 1 203 ? 21.117 -36.521 -8.267 1.00 24.29 203 ARG C O 1
ATOM 5069 N N . GLU C 1 204 ? 19.300 -36.434 -9.591 1.00 25.75 204 GLU C N 1
ATOM 5070 C CA . GLU C 1 204 ? 19.793 -35.250 -10.289 1.00 27.27 204 GLU C CA 1
ATOM 5071 C C . GLU C 1 204 ? 19.753 -34.021 -9.389 1.00 25.16 204 GLU C C 1
ATOM 5072 O O . GLU C 1 204 ? 20.677 -33.199 -9.411 1.00 25.19 204 GLU C O 1
ATOM 5078 N N . ARG C 1 205 ? 18.692 -33.878 -8.589 1.00 23.32 205 ARG C N 1
ATOM 5079 C CA . ARG C 1 205 ? 18.614 -32.757 -7.659 1.00 21.26 205 ARG C CA 1
ATOM 5080 C C . ARG C 1 205 ? 19.723 -32.830 -6.618 1.00 21.11 205 ARG C C 1
ATOM 5081 O O . ARG C 1 205 ? 20.297 -31.803 -6.236 1.00 20.72 205 ARG C O 1
ATOM 5089 N N . THR C 1 206 ? 20.040 -34.038 -6.149 1.00 21.33 206 THR C N 1
ATOM 5090 C CA . THR C 1 206 ? 21.147 -34.200 -5.211 1.00 21.05 206 THR C CA 1
ATOM 5091 C C . THR C 1 206 ? 22.484 -33.937 -5.892 1.00 20.80 206 THR C C 1
ATOM 5092 O O . THR C 1 206 ? 23.370 -33.299 -5.310 1.00 18.76 206 THR C O 1
ATOM 5096 N N . ARG C 1 207 ? 22.644 -34.413 -7.130 1.00 21.42 207 ARG C N 1
ATOM 5097 C CA . ARG C 1 207 ? 23.894 -34.203 -7.852 1.00 23.40 207 ARG C CA 1
ATOM 5098 C C . ARG C 1 207 ? 24.130 -32.724 -8.132 1.00 22.92 207 ARG C C 1
ATOM 5099 O O . ARG C 1 207 ? 25.275 -32.257 -8.107 1.00 23.67 207 ARG C O 1
ATOM 5107 N N . GLU C 1 208 ? 23.060 -31.972 -8.403 1.00 22.60 208 GLU C N 1
ATOM 5108 C CA . GLU C 1 208 ? 23.206 -30.537 -8.627 1.00 23.36 208 GLU C CA 1
ATOM 5109 C C . GLU C 1 208 ? 23.687 -29.832 -7.366 1.00 22.05 208 GLU C C 1
ATOM 5110 O O . GLU C 1 208 ? 24.575 -28.973 -7.424 1.00 22.52 208 GLU C O 1
ATOM 5112 N N . LEU C 1 209 ? 23.111 -30.183 -6.214 1.00 20.47 209 LEU C N 1
ATOM 5113 C CA . LEU C 1 209 ? 23.567 -29.606 -4.953 1.00 21.19 209 LEU C CA 1
ATOM 5114 C C . LEU C 1 209 ? 25.014 -29.987 -4.670 1.00 20.67 209 LEU C C 1
ATOM 5115 O O . LEU C 1 209 ? 25.801 -29.158 -4.198 1.00 21.79 209 LEU C O 1
ATOM 5120 N N . ALA C 1 210 ? 25.385 -31.237 -4.959 1.00 19.53 210 ALA C N 1
ATOM 5121 C CA . ALA C 1 210 ? 26.766 -31.661 -4.757 1.00 19.52 210 ALA C CA 1
ATOM 5122 C C . ALA C 1 210 ? 27.716 -30.892 -5.666 1.00 21.96 210 ALA C C 1
ATOM 5123 O O . ALA C 1 210 ? 28.805 -30.490 -5.240 1.00 22.85 210 ALA C O 1
ATOM 5125 N N . LYS C 1 211 ? 27.319 -30.674 -6.922 1.00 22.24 211 LYS C N 1
ATOM 5126 C CA . LYS C 1 211 ? 28.148 -29.888 -7.831 1.00 24.51 211 LYS C CA 1
ATOM 5127 C C . LYS C 1 211 ? 28.235 -28.436 -7.379 1.00 23.57 211 LYS C C 1
ATOM 5128 O O . LYS C 1 211 ? 29.279 -27.792 -7.540 1.00 25.38 211 LYS C O 1
ATOM 5134 N N . THR C 1 212 ? 27.147 -27.903 -6.817 1.00 22.56 212 THR C N 1
ATOM 5135 C CA . THR C 1 212 ? 27.182 -26.553 -6.265 1.00 22.16 212 THR C CA 1
ATOM 5136 C C . THR C 1 212 ? 28.193 -26.452 -5.130 1.00 21.41 212 THR C C 1
ATOM 5137 O O . THR C 1 212 ? 28.915 -25.454 -5.017 1.00 22.68 212 THR C O 1
ATOM 5141 N N . LEU C 1 213 ? 28.264 -27.481 -4.282 1.00 19.61 213 LEU C N 1
ATOM 5142 C CA . LEU C 1 213 ? 29.251 -27.486 -3.207 1.00 19.36 213 LEU C CA 1
ATOM 5143 C C . LEU C 1 213 ? 30.664 -27.667 -3.744 1.00 20.73 213 LEU C C 1
ATOM 5144 O O . LEU C 1 213 ? 31.616 -27.121 -3.175 1.00 19.83 213 LEU C O 1
ATOM 5149 N N . LEU C 1 214 ? 30.822 -28.424 -4.833 1.00 23.36 214 LEU C N 1
ATOM 5150 C CA . LEU C 1 214 ? 32.143 -28.633 -5.414 1.00 24.21 214 LEU C CA 1
ATOM 5151 C C . LEU C 1 214 ? 32.708 -27.368 -6.047 1.00 23.34 214 LEU C C 1
ATOM 5152 O O . LEU C 1 214 ? 33.925 -27.278 -6.238 1.00 22.87 214 LEU C O 1
ATOM 5157 N N . GLY C 1 215 ? 31.859 -26.395 -6.379 1.00 22.90 215 GLY C N 1
ATOM 5158 C CA . GLY C 1 215 ? 32.337 -25.142 -6.931 1.00 22.84 215 GLY C CA 1
ATOM 5159 C C . GLY C 1 215 ? 32.831 -24.141 -5.909 1.00 23.60 215 GLY C C 1
ATOM 5160 O O . GLY C 1 215 ? 33.343 -23.084 -6.292 1.00 25.88 215 GLY C O 1
ATOM 5161 N N . LYS C 1 216 ? 32.690 -24.447 -4.624 1.00 21.11 216 LYS C N 1
ATOM 5162 C CA . LYS C 1 216 ? 33.121 -23.554 -3.562 1.00 21.34 216 LYS C CA 1
ATOM 5163 C C . LYS C 1 216 ? 34.577 -23.816 -3.195 1.00 22.16 216 LYS C C 1
ATOM 5164 O O . LYS C 1 216 ? 35.130 -24.885 -3.461 1.00 22.17 216 LYS C O 1
ATOM 5170 N N . ASN C 1 217 ? 35.194 -22.814 -2.583 1.00 22.40 217 ASN C N 1
ATOM 5171 C CA . ASN C 1 217 ? 36.498 -22.996 -1.966 1.00 22.66 217 ASN C CA 1
ATOM 5172 C C . ASN C 1 217 ? 36.387 -24.090 -0.910 1.00 21.64 217 ASN C C 1
ATOM 5173 O O . ASN C 1 217 ? 35.657 -23.912 0.077 1.00 21.46 217 ASN C O 1
ATOM 5178 N N . PRO C 1 218 ? 37.068 -25.227 -1.075 1.00 22.62 218 PRO C N 1
ATOM 5179 C CA . PRO C 1 218 ? 36.855 -26.341 -0.133 1.00 23.23 218 PRO C CA 1
ATOM 5180 C C . PRO C 1 218 ? 37.288 -26.022 1.287 1.00 23.76 218 PRO C C 1
ATOM 5181 O O . PRO C 1 218 ? 36.647 -26.480 2.242 1.00 23.94 218 PRO C O 1
ATOM 5185 N N . THR C 1 219 ? 38.358 -25.244 1.456 1.00 23.25 219 THR C N 1
ATOM 5186 C CA . THR C 1 219 ? 38.788 -24.860 2.796 1.00 22.37 219 THR C CA 1
ATOM 5187 C C . THR C 1 219 ? 37.756 -23.959 3.464 1.00 21.25 219 THR C C 1
ATOM 5188 O O . THR C 1 219 ? 37.366 -24.189 4.615 1.00 20.55 219 THR C O 1
ATOM 5192 N N . VAL C 1 220 ? 37.294 -22.931 2.749 1.00 20.48 220 VAL C N 1
ATOM 5193 C CA . VAL C 1 220 ? 36.307 -22.015 3.309 1.00 19.79 220 VAL C CA 1
ATOM 5194 C C . VAL C 1 220 ? 34.986 -22.734 3.555 1.00 20.51 220 VAL C C 1
ATOM 5195 O O . VAL C 1 220 ? 34.281 -22.451 4.532 1.00 20.80 220 VAL C O 1
ATOM 5199 N N . LEU C 1 221 ? 34.632 -23.681 2.682 1.00 19.81 221 LEU C N 1
ATOM 5200 C CA . LEU C 1 221 ? 33.392 -24.427 2.865 1.00 19.53 221 LEU C CA 1
ATOM 5201 C C . LEU C 1 221 ? 33.446 -25.293 4.118 1.00 19.76 221 LEU C C 1
ATOM 5202 O O . LEU C 1 221 ? 32.469 -25.362 4.874 1.00 20.82 221 LEU C O 1
ATOM 5207 N N . ARG C 1 222 ? 34.578 -25.961 4.354 1.00 19.48 222 ARG C N 1
ATOM 5208 C CA . ARG C 1 222 ? 34.717 -26.775 5.557 1.00 18.67 222 ARG C CA 1
ATOM 5209 C C . ARG C 1 222 ? 34.658 -25.914 6.812 1.00 17.04 222 ARG C C 1
ATOM 5210 O O . ARG C 1 222 ? 33.991 -26.273 7.790 1.00 16.62 222 ARG C O 1
ATOM 5218 N N . GLN C 1 223 ? 35.346 -24.770 6.799 1.00 16.98 223 GLN C N 1
ATOM 5219 C CA . GLN C 1 223 ? 35.370 -23.903 7.973 1.00 16.88 223 GLN C CA 1
ATOM 5220 C C . GLN C 1 223 ? 33.988 -23.340 8.277 1.00 17.04 223 GLN C C 1
ATOM 5221 O O . GLN C 1 223 ? 33.591 -23.245 9.445 1.00 16.80 223 GLN C O 1
ATOM 5227 N N . ALA C 1 224 ? 33.237 -22.966 7.239 1.00 17.17 224 ALA C N 1
ATOM 5228 C CA . ALA C 1 224 ? 31.932 -22.349 7.455 1.00 16.98 224 ALA C CA 1
ATOM 5229 C C . ALA C 1 224 ? 30.917 -23.358 7.979 1.00 16.76 224 ALA C C 1
ATOM 5230 O O . ALA C 1 224 ? 30.160 -23.056 8.909 1.00 18.38 224 ALA C O 1
ATOM 5232 N N . LYS C 1 225 ? 30.881 -24.559 7.396 1.00 16.00 225 LYS C N 1
ATOM 5233 C CA . LYS C 1 225 ? 29.905 -25.553 7.833 1.00 15.54 225 LYS C CA 1
ATOM 5234 C C . LYS C 1 225 ? 30.202 -26.051 9.242 1.00 16.06 225 LYS C C 1
ATOM 5235 O O . LYS C 1 225 ? 29.273 -26.378 9.989 1.00 17.74 225 LYS C O 1
ATOM 5241 N N . HIS C 1 226 ? 31.479 -26.108 9.627 1.00 15.45 226 HIS C N 1
ATOM 5242 C CA . HIS C 1 226 ? 31.815 -26.458 11.002 1.00 15.20 226 HIS C CA 1
ATOM 5243 C C . HIS C 1 226 ? 31.432 -25.336 11.958 1.00 15.74 226 HIS C C 1
ATOM 5244 O O . HIS C 1 226 ? 30.869 -25.591 13.029 1.00 15.42 226 HIS C O 1
ATOM 5251 N N . ALA C 1 227 ? 31.718 -24.087 11.579 1.00 15.42 227 ALA C N 1
ATOM 5252 C CA . ALA C 1 227 ? 31.448 -22.956 12.459 1.00 15.37 227 ALA C CA 1
ATOM 5253 C C . ALA C 1 227 ? 29.964 -22.817 12.768 1.00 17.17 227 ALA C C 1
ATOM 5254 O O . ALA C 1 227 ? 29.601 -22.375 13.864 1.00 20.24 227 ALA C O 1
ATOM 5256 N N . LEU C 1 228 ? 29.094 -23.184 11.825 1.00 16.43 228 LEU C N 1
ATOM 5257 C CA . LEU C 1 228 ? 27.658 -23.081 12.067 1.00 16.30 228 LEU C CA 1
ATOM 5258 C C . LEU C 1 228 ? 27.237 -23.969 13.232 1.00 17.88 228 LEU C C 1
ATOM 5259 O O . LEU C 1 228 ? 26.499 -23.537 14.124 1.00 18.43 228 LEU C O 1
ATOM 5264 N N . ARG C 1 229 ? 27.708 -25.216 13.245 1.00 17.74 229 ARG C N 1
ATOM 5265 C CA . ARG C 1 229 ? 27.348 -26.141 14.310 1.00 17.17 229 ARG C CA 1
ATOM 5266 C C . ARG C 1 229 ? 28.107 -25.871 15.604 1.00 18.13 229 ARG C C 1
ATOM 5267 O O . ARG C 1 229 ? 27.622 -26.241 16.678 1.00 20.15 229 ARG C O 1
ATOM 5275 N N . ARG C 1 230 ? 29.273 -25.223 15.531 1.00 18.12 230 ARG C N 1
ATOM 5276 C CA . ARG C 1 230 ? 30.042 -24.937 16.738 1.00 17.82 230 ARG C CA 1
ATOM 5277 C C . ARG C 1 230 ? 29.429 -23.794 17.542 1.00 17.93 230 ARG C C 1
ATOM 5278 O O . ARG C 1 230 ? 29.456 -23.820 18.777 1.00 18.78 230 ARG C O 1
ATOM 5286 N N . VAL C 1 231 ? 28.875 -22.784 16.863 1.00 17.30 231 VAL C N 1
ATOM 5287 C CA . VAL C 1 231 ? 28.364 -21.600 17.554 1.00 18.34 231 VAL C CA 1
ATOM 5288 C C . VAL C 1 231 ? 26.984 -21.796 18.159 1.00 20.62 231 VAL C C 1
ATOM 5289 O O . VAL C 1 231 ? 26.505 -20.902 18.868 1.00 20.18 231 VAL C O 1
ATOM 5293 N N . GLU C 1 232 ? 26.334 -22.932 17.902 1.00 23.04 232 GLU C N 1
ATOM 5294 C CA . GLU C 1 232 ? 24.969 -23.162 18.379 1.00 26.02 232 GLU C CA 1
ATOM 5295 C C . GLU C 1 232 ? 24.782 -22.922 19.874 1.00 24.45 232 GLU C C 1
ATOM 5296 O O . GLU C 1 232 ? 23.855 -22.187 20.243 1.00 24.63 232 GLU C O 1
ATOM 5302 N N . PRO C 1 233 ? 25.593 -23.484 20.777 1.00 23.86 233 PRO C N 1
ATOM 5303 C CA . PRO C 1 233 ? 25.377 -23.246 22.210 1.00 23.94 233 PRO C CA 1
ATOM 5304 C C . PRO C 1 233 ? 26.147 -22.069 22.792 1.00 23.60 233 PRO C C 1
ATOM 5305 O O . PRO C 1 233 ? 26.145 -21.906 24.015 1.00 24.12 233 PRO C O 1
ATOM 5309 N N . MET C 1 234 ? 26.794 -21.255 21.965 1.00 21.55 234 MET C N 1
ATOM 5310 C CA . MET C 1 234 ? 27.570 -20.125 22.452 1.00 20.69 234 MET C CA 1
ATOM 5311 C C . MET C 1 234 ? 26.683 -18.903 22.642 1.00 20.08 234 MET C C 1
ATOM 5312 O O . MET C 1 234 ? 25.722 -18.686 21.901 1.00 19.08 234 MET C O 1
ATOM 5317 N N . ASP C 1 235 ? 27.019 -18.102 23.649 1.00 19.34 235 ASP C N 1
ATOM 5318 C CA . ASP C 1 235 ? 26.455 -16.766 23.728 1.00 20.36 235 ASP C CA 1
ATOM 5319 C C . ASP C 1 235 ? 27.047 -15.899 22.619 1.00 19.88 235 ASP C C 1
ATOM 5320 O O . ASP C 1 235 ? 28.080 -16.223 22.027 1.00 19.29 235 ASP C O 1
ATOM 5325 N N . TRP C 1 236 ? 26.372 -14.783 22.336 1.00 19.26 236 TRP C N 1
ATOM 5326 C CA . TRP C 1 236 ? 26.760 -13.966 21.190 1.00 18.34 236 TRP C CA 1
ATOM 5327 C C . TRP C 1 236 ? 28.143 -13.351 21.366 1.00 18.65 236 TRP C C 1
ATOM 5328 O O . TRP C 1 236 ? 28.861 -13.157 20.377 1.00 19.49 236 TRP C O 1
ATOM 5339 N N . ASP C 1 237 ? 28.537 -13.039 22.602 1.00 16.60 237 ASP C N 1
ATOM 5340 C CA . ASP C 1 237 ? 29.882 -12.519 22.828 1.00 16.89 237 ASP C CA 1
ATOM 5341 C C . ASP C 1 237 ? 30.935 -13.588 22.567 1.00 23.90 237 ASP C C 1
ATOM 5342 O O . ASP C 1 237 ? 31.996 -13.299 22.002 1.00 24.22 237 ASP C O 1
ATOM 5347 N N . LEU C 1 238 ? 30.658 -14.831 22.968 1.00 16.12 238 LEU C N 1
ATOM 5348 C CA . LEU C 1 238 ? 31.613 -15.909 22.743 1.00 17.38 238 LEU C CA 1
ATOM 5349 C C . LEU C 1 238 ? 31.675 -16.296 21.271 1.00 15.93 238 LEU C C 1
ATOM 5350 O O . LEU C 1 238 ? 32.761 -16.545 20.735 1.00 16.23 238 LEU C O 1
ATOM 5355 N N . SER C 1 239 ? 30.520 -16.351 20.601 1.00 15.41 239 SER C N 1
ATOM 5356 C CA . SER C 1 239 ? 30.500 -16.730 19.192 1.00 16.62 239 SER C CA 1
ATOM 5357 C C . SER C 1 239 ? 31.261 -15.724 18.339 1.00 17.80 239 SER C C 1
ATOM 5358 O O . SER C 1 239 ? 31.982 -16.108 17.411 1.00 19.19 239 SER C O 1
ATOM 5361 N N . GLU C 1 240 ? 31.116 -14.430 18.638 1.00 18.72 240 GLU C N 1
ATOM 5362 C CA . GLU C 1 240 ? 31.893 -13.418 17.928 1.00 19.19 240 GLU C CA 1
ATOM 5363 C C . GLU C 1 240 ? 33.386 -13.637 18.130 1.00 19.38 240 GLU C C 1
ATOM 5364 O O . GLU C 1 240 ? 34.176 -13.497 17.189 1.00 19.56 240 GLU C O 1
ATOM 5370 N N . GLU C 1 241 ? 33.790 -13.987 19.354 1.00 19.33 241 GLU C N 1
ATOM 5371 C CA . GLU C 1 241 ? 35.190 -14.304 19.613 1.00 18.42 241 GLU C CA 1
ATOM 5372 C C . GLU C 1 241 ? 35.630 -15.536 18.832 1.00 17.29 241 GLU C C 1
ATOM 5373 O O . GLU C 1 241 ? 36.729 -15.564 18.267 1.00 17.09 241 GLU C O 1
ATOM 5379 N N . TYR C 1 242 ? 34.779 -16.564 18.783 1.00 17.47 242 TYR C N 1
ATOM 5380 C CA . TYR C 1 242 ? 35.132 -17.778 18.054 1.00 17.82 242 TYR C CA 1
ATOM 5381 C C . TYR C 1 242 ? 35.157 -17.536 16.551 1.00 18.98 242 TYR C C 1
ATOM 5382 O O . TYR C 1 242 ? 36.067 -18.005 15.856 1.00 19.75 242 TYR C O 1
ATOM 5391 N N . LEU C 1 243 ? 34.167 -16.807 16.029 1.00 18.34 243 LEU C N 1
ATOM 5392 C CA . LEU C 1 243 ? 34.096 -16.584 14.589 1.00 18.32 243 LEU C CA 1
ATOM 5393 C C . LEU C 1 243 ? 35.260 -15.738 14.090 1.00 19.08 243 LEU C C 1
ATOM 5394 O O . LEU C 1 243 ? 35.737 -15.945 12.969 1.00 19.54 243 LEU C O 1
ATOM 5399 N N . ALA C 1 244 ? 35.732 -14.787 14.900 1.00 18.13 244 ALA C N 1
ATOM 5400 C CA . ALA C 1 244 ? 36.905 -14.012 14.511 1.00 18.49 244 ALA C CA 1
ATOM 5401 C C . ALA C 1 244 ? 38.143 -14.897 14.430 1.00 19.27 244 ALA C C 1
ATOM 5402 O O . ALA C 1 244 ? 38.965 -14.744 13.519 1.00 20.69 244 ALA C O 1
ATOM 5404 N N . ALA C 1 245 ? 38.291 -15.833 15.370 1.00 18.92 245 ALA C N 1
ATOM 5405 C CA . ALA C 1 245 ? 39.415 -16.761 15.311 1.00 19.40 245 ALA C CA 1
ATOM 5406 C C . ALA C 1 245 ? 39.240 -17.763 14.177 1.00 19.21 245 ALA C C 1
ATOM 5407 O O . ALA C 1 245 ? 40.219 -18.152 13.529 1.00 20.69 245 ALA C O 1
ATOM 5409 N N . LYS C 1 246 ? 38.001 -18.190 13.921 1.00 18.76 246 LYS C N 1
ATOM 5410 C CA . LYS C 1 246 ? 37.747 -19.118 12.824 1.00 19.22 246 LYS C CA 1
ATOM 5411 C C . LYS C 1 246 ? 38.032 -18.468 11.476 1.00 19.32 246 LYS C C 1
ATOM 5412 O O . LYS C 1 246 ? 38.558 -19.120 10.565 1.00 15.30 246 LYS C O 1
ATOM 5418 N N . ALA C 1 247 ? 37.694 -17.185 11.329 1.00 18.79 247 ALA C N 1
ATOM 5419 C CA . ALA C 1 247 ? 37.977 -16.485 10.081 1.00 18.02 247 ALA C CA 1
ATOM 5420 C C . ALA C 1 247 ? 39.477 -16.342 9.857 1.00 19.23 247 ALA C C 1
ATOM 5421 O O . ALA C 1 247 ? 39.964 -16.534 8.737 1.00 20.28 247 ALA C O 1
ATOM 5423 N N . GLU C 1 248 ? 40.225 -16.008 10.911 1.00 18.85 248 GLU C N 1
ATOM 5424 C CA . GLU C 1 248 ? 41.675 -15.907 10.785 1.00 20.08 248 GLU C CA 1
ATOM 5425 C C . GLU C 1 248 ? 42.297 -17.266 10.486 1.00 21.63 248 GLU C C 1
ATOM 5426 O O . GLU C 1 248 ? 43.250 -17.359 9.705 1.00 24.34 248 GLU C O 1
ATOM 5432 N N . GLN C 1 249 ? 41.771 -18.330 11.099 1.00 21.17 249 GLN C N 1
ATOM 5433 C CA . GLN C 1 249 ? 42.254 -19.672 10.792 1.00 20.26 249 GLN C CA 1
ATOM 5434 C C . GLN C 1 249 ? 41.966 -20.040 9.342 1.00 22.13 249 GLN C C 1
ATOM 5435 O O . GLN C 1 249 ? 42.771 -20.718 8.693 1.00 23.42 249 GLN C O 1
ATOM 5441 N N . THR C 1 250 ? 40.822 -19.595 8.817 1.00 22.84 250 THR C N 1
ATOM 5442 C CA . THR C 1 250 ? 40.463 -19.898 7.434 1.00 24.44 250 THR C CA 1
ATOM 5443 C C . THR C 1 250 ? 41.439 -19.251 6.457 1.00 26.20 250 THR C C 1
ATOM 5444 O O . THR C 1 250 ? 41.947 -19.907 5.539 1.00 24.92 250 THR C O 1
ATOM 5448 N N . ALA C 1 251 ? 41.715 -17.956 6.643 1.00 29.14 251 ALA C N 1
ATOM 5449 C CA . ALA C 1 251 ? 42.634 -17.247 5.762 1.00 30.97 251 ALA C CA 1
ATOM 5450 C C . ALA C 1 251 ? 44.060 -17.769 5.869 1.00 32.06 251 ALA C C 1
ATOM 5451 O O . ALA C 1 251 ? 44.836 -17.610 4.922 1.00 34.00 251 ALA C O 1
ATOM 5453 N N . ALA C 1 252 ? 44.422 -18.387 6.996 1.00 30.18 252 ALA C N 1
ATOM 5454 C CA . ALA C 1 252 ? 45.776 -18.901 7.158 1.00 29.74 252 ALA C CA 1
ATOM 5455 C C . ALA C 1 252 ? 45.955 -20.270 6.514 1.00 30.37 252 ALA C C 1
ATOM 5456 O O . ALA C 1 252 ? 47.061 -20.602 6.072 1.00 29.72 252 ALA C O 1
ATOM 5458 N N . ILE C 1 253 ? 44.897 -21.072 6.454 1.00 30.45 253 ILE C N 1
ATOM 5459 C CA . ILE C 1 253 ? 44.984 -22.403 5.866 1.00 31.10 253 ILE C CA 1
ATOM 5460 C C . ILE C 1 253 ? 44.237 -22.447 4.539 1.00 31.96 253 ILE C C 1
ATOM 5461 O O . ILE C 1 253 ? 44.221 -21.469 3.791 1.00 32.94 253 ILE C O 1
ATOM 5466 N N . LEU D 1 10 ? 49.977 -53.957 21.607 1.00 31.58 10 LEU D N 1
ATOM 5467 C CA . LEU D 1 10 ? 50.925 -54.087 22.708 1.00 31.71 10 LEU D CA 1
ATOM 5468 C C . LEU D 1 10 ? 52.256 -54.650 22.223 1.00 32.28 10 LEU D C 1
ATOM 5469 O O . LEU D 1 10 ? 53.278 -54.523 22.897 1.00 33.98 10 LEU D O 1
ATOM 5474 N N . ASN D 1 11 ? 52.238 -55.273 21.048 1.00 31.18 11 ASN D N 1
ATOM 5475 C CA . ASN D 1 11 ? 53.432 -55.844 20.443 1.00 31.67 11 ASN D CA 1
ATOM 5476 C C . ASN D 1 11 ? 54.023 -54.869 19.434 1.00 30.98 11 ASN D C 1
ATOM 5477 O O . ASN D 1 11 ? 53.294 -54.229 18.671 1.00 30.99 11 ASN D O 1
ATOM 5482 N N . GLY D 1 12 ? 55.349 -54.759 19.437 1.00 30.35 12 GLY D N 1
ATOM 5483 C CA . GLY D 1 12 ? 56.027 -53.900 18.488 1.00 30.31 12 GLY D CA 1
ATOM 5484 C C . GLY D 1 12 ? 56.054 -52.434 18.846 1.00 29.59 12 GLY D C 1
ATOM 5485 O O . GLY D 1 12 ? 56.326 -51.603 17.973 1.00 29.57 12 GLY D O 1
ATOM 5486 N N . LEU D 1 13 ? 55.780 -52.085 20.100 1.00 28.62 13 LEU D N 1
ATOM 5487 C CA . LEU D 1 13 ? 55.810 -50.689 20.512 1.00 27.73 13 LEU D CA 1
ATOM 5488 C C . LEU D 1 13 ? 57.228 -50.140 20.433 1.00 28.61 13 LEU D C 1
ATOM 5489 O O . LEU D 1 13 ? 58.203 -50.848 20.699 1.00 29.01 13 LEU D O 1
ATOM 5494 N N . THR D 1 14 ? 57.339 -48.863 20.063 1.00 28.56 14 THR D N 1
ATOM 5495 C CA . THR D 1 14 ? 58.630 -48.202 19.956 1.00 29.12 14 THR D CA 1
ATOM 5496 C C . THR D 1 14 ? 58.816 -47.045 20.925 1.00 28.17 14 THR D C 1
ATOM 5497 O O . THR D 1 14 ? 59.962 -46.664 21.184 1.00 29.47 14 THR D O 1
ATOM 5501 N N . THR D 1 15 ? 57.736 -46.477 21.467 1.00 26.59 15 THR D N 1
ATOM 5502 C CA . THR D 1 15 ? 57.835 -45.313 22.333 1.00 26.93 15 THR D CA 1
ATOM 5503 C C . THR D 1 15 ? 57.077 -45.451 23.647 1.00 26.06 15 THR D C 1
ATOM 5504 O O . THR D 1 15 ? 57.075 -44.501 24.437 1.00 27.34 15 THR D O 1
ATOM 5508 N N . VAL D 1 16 ? 56.423 -46.583 23.900 1.00 25.24 16 VAL D N 1
ATOM 5509 C CA . VAL D 1 16 ? 55.629 -46.778 25.107 1.00 24.99 16 VAL D CA 1
ATOM 5510 C C . VAL D 1 16 ? 55.951 -48.145 25.692 1.00 26.45 16 VAL D C 1
ATOM 5511 O O . VAL D 1 16 ? 56.079 -49.132 24.959 1.00 26.25 16 VAL D O 1
ATOM 5515 N N . LYS D 1 17 ? 56.079 -48.200 27.015 1.00 26.92 17 LYS D N 1
ATOM 5516 C CA . LYS D 1 17 ? 56.306 -49.441 27.741 1.00 27.25 17 LYS D CA 1
ATOM 5517 C C . LYS D 1 17 ? 55.099 -49.755 28.616 1.00 26.75 17 LYS D C 1
ATOM 5518 O O . LYS D 1 17 ? 54.477 -48.849 29.181 1.00 26.36 17 LYS D O 1
ATOM 5520 N N . VAL D 1 18 ? 54.752 -51.038 28.688 1.00 26.44 18 VAL D N 1
ATOM 5521 C CA . VAL D 1 18 ? 53.617 -51.491 29.542 1.00 26.24 18 VAL D CA 1
ATOM 5522 C C . VAL D 1 18 ? 54.114 -52.622 30.445 1.00 28.29 18 VAL D C 1
ATOM 5523 O O . VAL D 1 18 ? 54.629 -53.609 29.911 1.00 29.61 18 VAL D O 1
ATOM 5527 N N . GLN D 1 19 ? 53.948 -52.474 31.760 1.00 29.04 19 GLN D N 1
ATOM 5528 C CA . GLN D 1 19 ? 54.348 -53.534 32.720 1.00 30.70 19 GLN D CA 1
ATOM 5529 C C . GLN D 1 19 ? 53.140 -53.888 33.589 1.00 29.31 19 GLN D C 1
ATOM 5530 O O . GLN D 1 19 ? 52.595 -52.982 34.239 1.00 28.91 19 GLN D O 1
ATOM 5536 N N . PHE D 1 20 ? 52.763 -55.166 33.603 1.00 28.25 20 PHE D N 1
ATOM 5537 C CA . PHE D 1 20 ? 51.623 -55.644 34.421 1.00 27.88 20 PHE D CA 1
ATOM 5538 C C . PHE D 1 20 ? 52.127 -55.938 35.837 1.00 27.80 20 PHE D C 1
ATOM 5539 O O . PHE D 1 20 ? 53.220 -56.498 35.981 1.00 25.01 20 PHE D O 1
ATOM 5547 N N . ASP D 1 21 ? 51.357 -55.529 36.844 1.00 27.14 21 ASP D N 1
ATOM 5548 C CA . ASP D 1 21 ? 51.774 -55.721 38.255 1.00 27.21 21 ASP D CA 1
ATOM 5549 C C . ASP D 1 21 ? 50.554 -55.955 39.153 1.00 26.40 21 ASP D C 1
ATOM 5550 O O . ASP D 1 21 ? 49.955 -54.967 39.598 1.00 26.90 21 ASP D O 1
ATOM 5555 N N . GLU D 1 22 ? 50.171 -57.217 39.343 1.00 25.65 22 GLU D N 1
ATOM 5556 C CA . GLU D 1 22 ? 49.044 -57.587 40.239 1.00 26.57 22 GLU D CA 1
ATOM 5557 C C . GLU D 1 22 ? 47.784 -56.775 39.907 1.00 25.78 22 GLU D C 1
ATOM 5558 O O . GLU D 1 22 ? 47.157 -56.268 40.842 1.00 25.90 22 GLU D O 1
ATOM 5564 N N . GLY D 1 23 ? 47.432 -56.671 38.625 1.00 25.53 23 GLY D N 1
ATOM 5565 C CA . GLY D 1 23 ? 46.238 -55.914 38.201 1.00 25.01 23 GLY D CA 1
ATOM 5566 C C . GLY D 1 23 ? 46.529 -54.459 37.871 1.00 24.62 23 GLY D C 1
ATOM 5567 O O . GLY D 1 23 ? 45.589 -53.748 37.511 1.00 22.92 23 GLY D O 1
ATOM 5568 N N . ILE D 1 24 ? 47.783 -54.025 37.999 1.00 26.18 24 ILE D N 1
ATOM 5569 C CA . ILE D 1 24 ? 48.149 -52.656 37.658 1.00 24.21 24 ILE D CA 1
ATOM 5570 C C . ILE D 1 24 ? 48.886 -52.674 36.327 1.00 24.22 24 ILE D C 1
ATOM 5571 O O . ILE D 1 24 ? 49.826 -53.456 36.141 1.00 24.74 24 ILE D O 1
ATOM 5576 N N . ALA D 1 25 ? 48.461 -51.815 35.406 1.00 23.22 25 ALA D N 1
ATOM 5577 C CA . ALA D 1 25 ? 49.125 -51.650 34.116 1.00 23.04 25 ALA D CA 1
ATOM 5578 C C . ALA D 1 25 ? 49.972 -50.385 34.191 1.00 23.21 25 ALA D C 1
ATOM 5579 O O . ALA D 1 25 ? 49.461 -49.272 34.045 1.00 24.68 25 ALA D O 1
ATOM 5581 N N . TRP D 1 26 ? 51.270 -50.558 34.432 1.00 23.80 26 TRP D N 1
ATOM 5582 C CA . TRP D 1 26 ? 52.202 -49.434 34.484 1.00 24.39 26 TRP D CA 1
ATOM 5583 C C . TRP D 1 26 ? 52.527 -49.021 33.055 1.00 25.39 26 TRP D C 1
ATOM 5584 O O . TRP D 1 26 ? 53.346 -49.652 32.383 1.00 25.70 26 TRP D O 1
ATOM 5595 N N . VAL D 1 27 ? 51.879 -47.962 32.583 1.00 25.37 27 VAL D N 1
ATOM 5596 C CA . VAL D 1 27 ? 52.072 -47.456 31.229 1.00 25.52 27 VAL D CA 1
ATOM 5597 C C . VAL D 1 27 ? 53.016 -46.266 31.311 1.00 26.31 27 VAL D C 1
ATOM 5598 O O . VAL D 1 27 ? 52.662 -45.216 31.860 1.00 26.42 27 VAL D O 1
ATOM 5602 N N . SER D 1 28 ? 54.216 -46.422 30.763 1.00 27.13 28 SER D N 1
ATOM 5603 C CA . SER D 1 28 ? 55.236 -45.385 30.795 1.00 27.45 28 SER D CA 1
ATOM 5604 C C . SER D 1 28 ? 55.521 -44.898 29.383 1.00 26.06 28 SER D C 1
ATOM 5605 O O . SER D 1 28 ? 55.689 -45.707 28.464 1.00 25.37 28 SER D O 1
ATOM 5608 N N . LEU D 1 29 ? 55.565 -43.579 29.212 1.00 25.93 29 LEU D N 1
ATOM 5609 C CA . LEU D 1 29 ? 56.076 -43.001 27.977 1.00 26.18 29 LEU D CA 1
ATOM 5610 C C . LEU D 1 29 ? 57.566 -43.304 27.877 1.00 25.84 29 LEU D C 1
ATOM 5611 O O . LEU D 1 29 ? 58.340 -42.939 28.769 1.00 25.46 29 LEU D O 1
ATOM 5616 N N . ASN D 1 30 ? 57.968 -43.984 26.805 1.00 25.99 30 ASN D N 1
ATOM 5617 C CA . ASN D 1 30 ? 59.325 -44.510 26.725 1.00 26.83 30 ASN D CA 1
ATOM 5618 C C . ASN D 1 30 ? 60.169 -43.788 25.682 1.00 28.40 30 ASN D C 1
ATOM 5619 O O . ASN D 1 30 ? 60.618 -44.398 24.706 1.00 29.76 30 ASN D O 1
ATOM 5624 N N . ARG D 1 31 ? 60.391 -42.491 25.879 1.00 27.68 31 ARG D N 1
ATOM 5625 C CA . ARG D 1 31 ? 61.359 -41.723 25.095 1.00 28.21 31 ARG D CA 1
ATOM 5626 C C . ARG D 1 31 ? 62.218 -40.888 26.038 1.00 29.08 31 ARG D C 1
ATOM 5627 O O . ARG D 1 31 ? 62.229 -39.656 25.965 1.00 28.55 31 ARG D O 1
ATOM 5635 N N . PRO D 1 32 ? 62.966 -41.536 26.939 1.00 30.67 32 PRO D N 1
ATOM 5636 C CA . PRO D 1 32 ? 63.674 -40.768 27.976 1.00 32.04 32 PRO D CA 1
ATOM 5637 C C . PRO D 1 32 ? 64.779 -39.885 27.427 1.00 33.40 32 PRO D C 1
ATOM 5638 O O . PRO D 1 32 ? 65.023 -38.807 27.983 1.00 32.91 32 PRO D O 1
ATOM 5642 N N . ASP D 1 33 ? 65.455 -40.302 26.354 1.00 34.95 33 ASP D N 1
ATOM 5643 C CA . ASP D 1 33 ? 66.481 -39.458 25.756 1.00 36.52 33 ASP D CA 1
ATOM 5644 C C . ASP D 1 33 ? 65.894 -38.199 25.134 1.00 33.80 33 ASP D C 1
ATOM 5645 O O . ASP D 1 33 ? 66.633 -37.238 24.894 1.00 33.90 33 ASP D O 1
ATOM 5650 N N . LYS D 1 34 ? 64.588 -38.184 24.866 1.00 31.53 34 LYS D N 1
ATOM 5651 C CA . LYS D 1 34 ? 63.879 -36.983 24.448 1.00 31.12 34 LYS D CA 1
ATOM 5652 C C . LYS D 1 34 ? 63.003 -36.426 25.565 1.00 30.42 34 LYS D C 1
ATOM 5653 O O . LYS D 1 34 ? 62.100 -35.626 25.300 1.00 31.15 34 LYS D O 1
ATOM 5659 N N . ARG D 1 35 ? 63.259 -36.839 26.809 1.00 29.81 35 ARG D N 1
ATOM 5660 C CA . ARG D 1 35 ? 62.461 -36.433 27.969 1.00 27.09 35 ARG D CA 1
ATOM 5661 C C . ARG D 1 35 ? 60.984 -36.756 27.769 1.00 24.86 35 ARG D C 1
ATOM 5662 O O . ARG D 1 35 ? 60.102 -36.016 28.213 1.00 21.67 35 ARG D O 1
ATOM 5670 N N . ASN D 1 36 ? 60.715 -37.872 27.087 1.00 24.26 36 ASN D N 1
ATOM 5671 C CA . ASN D 1 36 ? 59.355 -38.350 26.839 1.00 23.81 36 ASN D CA 1
ATOM 5672 C C . ASN D 1 36 ? 58.516 -37.305 26.109 1.00 22.30 36 ASN D C 1
ATOM 5673 O O . ASN D 1 36 ? 57.336 -37.109 26.411 1.00 21.39 36 ASN D O 1
ATOM 5678 N N . ALA D 1 37 ? 59.131 -36.625 25.145 1.00 22.14 37 ALA D N 1
ATOM 5679 C CA . ALA D 1 37 ? 58.383 -35.721 24.284 1.00 22.46 37 ALA D CA 1
ATOM 5680 C C . ALA D 1 37 ? 57.375 -36.513 23.462 1.00 22.03 37 ALA D C 1
ATOM 5681 O O . ALA D 1 37 ? 57.668 -37.609 22.976 1.00 22.61 37 ALA D O 1
ATOM 5683 N N . MET D 1 38 ? 56.177 -35.957 23.313 1.00 21.65 38 MET D N 1
ATOM 5684 C CA . MET D 1 38 ? 55.065 -36.673 22.700 1.00 22.31 38 MET D CA 1
ATOM 5685 C C . MET D 1 38 ? 55.064 -36.412 21.198 1.00 22.76 38 MET D C 1
ATOM 5686 O O . MET D 1 38 ? 54.745 -35.307 20.749 1.00 23.24 38 MET D O 1
ATOM 5691 N N . SER D 1 39 ? 55.420 -37.433 20.430 1.00 23.34 39 SER D N 1
ATOM 5692 C CA . SER D 1 39 ? 55.489 -37.364 18.978 1.00 24.02 39 SER D CA 1
ATOM 5693 C C . SER D 1 39 ? 54.206 -37.901 18.366 1.00 24.37 39 SER D C 1
ATOM 5694 O O . SER D 1 39 ? 53.372 -38.493 19.054 1.00 25.04 39 SER D O 1
ATOM 5697 N N . PRO D 1 40 ? 53.994 -37.689 17.062 1.00 25.05 40 PRO D N 1
ATOM 5698 C CA . PRO D 1 40 ? 52.877 -38.379 16.395 1.00 25.08 40 PRO D CA 1
ATOM 5699 C C . PRO D 1 40 ? 52.979 -39.890 16.483 1.00 25.09 40 PRO D C 1
ATOM 5700 O O . PRO D 1 40 ? 51.948 -40.575 16.496 1.00 21.60 40 PRO D O 1
ATOM 5704 N N . THR D 1 41 ? 54.197 -40.432 16.543 1.00 25.39 41 THR D N 1
ATOM 5705 C CA . THR D 1 41 ? 54.364 -41.866 16.750 1.00 25.38 41 THR D CA 1
ATOM 5706 C C . THR D 1 41 ? 53.876 -42.275 18.134 1.00 25.27 41 THR D C 1
ATOM 5707 O O . THR D 1 41 ? 53.120 -43.243 18.277 1.00 26.24 41 THR D O 1
ATOM 5711 N N . LEU D 1 42 ? 54.295 -41.540 19.168 1.00 23.98 42 LEU D N 1
ATOM 5712 C CA . LEU D 1 42 ? 53.859 -41.852 20.525 1.00 22.76 42 LEU D CA 1
ATOM 5713 C C . LEU D 1 42 ? 52.355 -41.664 20.678 1.00 22.46 42 LEU D C 1
ATOM 5714 O O . LEU D 1 42 ? 51.693 -42.440 21.379 1.00 22.33 42 LEU D O 1
ATOM 5719 N N . ASN D 1 43 ? 51.797 -40.636 20.033 1.00 22.02 43 ASN D N 1
ATOM 5720 C CA . ASN D 1 43 ? 50.358 -40.409 20.108 1.00 22.15 43 ASN D CA 1
ATOM 5721 C C . ASN D 1 43 ? 49.585 -41.579 19.513 1.00 24.08 43 ASN D C 1
ATOM 5722 O O . ASN D 1 43 ? 48.569 -42.011 20.071 1.00 23.19 43 ASN D O 1
ATOM 5727 N N . ARG D 1 44 ? 50.054 -42.108 18.380 1.00 25.58 44 ARG D N 1
ATOM 5728 C CA . ARG D 1 44 ? 49.390 -43.253 17.766 1.00 26.32 44 ARG D CA 1
ATOM 5729 C C . ARG D 1 44 ? 49.511 -44.496 18.639 1.00 26.05 44 ARG D C 1
ATOM 5730 O O . ARG D 1 44 ? 48.548 -45.259 18.780 1.00 26.11 44 ARG D O 1
ATOM 5738 N N . GLU D 1 45 ? 50.684 -44.711 19.239 1.00 25.34 45 GLU D N 1
ATOM 5739 C CA . GLU D 1 45 ? 50.889 -45.905 20.053 1.00 26.10 45 GLU D CA 1
ATOM 5740 C C . GLU D 1 45 ? 50.124 -45.822 21.369 1.00 25.96 45 GLU D C 1
ATOM 5741 O O . GLU D 1 45 ? 49.585 -46.830 21.840 1.00 26.68 45 GLU D O 1
ATOM 5747 N N . MET D 1 46 ? 50.069 -44.634 21.977 1.00 24.80 46 MET D N 1
ATOM 5748 C CA . MET D 1 46 ? 49.395 -44.495 23.266 1.00 23.09 46 MET D CA 1
ATOM 5749 C C . MET D 1 46 ? 47.908 -44.803 23.151 1.00 21.32 46 MET D C 1
ATOM 5750 O O . MET D 1 46 ? 47.344 -45.499 24.004 1.00 20.28 46 MET D O 1
ATOM 5755 N N . LEU D 1 47 ? 47.252 -44.290 22.107 1.00 20.44 47 LEU D N 1
ATOM 5756 C CA . LEU D 1 47 ? 45.860 -44.655 21.868 1.00 21.23 47 LEU D CA 1
ATOM 5757 C C . LEU D 1 47 ? 45.731 -46.146 21.587 1.00 23.38 47 LEU D C 1
ATOM 5758 O O . LEU D 1 47 ? 44.797 -46.799 22.067 1.00 24.44 47 LEU D O 1
ATOM 5763 N N . GLN D 1 48 ? 46.666 -46.698 20.811 1.00 24.63 48 GLN D N 1
ATOM 5764 C CA . GLN D 1 48 ? 46.670 -48.132 20.537 1.00 26.34 48 GLN D CA 1
ATOM 5765 C C . GLN D 1 48 ? 46.787 -48.940 21.821 1.00 25.43 48 GLN D C 1
ATOM 5766 O O . GLN D 1 48 ? 46.159 -49.997 21.960 1.00 25.04 48 GLN D O 1
ATOM 5772 N N . VAL D 1 49 ? 47.586 -48.456 22.772 1.00 24.06 49 VAL D N 1
ATOM 5773 C CA . VAL D 1 49 ? 47.774 -49.171 24.030 1.00 23.16 49 VAL D CA 1
ATOM 5774 C C . VAL D 1 49 ? 46.576 -48.972 24.952 1.00 22.31 49 VAL D C 1
ATOM 5775 O O . VAL D 1 49 ? 46.119 -49.915 25.609 1.00 21.68 49 VAL D O 1
ATOM 5779 N N . LEU D 1 50 ? 46.045 -47.746 25.015 1.00 21.67 50 LEU D N 1
ATOM 5780 C CA . LEU D 1 50 ? 44.911 -47.477 25.894 1.00 23.08 50 LEU D CA 1
ATOM 5781 C C . LEU D 1 50 ? 43.672 -48.244 25.452 1.00 26.10 50 LEU D C 1
ATOM 5782 O O . LEU D 1 50 ? 42.889 -48.704 26.291 1.00 26.40 50 LEU D O 1
ATOM 5787 N N . GLU D 1 51 ? 43.474 -48.389 24.139 1.00 27.91 51 GLU D N 1
ATOM 5788 C CA . GLU D 1 51 ? 42.330 -49.147 23.643 1.00 28.62 51 GLU D CA 1
ATOM 5789 C C . GLU D 1 51 ? 42.453 -50.625 23.992 1.00 29.18 51 GLU D C 1
ATOM 5790 O O . GLU D 1 51 ? 41.452 -51.281 24.303 1.00 31.20 51 GLU D O 1
ATOM 5796 N N . ALA D 1 52 ? 43.672 -51.167 23.947 1.00 27.76 52 ALA D N 1
ATOM 5797 C CA . ALA D 1 52 ? 43.860 -52.582 24.249 1.00 28.20 52 ALA D CA 1
ATOM 5798 C C . ALA D 1 52 ? 43.714 -52.857 25.739 1.00 27.66 52 ALA D C 1
ATOM 5799 O O . ALA D 1 52 ? 43.218 -53.919 26.133 1.00 29.36 52 ALA D O 1
ATOM 5801 N N . LEU D 1 53 ? 44.136 -51.914 26.584 1.00 25.04 53 LEU D N 1
ATOM 5802 C CA . LEU D 1 53 ? 44.108 -52.143 28.023 1.00 24.13 53 LEU D CA 1
ATOM 5803 C C . LEU D 1 53 ? 42.706 -52.043 28.607 1.00 25.10 53 LEU D C 1
ATOM 5804 O O . LEU D 1 53 ? 42.456 -52.611 29.676 1.00 24.47 53 LEU D O 1
ATOM 5809 N N . GLU D 1 54 ? 41.790 -51.339 27.938 1.00 25.76 54 GLU D N 1
ATOM 5810 C CA . GLU D 1 54 ? 40.421 -51.248 28.432 1.00 27.65 54 GLU D CA 1
ATOM 5811 C C . GLU D 1 54 ? 39.741 -52.608 28.495 1.00 29.67 54 GLU D C 1
ATOM 5812 O O . GLU D 1 54 ? 38.791 -52.779 29.266 1.00 31.53 54 GLU D O 1
ATOM 5818 N N . PHE D 1 55 ? 40.207 -53.577 27.708 1.00 29.40 55 PHE D N 1
ATOM 5819 C CA . PHE D 1 55 ? 39.641 -54.916 27.700 1.00 31.04 55 PHE D CA 1
ATOM 5820 C C . PHE D 1 55 ? 40.636 -55.986 28.129 1.00 31.38 55 PHE D C 1
ATOM 5821 O O . PHE D 1 55 ? 40.300 -57.175 28.086 1.00 33.20 55 PHE D O 1
ATOM 5829 N N . ASP D 1 56 ? 41.842 -55.603 28.540 1.00 29.73 56 ASP D N 1
ATOM 5830 C CA . ASP D 1 56 ? 42.836 -56.564 29.002 1.00 30.64 56 ASP D CA 1
ATOM 5831 C C . ASP D 1 56 ? 42.506 -56.984 30.430 1.00 30.15 56 ASP D C 1
ATOM 5832 O O . ASP D 1 56 ? 42.527 -56.155 31.347 1.00 26.81 56 ASP D O 1
ATOM 5837 N N . ASP D 1 57 ? 42.208 -58.272 30.617 1.00 31.51 57 ASP D N 1
ATOM 5838 C CA . ASP D 1 57 ? 41.838 -58.786 31.930 1.00 32.77 57 ASP D CA 1
ATOM 5839 C C . ASP D 1 57 ? 42.986 -58.750 32.930 1.00 31.88 57 ASP D C 1
ATOM 5840 O O . ASP D 1 57 ? 42.744 -58.931 34.128 1.00 32.59 57 ASP D O 1
ATOM 5845 N N . ARG D 1 58 ? 44.218 -58.521 32.477 1.00 30.30 58 ARG D N 1
ATOM 5846 C CA . ARG D 1 58 ? 45.364 -58.445 33.373 1.00 31.13 58 ARG D CA 1
ATOM 5847 C C . ARG D 1 58 ? 45.456 -57.118 34.116 1.00 31.89 58 ARG D C 1
ATOM 5848 O O . ARG D 1 58 ? 46.364 -56.954 34.939 1.00 32.24 58 ARG D O 1
ATOM 5856 N N . CYS D 1 59 ? 44.552 -56.175 33.853 1.00 31.76 59 CYS D N 1
ATOM 5857 C CA . CYS D 1 59 ? 44.589 -54.871 34.499 1.00 31.33 59 CYS D CA 1
ATOM 5858 C C . CYS D 1 59 ? 43.185 -54.457 34.916 1.00 29.15 59 CYS D C 1
ATOM 5859 O O . CYS D 1 59 ? 42.206 -54.750 34.224 1.00 28.55 59 CYS D O 1
ATOM 5862 N N . GLY D 1 60 ? 43.097 -53.791 36.064 1.00 27.74 60 GLY D N 1
ATOM 5863 C CA . GLY D 1 60 ? 41.863 -53.174 36.510 1.00 26.26 60 GLY D CA 1
ATOM 5864 C C . GLY D 1 60 ? 42.088 -51.709 36.816 1.00 25.12 60 GLY D C 1
ATOM 5865 O O . GLY D 1 60 ? 41.147 -50.967 37.110 1.00 25.27 60 GLY D O 1
ATOM 5866 N N . VAL D 1 61 ? 43.352 -51.290 36.751 1.00 23.80 61 VAL D N 1
ATOM 5867 C CA . VAL D 1 61 ? 43.738 -49.898 36.947 1.00 23.00 61 VAL D CA 1
ATOM 5868 C C . VAL D 1 61 ? 44.967 -49.633 36.089 1.00 22.95 61 VAL D C 1
ATOM 5869 O O . VAL D 1 61 ? 45.790 -50.524 35.861 1.00 24.31 61 VAL D O 1
ATOM 5873 N N . VAL D 1 62 ? 45.079 -48.404 35.593 1.00 21.58 62 VAL D N 1
ATOM 5874 C CA . VAL D 1 62 ? 46.168 -47.999 34.713 1.00 22.46 62 VAL D CA 1
ATOM 5875 C C . VAL D 1 62 ? 46.893 -46.823 35.350 1.00 22.22 62 VAL D C 1
ATOM 5876 O O . VAL D 1 62 ? 46.259 -45.840 35.751 1.00 21.23 62 VAL D O 1
ATOM 5880 N N . VAL D 1 63 ? 48.217 -46.940 35.423 1.00 22.16 63 VAL D N 1
ATOM 5881 C CA . VAL D 1 63 ? 49.059 -45.843 35.973 1.00 21.56 63 VAL D CA 1
ATOM 5882 C C . VAL D 1 63 ? 49.860 -45.252 34.812 1.00 20.78 63 VAL D C 1
ATOM 5883 O O . VAL D 1 63 ? 50.661 -45.980 34.213 1.00 21.37 63 VAL D O 1
ATOM 5887 N N . LEU D 1 64 ? 49.658 -43.968 34.531 1.00 20.08 64 LEU D N 1
ATOM 5888 C CA . LEU D 1 64 ? 50.404 -43.303 33.435 1.00 19.47 64 LEU D CA 1
ATOM 5889 C C . LEU D 1 64 ? 51.604 -42.590 34.054 1.00 20.31 64 LEU D C 1
ATOM 5890 O O . LEU D 1 64 ? 51.408 -41.800 34.980 1.00 20.60 64 LEU D O 1
ATOM 5895 N N . THR D 1 65 ? 52.793 -42.866 33.525 1.00 20.22 65 THR D N 1
ATOM 5896 C CA . THR D 1 65 ? 54.050 -42.290 34.061 1.00 21.31 65 THR D CA 1
ATOM 5897 C C . THR D 1 65 ? 55.078 -42.169 32.933 1.00 21.44 65 THR D C 1
ATOM 5898 O O . THR D 1 65 ? 54.763 -42.551 31.801 1.00 20.74 65 THR D O 1
ATOM 5902 N N . GLY D 1 66 ? 56.237 -41.597 33.245 1.00 21.77 66 GLY D N 1
ATOM 5903 C CA . GLY D 1 66 ? 57.313 -41.428 32.258 1.00 22.80 66 GLY D CA 1
ATOM 5904 C C . GLY D 1 66 ? 58.575 -42.170 32.650 1.00 24.15 66 GLY D C 1
ATOM 5905 O O . GLY D 1 66 ? 58.931 -42.150 33.830 1.00 25.73 66 GLY D O 1
ATOM 5906 N N . GLU D 1 67 ? 59.237 -42.799 31.678 1.00 24.53 67 GLU D N 1
ATOM 5907 C CA . GLU D 1 67 ? 60.532 -43.485 31.928 1.00 26.35 67 GLU D CA 1
ATOM 5908 C C . GLU D 1 67 ? 61.611 -42.424 32.182 1.00 27.60 67 GLU D C 1
ATOM 5909 O O . GLU D 1 67 ? 61.496 -41.320 31.630 1.00 28.46 67 GLU D O 1
ATOM 5911 N N . GLY D 1 68 ? 62.595 -42.734 33.025 1.00 27.73 68 GLY D N 1
ATOM 5912 C CA . GLY D 1 68 ? 63.670 -41.802 33.307 1.00 28.86 68 GLY D CA 1
ATOM 5913 C C . GLY D 1 68 ? 63.254 -40.711 34.282 1.00 30.17 68 GLY D C 1
ATOM 5914 O O . GLY D 1 68 ? 62.398 -40.904 35.148 1.00 29.94 68 GLY D O 1
ATOM 5915 N N . ASP D 1 69 ? 63.845 -39.529 34.103 1.00 30.86 69 ASP D N 1
ATOM 5916 C CA . ASP D 1 69 ? 63.620 -38.358 34.994 1.00 31.20 69 ASP D CA 1
ATOM 5917 C C . ASP D 1 69 ? 62.470 -37.475 34.490 1.00 29.18 69 ASP D C 1
ATOM 5918 O O . ASP D 1 69 ? 62.267 -36.415 35.080 1.00 28.06 69 ASP D O 1
ATOM 5923 N N . SER D 1 70 ? 61.769 -37.883 33.432 1.00 27.67 70 SER D N 1
ATOM 5924 C CA . SER D 1 70 ? 60.681 -37.037 32.879 1.00 28.65 70 SER D CA 1
ATOM 5925 C C . SER D 1 70 ? 59.324 -37.736 32.935 1.00 27.70 70 SER D C 1
ATOM 5926 O O . SER D 1 70 ? 59.266 -38.925 32.608 1.00 28.23 70 SER D O 1
ATOM 5929 N N . PHE D 1 71 ? 58.289 -37.061 33.433 1.00 26.25 71 PHE D N 1
ATOM 5930 C CA . PHE D 1 71 ? 56.963 -37.678 33.208 1.00 25.69 71 PHE D CA 1
ATOM 5931 C C . PHE D 1 71 ? 56.716 -37.510 31.702 1.00 25.14 71 PHE D C 1
ATOM 5932 O O . PHE D 1 71 ? 56.538 -38.495 30.989 1.00 25.35 71 PHE D O 1
ATOM 5940 N N . SER D 1 72 ? 56.834 -36.260 31.245 1.00 24.79 72 SER D N 1
ATOM 5941 C CA . SER D 1 72 ? 56.771 -35.841 29.820 1.00 24.08 72 SER D CA 1
ATOM 5942 C C . SER D 1 72 ? 57.210 -34.376 29.720 1.00 25.50 72 SER D C 1
ATOM 5943 O O . SER D 1 72 ? 56.751 -33.575 30.538 1.00 26.73 72 SER D O 1
ATOM 5946 N N . ALA D 1 73 ? 57.920 -34.017 28.652 1.00 25.68 73 ALA D N 1
ATOM 5947 C CA . ALA D 1 73 ? 58.414 -32.640 28.429 1.00 25.18 73 ALA D CA 1
ATOM 5948 C C . ALA D 1 73 ? 57.442 -31.894 27.508 1.00 24.06 73 ALA D C 1
ATOM 5949 O O . ALA D 1 73 ? 57.786 -30.818 27.033 1.00 23.15 73 ALA D O 1
ATOM 5951 N N . GLY D 1 74 ? 56.259 -32.463 27.288 1.00 24.32 74 GLY D N 1
ATOM 5952 C CA . GLY D 1 74 ? 55.260 -31.851 26.402 1.00 24.10 74 GLY D CA 1
ATOM 5953 C C . GLY D 1 74 ? 55.366 -32.427 25.011 1.00 23.90 74 GLY D C 1
ATOM 5954 O O . GLY D 1 74 ? 56.013 -33.456 24.853 1.00 24.91 74 GLY D O 1
ATOM 5955 N N . MET D 1 75 ? 54.735 -31.774 24.045 1.00 23.62 75 MET D N 1
ATOM 5956 C CA . MET D 1 75 ? 54.734 -32.241 22.668 1.00 24.82 75 MET D CA 1
ATOM 5957 C C . MET D 1 75 ? 56.135 -32.152 22.075 1.00 26.63 75 MET D C 1
ATOM 5958 O O . MET D 1 75 ? 56.941 -31.295 22.449 1.00 26.81 75 MET D O 1
ATOM 5963 N N . ASP D 1 76 ? 56.425 -33.061 21.147 1.00 27.68 76 ASP D N 1
ATOM 5964 C CA . ASP D 1 76 ? 57.724 -33.092 20.484 1.00 30.02 76 ASP D CA 1
ATOM 5965 C C . ASP D 1 76 ? 57.885 -31.841 19.629 1.00 31.13 76 ASP D C 1
ATOM 5966 O O . ASP D 1 76 ? 57.208 -31.686 18.608 1.00 31.67 76 ASP D O 1
ATOM 5971 N N . LEU D 1 77 ? 58.785 -30.945 20.042 1.00 31.74 77 LEU D N 1
ATOM 5972 C CA . LEU D 1 77 ? 59.006 -29.715 19.290 1.00 33.04 77 LEU D CA 1
ATOM 5973 C C . LEU D 1 77 ? 59.519 -29.982 17.881 1.00 33.78 77 LEU D C 1
ATOM 5974 O O . LEU D 1 77 ? 59.358 -29.127 17.003 1.00 33.46 77 LEU D O 1
ATOM 5979 N N . LYS D 1 78 ? 60.121 -31.147 17.642 1.00 33.84 78 LYS D N 1
ATOM 5980 C CA . LYS D 1 78 ? 60.673 -31.497 16.339 1.00 34.10 78 LYS D CA 1
ATOM 5981 C C . LYS D 1 78 ? 59.721 -32.344 15.503 1.00 34.51 78 LYS D C 1
ATOM 5982 O O . LYS D 1 78 ? 59.533 -32.070 14.314 1.00 37.80 78 LYS D O 1
ATOM 5984 N N . GLU D 1 79 ? 59.099 -33.358 16.102 1.00 32.78 79 GLU D N 1
ATOM 5985 C CA . GLU D 1 79 ? 58.262 -34.282 15.348 1.00 32.96 79 GLU D CA 1
ATOM 5986 C C . GLU D 1 79 ? 56.790 -33.891 15.321 1.00 31.52 79 GLU D C 1
ATOM 5987 O O . GLU D 1 79 ? 56.062 -34.349 14.432 1.00 31.14 79 GLU D O 1
ATOM 5993 N N . TYR D 1 80 ? 56.332 -33.058 16.255 1.00 30.34 80 TYR D N 1
ATOM 5994 C CA . TYR D 1 80 ? 54.918 -32.712 16.350 1.00 30.89 80 TYR D CA 1
ATOM 5995 C C . TYR D 1 80 ? 54.606 -31.316 15.820 1.00 31.52 80 TYR D C 1
ATOM 5996 O O . TYR D 1 80 ? 53.728 -31.163 14.969 1.00 30.80 80 TYR D O 1
ATOM 6005 N N . PHE D 1 81 ? 55.314 -30.293 16.299 1.00 33.27 81 PHE D N 1
ATOM 6006 C CA . PHE D 1 81 ? 54.977 -28.911 15.949 1.00 34.94 81 PHE D CA 1
ATOM 6007 C C . PHE D 1 81 ? 55.530 -28.525 14.579 1.00 38.66 81 PHE D C 1
ATOM 6008 O O . PHE D 1 81 ? 54.771 -28.259 13.642 1.00 38.82 81 PHE D O 1
ATOM 6016 N N . ARG D 1 82 ? 56.859 -28.490 14.454 1.00 42.10 82 ARG D N 1
ATOM 6017 C CA . ARG D 1 82 ? 57.488 -27.981 13.238 1.00 45.88 82 ARG D CA 1
ATOM 6018 C C . ARG D 1 82 ? 57.163 -28.856 12.033 1.00 47.93 82 ARG D C 1
ATOM 6019 O O . ARG D 1 82 ? 56.822 -28.349 10.958 1.00 49.34 82 ARG D O 1
ATOM 6021 N N . GLU D 1 83 ? 57.269 -30.171 12.190 1.00 49.08 83 GLU D N 1
ATOM 6022 C CA . GLU D 1 83 ? 56.981 -31.092 11.096 1.00 50.63 83 GLU D CA 1
ATOM 6023 C C . GLU D 1 83 ? 55.477 -31.291 10.929 1.00 50.28 83 GLU D C 1
ATOM 6024 O O . GLU D 1 83 ? 54.715 -30.326 10.857 1.00 49.56 83 GLU D O 1
ATOM 6026 N N . PRO D 1 88 ? 49.882 -29.775 4.855 1.00 45.18 88 PRO D N 1
ATOM 6027 C CA . PRO D 1 88 ? 48.464 -29.636 4.505 1.00 44.62 88 PRO D CA 1
ATOM 6028 C C . PRO D 1 88 ? 47.583 -29.421 5.732 1.00 42.64 88 PRO D C 1
ATOM 6029 O O . PRO D 1 88 ? 47.871 -29.967 6.798 1.00 42.58 88 PRO D O 1
ATOM 6033 N N . ALA D 1 89 ? 46.517 -28.633 5.571 1.00 41.26 89 ALA D N 1
ATOM 6034 C CA . ALA D 1 89 ? 45.665 -28.291 6.706 1.00 39.30 89 ALA D CA 1
ATOM 6035 C C . ALA D 1 89 ? 45.000 -29.527 7.299 1.00 37.23 89 ALA D C 1
ATOM 6036 O O . ALA D 1 89 ? 44.944 -29.682 8.525 1.00 36.41 89 ALA D O 1
ATOM 6038 N N . LEU D 1 90 ? 44.488 -30.418 6.447 1.00 36.22 90 LEU D N 1
ATOM 6039 C CA . LEU D 1 90 ? 43.831 -31.620 6.950 1.00 33.70 90 LEU D CA 1
ATOM 6040 C C . LEU D 1 90 ? 44.833 -32.609 7.532 1.00 32.50 90 LEU D C 1
ATOM 6041 O O . LEU D 1 90 ? 44.513 -33.320 8.491 1.00 31.54 90 LEU D O 1
ATOM 6046 N N . ILE D 1 91 ? 46.041 -32.673 6.968 1.00 32.19 91 ILE D N 1
ATOM 6047 C CA . ILE D 1 91 ? 47.082 -33.515 7.548 1.00 31.27 91 ILE D CA 1
ATOM 6048 C C . ILE D 1 91 ? 47.490 -32.982 8.915 1.00 30.42 91 ILE D C 1
ATOM 6049 O O . ILE D 1 91 ? 47.638 -33.746 9.876 1.00 30.41 91 ILE D O 1
ATOM 6054 N N . LYS D 1 92 ? 47.669 -31.663 9.026 1.00 30.55 92 LYS D N 1
ATOM 6055 C CA . LYS D 1 92 ? 47.994 -31.067 10.318 1.00 30.27 92 LYS D CA 1
ATOM 6056 C C . LYS D 1 92 ? 46.865 -31.276 11.319 1.00 29.61 92 LYS D C 1
ATOM 6057 O O . LYS D 1 92 ? 47.114 -31.494 12.510 1.00 29.04 92 LYS D O 1
ATOM 6059 N N . ALA D 1 93 ? 45.615 -31.221 10.853 1.00 30.21 93 ALA D N 1
ATOM 6060 C CA . ALA D 1 93 ? 44.481 -31.408 11.752 1.00 29.93 93 ALA D CA 1
ATOM 6061 C C . ALA D 1 93 ? 44.395 -32.847 12.245 1.00 30.29 93 ALA D C 1
ATOM 6062 O O . ALA D 1 93 ? 44.060 -33.089 13.411 1.00 29.45 93 ALA D O 1
ATOM 6064 N N . GLN D 1 94 ? 44.689 -33.814 11.373 1.00 31.89 94 GLN D N 1
ATOM 6065 C CA . GLN D 1 94 ? 44.657 -35.215 11.785 1.00 31.46 94 GLN D CA 1
ATOM 6066 C C . GLN D 1 94 ? 45.715 -35.504 12.842 1.00 30.11 94 GLN D C 1
ATOM 6067 O O . GLN D 1 94 ? 45.460 -36.241 13.802 1.00 29.31 94 GLN D O 1
ATOM 6073 N N . ILE D 1 95 ? 46.910 -34.931 12.683 1.00 30.92 95 ILE D N 1
ATOM 6074 C CA . ILE D 1 95 ? 47.968 -35.133 13.668 1.00 31.55 95 ILE D CA 1
ATOM 6075 C C . ILE D 1 95 ? 47.590 -34.485 14.995 1.00 31.69 95 ILE D C 1
ATOM 6076 O O . ILE D 1 95 ? 47.826 -35.053 16.068 1.00 30.67 95 ILE D O 1
ATOM 6081 N N . ARG D 1 96 ? 46.987 -33.294 14.944 1.00 32.17 96 ARG D N 1
ATOM 6082 C CA . ARG D 1 96 ? 46.544 -32.637 16.170 1.00 31.79 96 ARG D CA 1
ATOM 6083 C C . ARG D 1 96 ? 45.417 -33.415 16.836 1.00 28.61 96 ARG D C 1
ATOM 6084 O O . ARG D 1 96 ? 45.381 -33.537 18.066 1.00 28.11 96 ARG D O 1
ATOM 6092 N N . ARG D 1 97 ? 44.487 -33.949 16.042 1.00 26.67 97 ARG D N 1
ATOM 6093 C CA . ARG D 1 97 ? 43.385 -34.718 16.612 1.00 26.38 97 ARG D CA 1
ATOM 6094 C C . ARG D 1 97 ? 43.881 -36.019 17.231 1.00 25.94 97 ARG D C 1
ATOM 6095 O O . ARG D 1 97 ? 43.352 -36.465 18.256 1.00 26.29 97 ARG D O 1
ATOM 6097 N N . ALA D 1 98 ? 44.899 -36.639 16.626 1.00 24.61 98 ALA D N 1
ATOM 6098 C CA . ALA D 1 98 ? 45.437 -37.883 17.166 1.00 23.14 98 ALA D CA 1
ATOM 6099 C C . ALA D 1 98 ? 46.071 -37.672 18.534 1.00 21.87 98 ALA D C 1
ATOM 6100 O O . ALA D 1 98 ? 46.112 -38.601 19.349 1.00 21.93 98 ALA D O 1
ATOM 6102 N N . ALA D 1 99 ? 46.573 -36.465 18.803 1.00 20.73 99 ALA D N 1
ATOM 6103 C CA . ALA D 1 99 ? 47.105 -36.158 20.126 1.00 20.22 99 ALA D CA 1
ATOM 6104 C C . ALA D 1 99 ? 46.003 -36.212 21.177 1.00 20.73 99 ALA D C 1
ATOM 6105 O O . ALA D 1 99 ? 46.110 -36.934 22.175 1.00 19.75 99 ALA D O 1
ATOM 6107 N N . GLY D 1 100 ? 44.924 -35.456 20.962 1.00 21.64 100 GLY D N 1
ATOM 6108 C CA . GLY D 1 100 ? 43.812 -35.467 21.895 1.00 20.53 100 GLY D CA 1
ATOM 6109 C C . GLY D 1 100 ? 43.023 -36.758 21.900 1.00 21.25 100 GLY D C 1
ATOM 6110 O O . GLY D 1 100 ? 42.231 -36.981 22.822 1.00 22.86 100 GLY D O 1
ATOM 6111 N N . ALA D 1 101 ? 43.222 -37.614 20.893 1.00 21.95 101 ALA D N 1
ATOM 6112 C CA . ALA D 1 101 ? 42.495 -38.879 20.836 1.00 21.29 101 ALA D CA 1
ATOM 6113 C C . ALA D 1 101 ? 42.818 -39.757 22.038 1.00 21.63 101 ALA D C 1
ATOM 6114 O O . ALA D 1 101 ? 41.935 -40.439 22.572 1.00 21.37 101 ALA D O 1
ATOM 6116 N N . TRP D 1 102 ? 44.076 -39.757 22.476 1.00 22.65 102 TRP D N 1
ATOM 6117 C CA . TRP D 1 102 ? 44.463 -40.478 23.680 1.00 22.97 102 TRP D CA 1
ATOM 6118 C C . TRP D 1 102 ? 44.670 -39.567 24.881 1.00 22.01 102 TRP D C 1
ATOM 6119 O O . TRP D 1 102 ? 44.541 -40.031 26.019 1.00 21.59 102 TRP D O 1
ATOM 6130 N N . GLN D 1 103 ? 44.973 -38.285 24.657 1.00 22.11 103 GLN D N 1
ATOM 6131 C CA . GLN D 1 103 ? 45.309 -37.403 25.770 1.00 22.18 103 GLN D CA 1
ATOM 6132 C C . GLN D 1 103 ? 44.084 -37.024 26.591 1.00 20.56 103 GLN D C 1
ATOM 6133 O O . GLN D 1 103 ? 44.206 -36.783 27.797 1.00 20.39 103 GLN D O 1
ATOM 6139 N N . TRP D 1 104 ? 42.904 -36.958 25.974 1.00 18.59 104 TRP D N 1
ATOM 6140 C CA . TRP D 1 104 ? 41.707 -36.640 26.743 1.00 18.75 104 TRP D CA 1
ATOM 6141 C C . TRP D 1 104 ? 40.483 -37.412 26.261 1.00 20.28 104 TRP D C 1
ATOM 6142 O O . TRP D 1 104 ? 39.659 -37.830 27.079 1.00 21.68 104 TRP D O 1
ATOM 6153 N N . ARG D 1 105 ? 40.351 -37.616 24.948 1.00 20.37 105 ARG D N 1
ATOM 6154 C CA . ARG D 1 105 ? 39.176 -38.317 24.435 1.00 20.33 105 ARG D CA 1
ATOM 6155 C C . ARG D 1 105 ? 39.075 -39.726 25.007 1.00 21.18 105 ARG D C 1
ATOM 6156 O O . ARG D 1 105 ? 37.986 -40.178 25.377 1.00 21.90 105 ARG D O 1
ATOM 6164 N N . LYS D 1 106 ? 40.202 -40.429 25.100 1.00 20.65 106 LYS D N 1
ATOM 6165 C CA . LYS D 1 106 ? 40.217 -41.774 25.657 1.00 20.82 106 LYS D CA 1
ATOM 6166 C C . LYS D 1 106 ? 40.421 -41.782 27.166 1.00 19.67 106 LYS D C 1
ATOM 6167 O O . LYS D 1 106 ? 39.856 -42.639 27.856 1.00 19.16 106 LYS D O 1
ATOM 6173 N N . LEU D 1 107 ? 41.192 -40.832 27.700 1.00 19.55 107 LEU D N 1
ATOM 6174 C CA . LEU D 1 107 ? 41.564 -40.878 29.110 1.00 19.69 107 LEU D CA 1
ATOM 6175 C C . LEU D 1 107 ? 40.484 -40.296 30.017 1.00 20.83 107 LEU D C 1
ATOM 6176 O O . LEU D 1 107 ? 40.271 -40.799 31.126 1.00 21.81 107 LEU D O 1
ATOM 6181 N N . ARG D 1 108 ? 39.798 -39.237 29.571 1.00 19.78 108 ARG D N 1
ATOM 6182 C CA . ARG D 1 108 ? 38.872 -38.533 30.455 1.00 19.91 108 ARG D CA 1
ATOM 6183 C C . ARG D 1 108 ? 37.726 -39.426 30.913 1.00 18.20 108 ARG D C 1
ATOM 6184 O O . ARG D 1 108 ? 37.249 -39.289 32.045 1.00 17.82 108 ARG D O 1
ATOM 6192 N N . PHE D 1 109 ? 37.275 -40.341 30.062 1.00 17.13 109 PHE D N 1
ATOM 6193 C CA . PHE D 1 109 ? 36.227 -41.293 30.416 1.00 17.27 109 PHE D CA 1
ATOM 6194 C C . PHE D 1 109 ? 36.692 -42.713 30.128 1.00 17.27 109 PHE D C 1
ATOM 6195 O O . PHE D 1 109 ? 35.980 -43.530 29.540 1.00 16.81 109 PHE D O 1
ATOM 6203 N N . TYR D 1 110 ? 37.919 -43.011 30.551 1.00 16.77 110 TYR D N 1
ATOM 6204 C CA . TYR D 1 110 ? 38.468 -44.352 30.410 1.00 17.05 110 TYR D CA 1
ATOM 6205 C C . TYR D 1 110 ? 37.614 -45.356 31.173 1.00 18.17 110 TYR D C 1
ATOM 6206 O O . TYR D 1 110 ? 37.099 -45.063 32.255 1.00 17.09 110 TYR D O 1
ATOM 6215 N N . ALA D 1 111 ? 37.463 -46.551 30.599 1.00 19.45 111 ALA D N 1
ATOM 6216 C CA . ALA D 1 111 ? 36.636 -47.583 31.212 1.00 20.38 111 ALA D CA 1
ATOM 6217 C C . ALA D 1 111 ? 37.235 -48.139 32.496 1.00 22.42 111 ALA D C 1
ATOM 6218 O O . ALA D 1 111 ? 36.555 -48.895 33.198 1.00 24.39 111 ALA D O 1
ATOM 6220 N N . LYS D 1 112 ? 38.475 -47.792 32.818 1.00 21.43 112 LYS D N 1
ATOM 6221 C CA . LYS D 1 112 ? 39.130 -48.247 34.031 1.00 21.07 112 LYS D CA 1
ATOM 6222 C C . LYS D 1 112 ? 39.757 -47.062 34.749 1.00 19.61 112 LYS D C 1
ATOM 6223 O O . LYS D 1 112 ? 40.111 -46.065 34.112 1.00 19.34 112 LYS D O 1
ATOM 6229 N N . PRO D 1 113 ? 39.886 -47.132 36.074 1.00 20.18 113 PRO D N 1
ATOM 6230 C CA . PRO D 1 113 ? 40.479 -46.011 36.812 1.00 19.28 113 PRO D CA 1
ATOM 6231 C C . PRO D 1 113 ? 41.914 -45.757 36.377 1.00 19.73 113 PRO D C 1
ATOM 6232 O O . PRO D 1 113 ? 42.672 -46.687 36.094 1.00 20.41 113 PRO D O 1
ATOM 6236 N N . THR D 1 114 ? 42.279 -44.479 36.318 1.00 18.35 114 THR D N 1
ATOM 6237 C CA . THR D 1 114 ? 43.596 -44.060 35.863 1.00 19.31 114 THR D CA 1
ATOM 6238 C C . THR D 1 114 ? 44.246 -43.170 36.910 1.00 19.96 114 THR D C 1
ATOM 6239 O O . THR D 1 114 ? 43.583 -42.328 37.523 1.00 19.78 114 THR D O 1
ATOM 6243 N N . ILE D 1 115 ? 45.547 -43.365 37.112 1.00 20.78 115 ILE D N 1
ATOM 6244 C CA . ILE D 1 115 ? 46.346 -42.547 38.014 1.00 20.65 115 ILE D CA 1
ATOM 6245 C C . ILE D 1 115 ? 47.561 -42.045 37.250 1.00 21.45 115 ILE D C 1
ATOM 6246 O O . ILE D 1 115 ? 48.296 -42.840 36.655 1.00 22.88 115 ILE D O 1
ATOM 6251 N N . ALA D 1 116 ? 47.772 -40.734 37.265 1.00 21.12 116 ALA D N 1
ATOM 6252 C CA . ALA D 1 116 ? 48.965 -40.140 36.679 1.00 20.77 116 ALA D CA 1
ATOM 6253 C C . ALA D 1 116 ? 50.041 -40.042 37.753 1.00 21.71 116 ALA D C 1
ATOM 6254 O O . ALA D 1 116 ? 49.819 -39.436 38.807 1.00 21.78 116 ALA D O 1
ATOM 6256 N N . MET D 1 117 ? 51.197 -40.646 37.495 1.00 21.91 117 MET D N 1
ATOM 6257 C CA . MET D 1 117 ? 52.328 -40.611 38.418 1.00 22.65 117 MET D CA 1
ATOM 6258 C C . MET D 1 117 ? 53.397 -39.705 37.815 1.00 22.40 117 MET D C 1
ATOM 6259 O O . MET D 1 117 ? 54.202 -40.143 36.988 1.00 23.25 117 MET D O 1
ATOM 6264 N N . VAL D 1 118 ? 53.404 -38.441 38.236 1.00 21.45 118 VAL D N 1
ATOM 6265 C CA . VAL D 1 118 ? 54.344 -37.449 37.717 1.00 21.08 118 VAL D CA 1
ATOM 6266 C C . VAL D 1 118 ? 55.673 -37.655 38.438 1.00 21.98 118 VAL D C 1
ATOM 6267 O O . VAL D 1 118 ? 55.856 -37.205 39.570 1.00 22.77 118 VAL D O 1
ATOM 6271 N N . ASN D 1 119 ? 56.609 -38.333 37.777 1.00 22.64 119 ASN D N 1
ATOM 6272 C CA . ASN D 1 119 ? 57.907 -38.642 38.361 1.00 23.71 119 ASN D CA 1
ATOM 6273 C C . ASN D 1 119 ? 58.948 -37.555 38.131 1.00 24.86 119 ASN D C 1
ATOM 6274 O O . ASN D 1 119 ? 60.007 -37.593 38.766 1.00 25.18 119 ASN D O 1
ATOM 6279 N N . GLY D 1 120 ? 58.681 -36.597 37.247 1.00 24.50 120 GLY D N 1
ATOM 6280 C CA . GLY D 1 120 ? 59.650 -35.557 36.963 1.00 24.99 120 GLY D CA 1
ATOM 6281 C C . GLY D 1 120 ? 59.095 -34.414 36.138 1.00 25.47 120 GLY D C 1
ATOM 6282 O O . GLY D 1 120 ? 58.055 -33.843 36.479 1.00 25.48 120 GLY D O 1
ATOM 6283 N N . TRP D 1 121 ? 59.786 -34.075 35.050 1.00 25.48 121 TRP D N 1
ATOM 6284 C CA . TRP D 1 121 ? 59.375 -32.957 34.210 1.00 24.94 121 TRP D CA 1
ATOM 6285 C C . TRP D 1 121 ? 57.978 -33.189 33.648 1.00 25.07 121 TRP D C 1
ATOM 6286 O O . TRP D 1 121 ? 57.670 -34.269 33.136 1.00 26.72 121 TRP D O 1
ATOM 6297 N N . CYS D 1 122 ? 57.128 -32.184 33.829 1.00 23.53 122 CYS D N 1
ATOM 6298 C CA . CYS D 1 122 ? 55.763 -32.186 33.255 1.00 22.68 122 CYS D CA 1
ATOM 6299 C C . CYS D 1 122 ? 55.524 -30.784 32.690 1.00 21.96 122 CYS D C 1
ATOM 6300 O O . CYS D 1 122 ? 55.253 -29.878 33.489 1.00 21.48 122 CYS D O 1
ATOM 6303 N N . PHE D 1 123 ? 55.605 -30.624 31.366 1.00 21.61 123 PHE D N 1
ATOM 6304 C CA . PHE D 1 123 ? 55.475 -29.276 30.754 1.00 21.98 123 PHE D CA 1
ATOM 6305 C C . PHE D 1 123 ? 54.479 -29.258 29.591 1.00 22.04 123 PHE D C 1
ATOM 6306 O O . PHE D 1 123 ? 54.274 -30.296 28.956 1.00 22.52 123 PHE D O 1
ATOM 6314 N N . GLY D 1 124 ? 53.825 -28.110 29.398 1.00 21.06 124 GLY D N 1
ATOM 6315 C CA . GLY D 1 124 ? 52.960 -27.874 28.229 1.00 19.80 124 GLY D CA 1
ATOM 6316 C C . GLY D 1 124 ? 51.857 -28.894 28.061 1.00 19.70 124 GLY D C 1
ATOM 6317 O O . GLY D 1 124 ? 51.044 -29.065 28.974 1.00 20.60 124 GLY D O 1
ATOM 6318 N N . GLY D 1 125 ? 51.909 -29.612 26.934 1.00 19.95 125 GLY D N 1
ATOM 6319 C CA . GLY D 1 125 ? 50.927 -30.626 26.503 1.00 21.06 125 GLY D CA 1
ATOM 6320 C C . GLY D 1 125 ? 50.769 -31.788 27.471 1.00 20.97 125 GLY D C 1
ATOM 6321 O O . GLY D 1 125 ? 49.721 -32.422 27.431 1.00 19.69 125 GLY D O 1
ATOM 6322 N N . ALA D 1 126 ? 51.788 -32.095 28.274 1.00 21.40 126 ALA D N 1
ATOM 6323 C CA . ALA D 1 126 ? 51.670 -33.169 29.279 1.00 21.14 126 ALA D CA 1
ATOM 6324 C C . ALA D 1 126 ? 50.521 -32.839 30.243 1.00 20.76 126 ALA D C 1
ATOM 6325 O O . ALA D 1 126 ? 50.017 -33.781 30.853 1.00 22.88 126 ALA D O 1
ATOM 6327 N N . PHE D 1 127 ? 50.144 -31.562 30.404 1.00 19.33 127 PHE D N 1
ATOM 6328 C CA . PHE D 1 127 ? 49.079 -31.242 31.348 1.00 18.50 127 PHE D CA 1
ATOM 6329 C C . PHE D 1 127 ? 47.768 -31.924 30.977 1.00 18.73 127 PHE D C 1
ATOM 6330 O O . PHE D 1 127 ? 46.998 -32.305 31.867 1.00 19.71 127 PHE D O 1
ATOM 6338 N N . THR D 1 128 ? 47.496 -32.089 29.676 1.00 18.04 128 THR D N 1
ATOM 6339 C CA . THR D 1 128 ? 46.204 -32.640 29.266 1.00 18.88 128 THR D CA 1
ATOM 6340 C C . THR D 1 128 ? 46.023 -34.090 29.704 1.00 19.13 128 THR D C 1
ATOM 6341 O O . THR D 1 128 ? 45.006 -34.388 30.356 1.00 20.10 128 THR D O 1
ATOM 6345 N N . PRO D 1 129 ? 46.930 -35.030 29.403 1.00 18.45 129 PRO D N 1
ATOM 6346 C CA . PRO D 1 129 ? 46.720 -36.398 29.903 1.00 18.29 129 PRO D CA 1
ATOM 6347 C C . PRO D 1 129 ? 46.858 -36.502 31.410 1.00 20.04 129 PRO D C 1
ATOM 6348 O O . PRO D 1 129 ? 46.281 -37.414 32.013 1.00 21.33 129 PRO D O 1
ATOM 6352 N N . LEU D 1 130 ? 47.611 -35.593 32.034 1.00 19.48 130 LEU D N 1
ATOM 6353 C CA . LEU D 1 130 ? 47.691 -35.569 33.491 1.00 19.04 130 LEU D CA 1
ATOM 6354 C C . LEU D 1 130 ? 46.345 -35.211 34.107 1.00 19.09 130 LEU D C 1
ATOM 6355 O O . LEU D 1 130 ? 45.932 -35.806 35.109 1.00 19.82 130 LEU D O 1
ATOM 6360 N N . ILE D 1 131 ? 45.643 -34.247 33.514 1.00 17.39 131 ILE D N 1
ATOM 6361 C CA . ILE D 1 131 ? 44.362 -33.814 34.060 1.00 17.15 131 ILE D CA 1
ATOM 6362 C C . ILE D 1 131 ? 43.230 -34.731 33.598 1.00 16.46 131 ILE D C 1
ATOM 6363 O O . ILE D 1 131 ? 42.232 -34.899 34.310 1.00 17.32 131 ILE D O 1
ATOM 6368 N N . ALA D 1 132 ? 43.370 -35.360 32.427 1.00 16.11 132 ALA D N 1
ATOM 6369 C CA . ALA D 1 132 ? 42.346 -36.281 31.951 1.00 15.98 132 ALA D CA 1
ATOM 6370 C C . ALA D 1 132 ? 42.313 -37.573 32.758 1.00 17.87 132 ALA D C 1
ATOM 6371 O O . ALA D 1 132 ? 41.279 -38.249 32.779 1.00 18.36 132 ALA D O 1
ATOM 6373 N N . CYS D 1 133 ? 43.413 -37.930 33.413 1.00 19.73 133 CYS D N 1
ATOM 6374 C CA . CYS D 1 133 ? 43.417 -39.080 34.303 1.00 21.18 133 CYS D CA 1
ATOM 6375 C C . CYS D 1 133 ? 42.565 -38.795 35.536 1.00 21.07 133 CYS D C 1
ATOM 6376 O O . CYS D 1 133 ? 42.433 -37.650 35.975 1.00 21.11 133 CYS D O 1
ATOM 6379 N N . ASP D 1 134 ? 41.983 -39.859 36.097 1.00 20.47 134 ASP D N 1
ATOM 6380 C CA . ASP D 1 134 ? 41.071 -39.691 37.226 1.00 21.06 134 ASP D CA 1
ATOM 6381 C C . ASP D 1 134 ? 41.788 -39.086 38.426 1.00 21.14 134 ASP D C 1
ATOM 6382 O O . ASP D 1 134 ? 41.302 -38.125 39.036 1.00 22.25 134 ASP D O 1
ATOM 6387 N N . LEU D 1 135 ? 42.946 -39.635 38.780 1.00 20.14 135 LEU D N 1
ATOM 6388 C CA . LEU D 1 135 ? 43.719 -39.170 39.919 1.00 20.76 135 LEU D CA 1
ATOM 6389 C C . LEU D 1 135 ? 45.155 -38.908 39.484 1.00 21.32 135 LEU D C 1
ATOM 6390 O O . LEU D 1 135 ? 45.578 -39.287 38.389 1.00 21.49 135 LEU D O 1
ATOM 6395 N N . ALA D 1 136 ? 45.909 -38.252 40.362 1.00 20.79 136 ALA D N 1
ATOM 6396 C CA . ALA D 1 136 ? 47.289 -37.901 40.061 1.00 20.80 136 ALA D CA 1
ATOM 6397 C C . ALA D 1 136 ? 48.089 -37.826 41.351 1.00 20.85 136 ALA D C 1
ATOM 6398 O O . ALA D 1 136 ? 47.698 -37.123 42.287 1.00 19.74 136 ALA D O 1
ATOM 6400 N N . VAL D 1 137 ? 49.200 -38.555 41.395 1.00 21.96 137 VAL D N 1
ATOM 6401 C CA . VAL D 1 137 ? 50.153 -38.488 42.495 1.00 22.33 137 VAL D CA 1
ATOM 6402 C C . VAL D 1 137 ? 51.473 -38.001 41.918 1.00 22.46 137 VAL D C 1
ATOM 6403 O O . VAL D 1 137 ? 52.047 -38.650 41.034 1.00 22.99 137 VAL D O 1
ATOM 6407 N N . ALA D 1 138 ? 51.945 -36.859 42.403 1.00 21.18 138 ALA D N 1
ATOM 6408 C CA . ALA D 1 138 ? 53.161 -36.246 41.901 1.00 21.74 138 ALA D CA 1
ATOM 6409 C C . ALA D 1 138 ? 54.291 -36.411 42.907 1.00 22.54 138 ALA D C 1
ATOM 6410 O O . ALA D 1 138 ? 54.061 -36.565 44.110 1.00 19.96 138 ALA D O 1
ATOM 6412 N N . ALA D 1 139 ? 55.517 -36.396 42.399 1.00 22.42 139 ALA D N 1
ATOM 6413 C CA . ALA D 1 139 ? 56.675 -36.286 43.267 1.00 23.32 139 ALA D CA 1
ATOM 6414 C C . ALA D 1 139 ? 56.873 -34.830 43.665 1.00 23.65 139 ALA D C 1
ATOM 6415 O O . ALA D 1 139 ? 56.580 -33.911 42.894 1.00 23.42 139 ALA D O 1
ATOM 6417 N N . ASP D 1 140 ? 57.349 -34.620 44.894 1.00 23.73 140 ASP D N 1
ATOM 6418 C CA . ASP D 1 140 ? 57.695 -33.265 45.312 1.00 24.61 140 ASP D CA 1
ATOM 6419 C C . ASP D 1 140 ? 58.741 -32.666 44.383 1.00 24.76 140 ASP D C 1
ATOM 6420 O O . ASP D 1 140 ? 58.702 -31.468 44.075 1.00 24.15 140 ASP D O 1
ATOM 6425 N N . GLU D 1 141 ? 59.673 -33.493 43.912 1.00 25.26 141 GLU D N 1
ATOM 6426 C CA . GLU D 1 141 ? 60.732 -33.057 43.014 1.00 25.42 141 GLU D CA 1
ATOM 6427 C C . GLU D 1 141 ? 60.261 -32.873 41.577 1.00 25.15 141 GLU D C 1
ATOM 6428 O O . GLU D 1 141 ? 61.040 -32.391 40.748 1.00 26.41 141 GLU D O 1
ATOM 6434 N N . ALA D 1 142 ? 59.022 -33.245 41.259 1.00 24.54 142 ALA D N 1
ATOM 6435 C CA . ALA D 1 142 ? 58.506 -33.026 39.916 1.00 23.58 142 ALA D CA 1
ATOM 6436 C C . ALA D 1 142 ? 58.434 -31.534 39.615 1.00 23.40 142 ALA D C 1
ATOM 6437 O O . ALA D 1 142 ? 58.212 -30.706 40.503 1.00 21.69 142 ALA D O 1
ATOM 6439 N N . THR D 1 143 ? 58.633 -31.191 38.346 1.00 24.31 143 THR D N 1
ATOM 6440 C CA . THR D 1 143 ? 58.659 -29.801 37.902 1.00 24.27 143 THR D CA 1
ATOM 6441 C C . THR D 1 143 ? 57.575 -29.607 36.851 1.00 23.39 143 THR D C 1
ATOM 6442 O O . THR D 1 143 ? 57.713 -30.073 35.715 1.00 25.26 143 THR D O 1
ATOM 6446 N N . PHE D 1 144 ? 56.500 -28.926 37.232 1.00 22.16 144 PHE D N 1
ATOM 6447 C CA . PHE D 1 144 ? 55.424 -28.597 36.312 1.00 22.41 144 PHE D CA 1
ATOM 6448 C C . PHE D 1 144 ? 55.668 -27.225 35.702 1.00 24.00 144 PHE D C 1
ATOM 6449 O O . PHE D 1 144 ? 56.321 -26.367 36.300 1.00 24.25 144 PHE D O 1
ATOM 6457 N N . GLY D 1 145 ? 55.133 -27.021 34.502 1.00 24.09 145 GLY D N 1
ATOM 6458 C CA . GLY D 1 145 ? 55.298 -25.745 33.838 1.00 24.33 145 GLY D CA 1
ATOM 6459 C C . GLY D 1 145 ? 54.492 -25.596 32.565 1.00 23.62 145 GLY D C 1
ATOM 6460 O O . GLY D 1 145 ? 54.525 -26.466 31.691 1.00 22.14 145 GLY D O 1
ATOM 6461 N N . LEU D 1 146 ? 53.757 -24.493 32.455 1.00 23.94 146 LEU D N 1
ATOM 6462 C CA . LEU D 1 146 ? 53.049 -24.156 31.223 1.00 23.66 146 LEU D CA 1
ATOM 6463 C C . LEU D 1 146 ? 53.907 -23.185 30.414 1.00 24.10 146 LEU D C 1
ATOM 6464 O O . LEU D 1 146 ? 53.585 -22.012 30.221 1.00 22.82 146 LEU D O 1
ATOM 6469 N N . SER D 1 147 ? 55.032 -23.716 29.941 1.00 26.01 147 SER D N 1
ATOM 6470 C CA . SER D 1 147 ? 56.068 -22.934 29.279 1.00 27.78 147 SER D CA 1
ATOM 6471 C C . SER D 1 147 ? 55.753 -22.624 27.821 1.00 26.52 147 SER D C 1
ATOM 6472 O O . SER D 1 147 ? 56.659 -22.211 27.090 1.00 27.41 147 SER D O 1
ATOM 6475 N N . GLU D 1 148 ? 54.505 -22.807 27.383 1.00 25.49 148 GLU D N 1
ATOM 6476 C CA . GLU D 1 148 ? 54.166 -22.533 25.989 1.00 25.66 148 GLU D CA 1
ATOM 6477 C C . GLU D 1 148 ? 54.352 -21.059 25.653 1.00 25.97 148 GLU D C 1
ATOM 6478 O O . GLU D 1 148 ? 54.753 -20.717 24.534 1.00 26.66 148 GLU D O 1
ATOM 6484 N N . ILE D 1 149 ? 54.068 -20.171 26.610 1.00 25.08 149 ILE D N 1
ATOM 6485 C CA . ILE D 1 149 ? 54.222 -18.739 26.366 1.00 25.20 149 ILE D CA 1
ATOM 6486 C C . ILE D 1 149 ? 55.681 -18.399 26.088 1.00 25.60 149 ILE D C 1
ATOM 6487 O O . ILE D 1 149 ? 55.986 -17.533 25.258 1.00 24.72 149 ILE D O 1
ATOM 6492 N N . ASN D 1 150 ? 56.607 -19.087 26.761 1.00 26.00 150 ASN D N 1
ATOM 6493 C CA . ASN D 1 150 ? 58.025 -18.837 26.539 1.00 28.18 150 ASN D CA 1
ATOM 6494 C C . ASN D 1 150 ? 58.493 -19.336 25.179 1.00 28.56 150 ASN D C 1
ATOM 6495 O O . ASN D 1 150 ? 59.504 -18.844 24.668 1.00 29.76 150 ASN D O 1
ATOM 6500 N N . TRP D 1 151 ? 57.786 -20.294 24.585 1.00 28.60 151 TRP D N 1
ATOM 6501 C CA . TRP D 1 151 ? 58.101 -20.785 23.250 1.00 29.34 151 TRP D CA 1
ATOM 6502 C C . TRP D 1 151 ? 57.348 -20.041 22.155 1.00 28.51 151 TRP D C 1
ATOM 6503 O O . TRP D 1 151 ? 57.542 -20.345 20.973 1.00 29.99 151 TRP D O 1
ATOM 6514 N N . GLY D 1 152 ? 56.497 -19.084 22.513 1.00 26.78 152 GLY D N 1
ATOM 6515 C CA . GLY D 1 152 ? 55.771 -18.308 21.529 1.00 25.62 152 GLY D CA 1
ATOM 6516 C C . GLY D 1 152 ? 54.477 -18.918 21.044 1.00 24.81 152 GLY D C 1
ATOM 6517 O O . GLY D 1 152 ? 54.012 -18.558 19.956 1.00 25.40 152 GLY D O 1
ATOM 6518 N N . ILE D 1 153 ? 53.877 -19.831 21.809 1.00 23.51 153 ILE D N 1
ATOM 6519 C CA . ILE D 1 153 ? 52.617 -20.458 21.436 1.00 23.14 153 ILE D CA 1
ATOM 6520 C C . ILE D 1 153 ? 51.687 -20.452 22.641 1.00 22.58 153 ILE D C 1
ATOM 6521 O O . ILE D 1 153 ? 52.107 -20.259 23.783 1.00 21.59 153 ILE D O 1
ATOM 6526 N N . ILE D 1 154 ? 50.402 -20.655 22.367 1.00 22.09 154 ILE D N 1
ATOM 6527 C CA . ILE D 1 154 ? 49.388 -20.732 23.415 1.00 21.07 154 ILE D CA 1
ATOM 6528 C C . ILE D 1 154 ? 49.252 -22.189 23.843 1.00 22.10 154 ILE D C 1
ATOM 6529 O O . ILE D 1 154 ? 49.644 -23.091 23.088 1.00 22.37 154 ILE D O 1
ATOM 6534 N N . PRO D 1 155 ? 48.725 -22.473 25.039 1.00 22.70 155 PRO D N 1
ATOM 6535 C CA . PRO D 1 155 ? 48.490 -23.873 25.418 1.00 23.24 155 PRO D CA 1
ATOM 6536 C C . PRO D 1 155 ? 47.375 -24.497 24.593 1.00 24.05 155 PRO D C 1
ATOM 6537 O O . PRO D 1 155 ? 46.237 -24.611 25.059 1.00 24.33 155 PRO D O 1
ATOM 6541 N N . ALA D 1 156 ? 47.725 -24.924 23.379 1.00 25.63 156 ALA D N 1
ATOM 6542 C CA . ALA D 1 156 ? 46.757 -25.445 22.389 1.00 26.44 156 ALA D CA 1
ATOM 6543 C C . ALA D 1 156 ? 46.446 -26.920 22.659 1.00 28.25 156 ALA D C 1
ATOM 6544 O O . ALA D 1 156 ? 46.717 -27.383 23.771 1.00 26.81 156 ALA D O 1
ATOM 6546 N N . GLY D 1 157 ? 45.924 -27.637 21.663 1.00 31.70 157 GLY D N 1
ATOM 6547 C CA . GLY D 1 157 ? 45.443 -28.994 21.961 1.00 31.32 157 GLY D CA 1
ATOM 6548 C C . GLY D 1 157 ? 44.291 -28.793 22.922 1.00 31.13 157 GLY D C 1
ATOM 6549 O O . GLY D 1 157 ? 43.339 -28.109 22.529 1.00 32.24 157 GLY D O 1
ATOM 6550 N N . ASN D 1 158 ? 44.331 -29.394 24.106 1.00 27.31 158 ASN D N 1
ATOM 6551 C CA . ASN D 1 158 ? 43.255 -29.101 25.085 1.00 23.15 158 ASN D CA 1
ATOM 6552 C C . ASN D 1 158 ? 43.876 -28.629 26.408 1.00 22.95 158 ASN D C 1
ATOM 6553 O O . ASN D 1 158 ? 43.164 -28.619 27.403 1.00 23.16 158 ASN D O 1
ATOM 6558 N N . VAL D 1 159 ? 45.131 -28.175 26.386 1.00 22.84 159 VAL D N 1
ATOM 6559 C CA . VAL D 1 159 ? 45.838 -27.804 27.648 1.00 21.31 159 VAL D CA 1
ATOM 6560 C C . VAL D 1 159 ? 45.106 -26.676 28.379 1.00 21.14 159 VAL D C 1
ATOM 6561 O O . VAL D 1 159 ? 44.878 -26.823 29.582 1.00 20.29 159 VAL D O 1
ATOM 6565 N N . THR D 1 160 ? 44.716 -25.620 27.669 1.00 20.01 160 THR D N 1
ATOM 6566 C CA . THR D 1 160 ? 44.045 -24.505 28.327 1.00 19.05 160 THR D CA 1
ATOM 6567 C C . THR D 1 160 ? 42.753 -24.954 28.999 1.00 19.56 160 THR D C 1
ATOM 6568 O O . THR D 1 160 ? 42.447 -24.530 30.121 1.00 19.04 160 THR D O 1
ATOM 6572 N N . LYS D 1 161 ? 41.989 -25.823 28.336 1.00 19.44 161 LYS D N 1
ATOM 6573 C CA . LYS D 1 161 ? 40.769 -26.346 28.943 1.00 17.96 161 LYS D CA 1
ATOM 6574 C C . LYS D 1 161 ? 41.085 -27.251 30.127 1.00 17.59 161 LYS D C 1
ATOM 6575 O O . LYS D 1 161 ? 40.393 -27.206 31.152 1.00 17.24 161 LYS D O 1
ATOM 6581 N N . ALA D 1 162 ? 42.125 -28.079 30.004 1.00 16.58 162 ALA D N 1
ATOM 6582 C CA . ALA D 1 162 ? 42.484 -28.991 31.086 1.00 16.67 162 ALA D CA 1
ATOM 6583 C C . ALA D 1 162 ? 42.878 -28.222 32.342 1.00 17.50 162 ALA D C 1
ATOM 6584 O O . ALA D 1 162 ? 42.411 -28.531 33.445 1.00 16.22 162 ALA D O 1
ATOM 6586 N N . VAL D 1 163 ? 43.743 -27.216 32.192 1.00 17.31 163 VAL D N 1
ATOM 6587 C CA . VAL D 1 163 ? 44.102 -26.371 33.328 1.00 16.69 163 VAL D CA 1
ATOM 6588 C C . VAL D 1 163 ? 42.867 -25.663 33.872 1.00 18.07 163 VAL D C 1
ATOM 6589 O O . VAL D 1 163 ? 42.695 -25.529 35.090 1.00 17.35 163 VAL D O 1
ATOM 6593 N N . SER D 1 164 ? 41.982 -25.211 32.979 1.00 19.45 164 SER D N 1
ATOM 6594 C CA . SER D 1 164 ? 40.740 -24.582 33.417 1.00 20.82 164 SER D CA 1
ATOM 6595 C C . SER D 1 164 ? 39.869 -25.544 34.214 1.00 21.30 164 SER D C 1
ATOM 6596 O O . SER D 1 164 ? 39.071 -25.108 35.049 1.00 20.34 164 SER D O 1
ATOM 6599 N N . GLN D 1 165 ? 40.008 -26.848 33.974 1.00 21.66 165 GLN D N 1
ATOM 6600 C CA . GLN D 1 165 ? 39.103 -27.827 34.566 1.00 21.64 165 GLN D CA 1
ATOM 6601 C C . GLN D 1 165 ? 39.389 -28.079 36.043 1.00 21.23 165 GLN D C 1
ATOM 6602 O O . GLN D 1 165 ? 38.462 -28.385 36.801 1.00 21.34 165 GLN D O 1
ATOM 6608 N N . VAL D 1 166 ? 40.641 -27.952 36.476 1.00 20.57 166 VAL D N 1
ATOM 6609 C CA . VAL D 1 166 ? 41.015 -28.311 37.838 1.00 21.86 166 VAL D CA 1
ATOM 6610 C C . VAL D 1 166 ? 41.578 -27.147 38.642 1.00 23.04 166 VAL D C 1
ATOM 6611 O O . VAL D 1 166 ? 41.650 -27.250 39.878 1.00 23.54 166 VAL D O 1
ATOM 6615 N N . CYS D 1 167 ? 41.995 -26.052 38.013 1.00 23.09 167 CYS D N 1
ATOM 6616 C CA . CYS D 1 167 ? 42.584 -24.928 38.722 1.00 24.36 167 CYS D CA 1
ATOM 6617 C C . CYS D 1 167 ? 41.659 -23.720 38.680 1.00 24.23 167 CYS D C 1
ATOM 6618 O O . CYS D 1 167 ? 40.932 -23.504 37.706 1.00 23.69 167 CYS D O 1
ATOM 6621 N N . GLY D 1 168 ? 41.694 -22.935 39.755 1.00 24.14 168 GLY D N 1
ATOM 6622 C CA . GLY D 1 168 ? 40.986 -21.672 39.765 1.00 24.34 168 GLY D CA 1
ATOM 6623 C C . GLY D 1 168 ? 41.524 -20.715 38.719 1.00 24.22 168 GLY D C 1
ATOM 6624 O O . GLY D 1 168 ? 42.642 -20.854 38.222 1.00 23.70 168 GLY D O 1
ATOM 6625 N N . GLU D 1 169 ? 40.699 -19.720 38.383 1.00 24.87 169 GLU D N 1
ATOM 6626 C CA . GLU D 1 169 ? 41.040 -18.820 37.285 1.00 24.81 169 GLU D CA 1
ATOM 6627 C C . GLU D 1 169 ? 42.318 -18.042 37.575 1.00 23.97 169 GLU D C 1
ATOM 6628 O O . GLU D 1 169 ? 43.134 -17.819 36.672 1.00 23.32 169 GLU D O 1
ATOM 6634 N N . ARG D 1 170 ? 42.512 -17.622 38.827 1.00 24.49 170 ARG D N 1
ATOM 6635 C CA . ARG D 1 170 ? 43.715 -16.872 39.177 1.00 24.99 170 ARG D CA 1
ATOM 6636 C C . ARG D 1 170 ? 44.963 -17.725 38.994 1.00 24.67 170 ARG D C 1
ATOM 6637 O O . ARG D 1 170 ? 45.942 -17.291 38.375 1.00 24.88 170 ARG D O 1
ATOM 6645 N N . ALA D 1 171 ? 44.945 -18.950 39.526 1.00 23.65 171 ALA D N 1
ATOM 6646 C CA . ALA D 1 171 ? 46.108 -19.825 39.409 1.00 22.11 171 ALA D CA 1
ATOM 6647 C C . ALA D 1 171 ? 46.337 -20.250 37.964 1.00 21.64 171 ALA D C 1
ATOM 6648 O O . ALA D 1 171 ? 47.485 -20.337 37.512 1.00 22.04 171 ALA D O 1
ATOM 6650 N N . ALA D 1 172 ? 45.259 -20.521 37.226 1.00 21.11 172 ALA D N 1
ATOM 6651 C CA . ALA D 1 172 ? 45.395 -20.901 35.824 1.00 19.30 172 ALA D CA 1
ATOM 6652 C C . ALA D 1 172 ? 46.013 -19.771 35.010 1.00 19.32 172 ALA D C 1
ATOM 6653 O O . ALA D 1 172 ? 46.920 -19.996 34.201 1.00 20.02 172 ALA D O 1
ATOM 6655 N N . LEU D 1 173 ? 45.539 -18.542 35.222 1.00 17.61 173 LEU D N 1
ATOM 6656 C CA . LEU D 1 173 ? 46.044 -17.412 34.450 1.00 22.00 173 LEU D CA 1
ATOM 6657 C C . LEU D 1 173 ? 47.489 -17.089 34.808 1.00 22.66 173 LEU D C 1
ATOM 6658 O O . LEU D 1 173 ? 48.273 -16.697 33.938 1.00 22.82 173 LEU D O 1
ATOM 6663 N N . TYR D 1 174 ? 47.863 -17.251 36.079 1.00 22.98 174 TYR D N 1
ATOM 6664 C CA . TYR D 1 174 ? 49.214 -16.888 36.496 1.00 22.77 174 TYR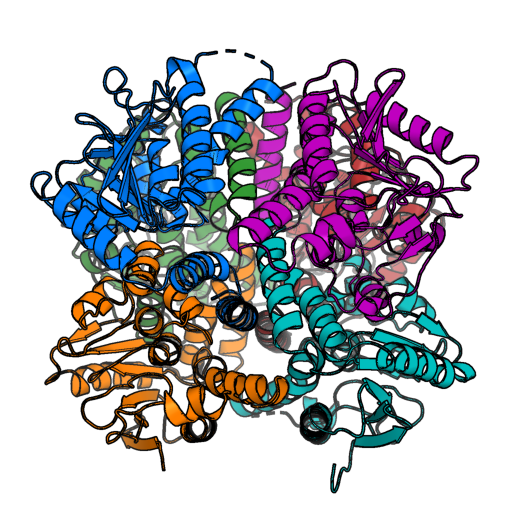 D CA 1
ATOM 6665 C C . TYR D 1 174 ? 50.257 -17.768 35.818 1.00 22.14 174 TYR D C 1
ATOM 6666 O O . TYR D 1 174 ? 51.270 -17.272 35.311 1.00 22.94 174 TYR D O 1
ATOM 6675 N N . TYR D 1 175 ? 50.031 -19.081 35.800 1.00 22.10 175 TYR D N 1
ATOM 6676 C CA . TYR D 1 175 ? 51.028 -19.990 35.252 1.00 22.80 175 TYR D CA 1
ATOM 6677 C C . TYR D 1 175 ? 50.989 -20.063 33.732 1.00 21.74 175 TYR D C 1
ATOM 6678 O O . TYR D 1 175 ? 52.010 -20.390 33.117 1.00 21.18 175 TYR D O 1
ATOM 6687 N N . ILE D 1 176 ? 49.846 -19.760 33.112 1.00 20.76 176 ILE D N 1
ATOM 6688 C CA . ILE D 1 176 ? 49.801 -19.677 31.656 1.00 22.08 176 ILE D CA 1
ATOM 6689 C C . ILE D 1 176 ? 50.516 -18.421 31.174 1.00 22.46 176 ILE D C 1
ATOM 6690 O O . ILE D 1 176 ? 51.309 -18.465 30.226 1.00 23.30 176 ILE D O 1
ATOM 6695 N N . MET D 1 177 ? 50.260 -17.285 31.827 1.00 21.57 177 MET D N 1
ATOM 6696 C CA . MET D 1 177 ? 50.824 -16.016 31.381 1.00 20.81 177 MET D CA 1
ATOM 6697 C C . MET D 1 177 ? 52.308 -15.902 31.711 1.00 22.15 177 MET D C 1
ATOM 6698 O O . MET D 1 177 ? 53.082 -15.362 30.914 1.00 20.52 177 MET D O 1
ATOM 6703 N N . SER D 1 178 ? 52.722 -16.394 32.878 1.00 22.81 178 SER D N 1
ATOM 6704 C CA . SER D 1 178 ? 54.108 -16.256 33.306 1.00 24.17 178 SER D CA 1
ATOM 6705 C C . SER D 1 178 ? 54.995 -17.408 32.859 1.00 24.67 178 SER D C 1
ATOM 6706 O O . SER D 1 178 ? 56.215 -17.229 32.765 1.00 25.64 178 SER D O 1
ATOM 6709 N N . GLY D 1 179 ? 54.422 -18.578 32.585 1.00 23.93 179 GLY D N 1
ATOM 6710 C CA . GLY D 1 179 ? 55.234 -19.743 32.291 1.00 22.97 179 GLY D CA 1
ATOM 6711 C C . GLY D 1 179 ? 56.133 -20.166 33.428 1.00 22.60 179 GLY D C 1
ATOM 6712 O O . GLY D 1 179 ? 57.131 -20.854 33.200 1.00 22.37 179 GLY D O 1
ATOM 6713 N N . GLU D 1 180 ? 55.802 -19.773 34.651 1.00 23.62 180 GLU D N 1
ATOM 6714 C CA . GLU D 1 180 ? 56.662 -20.052 35.793 1.00 25.09 180 GLU D CA 1
ATOM 6715 C C . GLU D 1 180 ? 56.554 -21.521 36.188 1.00 23.48 180 GLU D C 1
ATOM 6716 O O . GLU D 1 180 ? 55.442 -22.058 36.261 1.00 22.14 180 GLU D O 1
ATOM 6722 N N . PRO D 1 181 ? 57.667 -22.199 36.443 1.00 23.84 181 PRO D N 1
ATOM 6723 C CA . PRO D 1 181 ? 57.600 -23.589 36.897 1.00 23.69 181 PRO D CA 1
ATOM 6724 C C . PRO D 1 181 ? 57.261 -23.681 38.378 1.00 24.36 181 PRO D C 1
ATOM 6725 O O . PRO D 1 181 ? 57.479 -22.752 39.157 1.00 26.33 181 PRO D O 1
ATOM 6729 N N . PHE D 1 182 ? 56.714 -24.835 38.758 1.00 22.75 182 PHE D N 1
ATOM 6730 C CA . PHE D 1 182 ? 56.359 -25.082 40.148 1.00 23.13 182 PHE D CA 1
ATOM 6731 C C . PHE D 1 182 ? 56.506 -26.567 40.449 1.00 20.03 182 PHE D C 1
ATOM 6732 O O . PHE D 1 182 ? 56.466 -27.412 39.551 1.00 19.80 182 PHE D O 1
ATOM 6740 N N . GLY D 1 183 ? 56.680 -26.872 41.735 1.00 20.33 183 GLY D N 1
ATOM 6741 C CA . GLY D 1 183 ? 56.952 -28.221 42.181 1.00 22.99 183 GLY D CA 1
ATOM 6742 C C . GLY D 1 183 ? 55.693 -29.007 42.496 1.00 22.91 183 GLY D C 1
ATOM 6743 O O . GLY D 1 183 ? 54.566 -28.566 42.264 1.00 23.25 183 GLY D O 1
ATOM 6744 N N . GLY D 1 184 ? 55.906 -30.204 43.046 1.00 22.73 184 GLY D N 1
ATOM 6745 C CA . GLY D 1 184 ? 54.787 -31.090 43.324 1.00 22.47 184 GLY D CA 1
ATOM 6746 C C . GLY D 1 184 ? 53.866 -30.565 44.409 1.00 22.68 184 GLY D C 1
ATOM 6747 O O . GLY D 1 184 ? 52.644 -30.708 44.318 1.00 22.43 184 GLY D O 1
ATOM 6748 N N . GLN D 1 185 ? 54.435 -29.957 45.452 1.00 22.71 185 GLN D N 1
ATOM 6749 C CA . GLN D 1 185 ? 53.606 -29.431 46.532 1.00 23.46 185 GLN D CA 1
ATOM 6750 C C . GLN D 1 185 ? 52.761 -28.255 46.059 1.00 21.39 185 GLN D C 1
ATOM 6751 O O . GLN D 1 185 ? 51.611 -28.098 46.486 1.00 19.45 185 GLN D O 1
ATOM 6757 N N . LYS D 1 186 ? 53.312 -27.417 45.177 1.00 21.09 186 LYS D N 1
ATOM 6758 C CA . LYS D 1 186 ? 52.525 -26.326 44.613 1.00 21.54 186 LYS D CA 1
ATOM 6759 C C . LYS D 1 186 ? 51.413 -26.860 43.719 1.00 20.12 186 LYS D C 1
ATOM 6760 O O . LYS D 1 186 ? 50.305 -26.310 43.701 1.00 20.0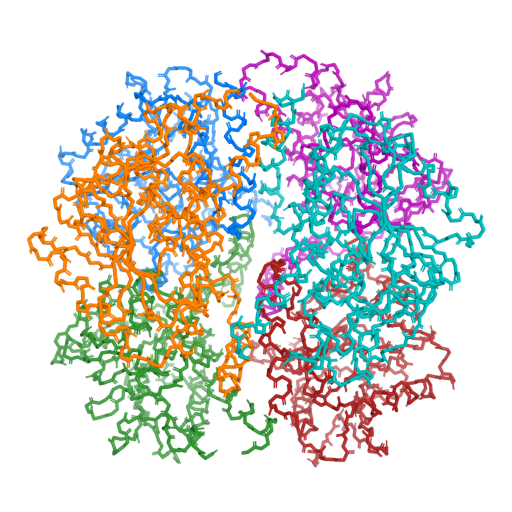0 186 LYS D O 1
ATOM 6766 N N . ALA D 1 187 ? 51.689 -27.934 42.975 1.00 19.57 187 ALA D N 1
ATOM 6767 C CA . ALA D 1 187 ? 50.659 -28.539 42.136 1.00 18.80 187 ALA D CA 1
ATOM 6768 C C . ALA D 1 187 ? 49.527 -29.109 42.980 1.00 18.91 187 ALA D C 1
ATOM 6769 O O . ALA D 1 187 ? 48.352 -29.002 42.610 1.00 19.05 187 ALA D O 1
ATOM 6771 N N . ARG D 1 188 ? 49.863 -29.722 44.117 1.00 19.66 188 ARG D N 1
ATOM 6772 C CA . ARG D 1 188 ? 48.830 -30.213 45.024 1.00 21.81 188 ARG D CA 1
ATOM 6773 C C . ARG D 1 188 ? 48.043 -29.061 45.634 1.00 22.49 188 ARG D C 1
ATOM 6774 O O . ARG D 1 188 ? 46.827 -29.165 45.830 1.00 22.73 188 ARG D O 1
ATOM 6782 N N . GLU D 1 189 ? 48.722 -27.951 45.931 1.00 22.10 189 GLU D N 1
ATOM 6783 C CA . GLU D 1 189 ? 48.060 -26.816 46.564 1.00 24.02 189 GLU D CA 1
ATOM 6784 C C . GLU D 1 189 ? 47.041 -26.172 45.631 1.00 22.65 189 GLU D C 1
ATOM 6785 O O . GLU D 1 189 ? 45.962 -25.760 46.072 1.00 22.25 189 GLU D O 1
ATOM 6791 N N . ILE D 1 190 ? 47.358 -26.084 44.334 1.00 22.37 190 ILE D N 1
ATOM 6792 C CA . ILE D 1 190 ? 46.459 -25.452 43.373 1.00 22.19 190 ILE D CA 1
ATOM 6793 C C . ILE D 1 190 ? 45.452 -26.428 42.779 1.00 22.46 190 ILE D C 1
ATOM 6794 O O . ILE D 1 190 ? 44.676 -26.041 41.894 1.00 22.86 190 ILE D O 1
ATOM 6799 N N . GLY D 1 191 ? 45.437 -27.679 43.234 1.00 21.58 191 GLY D N 1
ATOM 6800 C CA . GLY D 1 191 ? 44.474 -28.645 42.748 1.00 20.82 191 GLY D CA 1
ATOM 6801 C C . GLY D 1 191 ? 44.841 -29.332 41.454 1.00 20.43 191 GLY D C 1
ATOM 6802 O O . GLY D 1 191 ? 43.980 -29.988 40.857 1.00 19.86 191 GLY D O 1
ATOM 6803 N N . LEU D 1 192 ? 46.089 -29.206 40.998 1.00 20.11 192 LEU D N 1
ATOM 6804 C CA . LEU D 1 192 ? 46.494 -29.878 39.768 1.00 18.60 192 LEU D CA 1
ATOM 6805 C C . LEU D 1 192 ? 46.593 -31.386 39.969 1.00 19.14 192 LEU D C 1
ATOM 6806 O O . LEU D 1 192 ? 46.238 -32.162 39.074 1.00 19.44 192 LEU D O 1
ATOM 6811 N N . VAL D 1 193 ? 47.073 -31.818 41.136 1.00 18.74 193 VAL D N 1
ATOM 6812 C CA . VAL D 1 193 ? 47.181 -33.230 41.477 1.00 19.14 193 VAL D CA 1
ATOM 6813 C C . VAL D 1 193 ? 46.535 -33.453 42.838 1.00 20.03 193 VAL D C 1
ATOM 6814 O O . VAL D 1 193 ? 46.288 -32.514 43.598 1.00 20.01 193 VAL D O 1
ATOM 6818 N N . ASN D 1 194 ? 46.264 -34.724 43.142 1.00 20.31 194 ASN D N 1
ATOM 6819 C CA . ASN D 1 194 ? 45.645 -35.062 44.420 1.00 20.87 194 ASN D CA 1
ATOM 6820 C C . ASN D 1 194 ? 46.652 -34.975 45.559 1.00 23.47 194 ASN D C 1
ATOM 6821 O O . ASN D 1 194 ? 46.397 -34.327 46.581 1.00 24.59 194 ASN D O 1
ATOM 6826 N N . GLU D 1 195 ? 47.800 -35.630 45.403 1.00 24.23 195 GLU D N 1
ATOM 6827 C CA . GLU D 1 195 ? 48.799 -35.705 46.457 1.00 25.39 195 GLU D CA 1
ATOM 6828 C C . GLU D 1 195 ? 50.179 -35.451 45.869 1.00 23.52 195 GLU D C 1
ATOM 6829 O O . GLU D 1 195 ? 50.382 -35.510 44.654 1.00 21.25 195 GLU D O 1
ATOM 6835 N N . SER D 1 196 ? 51.132 -35.166 46.753 1.00 23.90 196 SER D N 1
ATOM 6836 C CA . SER D 1 196 ? 52.529 -34.995 46.371 1.00 24.88 196 SER D CA 1
ATOM 6837 C C . SER D 1 196 ? 53.399 -35.570 47.478 1.00 24.24 196 SER D C 1
ATOM 6838 O O . SER D 1 196 ? 53.289 -35.153 48.635 1.00 24.18 196 SER D O 1
ATOM 6841 N N . VAL D 1 197 ? 54.252 -36.525 47.125 1.00 23.00 197 VAL D N 1
ATOM 6842 C CA . VAL D 1 197 ? 55.160 -37.163 48.078 1.00 22.32 197 VAL D CA 1
ATOM 6843 C C . VAL D 1 197 ? 56.574 -37.065 47.521 1.00 22.21 197 VAL D C 1
ATOM 6844 O O . VAL D 1 197 ? 56.765 -36.772 46.331 1.00 21.88 197 VAL D O 1
ATOM 6848 N N . PRO D 1 198 ? 57.590 -37.278 48.360 1.00 26.09 198 PRO D N 1
ATOM 6849 C CA . PRO D 1 198 ? 58.956 -37.373 47.831 1.00 26.05 198 PRO D CA 1
ATOM 6850 C C . PRO D 1 198 ? 59.070 -38.488 46.803 1.00 25.55 198 PRO D C 1
ATOM 6851 O O . PRO D 1 198 ? 58.329 -39.474 46.838 1.00 26.06 198 PRO D O 1
ATOM 6855 N N . LEU D 1 199 ? 60.011 -38.314 45.870 1.00 26.74 199 LEU D N 1
ATOM 6856 C CA . LEU D 1 199 ? 60.160 -39.268 44.774 1.00 26.41 199 LEU D CA 1
ATOM 6857 C C . LEU D 1 199 ? 60.490 -40.667 45.281 1.00 26.68 199 LEU D C 1
ATOM 6858 O O . LEU D 1 199 ? 60.097 -41.660 44.656 1.00 26.21 199 LEU D O 1
ATOM 6863 N N . ALA D 1 200 ? 61.199 -40.768 46.408 1.00 25.67 200 ALA D N 1
ATOM 6864 C CA . ALA D 1 200 ? 61.535 -42.074 46.964 1.00 25.81 200 ALA D CA 1
ATOM 6865 C C . ALA D 1 200 ? 60.308 -42.834 47.452 1.00 28.31 200 ALA D C 1
ATOM 6866 O O . ALA D 1 200 ? 60.366 -44.061 47.580 1.00 25.89 200 ALA D O 1
ATOM 6868 N N . ALA D 1 201 ? 59.205 -42.139 47.727 1.00 27.22 201 ALA D N 1
ATOM 6869 C CA . ALA D 1 201 ? 57.964 -42.772 48.152 1.00 26.27 201 ALA D CA 1
ATOM 6870 C C . ALA D 1 201 ? 56.867 -42.665 47.101 1.00 24.93 201 ALA D C 1
ATOM 6871 O O . ALA D 1 201 ? 55.710 -42.990 47.389 1.00 24.99 201 ALA D O 1
ATOM 6873 N N . LEU D 1 202 ? 57.205 -42.227 45.886 1.00 24.27 202 LEU D N 1
ATOM 6874 C CA . LEU D 1 202 ? 56.185 -41.974 44.874 1.00 24.15 202 LEU D CA 1
ATOM 6875 C C . LEU D 1 202 ? 55.569 -43.272 44.365 1.00 25.17 202 LEU D C 1
ATOM 6876 O O . LEU D 1 202 ? 54.343 -43.386 44.254 1.00 24.28 202 LEU D O 1
ATOM 6881 N N . ARG D 1 203 ? 56.404 -44.263 44.045 1.00 26.17 203 ARG D N 1
ATOM 6882 C CA . ARG D 1 203 ? 55.879 -45.511 43.499 1.00 28.37 203 ARG D CA 1
ATOM 6883 C C . ARG D 1 203 ? 55.103 -46.295 44.551 1.00 28.18 203 ARG D C 1
ATOM 6884 O O . ARG D 1 203 ? 54.083 -46.920 44.237 1.00 27.75 203 ARG D O 1
ATOM 6892 N N . GLU D 1 204 ? 55.567 -46.274 45.803 1.00 27.95 204 GLU D N 1
ATOM 6893 C CA . GLU D 1 204 ? 54.857 -46.985 46.862 1.00 28.31 204 GLU D CA 1
ATOM 6894 C C . GLU D 1 204 ? 53.494 -46.361 47.129 1.00 25.48 204 GLU D C 1
ATOM 6895 O O . GLU D 1 204 ? 52.501 -47.076 47.309 1.00 25.31 204 GLU D O 1
ATOM 6901 N N . ARG D 1 205 ? 53.424 -45.028 47.157 1.00 23.57 205 ARG D N 1
ATOM 6902 C CA . ARG D 1 205 ? 52.145 -44.361 47.374 1.00 23.29 205 ARG D CA 1
ATOM 6903 C C . ARG D 1 205 ? 51.210 -44.555 46.186 1.00 22.11 205 ARG D C 1
ATOM 6904 O O . ARG D 1 205 ? 50.005 -44.771 46.367 1.00 22.50 205 ARG D O 1
ATOM 6912 N N . THR D 1 206 ? 51.745 -44.485 44.965 1.00 21.92 206 THR D N 1
ATOM 6913 C CA . THR D 1 206 ? 50.911 -44.674 43.782 1.00 22.84 206 THR D CA 1
ATOM 6914 C C . THR D 1 206 ? 50.388 -46.104 43.698 1.00 23.42 206 THR D C 1
ATOM 6915 O O . THR D 1 206 ? 49.212 -46.323 43.384 1.00 24.19 206 THR D O 1
ATOM 6919 N N . ARG D 1 207 ? 51.247 -47.088 43.978 1.00 23.78 207 ARG D N 1
ATOM 6920 C CA . ARG D 1 207 ? 50.800 -48.477 43.994 1.00 26.38 207 ARG D CA 1
ATOM 6921 C C . ARG D 1 207 ? 49.792 -48.726 45.107 1.00 27.09 207 ARG D C 1
ATOM 6922 O O . ARG D 1 207 ? 48.869 -49.531 44.938 1.00 26.85 207 ARG D O 1
ATOM 6930 N N . GLU D 1 208 ? 49.950 -48.048 46.247 1.00 27.03 208 GLU D N 1
ATOM 6931 C CA . GLU D 1 208 ? 48.981 -48.182 47.331 1.00 28.45 208 GLU D CA 1
ATOM 6932 C C . GLU D 1 208 ? 47.622 -47.625 46.925 1.00 26.48 208 GLU D C 1
ATOM 6933 O O . GLU D 1 208 ? 46.583 -48.225 47.226 1.00 25.97 208 GLU D O 1
ATOM 6939 N N . LEU D 1 209 ? 47.609 -46.478 46.243 1.00 24.40 209 LEU D N 1
ATOM 6940 C CA . LEU D 1 209 ? 46.350 -45.919 45.764 1.00 23.30 209 LEU D CA 1
ATOM 6941 C C . LEU D 1 209 ? 45.723 -46.810 44.700 1.00 22.61 209 LEU D C 1
ATOM 6942 O O . LEU D 1 209 ? 44.497 -46.964 44.654 1.00 21.80 209 LEU D O 1
ATOM 6947 N N . ALA D 1 210 ? 46.549 -47.412 43.840 1.00 22.90 210 ALA D N 1
ATOM 6948 C CA . ALA D 1 210 ? 46.023 -48.290 42.801 1.00 23.79 210 ALA D CA 1
ATOM 6949 C C . ALA D 1 210 ? 45.400 -49.546 43.399 1.00 24.38 210 ALA D C 1
ATOM 6950 O O . ALA D 1 210 ? 44.355 -50.011 42.928 1.00 24.62 210 ALA D O 1
ATOM 6952 N N . LYS D 1 211 ? 46.026 -50.109 44.436 1.00 24.91 211 LYS D N 1
ATOM 6953 C CA . LYS D 1 211 ? 45.443 -51.267 45.106 1.00 25.91 211 LYS D CA 1
ATOM 6954 C C . LYS D 1 211 ? 44.138 -50.908 45.804 1.00 23.20 211 LYS D C 1
ATOM 6955 O O . LYS D 1 211 ? 43.220 -51.734 45.861 1.00 22.25 211 LYS D O 1
ATOM 6961 N N . THR D 1 212 ? 44.039 -49.688 46.339 1.00 22.46 212 THR D N 1
ATOM 6962 C CA . THR D 1 212 ? 42.782 -49.234 46.925 1.00 21.73 212 THR D CA 1
ATOM 6963 C C . THR D 1 212 ? 41.673 -49.204 45.880 1.00 20.85 212 THR D C 1
ATOM 6964 O O . THR D 1 212 ? 40.546 -49.642 46.144 1.00 21.39 212 THR D O 1
ATOM 6968 N N . LEU D 1 213 ? 41.980 -48.707 44.679 1.00 20.31 213 LEU D N 1
ATOM 6969 C CA . LEU D 1 213 ? 40.984 -48.681 43.613 1.00 20.52 213 LEU D CA 1
ATOM 6970 C C . LEU D 1 213 ? 40.656 -50.088 43.131 1.00 21.25 213 LEU D C 1
ATOM 6971 O O . LEU D 1 213 ? 39.509 -50.374 42.768 1.00 20.69 213 LEU D O 1
ATOM 6976 N N . LEU D 1 214 ? 41.649 -50.981 43.122 1.00 21.45 214 LEU D N 1
ATOM 6977 C CA . LEU D 1 214 ? 41.415 -52.358 42.702 1.00 22.86 214 LEU D CA 1
ATOM 6978 C C . LEU D 1 214 ? 40.513 -53.113 43.668 1.00 23.92 214 LEU D C 1
ATOM 6979 O O . LEU D 1 214 ? 39.870 -54.087 43.263 1.00 25.08 214 LEU D O 1
ATOM 6984 N N . GLY D 1 215 ? 40.448 -52.689 44.931 1.00 23.41 215 GLY D N 1
ATOM 6985 C CA . GLY D 1 215 ? 39.552 -53.311 45.886 1.00 23.90 215 GLY D CA 1
ATOM 6986 C C . GLY D 1 215 ? 38.101 -52.905 45.762 1.00 24.97 215 GLY D C 1
ATOM 6987 O O . GLY D 1 215 ? 37.251 -53.474 46.452 1.00 27.06 215 GLY D O 1
ATOM 6988 N N . LYS D 1 216 ? 37.798 -51.939 44.902 1.00 24.50 216 LYS D N 1
ATOM 6989 C CA . LYS D 1 216 ? 36.436 -51.468 44.708 1.00 24.83 216 LYS D CA 1
ATOM 6990 C C . LYS D 1 216 ? 35.720 -52.303 43.652 1.00 25.75 216 LYS D C 1
ATOM 6991 O O . LYS D 1 216 ? 36.341 -52.995 42.841 1.00 19.13 216 LYS D O 1
ATOM 6997 N N . ASN D 1 217 ? 34.396 -52.230 43.677 1.00 25.50 217 ASN D N 1
ATOM 6998 C CA . ASN D 1 217 ? 33.588 -52.796 42.608 1.00 25.26 217 ASN D CA 1
ATOM 6999 C C . ASN D 1 217 ? 33.948 -52.099 41.301 1.00 23.66 217 ASN D C 1
ATOM 7000 O O . ASN D 1 217 ? 33.725 -50.885 41.177 1.00 22.68 217 ASN D O 1
ATOM 7005 N N . PRO D 1 218 ? 34.507 -52.808 40.316 1.00 23.13 218 PRO D N 1
ATOM 7006 C CA . PRO D 1 218 ? 34.987 -52.117 39.107 1.00 22.07 218 PRO D CA 1
ATOM 7007 C C . PRO D 1 218 ? 33.883 -51.439 38.315 1.00 20.13 218 PRO D C 1
ATOM 7008 O O . PRO D 1 218 ? 34.091 -50.336 37.794 1.00 18.67 218 PRO D O 1
ATOM 7012 N N . THR D 1 219 ? 32.710 -52.066 38.210 1.00 19.29 219 THR D N 1
ATOM 7013 C CA . THR D 1 219 ? 31.599 -51.432 37.507 1.00 18.86 219 THR D CA 1
ATOM 7014 C C . THR D 1 219 ? 31.137 -50.176 38.237 1.00 19.02 219 THR D C 1
ATOM 7015 O O . THR D 1 219 ? 30.955 -49.119 37.621 1.00 20.00 219 THR D O 1
ATOM 7019 N N . VAL D 1 220 ? 30.950 -50.272 39.556 1.00 18.84 220 VAL D N 1
ATOM 7020 C CA . VAL D 1 220 ? 30.508 -49.117 40.333 1.00 19.24 220 VAL D CA 1
ATOM 7021 C C . VAL D 1 220 ? 31.569 -48.024 40.317 1.00 19.55 220 VAL D C 1
ATOM 7022 O O . VAL D 1 220 ? 31.252 -46.829 40.261 1.00 18.72 220 VAL D O 1
ATOM 7026 N N . LEU D 1 221 ? 32.846 -48.414 40.355 1.00 19.91 221 LEU D N 1
ATOM 7027 C CA . LEU D 1 221 ? 33.922 -47.428 40.320 1.00 19.69 221 LEU D CA 1
ATOM 7028 C C . LEU D 1 221 ? 33.956 -46.693 38.986 1.00 19.79 221 LEU D C 1
ATOM 7029 O O . LEU D 1 221 ? 34.156 -45.473 38.948 1.00 20.08 221 LEU D O 1
ATOM 7034 N N . ARG D 1 222 ? 33.763 -47.417 37.880 1.00 19.98 222 ARG D N 1
ATOM 7035 C CA . ARG D 1 222 ? 33.750 -46.775 36.570 1.00 20.53 222 ARG D CA 1
ATOM 7036 C C . ARG D 1 222 ? 32.563 -45.830 36.432 1.00 19.61 222 ARG D C 1
ATOM 7037 O O . ARG D 1 222 ? 32.707 -44.708 35.931 1.00 20.84 222 ARG D O 1
ATOM 7045 N N . GLN D 1 223 ? 31.383 -46.263 36.879 1.00 17.88 223 GLN D N 1
ATOM 7046 C CA . GLN D 1 223 ? 30.190 -45.433 36.749 1.00 18.34 223 GLN D CA 1
ATOM 7047 C C . GLN D 1 223 ? 30.281 -44.185 37.620 1.00 19.04 223 GLN D C 1
ATOM 7048 O O . GLN D 1 223 ? 29.825 -43.108 37.218 1.00 20.29 223 GLN D O 1
ATOM 7054 N N . ALA D 1 224 ? 30.870 -44.306 38.812 1.00 17.08 224 ALA D N 1
ATOM 7055 C CA . ALA D 1 224 ? 30.947 -43.162 39.715 1.00 17.16 224 ALA D CA 1
ATOM 7056 C C . ALA D 1 224 ? 31.933 -42.116 39.210 1.00 16.10 224 ALA D C 1
ATOM 7057 O O . ALA D 1 224 ? 31.641 -40.915 39.242 1.00 16.04 224 ALA D O 1
ATOM 7059 N N . LYS D 1 225 ? 33.108 -42.548 38.742 1.00 16.93 225 LYS D N 1
ATOM 7060 C CA . LYS D 1 225 ? 34.099 -41.590 38.263 1.00 17.69 225 LYS D CA 1
ATOM 7061 C C . LYS D 1 225 ? 33.643 -40.904 36.981 1.00 17.54 225 LYS D C 1
ATOM 7062 O O . LYS D 1 225 ? 33.998 -39.744 36.743 1.00 15.80 225 LYS D O 1
ATOM 7068 N N . HIS D 1 226 ? 32.855 -41.593 36.152 1.00 17.59 226 HIS D N 1
ATOM 7069 C CA . HIS D 1 226 ? 32.294 -40.947 34.971 1.00 18.91 226 HIS D CA 1
ATOM 7070 C C . HIS D 1 226 ? 31.209 -39.952 35.358 1.00 19.92 226 HIS D C 1
ATOM 7071 O O . HIS D 1 226 ? 31.175 -38.830 34.839 1.00 19.00 226 HIS D O 1
ATOM 7078 N N . ALA D 1 227 ? 30.320 -40.344 36.277 1.00 20.09 227 ALA D N 1
ATOM 7079 C CA . ALA D 1 227 ? 29.213 -39.478 36.667 1.00 19.80 227 ALA D CA 1
ATOM 7080 C C . ALA D 1 227 ? 29.700 -38.149 37.226 1.00 17.98 227 ALA D C 1
ATOM 7081 O O . ALA D 1 227 ? 29.045 -37.120 37.027 1.00 18.33 227 ALA D O 1
ATOM 7083 N N . LEU D 1 228 ? 30.842 -38.147 37.918 1.00 18.04 228 LEU D N 1
ATOM 7084 C CA . LEU D 1 228 ? 31.364 -36.906 38.483 1.00 17.44 228 LEU D CA 1
ATOM 7085 C C . LEU D 1 228 ? 31.665 -35.891 37.388 1.00 17.61 228 LEU D C 1
ATOM 7086 O O . LEU D 1 228 ? 31.265 -34.725 37.478 1.00 18.71 228 LEU D O 1
ATOM 7091 N N . ARG D 1 229 ? 32.367 -36.319 36.339 1.00 17.38 229 ARG D N 1
ATOM 7092 C CA . ARG D 1 229 ? 32.720 -35.413 35.255 1.00 17.50 229 ARG D CA 1
ATOM 7093 C C . ARG D 1 229 ? 31.544 -35.113 34.334 1.00 17.24 229 ARG D C 1
ATOM 7094 O O . ARG D 1 229 ? 31.557 -34.079 33.656 1.00 18.24 229 ARG D O 1
ATOM 7102 N N . ARG D 1 230 ? 30.526 -35.977 34.302 1.00 16.33 230 ARG D N 1
ATOM 7103 C CA . ARG D 1 230 ? 29.381 -35.741 33.429 1.00 16.83 230 ARG D CA 1
ATOM 7104 C C . ARG D 1 230 ? 28.445 -34.676 33.992 1.00 18.14 230 ARG D C 1
ATOM 7105 O O . ARG D 1 230 ? 27.907 -33.860 33.235 1.00 19.72 230 ARG D O 1
ATOM 7113 N N . VAL D 1 231 ? 28.236 -34.667 35.312 1.00 18.51 231 VAL D N 1
ATOM 7114 C CA . VAL D 1 231 ? 27.224 -33.794 35.908 1.00 19.86 231 VAL D CA 1
ATOM 7115 C C . VAL D 1 231 ? 27.677 -32.353 36.067 1.00 22.82 231 VAL D C 1
ATOM 7116 O O . VAL D 1 231 ? 26.859 -31.503 36.440 1.00 22.24 231 VAL D O 1
ATOM 7120 N N . GLU D 1 232 ? 28.948 -32.052 35.798 1.00 25.61 232 GLU D N 1
ATOM 7121 C CA . GLU D 1 232 ? 29.462 -30.707 36.057 1.00 28.54 232 GLU D CA 1
ATOM 7122 C C . GLU D 1 232 ? 28.704 -29.615 35.308 1.00 26.19 232 GLU D C 1
ATOM 7123 O O . GLU D 1 232 ? 28.306 -28.627 35.949 1.00 25.78 232 GLU D O 1
ATOM 7129 N N . PRO D 1 233 ? 28.467 -29.704 33.994 1.00 24.95 233 PRO D N 1
ATOM 7130 C CA . PRO D 1 233 ? 27.726 -28.632 33.317 1.00 23.98 233 PRO D CA 1
ATOM 7131 C C . PRO D 1 233 ? 26.220 -28.690 33.514 1.00 21.92 233 PRO D C 1
ATOM 7132 O O . PRO D 1 233 ? 25.522 -27.778 33.057 1.00 22.05 233 PRO D O 1
ATOM 7136 N N . MET D 1 234 ? 25.702 -29.719 34.178 1.00 20.15 234 MET D N 1
ATOM 7137 C CA . MET D 1 234 ? 24.264 -29.887 34.316 1.00 19.91 234 MET D CA 1
ATOM 7138 C C . MET D 1 234 ? 23.709 -29.014 35.434 1.00 20.22 234 MET D C 1
ATOM 7139 O O . MET D 1 234 ? 24.384 -28.730 36.427 1.00 21.27 234 MET D O 1
ATOM 7144 N N . ASP D 1 235 ? 22.459 -28.591 35.263 1.00 19.86 235 ASP D N 1
ATOM 7145 C CA . ASP D 1 235 ? 21.719 -28.018 36.372 1.00 20.69 235 ASP D CA 1
ATOM 7146 C C . ASP D 1 235 ? 21.313 -29.125 37.342 1.00 20.01 235 ASP D C 1
ATOM 7147 O O . ASP D 1 235 ? 21.339 -30.315 37.014 1.00 19.69 235 ASP D O 1
ATOM 7152 N N . TRP D 1 236 ? 20.934 -28.719 38.556 1.00 16.93 236 TRP D N 1
ATOM 7153 C CA . TRP D 1 236 ? 20.671 -29.698 39.607 1.00 17.18 236 TRP D CA 1
ATOM 7154 C C . TRP D 1 236 ? 19.458 -30.567 39.292 1.00 17.44 236 TRP D C 1
ATOM 7155 O O . TRP D 1 236 ? 19.424 -31.741 39.678 1.00 17.72 236 TRP D O 1
ATOM 7166 N N . ASP D 1 237 ? 18.459 -30.018 38.597 1.00 17.77 237 ASP D N 1
ATOM 7167 C CA . ASP D 1 237 ? 17.311 -30.831 38.206 1.00 18.13 237 ASP D CA 1
ATOM 7168 C C . ASP D 1 237 ? 17.705 -31.872 37.165 1.00 18.38 237 ASP D C 1
ATOM 7169 O O . ASP D 1 237 ? 17.245 -33.019 37.220 1.00 18.27 237 ASP D O 1
ATOM 7174 N N . LEU D 1 238 ? 18.560 -31.493 36.213 1.00 18.43 238 LEU D N 1
ATOM 7175 C CA . LEU D 1 238 ? 19.005 -32.443 35.199 1.00 18.39 238 LEU D CA 1
ATOM 7176 C C . LEU D 1 238 ? 19.960 -33.475 35.786 1.00 17.29 238 LEU D C 1
ATOM 7177 O O . LEU D 1 238 ? 19.886 -34.661 35.444 1.00 16.35 238 LEU D O 1
ATOM 7182 N N . SER D 1 239 ? 20.862 -33.044 36.672 1.00 16.55 239 SER D N 1
ATOM 7183 C CA . SER D 1 239 ? 21.836 -33.970 37.242 1.00 17.54 239 SER D CA 1
ATOM 7184 C C . SER D 1 239 ? 21.154 -35.044 38.080 1.00 19.45 239 SER D C 1
ATOM 7185 O O . SER D 1 239 ? 21.579 -36.205 38.080 1.00 18.77 239 SER D O 1
ATOM 7188 N N . GLU D 1 240 ? 20.091 -34.677 38.801 1.00 21.34 240 GLU D N 1
ATOM 7189 C CA . GLU D 1 240 ? 19.330 -35.675 39.547 1.00 21.84 240 GLU D CA 1
ATOM 7190 C C . GLU D 1 240 ? 18.709 -36.701 38.609 1.00 21.45 240 GLU D C 1
ATOM 7191 O O . GLU D 1 240 ? 18.682 -37.899 38.914 1.00 21.03 240 GLU D O 1
ATOM 7197 N N . GLU D 1 241 ? 18.206 -36.247 37.458 1.00 21.14 241 GLU D N 1
ATOM 7198 C CA . GLU D 1 241 ? 17.663 -37.173 36.470 1.00 20.38 241 GLU D CA 1
ATOM 7199 C C . GLU D 1 241 ? 18.754 -38.069 35.899 1.00 18.33 241 GLU D C 1
ATOM 7200 O O . GLU D 1 241 ? 18.555 -39.279 35.739 1.00 16.78 241 GLU D O 1
ATOM 7206 N N . TYR D 1 242 ? 19.920 -37.494 35.594 1.00 16.48 242 TYR D N 1
ATOM 7207 C CA . TYR D 1 242 ? 21.009 -38.287 35.035 1.00 16.92 242 TYR D CA 1
ATOM 7208 C C . TYR D 1 242 ? 21.538 -39.295 36.047 1.00 18.50 242 TYR D C 1
ATOM 7209 O O . TYR D 1 242 ? 21.791 -40.455 35.701 1.00 19.76 242 TYR D O 1
ATOM 7218 N N . LEU D 1 243 ? 21.712 -38.872 37.302 1.00 18.56 243 LEU D N 1
ATOM 7219 C CA . LEU D 1 243 ? 22.254 -39.771 38.315 1.00 18.69 243 LEU D CA 1
ATOM 7220 C C . LEU D 1 243 ? 21.303 -40.922 38.617 1.00 19.46 243 LEU D C 1
ATOM 7221 O O . LEU D 1 243 ? 21.755 -42.029 38.932 1.00 19.05 243 LEU D O 1
ATOM 7226 N N . ALA D 1 244 ? 19.991 -40.686 38.526 1.00 19.24 244 ALA D N 1
ATOM 7227 C CA . ALA D 1 244 ? 19.038 -41.777 38.700 1.00 19.11 244 ALA D CA 1
ATOM 7228 C C . ALA D 1 244 ? 19.175 -42.806 37.586 1.00 19.50 244 ALA D C 1
ATOM 7229 O O . ALA D 1 244 ? 19.160 -44.015 37.844 1.00 19.14 244 ALA D O 1
ATOM 7231 N N . ALA D 1 245 ? 19.315 -42.345 36.341 1.00 19.69 245 ALA D N 1
ATOM 7232 C CA . ALA D 1 245 ? 19.540 -43.268 35.234 1.00 19.02 245 ALA D CA 1
ATOM 7233 C C . ALA D 1 245 ? 20.913 -43.920 35.332 1.00 19.41 245 ALA D C 1
ATOM 7234 O O . ALA D 1 245 ? 21.068 -45.106 35.017 1.00 20.36 245 ALA D O 1
ATOM 7236 N N . LYS D 1 246 ? 21.921 -43.161 35.769 1.00 19.08 246 LYS D N 1
ATOM 7237 C CA . LYS D 1 246 ? 23.259 -43.724 35.924 1.00 18.93 246 LYS D CA 1
ATOM 7238 C C . LYS D 1 246 ? 23.287 -44.785 37.016 1.00 21.75 246 LYS D C 1
ATOM 7239 O O . LYS D 1 246 ? 23.935 -45.827 36.860 1.00 23.07 246 LYS D O 1
ATOM 7245 N N . ALA D 1 247 ? 22.589 -44.538 38.128 1.00 22.21 247 ALA D N 1
ATOM 7246 C CA . ALA D 1 247 ? 22.548 -45.517 39.210 1.00 21.08 247 ALA D CA 1
ATOM 7247 C C . ALA D 1 247 ? 21.831 -46.789 38.778 1.00 20.88 247 ALA D C 1
ATOM 7248 O O . ALA D 1 247 ? 22.210 -47.891 39.189 1.00 20.29 247 ALA D O 1
ATOM 7250 N N . GLU D 1 248 ? 20.793 -46.657 37.951 1.00 21.37 248 GLU D N 1
ATOM 7251 C CA . GLU D 1 248 ? 20.089 -47.838 37.465 1.00 22.24 248 GLU D CA 1
ATOM 7252 C C . GLU D 1 248 ? 20.935 -48.609 36.460 1.00 21.00 248 GLU D C 1
ATOM 7253 O O . GLU D 1 248 ? 20.941 -49.845 36.465 1.00 21.25 248 GLU D O 1
ATOM 7259 N N . GLN D 1 249 ? 21.647 -47.896 35.585 1.00 20.79 249 GLN D N 1
ATOM 7260 C CA . GLN D 1 249 ? 22.552 -48.562 34.655 1.00 20.85 249 GLN D CA 1
ATOM 7261 C C . GLN D 1 249 ? 23.650 -49.308 35.402 1.00 21.52 249 GLN D C 1
ATOM 7262 O O . GLN D 1 249 ? 24.064 -50.397 34.988 1.00 22.62 249 GLN D O 1
ATOM 7268 N N . THR D 1 250 ? 24.122 -48.741 36.515 1.00 20.16 250 THR D N 1
ATOM 7269 C CA . THR D 1 250 ? 25.165 -49.387 37.305 1.00 21.43 250 THR D CA 1
ATOM 7270 C C . THR D 1 250 ? 24.706 -50.746 37.820 1.00 22.83 250 THR D C 1
ATOM 7271 O O . THR D 1 250 ? 25.414 -51.750 37.679 1.00 23.90 250 THR D O 1
ATOM 7275 N N . ALA D 1 251 ? 23.514 -50.797 38.419 1.00 23.14 251 ALA D N 1
ATOM 7276 C CA . ALA D 1 251 ? 23.030 -52.046 38.998 1.00 23.93 251 ALA D CA 1
ATOM 7277 C C . ALA D 1 251 ? 22.691 -53.076 37.928 1.00 26.25 251 ALA D C 1
ATOM 7278 O O . ALA D 1 251 ? 22.729 -54.282 38.199 1.00 27.29 251 ALA D O 1
ATOM 7280 N N . ALA D 1 252 ? 22.364 -52.628 36.715 1.00 26.57 252 ALA D N 1
ATOM 7281 C CA . ALA D 1 252 ? 21.955 -53.554 35.665 1.00 26.62 252 ALA D CA 1
ATOM 7282 C C . ALA D 1 252 ? 23.141 -54.226 34.985 1.00 27.35 252 ALA D C 1
ATOM 7283 O O . ALA D 1 252 ? 23.039 -55.391 34.585 1.00 28.21 252 ALA D O 1
ATOM 7285 N N . ILE D 1 253 ? 24.266 -53.520 34.842 1.00 27.72 253 ILE D N 1
ATOM 7286 C CA . ILE D 1 253 ? 25.424 -54.055 34.134 1.00 29.73 253 ILE D CA 1
ATOM 7287 C C . ILE D 1 253 ? 26.463 -54.647 35.073 1.00 31.99 253 ILE D C 1
ATOM 7288 O O . ILE D 1 253 ? 27.511 -55.114 34.605 1.00 32.02 253 ILE D O 1
ATOM 7293 N N . ASP D 1 254 ? 26.212 -54.645 36.378 1.00 33.99 254 ASP D N 1
ATOM 7294 C CA . ASP D 1 254 ? 27.158 -55.205 37.336 1.00 36.31 254 ASP D CA 1
ATOM 7295 C C . ASP D 1 254 ? 27.071 -56.728 37.359 1.00 37.53 254 ASP D C 1
ATOM 7296 O O . ASP D 1 254 ? 28.047 -57.419 37.067 1.00 38.46 254 ASP D O 1
ATOM 7301 N N . ALA E 1 9 ? 42.122 11.619 25.041 1.00 37.70 9 ALA E N 1
ATOM 7302 C CA . ALA E 1 9 ? 41.488 10.694 25.973 1.00 36.30 9 ALA E CA 1
ATOM 7303 C C . ALA E 1 9 ? 42.181 10.732 27.328 1.00 35.77 9 ALA E C 1
ATOM 7304 O O . ALA E 1 9 ? 41.579 10.413 28.354 1.00 34.48 9 ALA E O 1
ATOM 7306 N N . LEU E 1 10 ? 43.452 11.126 27.326 1.00 36.07 10 LEU E N 1
ATOM 7307 C CA . LEU E 1 10 ? 44.245 11.198 28.544 1.00 35.80 10 LEU E CA 1
ATOM 7308 C C . LEU E 1 10 ? 44.377 12.616 29.083 1.00 38.33 10 LEU E C 1
ATOM 7309 O O . LEU E 1 10 ? 44.992 12.810 30.135 1.00 40.03 10 LEU E O 1
ATOM 7314 N N . ASN E 1 11 ? 43.810 13.605 28.399 1.00 37.58 11 ASN E N 1
ATOM 7315 C CA . ASN E 1 11 ? 43.849 14.989 28.842 1.00 37.71 11 ASN E CA 1
ATOM 7316 C C . ASN E 1 11 ? 42.574 15.341 29.599 1.00 35.61 11 ASN E C 1
ATOM 7317 O O . ASN E 1 11 ? 41.500 14.794 29.335 1.00 34.80 11 ASN E O 1
ATOM 7322 N N . GLY E 1 12 ? 42.707 16.261 30.552 1.00 34.47 12 GLY E N 1
ATOM 7323 C CA . GLY E 1 12 ? 41.561 16.728 31.305 1.00 34.29 12 GLY E CA 1
ATOM 7324 C C . GLY E 1 12 ? 40.921 15.701 32.208 1.00 34.08 12 GLY E C 1
ATOM 7325 O O . GLY E 1 12 ? 39.734 15.823 32.522 1.00 35.56 12 GLY E O 1
ATOM 7326 N N . LEU E 1 13 ? 41.669 14.688 32.637 1.00 31.93 13 LEU E N 1
ATOM 7327 C CA . LEU E 1 13 ? 41.120 13.694 33.550 1.00 30.91 13 LEU E CA 1
ATOM 7328 C C . LEU E 1 13 ? 40.891 14.316 34.920 1.00 31.23 13 LEU E C 1
ATOM 7329 O O . LEU E 1 13 ? 41.764 15.006 35.457 1.00 28.16 13 LEU E O 1
ATOM 7334 N N . THR E 1 14 ? 39.709 14.069 35.489 1.00 29.96 14 THR E N 1
ATOM 7335 C CA . THR E 1 14 ? 39.356 14.620 36.787 1.00 30.17 14 THR E CA 1
ATOM 7336 C C . THR E 1 14 ? 39.338 13.596 37.914 1.00 29.80 14 THR E C 1
ATOM 7337 O O . THR E 1 14 ? 39.435 13.991 39.081 1.00 26.62 14 THR E O 1
ATOM 7341 N N . THR E 1 15 ? 39.219 12.299 37.606 1.00 29.42 15 THR E N 1
ATOM 7342 C CA . THR E 1 15 ? 39.106 11.281 38.640 1.00 29.06 15 THR E CA 1
ATOM 7343 C C . THR E 1 15 ? 40.098 10.130 38.492 1.00 28.66 15 THR E C 1
ATOM 7344 O O . THR E 1 15 ? 40.065 9.204 39.306 1.00 28.54 15 THR E O 1
ATOM 7348 N N . VAL E 1 16 ? 40.976 10.150 37.491 1.00 28.73 16 VAL E N 1
ATOM 7349 C CA . VAL E 1 16 ? 41.856 9.023 37.186 1.00 28.24 16 VAL E CA 1
ATOM 7350 C C . VAL E 1 16 ? 43.227 9.573 36.807 1.00 28.29 16 VAL E C 1
ATOM 7351 O O . VAL E 1 16 ? 43.321 10.610 36.142 1.00 29.36 16 VAL E O 1
ATOM 7355 N N . LYS E 1 17 ? 44.291 8.896 37.249 1.00 27.95 17 LYS E N 1
ATOM 7356 C CA . LYS E 1 17 ? 45.668 9.276 36.942 1.00 29.11 17 LYS E CA 1
ATOM 7357 C C . LYS E 1 17 ? 46.348 8.148 36.172 1.00 30.23 17 LYS E C 1
ATOM 7358 O O . LYS E 1 17 ? 46.070 6.967 36.409 1.00 31.56 17 LYS E O 1
ATOM 7361 N N . VAL E 1 18 ? 47.219 8.513 35.231 1.00 29.79 18 VAL E N 1
ATOM 7362 C CA . VAL E 1 18 ? 47.979 7.547 34.440 1.00 29.88 18 VAL E CA 1
ATOM 7363 C C . VAL E 1 18 ? 49.448 7.943 34.481 1.00 31.23 18 VAL E C 1
ATOM 7364 O O . VAL E 1 18 ? 49.795 9.087 34.168 1.00 32.97 18 VAL E O 1
ATOM 7368 N N . GLN E 1 19 ? 50.306 6.999 34.863 1.00 30.08 19 GLN E N 1
ATOM 7369 C CA . GLN E 1 19 ? 51.746 7.223 34.919 1.00 31.17 19 GLN E CA 1
ATOM 7370 C C . GLN E 1 19 ? 52.449 6.076 34.210 1.00 31.79 19 GLN E C 1
ATOM 7371 O O . GLN E 1 19 ? 52.272 4.912 34.583 1.00 30.85 19 GLN E O 1
ATOM 7373 N N . PHE E 1 20 ? 53.246 6.405 33.197 1.00 32.32 20 PHE E N 1
ATOM 7374 C CA . PHE E 1 20 ? 53.959 5.404 32.417 1.00 32.82 20 PHE E CA 1
ATOM 7375 C C . PHE E 1 20 ? 55.321 5.123 33.038 1.00 33.00 20 PHE E C 1
ATOM 7376 O O . PHE E 1 20 ? 55.978 6.027 33.561 1.00 33.95 20 PHE E O 1
ATOM 7384 N N . ASP E 1 21 ? 55.743 3.856 32.975 1.00 32.28 21 ASP E N 1
ATOM 7385 C CA . ASP E 1 21 ? 56.965 3.424 33.659 1.00 32.87 21 ASP E CA 1
ATOM 7386 C C . ASP E 1 21 ? 57.521 2.200 32.925 1.00 33.09 21 ASP E C 1
ATOM 7387 O O . ASP E 1 21 ? 57.126 1.066 33.202 1.00 31.11 21 ASP E O 1
ATOM 7392 N N . GLU E 1 22 ? 58.447 2.453 31.998 1.00 35.72 22 GLU E N 1
ATOM 7393 C CA . GLU E 1 22 ? 59.202 1.405 31.306 1.00 36.22 22 GLU E CA 1
ATOM 7394 C C . GLU E 1 22 ? 58.279 0.338 30.719 1.00 33.33 22 GLU E C 1
ATOM 7395 O O . GLU E 1 22 ? 58.482 -0.865 30.896 1.00 33.76 22 GLU E O 1
ATOM 7401 N N . GLY E 1 23 ? 57.250 0.792 30.008 1.00 30.91 23 GLY E N 1
ATOM 7402 C CA . GLY E 1 23 ? 56.285 -0.104 29.411 1.00 29.82 23 GLY E CA 1
ATOM 7403 C C . GLY E 1 23 ? 55.122 -0.482 30.301 1.00 29.36 23 GLY E C 1
ATOM 7404 O O . GLY E 1 23 ? 54.293 -1.305 29.890 1.00 26.65 23 GLY E O 1
ATOM 7405 N N . ILE E 1 24 ? 55.033 0.082 31.502 1.00 31.27 24 ILE E N 1
ATOM 7406 C CA . ILE E 1 24 ? 53.927 -0.166 32.420 1.00 30.34 24 ILE E CA 1
ATOM 7407 C C . ILE E 1 24 ? 53.085 1.098 32.509 1.00 29.34 24 ILE E C 1
ATOM 7408 O O . ILE E 1 24 ? 53.622 2.209 32.585 1.00 29.78 24 ILE E O 1
ATOM 7413 N N . ALA E 1 25 ? 51.767 0.927 32.494 1.00 28.03 25 ALA E N 1
ATOM 7414 C CA . ALA E 1 25 ? 50.823 2.030 32.649 1.00 27.59 25 ALA E CA 1
ATOM 7415 C C . ALA E 1 25 ? 50.134 1.866 34.000 1.00 26.43 25 ALA E C 1
ATOM 7416 O O . ALA E 1 25 ? 49.160 1.117 34.125 1.00 23.57 25 ALA E O 1
ATOM 7418 N N . TRP E 1 26 ? 50.650 2.560 35.011 1.00 26.89 26 TRP E N 1
ATOM 7419 C CA . TRP E 1 26 ? 50.046 2.552 36.343 1.00 26.63 26 TRP E CA 1
ATOM 7420 C C . TRP E 1 26 ? 48.784 3.403 36.309 1.00 26.49 26 TRP E C 1
ATOM 7421 O O . TRP E 1 26 ? 48.848 4.634 36.291 1.00 27.95 26 TRP E O 1
ATOM 7432 N N . VAL E 1 27 ? 47.627 2.749 36.293 1.00 25.47 27 VAL E N 1
ATOM 7433 C CA . VAL E 1 27 ? 46.337 3.426 36.258 1.00 25.15 27 VAL E CA 1
ATOM 7434 C C . VAL E 1 27 ? 45.753 3.376 37.663 1.00 24.34 27 VAL E C 1
ATOM 7435 O O . VAL E 1 27 ? 45.393 2.304 38.161 1.00 22.54 27 VAL E O 1
ATOM 7439 N N . SER E 1 28 ? 45.700 4.539 38.300 1.00 24.66 28 SER E N 1
ATOM 7440 C CA . SER E 1 28 ? 45.186 4.610 39.685 1.00 25.42 28 SER E CA 1
ATOM 7441 C C . SER E 1 28 ? 43.908 5.442 39.723 1.00 26.10 28 SER E C 1
ATOM 7442 O O . SER E 1 28 ? 43.899 6.538 39.153 1.00 27.41 28 SER E O 1
ATOM 7445 N N . LEU E 1 29 ? 42.870 4.922 40.379 1.00 26.19 29 LEU E N 1
ATOM 7446 C CA . LEU E 1 29 ? 41.636 5.720 40.563 1.00 26.55 29 LEU E CA 1
ATOM 7447 C C . LEU E 1 29 ? 42.106 6.936 41.365 1.00 26.70 29 LEU E C 1
ATOM 7448 O O . LEU E 1 29 ? 42.895 6.732 42.297 1.00 28.22 29 LEU E O 1
ATOM 7453 N N . ASN E 1 30 ? 41.623 8.139 41.051 1.00 26.81 30 ASN E N 1
ATOM 7454 C CA . ASN E 1 30 ? 42.193 9.329 41.737 1.00 27.41 30 ASN E CA 1
ATOM 7455 C C . ASN E 1 30 ? 41.106 10.179 42.392 1.00 27.38 30 ASN E C 1
ATOM 7456 O O . ASN E 1 30 ? 40.895 11.315 41.962 1.00 29.04 30 ASN E O 1
ATOM 7461 N N . ARG E 1 31 ? 40.479 9.622 43.423 1.00 26.08 31 ARG E N 1
ATOM 7462 C CA . ARG E 1 31 ? 39.484 10.323 44.267 1.00 24.36 31 ARG E CA 1
ATOM 7463 C C . ARG E 1 31 ? 39.786 9.894 45.704 1.00 26.21 31 ARG E C 1
ATOM 7464 O O . ARG E 1 31 ? 38.891 9.358 46.356 1.00 23.94 31 ARG E O 1
ATOM 7472 N N . PRO E 1 32 ? 41.004 10.150 46.226 1.00 27.16 32 PRO E N 1
ATOM 7473 C CA . PRO E 1 32 ? 41.397 9.707 47.565 1.00 28.24 32 PRO E CA 1
ATOM 7474 C C . PRO E 1 32 ? 40.510 10.337 48.649 1.00 30.45 32 PRO E C 1
ATOM 7475 O O . PRO E 1 32 ? 40.200 9.669 49.595 1.00 31.04 32 PRO E O 1
ATOM 7479 N N . ASP E 1 33 ? 40.110 11.592 48.454 1.00 31.35 33 ASP E N 1
ATOM 7480 C CA . ASP E 1 33 ? 39.244 12.302 49.428 1.00 31.56 33 ASP E CA 1
ATOM 7481 C C . ASP E 1 33 ? 37.929 11.525 49.546 1.00 31.70 33 ASP E C 1
ATOM 7482 O O . ASP E 1 33 ? 37.238 11.683 50.563 1.00 32.55 33 ASP E O 1
ATOM 7484 N N . LYS E 1 34 ? 37.564 10.794 48.492 1.00 30.11 34 LYS E N 1
ATOM 7485 C CA . LYS E 1 34 ? 36.365 9.968 48.527 1.00 29.24 34 LYS E CA 1
ATOM 7486 C C . LYS E 1 34 ? 36.699 8.481 48.576 1.00 28.66 34 LYS E C 1
ATOM 7487 O O . LYS E 1 34 ? 35.845 7.645 48.263 1.00 22.61 34 LYS E O 1
ATOM 7493 N N . ARG E 1 35 ? 37.931 8.141 48.965 1.00 28.49 35 ARG E N 1
ATOM 7494 C CA . ARG E 1 35 ? 38.391 6.753 49.053 1.00 27.65 35 ARG E CA 1
ATOM 7495 C C . ARG E 1 35 ? 38.237 6.030 47.716 1.00 27.27 35 ARG E C 1
ATOM 7496 O O . ARG E 1 35 ? 37.931 4.836 47.666 1.00 26.08 35 ARG E O 1
ATOM 7504 N N . ASN E 1 36 ? 38.451 6.769 46.626 1.00 26.77 36 ASN E N 1
ATOM 7505 C CA . ASN E 1 36 ? 38.386 6.229 45.268 1.00 26.74 36 ASN E CA 1
ATOM 7506 C C . ASN E 1 36 ? 37.019 5.614 44.975 1.00 25.93 36 ASN E C 1
ATOM 7507 O O . ASN E 1 36 ? 36.910 4.594 44.291 1.00 26.01 36 ASN E O 1
ATOM 7512 N N . ALA E 1 37 ? 35.968 6.238 45.501 1.00 25.55 37 ALA E N 1
ATOM 7513 C CA . ALA E 1 37 ? 34.614 5.827 45.161 1.00 23.76 37 ALA E CA 1
ATOM 7514 C C . ALA E 1 37 ? 34.367 6.042 43.673 1.00 23.81 37 ALA E C 1
ATOM 7515 O O . ALA E 1 37 ? 34.786 7.049 43.096 1.00 23.65 37 ALA E O 1
ATOM 7517 N N . MET E 1 38 ? 33.688 5.084 43.049 1.00 23.77 38 MET E N 1
ATOM 7518 C CA . MET E 1 38 ? 33.507 5.078 41.602 1.00 22.83 38 MET E CA 1
ATOM 7519 C C . MET E 1 38 ? 32.199 5.781 41.254 1.00 22.52 38 MET E C 1
ATOM 7520 O O . MET E 1 38 ? 31.112 5.230 41.454 1.00 23.11 38 MET E O 1
ATOM 7525 N N . SER E 1 39 ? 32.311 6.995 40.734 1.00 23.14 39 SER E N 1
ATOM 7526 C CA . SER E 1 39 ? 31.170 7.802 40.328 1.00 23.42 39 SER E CA 1
ATOM 7527 C C . SER E 1 39 ? 30.891 7.601 38.847 1.00 22.58 39 SER E C 1
ATOM 7528 O O . SER E 1 39 ? 31.701 7.020 38.121 1.00 21.04 39 SER E O 1
ATOM 7531 N N . PRO E 1 40 ? 29.731 8.057 38.359 1.00 23.48 40 PRO E N 1
ATOM 7532 C CA . PRO E 1 40 ? 29.498 8.022 36.905 1.00 23.93 40 PRO E CA 1
ATOM 7533 C C . PRO E 1 40 ? 30.563 8.755 36.110 1.00 25.03 40 PRO E C 1
ATOM 7534 O O . PRO E 1 40 ? 30.884 8.339 34.990 1.00 23.92 40 PRO E O 1
ATOM 7538 N N . THR E 1 41 ? 31.122 9.838 36.658 1.00 26.12 41 THR E N 1
ATOM 7539 C CA . THR E 1 41 ? 32.221 10.524 35.986 1.00 26.22 41 THR E CA 1
ATOM 7540 C C . THR E 1 41 ? 33.454 9.633 35.906 1.00 25.60 41 THR E C 1
ATOM 7541 O O . THR E 1 41 ? 34.116 9.567 34.863 1.00 26.65 41 THR E O 1
ATOM 7545 N N . LEU E 1 42 ? 33.775 8.933 36.998 1.00 24.35 42 LEU E N 1
ATOM 7546 C CA . LEU E 1 42 ? 34.922 8.032 36.989 1.00 23.53 42 LEU E CA 1
ATOM 7547 C C . LEU E 1 42 ? 34.704 6.868 36.031 1.00 22.84 42 LEU E C 1
ATOM 7548 O O . LEU E 1 42 ? 35.629 6.464 35.317 1.00 23.01 42 LEU E O 1
ATOM 7553 N N . ASN E 1 43 ? 33.489 6.312 36.008 1.00 22.45 43 ASN E N 1
ATOM 7554 C CA . ASN E 1 43 ? 33.193 5.222 35.084 1.00 21.83 43 ASN E CA 1
ATOM 7555 C C . ASN E 1 43 ? 33.377 5.664 33.638 1.00 22.30 43 ASN E C 1
ATOM 7556 O O . ASN E 1 43 ? 33.839 4.886 32.795 1.00 22.17 43 ASN E O 1
ATOM 7561 N N . ARG E 1 44 ? 33.027 6.916 33.335 1.00 22.90 44 ARG E N 1
ATOM 7562 C CA . ARG E 1 44 ? 33.210 7.429 31.983 1.00 25.85 44 ARG E CA 1
ATOM 7563 C C . ARG E 1 44 ? 34.686 7.639 31.666 1.00 26.12 44 ARG E C 1
ATOM 7564 O O . ARG E 1 44 ? 35.149 7.286 30.575 1.00 25.86 44 ARG E O 1
ATOM 7572 N N . GLU E 1 45 ? 35.442 8.203 32.611 1.00 26.02 45 GLU E N 1
ATOM 7573 C CA . GLU E 1 45 ? 36.846 8.506 32.352 1.00 26.23 45 GLU E CA 1
ATOM 7574 C C . GLU E 1 45 ? 37.685 7.239 32.243 1.00 26.44 45 GLU E C 1
ATOM 7575 O O . GLU E 1 45 ? 38.590 7.161 31.403 1.00 27.40 45 GLU E O 1
ATOM 7581 N N . MET E 1 46 ? 37.410 6.237 33.081 1.00 26.86 46 MET E N 1
ATOM 7582 C CA . MET E 1 46 ? 38.214 5.018 33.047 1.00 27.47 46 MET E CA 1
ATOM 7583 C C . MET E 1 46 ? 38.044 4.271 31.732 1.00 26.00 46 MET E C 1
ATOM 7584 O O . MET E 1 46 ? 39.011 3.709 31.204 1.00 25.38 46 MET E O 1
ATOM 7589 N N . LEU E 1 47 ? 36.821 4.233 31.197 1.00 25.81 47 LEU E N 1
ATOM 7590 C CA . LEU E 1 47 ? 36.619 3.619 29.889 1.00 25.26 47 LEU E CA 1
ATOM 7591 C C . LEU E 1 47 ? 37.406 4.357 28.816 1.00 27.17 47 LEU E C 1
ATOM 7592 O O . LEU E 1 47 ? 38.004 3.731 27.933 1.00 26.74 47 LEU E O 1
ATOM 7597 N N . GLN E 1 48 ? 37.418 5.691 28.879 1.00 29.44 48 GLN E N 1
ATOM 7598 C CA . GLN E 1 48 ? 38.248 6.477 27.971 1.00 30.80 48 GLN E CA 1
ATOM 7599 C C . GLN E 1 48 ? 39.716 6.094 28.106 1.00 28.06 48 GLN E C 1
ATOM 7600 O O . GLN E 1 48 ? 40.422 5.921 27.106 1.00 27.88 48 GLN E O 1
ATOM 7606 N N . VAL E 1 49 ? 40.189 5.957 29.346 1.00 26.97 49 VAL E N 1
ATOM 7607 C CA . VAL E 1 49 ? 41.602 5.681 29.586 1.00 27.17 49 VAL E CA 1
ATOM 7608 C C . VAL E 1 49 ? 41.965 4.284 29.098 1.00 27.13 49 VAL E C 1
ATOM 7609 O O . VAL E 1 49 ? 42.962 4.096 28.390 1.00 26.89 49 VAL E O 1
ATOM 7613 N N . LEU E 1 50 ? 41.162 3.284 29.468 1.00 27.30 50 LEU E N 1
ATOM 7614 C CA . LEU E 1 50 ? 41.467 1.910 29.084 1.00 27.20 50 LEU E CA 1
ATOM 7615 C C . LEU E 1 50 ? 41.393 1.724 27.573 1.00 27.76 50 LEU E C 1
ATOM 7616 O O . LEU E 1 50 ? 42.181 0.964 26.998 1.00 28.90 50 LEU E O 1
ATOM 7621 N N . GLU E 1 51 ? 40.457 2.410 26.913 1.00 27.66 51 GLU E N 1
ATOM 7622 C CA . GLU E 1 51 ? 40.368 2.318 25.459 1.00 28.37 51 GLU E CA 1
ATOM 7623 C C . GLU E 1 51 ? 41.597 2.922 24.793 1.00 29.08 51 GLU E C 1
ATOM 7624 O O . GLU E 1 51 ? 42.103 2.381 23.803 1.00 29.48 51 GLU E O 1
ATOM 7630 N N . ALA E 1 52 ? 42.094 4.041 25.324 1.00 28.92 52 ALA E N 1
ATOM 7631 C CA . ALA E 1 52 ? 43.266 4.682 24.738 1.00 29.26 52 ALA E CA 1
ATOM 7632 C C . ALA E 1 52 ? 44.529 3.871 24.995 1.00 29.40 52 ALA E C 1
ATOM 7633 O O . ALA E 1 52 ? 45.393 3.762 24.116 1.00 30.14 52 ALA E O 1
ATOM 7635 N N . LEU E 1 53 ? 44.655 3.291 26.191 1.00 29.28 53 LEU E N 1
ATOM 7636 C CA . LEU E 1 53 ? 45.862 2.548 26.535 1.00 29.24 53 LEU E CA 1
ATOM 7637 C C . LEU E 1 53 ? 45.996 1.251 25.750 1.00 28.31 53 LEU E C 1
ATOM 7638 O O . LEU E 1 53 ? 47.106 0.719 25.647 1.00 26.35 53 LEU E O 1
ATOM 7643 N N . GLU E 1 54 ? 44.898 0.728 25.198 1.00 28.76 54 GLU E N 1
ATOM 7644 C CA . GLU E 1 54 ? 44.985 -0.474 24.378 1.00 28.70 54 GLU E CA 1
ATOM 7645 C C . GLU E 1 54 ? 45.775 -0.242 23.098 1.00 29.87 54 GLU E C 1
ATOM 7646 O O . GLU E 1 54 ? 46.278 -1.206 22.511 1.00 30.28 54 GLU E O 1
ATOM 7652 N N . PHE E 1 55 ? 45.899 1.010 22.657 1.00 29.75 55 PHE E N 1
ATOM 7653 C CA . PHE E 1 55 ? 46.654 1.348 21.457 1.00 30.30 55 PHE E CA 1
ATOM 7654 C C . PHE E 1 55 ? 47.805 2.304 21.746 1.00 31.03 55 PHE E C 1
ATOM 7655 O O . PHE E 1 55 ? 48.429 2.809 20.805 1.00 33.07 55 PHE E O 1
ATOM 7663 N N . ASP E 1 56 ? 48.102 2.566 23.017 1.00 30.79 56 ASP E N 1
ATOM 7664 C CA . ASP E 1 56 ? 49.223 3.413 23.399 1.00 31.71 56 ASP E CA 1
ATOM 7665 C C . ASP E 1 56 ? 50.481 2.557 23.477 1.00 30.21 56 ASP E C 1
ATOM 7666 O O . ASP E 1 56 ? 50.579 1.662 24.324 1.00 29.59 56 ASP E O 1
ATOM 7671 N N . ASP E 1 57 ? 51.445 2.839 22.598 1.00 30.85 57 ASP E N 1
ATOM 7672 C CA . ASP E 1 57 ? 52.675 2.058 22.549 1.00 31.86 57 ASP E CA 1
ATOM 7673 C C . ASP E 1 57 ? 53.565 2.273 23.766 1.00 31.34 57 ASP E C 1
ATOM 7674 O O . ASP E 1 57 ? 54.541 1.533 23.933 1.00 31.55 57 ASP E O 1
ATOM 7679 N N . ARG E 1 58 ? 53.259 3.254 24.616 1.00 30.98 58 ARG E N 1
ATOM 7680 C CA . ARG E 1 58 ? 54.036 3.471 25.830 1.00 32.39 58 ARG E CA 1
ATOM 7681 C C . ARG E 1 58 ? 53.758 2.430 26.907 1.00 33.23 58 ARG E C 1
ATOM 7682 O O . ARG E 1 58 ? 54.360 2.512 27.985 1.00 34.62 58 ARG E O 1
ATOM 7690 N N . CYS E 1 59 ? 52.875 1.463 26.652 1.00 31.66 59 CYS E N 1
ATOM 7691 C CA . CYS E 1 59 ? 52.517 0.458 27.641 1.00 31.30 59 CYS E CA 1
ATOM 7692 C C . CYS E 1 59 ? 52.391 -0.905 26.974 1.00 28.77 59 CYS E C 1
ATOM 7693 O O . CYS E 1 59 ? 51.988 -1.015 25.813 1.00 28.92 59 CYS E O 1
ATOM 7696 N N . GLY E 1 60 ? 52.758 -1.942 27.721 1.00 26.94 60 GLY E N 1
ATOM 7697 C CA . GLY E 1 60 ? 52.526 -3.313 27.313 1.00 25.83 60 GLY E CA 1
ATOM 7698 C C . GLY E 1 60 ? 51.814 -4.077 28.410 1.00 24.54 60 GLY E C 1
ATOM 7699 O O . GLY E 1 60 ? 51.498 -5.261 28.262 1.00 23.86 60 GLY E O 1
ATOM 7700 N N . VAL E 1 61 ? 51.561 -3.392 29.522 1.00 23.84 61 VAL E N 1
ATOM 7701 C CA . VAL E 1 61 ? 50.853 -3.970 30.658 1.00 23.76 61 VAL E CA 1
ATOM 7702 C C . VAL E 1 61 ? 50.214 -2.828 31.434 1.00 24.35 61 VAL E C 1
ATOM 7703 O O . VAL E 1 61 ? 50.780 -1.735 31.536 1.00 24.63 61 VAL E O 1
ATOM 7707 N N . VAL E 1 62 ? 49.021 -3.081 31.966 1.00 24.05 62 VAL E N 1
ATOM 7708 C CA . VAL E 1 62 ? 48.262 -2.092 32.722 1.00 23.26 62 VAL E CA 1
ATOM 7709 C C . VAL E 1 62 ? 48.145 -2.571 34.161 1.00 22.93 62 VAL E C 1
ATOM 7710 O O . VAL E 1 62 ? 47.775 -3.725 34.410 1.00 23.08 62 VAL E O 1
ATOM 7714 N N . VAL E 1 63 ? 48.480 -1.681 35.091 1.00 22.59 63 VAL E N 1
ATOM 7715 C CA . VAL E 1 63 ? 48.316 -1.999 36.535 1.00 22.57 63 VAL E CA 1
ATOM 7716 C C . VAL E 1 63 ? 47.185 -1.110 37.047 1.00 23.07 63 VAL E C 1
ATOM 7717 O O . VAL E 1 63 ? 47.315 0.115 36.963 1.00 23.49 63 VAL E O 1
ATOM 7721 N N . LEU E 1 64 ? 46.119 -1.721 37.552 1.00 23.77 64 LEU E N 1
ATOM 7722 C CA . LEU E 1 64 ? 44.977 -0.939 38.080 1.00 23.76 64 LEU E CA 1
ATOM 7723 C C . LEU E 1 64 ? 45.145 -0.863 39.596 1.00 24.13 64 LEU E C 1
ATOM 7724 O O . LEU E 1 64 ? 45.268 -1.922 40.230 1.00 23.66 64 LEU E O 1
ATOM 7729 N N . THR E 1 65 ? 45.147 0.353 40.135 1.00 24.22 65 THR E N 1
ATOM 7730 C CA . THR E 1 65 ? 45.353 0.582 41.588 1.00 25.66 65 THR E CA 1
ATOM 7731 C C . THR E 1 65 ? 44.638 1.868 42.007 1.00 27.85 65 THR E C 1
ATOM 7732 O O . THR E 1 65 ? 44.001 2.495 41.147 1.00 28.96 65 THR E O 1
ATOM 7736 N N . GLY E 1 66 ? 44.693 2.197 43.297 1.00 27.61 66 GLY E N 1
ATOM 7737 C CA . GLY E 1 66 ? 44.042 3.418 43.798 1.00 27.82 66 GLY E CA 1
ATOM 7738 C C . GLY E 1 66 ? 45.008 4.343 44.522 1.00 28.83 66 GLY E C 1
ATOM 7739 O O . GLY E 1 66 ? 45.981 3.854 45.106 1.00 28.65 66 GLY E O 1
ATOM 7740 N N . GLU E 1 67 ? 44.778 5.649 44.395 1.00 29.41 67 GLU E N 1
ATOM 7741 C CA . GLU E 1 67 ? 45.608 6.680 45.067 1.00 30.66 67 GLU E CA 1
ATOM 7742 C C . GLU E 1 67 ? 45.271 6.696 46.559 1.00 29.65 67 GLU E C 1
ATOM 7743 O O . GLU E 1 67 ? 44.137 6.345 46.905 1.00 29.35 67 GLU E O 1
ATOM 7749 N N . GLY E 1 68 ? 46.237 7.058 47.404 1.00 30.19 68 GLY E N 1
ATOM 7750 C CA . GLY E 1 68 ? 45.997 7.146 48.831 1.00 30.32 68 GLY E CA 1
ATOM 7751 C C . GLY E 1 68 ? 45.975 5.778 49.493 1.00 30.48 68 GLY E C 1
ATOM 7752 O O . GLY E 1 68 ? 46.671 4.843 49.087 1.00 30.30 68 GLY E O 1
ATOM 7753 N N . ASP E 1 69 ? 45.152 5.665 50.532 1.00 30.83 69 ASP E N 1
ATOM 7754 C CA . ASP E 1 69 ? 45.052 4.448 51.327 1.00 31.01 69 ASP E CA 1
ATOM 7755 C C . ASP E 1 69 ? 44.009 3.470 50.803 1.00 28.37 69 ASP E C 1
ATOM 7756 O O . ASP E 1 69 ? 43.782 2.436 51.438 1.00 26.56 69 ASP E O 1
ATOM 7761 N N . SER E 1 70 ? 43.339 3.805 49.696 1.00 28.06 70 SER E N 1
ATOM 7762 C CA . SER E 1 70 ? 42.222 2.966 49.181 1.00 28.35 70 SER E CA 1
ATOM 7763 C C . SER E 1 70 ? 42.481 2.411 47.780 1.00 27.71 70 SER E C 1
ATOM 7764 O O . SER E 1 70 ? 42.963 3.177 46.928 1.00 27.55 70 SER E O 1
ATOM 7767 N N . PHE E 1 71 ? 42.246 1.112 47.570 1.00 27.05 71 PHE E N 1
ATOM 7768 C CA . PHE E 1 71 ? 42.233 0.640 46.163 1.00 26.72 71 PHE E CA 1
ATOM 7769 C C . PHE E 1 71 ? 40.961 1.248 45.560 1.00 27.12 71 PHE E C 1
ATOM 7770 O O . PHE E 1 71 ? 41.046 1.979 44.569 1.00 29.68 71 PHE E O 1
ATOM 7778 N N . SER E 1 72 ? 39.831 1.013 46.237 1.00 25.80 72 SER E N 1
ATOM 7779 C CA . SER E 1 72 ? 38.494 1.586 45.921 1.00 26.05 72 SER E CA 1
ATOM 7780 C C . SER E 1 72 ? 37.520 1.274 47.063 1.00 26.72 72 SER E C 1
ATOM 7781 O O . SER E 1 72 ? 37.523 0.133 47.531 1.00 27.36 72 SER E O 1
ATOM 7784 N N . ALA E 1 73 ? 36.609 2.196 47.364 1.00 26.78 73 ALA E N 1
ATOM 7785 C CA . ALA E 1 73 ? 35.616 2.005 48.445 1.00 26.62 73 ALA E CA 1
ATOM 7786 C C . ALA E 1 73 ? 34.287 1.543 47.834 1.00 25.65 73 ALA E C 1
ATOM 7787 O O . ALA E 1 73 ? 33.272 1.583 48.533 1.00 26.44 73 ALA E O 1
ATOM 7789 N N . GLY E 1 74 ? 34.314 1.118 46.568 1.00 24.49 74 GLY E N 1
ATOM 7790 C CA . GLY E 1 74 ? 33.105 0.656 45.867 1.00 24.64 74 GLY E CA 1
ATOM 7791 C C . GLY E 1 74 ? 32.462 1.768 45.069 1.00 26.28 74 GLY E C 1
ATOM 7792 O O . GLY E 1 74 ? 33.128 2.775 44.836 1.00 27.37 74 GLY E O 1
ATOM 7793 N N . MET E 1 75 ? 31.207 1.579 44.656 1.00 25.97 75 MET E N 1
ATOM 7794 C CA . MET E 1 75 ? 30.480 2.606 43.871 1.00 25.67 75 MET E CA 1
ATOM 7795 C C . MET E 1 75 ? 30.191 3.839 44.740 1.00 26.09 75 MET E C 1
ATOM 7796 O O . MET E 1 75 ? 30.066 3.700 45.964 1.00 25.84 75 MET E O 1
ATOM 7801 N N . ASP E 1 76 ? 30.141 5.016 44.119 1.00 26.57 76 ASP E N 1
ATOM 7802 C CA . ASP E 1 76 ? 29.876 6.250 44.850 1.00 27.67 76 ASP E CA 1
ATOM 7803 C C . ASP E 1 76 ? 28.466 6.213 45.426 1.00 28.29 76 ASP E C 1
ATOM 7804 O O . ASP E 1 76 ? 27.483 6.161 44.679 1.00 28.63 76 ASP E O 1
ATOM 7809 N N . LEU E 1 77 ? 28.367 6.240 46.758 1.00 28.57 77 LEU E N 1
ATOM 7810 C CA . LEU E 1 77 ? 27.057 6.219 47.402 1.00 28.54 77 LEU E CA 1
ATOM 7811 C C . LEU E 1 77 ? 26.248 7.465 47.068 1.00 28.06 77 LEU E C 1
ATOM 7812 O O . LEU E 1 77 ? 25.013 7.424 47.079 1.00 27.94 77 LEU E O 1
ATOM 7817 N N . LYS E 1 78 ? 26.921 8.574 46.765 1.00 27.75 78 LYS E N 1
ATOM 7818 C CA . LYS E 1 78 ? 26.241 9.820 46.425 1.00 28.36 78 LYS E CA 1
ATOM 7819 C C . LYS E 1 78 ? 26.019 9.947 44.920 1.00 28.50 78 LYS E C 1
ATOM 7820 O O . LYS E 1 78 ? 24.878 10.044 44.459 1.00 29.95 78 LYS E O 1
ATOM 7826 N N . GLU E 1 79 ? 27.104 9.934 44.142 1.00 26.92 79 GLU E N 1
ATOM 7827 C CA . GLU E 1 79 ? 27.005 10.239 42.719 1.00 27.45 79 GLU E CA 1
ATOM 7828 C C . GLU E 1 79 ? 26.477 9.066 41.900 1.00 26.79 79 GLU E C 1
ATOM 7829 O O . GLU E 1 79 ? 25.766 9.282 40.912 1.00 26.93 79 GLU E O 1
ATOM 7835 N N . TYR E 1 80 ? 26.807 7.832 42.279 1.00 25.53 80 TYR E N 1
ATOM 7836 C CA . TYR E 1 80 ? 26.353 6.677 41.513 1.00 25.51 80 TYR E CA 1
ATOM 7837 C C . TYR E 1 80 ? 24.993 6.167 41.978 1.00 25.02 80 TYR E C 1
ATOM 7838 O O . TYR E 1 80 ? 24.144 5.829 41.145 1.00 24.68 80 TYR E O 1
ATOM 7847 N N . PHE E 1 81 ? 24.764 6.114 43.292 1.00 24.66 81 PHE E N 1
ATOM 7848 C CA . PHE E 1 81 ? 23.541 5.549 43.852 1.00 26.64 81 PHE E CA 1
ATOM 7849 C C . PHE E 1 81 ? 22.493 6.618 44.151 1.00 29.18 81 PHE E C 1
ATOM 7850 O O . PHE E 1 81 ? 21.414 6.620 43.550 1.00 29.93 81 PHE E O 1
ATOM 7858 N N . ARG E 1 82 ? 22.796 7.533 45.077 1.00 30.19 82 ARG E N 1
ATOM 7859 C CA . ARG E 1 82 ? 21.780 8.458 45.575 1.00 31.61 82 ARG E CA 1
ATOM 7860 C C . ARG E 1 82 ? 21.295 9.400 44.480 1.00 33.36 82 ARG E C 1
ATOM 7861 O O . ARG E 1 82 ? 20.087 9.534 44.253 1.00 34.43 82 ARG E O 1
ATOM 7869 N N . GLU E 1 83 ? 22.223 10.067 43.791 1.00 33.57 83 GLU E N 1
ATOM 7870 C CA . GLU E 1 83 ? 21.851 11.053 42.783 1.00 35.53 83 GLU E CA 1
ATOM 7871 C C . GLU E 1 83 ? 21.152 10.441 41.576 1.00 37.04 83 GLU E C 1
ATOM 7872 O O . GLU E 1 83 ? 20.559 11.184 40.787 1.00 37.29 83 GLU E O 1
ATOM 7878 N N . THR E 1 84 ? 21.202 9.119 41.413 1.00 37.64 84 THR E N 1
ATOM 7879 C CA . THR E 1 84 ? 20.561 8.442 40.294 1.00 38.16 84 THR E CA 1
ATOM 7880 C C . THR E 1 84 ? 19.374 7.591 40.727 1.00 39.80 84 THR E C 1
ATOM 7881 O O . THR E 1 84 ? 18.833 6.841 39.908 1.00 40.79 84 THR E O 1
ATOM 7885 N N . ASP E 1 85 ? 18.954 7.691 41.990 1.00 40.03 85 ASP E N 1
ATOM 7886 C CA . ASP E 1 85 ? 17.879 6.836 42.485 1.00 40.09 85 ASP E CA 1
ATOM 7887 C C . ASP E 1 85 ? 16.552 7.164 41.810 1.00 40.65 85 ASP E C 1
ATOM 7888 O O . ASP E 1 85 ? 15.821 6.261 41.386 1.00 41.08 85 ASP E O 1
ATOM 7890 N N . ASN E 1 86 ? 16.225 8.450 41.700 1.00 40.32 86 ASN E N 1
ATOM 7891 C CA . ASN E 1 86 ? 14.968 8.891 41.111 1.00 40.74 86 ASN E CA 1
ATOM 7892 C C . ASN E 1 86 ? 15.109 9.293 39.647 1.00 40.14 86 ASN E C 1
ATOM 7893 O O . ASN E 1 86 ? 14.198 9.918 39.096 1.00 41.68 86 ASN E O 1
ATOM 7895 N N . ALA E 1 87 ? 16.225 8.950 39.009 1.00 37.66 87 ALA E N 1
ATOM 7896 C CA . ALA E 1 87 ? 16.418 9.263 37.605 1.00 35.85 87 ALA E CA 1
ATOM 7897 C C . ALA E 1 87 ? 15.521 8.380 36.738 1.00 35.20 87 ALA E C 1
ATOM 7898 O O . ALA E 1 87 ? 15.022 7.350 37.197 1.00 35.70 87 ALA E O 1
ATOM 7900 N N . PRO E 1 88 ? 15.281 8.777 35.485 1.00 34.13 88 PRO E N 1
ATOM 7901 C CA . PRO E 1 88 ? 14.522 7.910 34.575 1.00 34.05 88 PRO E CA 1
ATOM 7902 C C . PRO E 1 88 ? 15.153 6.530 34.462 1.00 33.61 88 PRO E C 1
ATOM 7903 O O . PRO E 1 88 ? 16.365 6.361 34.611 1.00 34.03 88 PRO E O 1
ATOM 7907 N N . ALA E 1 89 ? 14.303 5.536 34.192 1.00 32.61 89 ALA E N 1
ATOM 7908 C CA . ALA E 1 89 ? 14.746 4.144 34.208 1.00 31.91 89 ALA E CA 1
ATOM 7909 C C . ALA E 1 89 ? 15.840 3.895 33.176 1.00 31.22 89 ALA E C 1
ATOM 7910 O O . ALA E 1 89 ? 16.867 3.278 33.482 1.00 30.37 89 ALA E O 1
ATOM 7912 N N . LEU E 1 90 ? 15.637 4.365 31.943 1.00 31.24 90 LEU E N 1
ATOM 7913 C CA . LEU E 1 90 ? 16.654 4.175 30.914 1.00 30.51 90 LEU E CA 1
ATOM 7914 C C . LEU E 1 90 ? 17.915 4.975 31.217 1.00 29.98 90 LEU E C 1
ATOM 7915 O O . LEU E 1 90 ? 19.011 4.583 30.800 1.00 27.89 90 LEU E O 1
ATOM 7920 N N . ILE E 1 91 ? 17.783 6.090 31.938 1.00 30.79 91 ILE E N 1
ATOM 7921 C CA . ILE E 1 91 ? 18.961 6.833 32.374 1.00 31.44 91 ILE E CA 1
ATOM 7922 C C . ILE E 1 91 ? 19.731 6.038 33.421 1.00 31.54 91 ILE E C 1
ATOM 7923 O O . ILE E 1 91 ? 20.966 5.972 33.386 1.00 30.38 91 ILE E O 1
ATOM 7928 N N . LYS E 1 92 ? 19.016 5.421 34.367 1.00 32.09 92 LYS E N 1
ATOM 7929 C CA . LYS E 1 92 ? 19.673 4.577 35.360 1.00 30.70 92 LYS E CA 1
ATOM 7930 C C . LYS E 1 92 ? 20.343 3.377 34.704 1.00 27.20 92 LYS E C 1
ATOM 7931 O O . LYS E 1 92 ? 21.443 2.975 35.102 1.00 25.45 92 LYS E O 1
ATOM 7937 N N . ALA E 1 93 ? 19.691 2.790 33.697 1.00 25.24 93 ALA E N 1
ATOM 7938 C CA . ALA E 1 93 ? 20.280 1.655 32.997 1.00 23.14 93 ALA E CA 1
ATOM 7939 C C . ALA E 1 93 ? 21.564 2.055 32.283 1.00 22.47 93 ALA E C 1
ATOM 7940 O O . ALA E 1 93 ? 22.552 1.312 32.307 1.00 21.18 93 ALA E O 1
ATOM 7942 N N . GLN E 1 94 ? 21.571 3.229 31.647 1.00 22.87 94 GLN E N 1
ATOM 7943 C CA . GLN E 1 94 ? 22.772 3.691 30.959 1.00 23.63 94 GLN E CA 1
ATOM 7944 C C . GLN E 1 94 ? 23.909 3.940 31.942 1.00 24.46 94 GLN E C 1
ATOM 7945 O O . GLN E 1 94 ? 25.073 3.644 31.645 1.00 24.67 94 GLN E O 1
ATOM 7947 N N . ILE E 1 95 ? 23.592 4.486 33.117 1.00 24.78 95 ILE E N 1
ATOM 7948 C CA . ILE E 1 95 ? 24.614 4.695 34.137 1.00 25.56 95 ILE E CA 1
ATOM 7949 C C . ILE E 1 95 ? 25.152 3.357 34.631 1.00 25.99 95 ILE E C 1
ATOM 7950 O O . ILE E 1 95 ? 26.360 3.20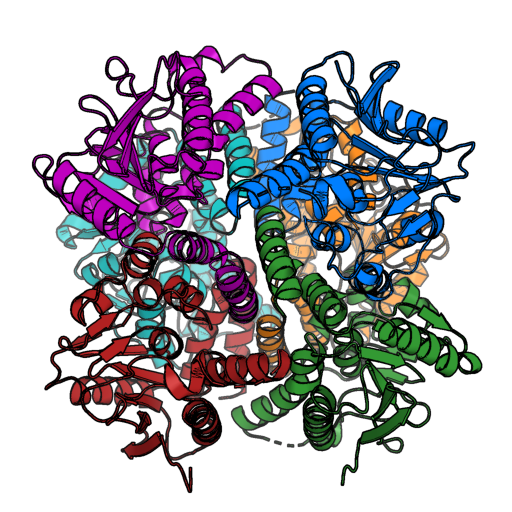2 34.853 1.00 25.84 95 ILE E O 1
ATOM 7955 N N . ARG E 1 96 ? 24.272 2.367 34.795 1.00 26.09 96 ARG E N 1
ATOM 7956 C CA . ARG E 1 96 ? 24.715 1.045 35.229 1.00 27.07 96 ARG E CA 1
ATOM 7957 C C . ARG E 1 96 ? 25.574 0.371 34.166 1.00 26.85 96 ARG E C 1
ATOM 7958 O O . ARG E 1 96 ? 26.571 -0.283 34.490 1.00 25.39 96 ARG E O 1
ATOM 7966 N N . ARG E 1 97 ? 25.199 0.513 32.891 1.00 27.58 97 ARG E N 1
ATOM 7967 C CA . ARG E 1 97 ? 25.990 -0.083 31.819 1.00 27.63 97 ARG E CA 1
ATOM 7968 C C . ARG E 1 97 ? 27.376 0.543 31.742 1.00 25.81 97 ARG E C 1
ATOM 7969 O O . ARG E 1 97 ? 28.367 -0.154 31.491 1.00 24.05 97 ARG E O 1
ATOM 7977 N N . ALA E 1 98 ? 27.466 1.859 31.960 1.00 25.40 98 ALA E N 1
ATOM 7978 C CA . ALA E 1 98 ? 28.754 2.541 31.891 1.00 25.14 98 ALA E CA 1
ATOM 7979 C C . ALA E 1 98 ? 29.715 2.044 32.963 1.00 24.93 98 ALA E C 1
ATOM 7980 O O . ALA E 1 98 ? 30.932 2.027 32.745 1.00 24.78 98 ALA E O 1
ATOM 7982 N N . ALA E 1 99 ? 29.193 1.644 34.124 1.00 25.26 99 ALA E N 1
ATOM 7983 C CA . ALA E 1 99 ? 30.045 1.054 35.151 1.00 25.38 99 ALA E CA 1
ATOM 7984 C C . ALA E 1 99 ? 30.638 -0.264 34.671 1.00 24.97 99 ALA E C 1
ATOM 7985 O O . ALA E 1 99 ? 31.857 -0.464 34.710 1.00 24.15 99 ALA E O 1
ATOM 7987 N N . GLY E 1 100 ? 29.784 -1.175 34.199 1.00 23.88 100 GLY E N 1
ATOM 7988 C CA . GLY E 1 100 ? 30.261 -2.441 33.675 1.00 23.05 100 GLY E CA 1
ATOM 7989 C C . GLY E 1 100 ? 30.994 -2.326 32.356 1.00 21.95 100 GLY E C 1
ATOM 7990 O O . GLY E 1 100 ? 31.691 -3.267 31.965 1.00 23.36 100 GLY E O 1
ATOM 7991 N N . ALA E 1 101 ? 30.854 -1.192 31.662 1.00 19.98 101 ALA E N 1
ATOM 7992 C CA . ALA E 1 101 ? 31.534 -1.015 30.383 1.00 19.98 101 ALA E CA 1
ATOM 7993 C C . ALA E 1 101 ? 33.046 -1.102 30.545 1.00 19.64 101 ALA E C 1
ATOM 7994 O O . ALA E 1 101 ? 33.742 -1.645 29.678 1.00 19.02 101 ALA E O 1
ATOM 7996 N N . TRP E 1 102 ? 33.546 -0.572 31.666 1.00 19.17 102 TRP E N 1
ATOM 7997 C CA . TRP E 1 102 ? 35.001 -0.630 31.956 1.00 20.62 102 TRP E CA 1
ATOM 7998 C C . TRP E 1 102 ? 35.328 -1.672 33.033 1.00 22.36 102 TRP E C 1
ATOM 7999 O O . TRP E 1 102 ? 36.431 -2.217 32.980 1.00 22.78 102 TRP E O 1
ATOM 8010 N N . GLN E 1 103 ? 34.412 -1.917 33.976 1.00 23.21 103 GLN E N 1
ATOM 8011 C CA . GLN E 1 103 ? 34.706 -2.822 35.117 1.00 21.68 103 GLN E CA 1
ATOM 8012 C C . GLN E 1 103 ? 34.925 -4.258 34.650 1.00 21.13 103 GLN E C 1
ATOM 8013 O O . GLN E 1 103 ? 35.776 -4.926 35.243 1.00 21.12 103 GLN E O 1
ATOM 8019 N N . TRP E 1 104 ? 34.113 -4.730 33.707 1.00 19.79 104 TRP E N 1
ATOM 8020 C CA . TRP E 1 104 ? 34.296 -6.122 33.234 1.00 20.10 104 TRP E CA 1
ATOM 8021 C C . TRP E 1 104 ? 34.355 -6.213 31.705 1.00 20.55 104 TRP E C 1
ATOM 8022 O O . TRP E 1 104 ? 35.229 -6.929 31.215 1.00 21.93 104 TRP E O 1
ATOM 8033 N N . ARG E 1 105 ? 33.511 -5.465 30.989 1.00 19.46 105 ARG E N 1
ATOM 8034 C CA . ARG E 1 105 ? 33.475 -5.617 29.514 1.00 18.82 105 ARG E CA 1
ATOM 8035 C C . ARG E 1 105 ? 34.843 -5.277 28.918 1.00 20.56 105 ARG E C 1
ATOM 8036 O O . ARG E 1 105 ? 35.341 -6.073 28.121 1.00 22.30 105 ARG E O 1
ATOM 8044 N N . LYS E 1 106 ? 35.426 -4.144 29.302 1.00 20.65 106 LYS E N 1
ATOM 8045 C CA . LYS E 1 106 ? 36.764 -3.766 28.782 1.00 21.32 106 LYS E CA 1
ATOM 8046 C C . LYS E 1 106 ? 37.884 -4.588 29.429 1.00 19.94 106 LYS E C 1
ATOM 8047 O O . LYS E 1 106 ? 38.727 -5.104 28.704 1.00 19.73 106 LYS E O 1
ATOM 8053 N N . LEU E 1 107 ? 37.857 -4.702 30.757 1.00 20.29 107 LEU E N 1
ATOM 8054 C CA . LEU E 1 107 ? 38.935 -5.363 31.544 1.00 20.01 107 LEU E CA 1
ATOM 8055 C C . LEU E 1 107 ? 39.052 -6.881 31.350 1.00 20.36 107 LEU E C 1
ATOM 8056 O O . LEU E 1 107 ? 40.173 -7.349 31.199 1.00 20.40 107 LEU E O 1
ATOM 8061 N N . ARG E 1 108 ? 37.937 -7.604 31.306 1.00 20.81 108 ARG E N 1
ATOM 8062 C CA . ARG E 1 108 ? 38.008 -9.064 31.328 1.00 22.71 108 ARG E CA 1
ATOM 8063 C C . ARG E 1 108 ? 38.720 -9.612 30.096 1.00 23.34 108 ARG E C 1
ATOM 8064 O O . ARG E 1 108 ? 39.446 -10.610 30.183 1.00 24.35 108 ARG E O 1
ATOM 8072 N N . PHE E 1 109 ? 38.526 -8.979 28.942 1.00 22.33 109 PHE E N 1
ATOM 8073 C CA . PHE E 1 109 ? 39.248 -9.386 27.743 1.00 22.19 109 PHE E CA 1
ATOM 8074 C C . PHE E 1 109 ? 40.028 -8.207 27.178 1.00 23.67 109 PHE E C 1
ATOM 8075 O O . PHE E 1 109 ? 39.967 -7.923 25.977 1.00 25.00 109 PHE E O 1
ATOM 8083 N N . TYR E 1 110 ? 40.757 -7.516 28.052 1.00 23.69 110 TYR E N 1
ATOM 8084 C CA . TYR E 1 110 ? 41.600 -6.406 27.634 1.00 22.80 110 TYR E CA 1
ATOM 8085 C C . TYR E 1 110 ? 42.683 -6.895 26.680 1.00 23.59 110 TYR E C 1
ATOM 8086 O O . TYR E 1 110 ? 43.233 -7.987 26.846 1.00 23.44 110 TYR E O 1
ATOM 8095 N N . ALA E 1 111 ? 42.989 -6.074 25.673 1.00 22.99 111 ALA E N 1
ATOM 8096 C CA . ALA E 1 111 ? 43.977 -6.451 24.669 1.00 23.38 111 ALA E CA 1
ATOM 8097 C C . ALA E 1 111 ? 45.388 -6.553 25.231 1.00 25.60 111 ALA E C 1
ATOM 8098 O O . ALA E 1 111 ? 46.270 -7.082 24.548 1.00 27.65 111 ALA E O 1
ATOM 8100 N N . LYS E 1 112 ? 45.622 -6.068 26.441 1.00 23.48 112 LYS E N 1
ATOM 8101 C CA . LYS E 1 112 ? 46.917 -6.116 27.097 1.00 23.29 112 LYS E CA 1
ATOM 8102 C C . LYS E 1 112 ? 46.765 -6.756 28.465 1.00 23.68 112 LYS E C 1
ATOM 8103 O O . LYS E 1 112 ? 45.678 -6.731 29.055 1.00 23.51 112 LYS E O 1
ATOM 8109 N N . PRO E 1 113 ? 47.831 -7.357 28.995 1.00 23.52 113 PRO E N 1
ATOM 8110 C CA . PRO E 1 113 ? 47.746 -7.955 30.333 1.00 22.93 113 PRO E CA 1
ATOM 8111 C C . PRO E 1 113 ? 47.461 -6.900 31.391 1.00 21.96 113 PRO E C 1
ATOM 8112 O O . PRO E 1 113 ? 47.959 -5.775 31.324 1.00 21.82 113 PRO E O 1
ATOM 8116 N N . THR E 1 114 ? 46.646 -7.276 32.374 1.00 20.93 114 THR E N 1
ATOM 8117 C CA . THR E 1 114 ? 46.224 -6.373 33.434 1.00 20.62 114 THR E CA 1
ATOM 8118 C C . THR E 1 114 ? 46.528 -6.988 34.792 1.00 20.14 114 THR E C 1
ATOM 8119 O O . THR E 1 114 ? 46.298 -8.181 35.010 1.00 19.63 114 THR E O 1
ATOM 8123 N N . ILE E 1 115 ? 47.047 -6.165 35.700 1.00 20.07 115 ILE E N 1
ATOM 8124 C CA . ILE E 1 115 ? 47.323 -6.562 37.075 1.00 18.56 115 ILE E CA 1
ATOM 8125 C C . ILE E 1 115 ? 46.607 -5.591 38.001 1.00 20.05 115 ILE E C 1
ATOM 8126 O O . ILE E 1 115 ? 46.746 -4.371 37.855 1.00 20.88 115 ILE E O 1
ATOM 8131 N N . ALA E 1 116 ? 45.843 -6.128 38.946 1.00 19.84 116 ALA E N 1
ATOM 8132 C CA . ALA E 1 116 ? 45.196 -5.316 39.966 1.00 20.36 116 ALA E CA 1
ATOM 8133 C C . ALA E 1 116 ? 46.079 -5.288 41.208 1.00 21.27 116 ALA E C 1
ATOM 8134 O O . ALA E 1 116 ? 46.412 -6.342 41.761 1.00 21.87 116 ALA E O 1
ATOM 8136 N N . MET E 1 117 ? 46.467 -4.091 41.635 1.00 21.85 117 MET E N 1
ATOM 8137 C CA . MET E 1 117 ? 47.310 -3.904 42.814 1.00 23.46 117 MET E CA 1
ATOM 8138 C C . MET E 1 117 ? 46.440 -3.330 43.929 1.00 24.05 117 MET E C 1
ATOM 8139 O O . MET E 1 117 ? 46.188 -2.123 43.971 1.00 24.92 117 MET E O 1
ATOM 8144 N N . VAL E 1 118 ? 45.987 -4.199 44.831 1.00 23.74 118 VAL E N 1
ATOM 8145 C CA . VAL E 1 118 ? 45.113 -3.797 45.931 1.00 23.34 118 VAL E CA 1
ATOM 8146 C C . VAL E 1 118 ? 45.998 -3.225 47.035 1.00 24.89 118 VAL E C 1
ATOM 8147 O O . VAL E 1 118 ? 46.564 -3.964 47.842 1.00 23.82 118 VAL E O 1
ATOM 8151 N N . ASN E 1 119 ? 46.111 -1.898 47.076 1.00 26.09 119 ASN E N 1
ATOM 8152 C CA . ASN E 1 119 ? 46.956 -1.227 48.053 1.00 27.80 119 ASN E CA 1
ATOM 8153 C C . ASN E 1 119 ? 46.244 -0.932 49.365 1.00 27.25 119 ASN E C 1
ATOM 8154 O O . ASN E 1 119 ? 46.915 -0.651 50.365 1.00 28.30 119 ASN E O 1
ATOM 8159 N N . GLY E 1 120 ? 44.915 -0.985 49.391 1.00 26.40 120 GLY E N 1
ATOM 8160 C CA . GLY E 1 120 ? 44.181 -0.677 50.603 1.00 27.74 120 GLY E CA 1
ATOM 8161 C C . GLY E 1 120 ? 42.724 -1.089 50.565 1.00 28.15 120 GLY E C 1
ATOM 8162 O O . GLY E 1 120 ? 42.404 -2.232 50.226 1.00 29.76 120 GLY E O 1
ATOM 8163 N N . TRP E 1 121 ? 41.834 -0.158 50.912 1.00 27.67 121 TRP E N 1
ATOM 8164 C CA . TRP E 1 121 ? 40.407 -0.450 50.973 1.00 27.02 121 TRP E CA 1
ATOM 8165 C C . TRP E 1 121 ? 39.894 -0.941 49.625 1.00 25.29 121 TRP E C 1
ATOM 8166 O O . TRP E 1 121 ? 40.101 -0.297 48.592 1.00 24.65 121 TRP E O 1
ATOM 8177 N N . CYS E 1 122 ? 39.210 -2.083 49.642 1.00 24.36 122 CYS E N 1
ATOM 8178 C CA . CYS E 1 122 ? 38.595 -2.664 48.447 1.00 23.61 122 CYS E CA 1
ATOM 8179 C C . CYS E 1 122 ? 37.235 -3.215 48.864 1.00 22.64 122 CYS E C 1
ATOM 8180 O O . CYS E 1 122 ? 37.153 -4.311 49.425 1.00 21.18 122 CYS E O 1
ATOM 8183 N N . PHE E 1 123 ? 36.173 -2.459 48.589 1.00 22.43 123 PHE E N 1
ATOM 8184 C CA . PHE E 1 123 ? 34.837 -2.809 49.045 1.00 21.84 123 PHE E CA 1
ATOM 8185 C C . PHE E 1 123 ? 33.856 -2.856 47.883 1.00 20.61 123 PHE E C 1
ATOM 8186 O O . PHE E 1 123 ? 33.979 -2.104 46.913 1.00 18.64 123 PHE E O 1
ATOM 8194 N N . GLY E 1 124 ? 32.886 -3.761 47.996 1.00 20.88 124 GLY E N 1
ATOM 8195 C CA . GLY E 1 124 ? 31.714 -3.737 47.133 1.00 20.09 124 GLY E CA 1
ATOM 8196 C C . GLY E 1 124 ? 32.046 -3.834 45.657 1.00 19.75 124 GLY E C 1
ATOM 8197 O O . GLY E 1 124 ? 32.609 -4.828 45.182 1.00 20.56 124 GLY E O 1
ATOM 8198 N N . GLY E 1 125 ? 31.681 -2.787 44.913 1.00 19.74 125 GLY E N 1
ATOM 8199 C CA . GLY E 1 125 ? 31.840 -2.786 43.469 1.00 18.50 125 GLY E CA 1
ATOM 8200 C C . GLY E 1 125 ? 33.275 -2.886 42.996 1.00 18.69 125 GLY E C 1
ATOM 8201 O O . GLY E 1 125 ? 33.510 -3.188 41.822 1.00 17.27 125 GLY E O 1
ATOM 8202 N N . ALA E 1 126 ? 34.242 -2.639 43.882 1.00 19.82 126 ALA E N 1
ATOM 8203 C CA . ALA E 1 126 ? 35.645 -2.748 43.505 1.00 20.01 126 ALA E CA 1
ATOM 8204 C C . ALA E 1 126 ? 36.054 -4.180 43.187 1.00 20.30 126 ALA E C 1
ATOM 8205 O O . ALA E 1 126 ? 37.109 -4.387 42.578 1.00 21.47 126 ALA E O 1
ATOM 8207 N N . PHE E 1 127 ? 35.247 -5.168 43.584 1.00 19.97 127 PHE E N 1
ATOM 8208 C CA . PHE E 1 127 ? 35.588 -6.560 43.311 1.00 18.94 127 PHE E CA 1
ATOM 8209 C C . PHE E 1 127 ? 35.507 -6.882 41.825 1.00 19.07 127 PHE E C 1
ATOM 8210 O O . PHE E 1 127 ? 36.263 -7.731 41.338 1.00 19.49 127 PHE E O 1
ATOM 8218 N N . THR E 1 128 ? 34.602 -6.222 41.090 1.00 17.89 128 THR E N 1
ATOM 8219 C CA . THR E 1 128 ? 34.442 -6.545 39.672 1.00 17.68 128 THR E CA 1
ATOM 8220 C C . THR E 1 128 ? 35.672 -6.176 38.851 1.00 17.06 128 THR E C 1
ATOM 8221 O O . THR E 1 128 ? 36.186 -7.049 38.130 1.00 17.08 128 THR E O 1
ATOM 8225 N N . PRO E 1 129 ? 36.198 -4.944 38.897 1.00 17.37 129 PRO E N 1
ATOM 8226 C CA . PRO E 1 129 ? 37.436 -4.682 38.146 1.00 18.17 129 PRO E CA 1
ATOM 8227 C C . PRO E 1 129 ? 38.624 -5.454 38.687 1.00 19.75 129 PRO E C 1
ATOM 8228 O O . PRO E 1 129 ? 39.515 -5.817 37.910 1.00 20.31 129 PRO E O 1
ATOM 8232 N N . LEU E 1 130 ? 38.657 -5.724 39.994 1.00 20.70 130 LEU E N 1
ATOM 8233 C CA . LEU E 1 130 ? 39.731 -6.532 40.563 1.00 21.03 130 LEU E CA 1
ATOM 8234 C C . LEU E 1 130 ? 39.736 -7.935 39.967 1.00 20.31 130 LEU E C 1
ATOM 8235 O O . LEU E 1 130 ? 40.791 -8.466 39.602 1.00 19.53 130 LEU E O 1
ATOM 8240 N N . ILE E 1 131 ? 38.557 -8.549 39.853 1.00 19.34 131 ILE E N 1
ATOM 8241 C CA . ILE E 1 131 ? 38.472 -9.906 39.323 1.00 18.89 131 ILE E CA 1
ATOM 8242 C C . ILE E 1 131 ? 38.574 -9.912 37.799 1.00 19.54 131 ILE E C 1
ATOM 8243 O O . ILE E 1 131 ? 39.117 -10.857 37.213 1.00 19.68 131 ILE E O 1
ATOM 8248 N N . ALA E 1 132 ? 38.082 -8.862 37.133 1.00 19.85 132 ALA E N 1
ATOM 8249 C CA . ALA E 1 132 ? 38.172 -8.806 35.678 1.00 20.02 132 ALA E CA 1
ATOM 8250 C C . ALA E 1 132 ? 39.616 -8.685 35.206 1.00 20.53 132 ALA E C 1
ATOM 8251 O O . ALA E 1 132 ? 39.947 -9.150 34.109 1.00 18.48 132 ALA E O 1
ATOM 8253 N N . CYS E 1 133 ? 40.484 -8.069 36.007 1.00 20.45 133 CYS E N 1
ATOM 8254 C CA . CYS E 1 133 ? 41.903 -8.050 35.682 1.00 21.31 133 CYS E CA 1
ATOM 8255 C C . CYS E 1 133 ? 42.481 -9.462 35.699 1.00 20.62 133 CYS E C 1
ATOM 8256 O O . CYS E 1 133 ? 42.036 -10.332 36.452 1.00 21.41 133 CYS E O 1
ATOM 8259 N N . ASP E 1 134 ? 43.492 -9.677 34.852 1.00 19.41 134 ASP E N 1
ATOM 8260 C CA . ASP E 1 134 ? 44.066 -11.011 34.700 1.00 20.53 134 ASP E CA 1
ATOM 8261 C C . ASP E 1 134 ? 44.678 -11.504 36.007 1.00 19.81 134 ASP E C 1
ATOM 8262 O O . ASP E 1 134 ? 44.335 -12.585 36.499 1.00 18.15 134 ASP E O 1
ATOM 8267 N N . LEU E 1 135 ? 45.583 -10.721 36.586 1.00 19.98 135 LEU E N 1
ATOM 8268 C CA . LEU E 1 135 ? 46.260 -11.090 37.819 1.00 20.71 135 LEU E CA 1
ATOM 8269 C C . LEU E 1 135 ? 46.019 -10.029 38.885 1.00 20.77 135 LEU E C 1
ATOM 8270 O O . LEU E 1 135 ? 45.641 -8.892 38.588 1.00 20.62 135 LEU E O 1
ATOM 8275 N N . ALA E 1 136 ? 46.244 -10.412 40.140 1.00 19.93 136 ALA E N 1
ATOM 8276 C CA . ALA E 1 136 ? 45.981 -9.516 41.258 1.00 20.14 136 ALA E CA 1
ATOM 8277 C C . ALA E 1 136 ? 46.991 -9.762 42.367 1.00 21.17 136 ALA E C 1
ATOM 8278 O O . ALA E 1 136 ? 47.142 -10.895 42.832 1.00 21.03 136 ALA E O 1
ATOM 8280 N N . VAL E 1 137 ? 47.673 -8.700 42.786 1.00 22.43 137 VAL E N 1
ATOM 8281 C CA . VAL E 1 137 ? 48.586 -8.740 43.922 1.00 24.26 137 VAL E CA 1
ATOM 8282 C C . VAL E 1 137 ? 48.074 -7.743 44.951 1.00 24.51 137 VAL E C 1
ATOM 8283 O O . VAL E 1 137 ? 47.915 -6.554 44.647 1.00 24.64 137 VAL E O 1
ATOM 8287 N N . ALA E 1 138 ? 47.810 -8.225 46.160 1.00 23.85 138 ALA E N 1
ATOM 8288 C CA . ALA E 1 138 ? 47.235 -7.413 47.218 1.00 24.16 138 ALA E CA 1
ATOM 8289 C C . ALA E 1 138 ? 48.239 -7.214 48.344 1.00 25.04 138 ALA E C 1
ATOM 8290 O O . ALA E 1 138 ? 49.210 -7.962 48.485 1.00 24.59 138 ALA E O 1
ATOM 8292 N N . ALA E 1 139 ? 47.992 -6.182 49.144 1.00 25.63 139 ALA E N 1
ATOM 8293 C CA . ALA E 1 139 ? 48.770 -5.962 50.351 1.00 25.94 139 ALA E CA 1
ATOM 8294 C C . ALA E 1 139 ? 48.194 -6.787 51.492 1.00 25.94 139 ALA E C 1
ATOM 8295 O O . ALA E 1 139 ? 46.977 -6.969 51.589 1.00 25.13 139 ALA E O 1
ATOM 8297 N N . ASP E 1 140 ? 49.079 -7.303 52.349 1.00 27.59 140 ASP E N 1
ATOM 8298 C CA . ASP E 1 140 ? 48.620 -8.020 53.535 1.00 28.24 140 ASP E CA 1
ATOM 8299 C C . ASP E 1 140 ? 47.729 -7.134 54.394 1.00 27.29 140 ASP E C 1
ATOM 8300 O O . ASP E 1 140 ? 46.739 -7.601 54.969 1.00 25.59 140 ASP E O 1
ATOM 8305 N N . GLU E 1 141 ? 48.059 -5.847 54.478 1.00 28.65 141 GLU E N 1
ATOM 8306 C CA . GLU E 1 141 ? 47.319 -4.896 55.294 1.00 29.06 141 GLU E CA 1
ATOM 8307 C C . GLU E 1 141 ? 46.026 -4.427 54.641 1.00 28.48 141 GLU E C 1
ATOM 8308 O O . GLU E 1 141 ? 45.208 -3.794 55.318 1.00 30.07 141 GLU E O 1
ATOM 8314 N N . ALA E 1 142 ? 45.822 -4.714 53.358 1.00 26.76 142 ALA E N 1
ATOM 8315 C CA . ALA E 1 142 ? 44.609 -4.285 52.677 1.00 24.73 142 ALA E CA 1
ATOM 8316 C C . ALA E 1 142 ? 43.389 -4.990 53.258 1.00 23.82 142 ALA E C 1
ATOM 8317 O O . ALA E 1 142 ? 43.457 -6.140 53.701 1.00 23.07 142 ALA E O 1
ATOM 8319 N N . THR E 1 143 ? 42.261 -4.285 53.253 1.00 23.36 143 THR E N 1
ATOM 8320 C CA . THR E 1 143 ? 41.011 -4.790 53.807 1.00 24.57 143 THR E CA 1
ATOM 8321 C C . THR E 1 143 ? 39.990 -4.929 52.687 1.00 23.21 143 THR E C 1
ATOM 8322 O O . THR E 1 143 ? 39.621 -3.935 52.052 1.00 24.18 143 THR E O 1
ATOM 8326 N N . PHE E 1 144 ? 39.542 -6.156 52.449 1.00 21.04 144 PHE E N 1
ATOM 8327 C CA . PHE E 1 144 ? 38.501 -6.445 51.476 1.00 20.71 144 PHE E CA 1
ATOM 8328 C C . PHE E 1 144 ? 37.163 -6.584 52.189 1.00 22.44 144 PHE E C 1
ATOM 8329 O O . PHE E 1 144 ? 37.105 -6.913 53.375 1.00 23.47 144 PHE E O 1
ATOM 8337 N N . GLY E 1 145 ? 36.081 -6.340 51.455 1.00 21.97 145 GLY E N 1
ATOM 8338 C CA . GLY E 1 145 ? 34.767 -6.463 52.051 1.00 21.88 145 GLY E CA 1
ATOM 8339 C C . GLY E 1 145 ? 33.609 -6.355 51.083 1.00 21.23 145 GLY E C 1
ATOM 8340 O O . GLY E 1 145 ? 33.475 -5.361 50.364 1.00 20.78 145 GLY E O 1
ATOM 8341 N N . LEU E 1 146 ? 32.760 -7.382 51.058 1.00 21.13 146 LEU E N 1
ATOM 8342 C CA . LEU E 1 146 ? 31.517 -7.344 50.289 1.00 22.19 146 LEU E CA 1
ATOM 8343 C C . LEU E 1 146 ? 30.401 -6.819 51.193 1.00 22.28 146 LEU E C 1
ATOM 8344 O O . LEU E 1 146 ? 29.442 -7.510 51.541 1.00 22.39 146 LEU E O 1
ATOM 8349 N N . SER E 1 147 ? 30.556 -5.553 51.574 1.00 23.72 147 SER E N 1
ATOM 8350 C CA . SER E 1 147 ? 29.714 -4.911 52.575 1.00 24.38 147 SER E CA 1
ATOM 8351 C C . SER E 1 147 ? 28.383 -4.416 52.022 1.00 24.13 147 SER E C 1
ATOM 8352 O O . SER E 1 147 ? 27.702 -3.645 52.707 1.00 23.46 147 SER E O 1
ATOM 8355 N N . GLU E 1 148 ? 27.995 -4.833 50.814 1.00 25.21 148 GLU E N 1
ATOM 8356 C CA . GLU E 1 148 ? 26.728 -4.377 50.250 1.00 25.59 148 GLU E CA 1
ATOM 8357 C C . GLU E 1 148 ? 25.546 -4.796 51.114 1.00 23.74 148 GLU E C 1
ATOM 8358 O O . GLU E 1 148 ? 24.563 -4.054 51.220 1.00 22.98 148 GLU E O 1
ATOM 8364 N N . ILE E 1 149 ? 25.626 -5.973 51.741 1.00 23.44 149 ILE E N 1
ATOM 8365 C CA . ILE E 1 149 ? 24.533 -6.449 52.584 1.00 21.29 149 ILE E CA 1
ATOM 8366 C C . ILE E 1 149 ? 24.316 -5.507 53.762 1.00 22.53 149 ILE E C 1
ATOM 8367 O O . ILE E 1 149 ? 23.179 -5.277 54.192 1.00 22.91 149 ILE E O 1
ATOM 8372 N N . ASN E 1 150 ? 25.399 -4.932 54.291 1.00 23.64 150 ASN E N 1
ATOM 8373 C CA . ASN E 1 150 ? 25.274 -4.005 55.409 1.00 25.90 150 ASN E CA 1
ATOM 8374 C C . ASN E 1 150 ? 24.688 -2.665 54.986 1.00 26.10 150 ASN E C 1
ATOM 8375 O O . ASN E 1 150 ? 24.192 -1.923 55.840 1.00 27.01 150 ASN E O 1
ATOM 8380 N N . TRP E 1 151 ? 24.730 -2.342 53.695 1.00 26.30 151 TRP E N 1
ATOM 8381 C CA . TRP E 1 151 ? 24.128 -1.123 53.175 1.00 27.14 151 TRP E CA 1
ATOM 8382 C C . TRP E 1 151 ? 22.727 -1.347 52.624 1.00 26.22 151 TRP E C 1
ATOM 8383 O O . TRP E 1 151 ? 22.120 -0.402 52.108 1.00 26.91 151 TRP E O 1
ATOM 8394 N N . GLY E 1 152 ? 22.201 -2.566 52.716 1.00 24.91 152 GLY E N 1
ATOM 8395 C CA . GLY E 1 152 ? 20.845 -2.835 52.281 1.00 23.02 152 GLY E CA 1
ATOM 8396 C C . GLY E 1 152 ? 20.674 -3.093 50.803 1.00 22.77 152 GLY E C 1
ATOM 8397 O O . GLY E 1 152 ? 19.565 -2.931 50.285 1.00 22.26 152 GLY E O 1
ATOM 8398 N N . ILE E 1 153 ? 21.737 -3.486 50.100 1.00 22.24 153 ILE E N 1
ATOM 8399 C CA . ILE E 1 153 ? 21.662 -3.804 48.681 1.00 20.20 153 ILE E CA 1
ATOM 8400 C C . ILE E 1 153 ? 22.421 -5.099 48.426 1.00 19.53 153 ILE E C 1
ATOM 8401 O O . ILE E 1 153 ? 23.292 -5.501 49.199 1.00 18.95 153 ILE E O 1
ATOM 8406 N N . ILE E 1 154 ? 22.070 -5.755 47.325 1.00 17.84 154 ILE E N 1
ATOM 8407 C CA . ILE E 1 154 ? 22.762 -6.966 46.894 1.00 18.83 154 ILE E CA 1
ATOM 8408 C C . ILE E 1 154 ? 24.009 -6.550 46.124 1.00 20.44 154 ILE E C 1
ATOM 8409 O O . ILE E 1 154 ? 24.084 -5.408 45.647 1.00 22.16 154 ILE E O 1
ATOM 8414 N N . PRO E 1 155 ? 25.006 -7.430 45.908 1.00 20.39 155 PRO E N 1
ATOM 8415 C CA . PRO E 1 155 ? 26.187 -7.044 45.149 1.00 21.26 155 PRO E CA 1
ATOM 8416 C C . PRO E 1 155 ? 25.769 -7.123 43.675 1.00 22.70 155 PRO E C 1
ATOM 8417 O O . PRO E 1 155 ? 25.915 -8.150 43.043 1.00 24.58 155 PRO E O 1
ATOM 8421 N N . ALA E 1 156 ? 25.291 -5.983 43.176 1.00 22.43 156 ALA E N 1
ATOM 8422 C CA . ALA E 1 156 ? 24.753 -5.803 41.809 1.00 23.75 156 ALA E CA 1
ATOM 8423 C C . ALA E 1 156 ? 25.866 -5.436 40.819 1.00 24.50 156 ALA E C 1
ATOM 8424 O O . ALA E 1 156 ? 27.052 -5.632 41.142 1.00 23.45 156 ALA E O 1
ATOM 8426 N N . GLY E 1 157 ? 25.496 -4.855 39.676 1.00 23.78 157 GLY E N 1
ATOM 8427 C CA . GLY E 1 157 ? 26.524 -4.665 38.643 1.00 23.13 157 GLY E CA 1
ATOM 8428 C C . GLY E 1 157 ? 26.897 -6.067 38.217 1.00 23.79 157 GLY E C 1
ATOM 8429 O O . GLY E 1 157 ? 26.007 -6.750 37.689 1.00 24.79 157 GLY E O 1
ATOM 8430 N N . ASN E 1 158 ? 28.164 -6.453 38.344 1.00 22.08 158 ASN E N 1
ATOM 8431 C CA . ASN E 1 158 ? 28.536 -7.864 38.076 1.00 19.90 158 ASN E CA 1
ATOM 8432 C C . ASN E 1 158 ? 29.336 -8.407 39.269 1.00 18.83 158 ASN E C 1
ATOM 8433 O O . ASN E 1 158 ? 29.988 -9.431 39.107 1.00 17.44 158 ASN E O 1
ATOM 8438 N N . VAL E 1 159 ? 29.227 -7.768 40.437 1.00 18.47 159 VAL E N 1
ATOM 8439 C CA . VAL E 1 159 ? 30.032 -8.180 41.627 1.00 17.74 159 VAL E CA 1
ATOM 8440 C C . VAL E 1 159 ? 29.720 -9.627 42.020 1.00 17.03 159 VAL E C 1
ATOM 8441 O O . VAL E 1 159 ? 30.675 -10.381 42.218 1.00 17.85 159 VAL E O 1
ATOM 8445 N N . THR E 1 160 ? 28.442 -10.003 42.055 1.00 15.52 160 THR E N 1
ATOM 8446 C CA . THR E 1 160 ? 28.060 -11.359 42.436 1.00 15.95 160 THR E CA 1
ATOM 8447 C C . THR E 1 160 ? 28.637 -12.389 41.472 1.00 17.59 160 THR E C 1
ATOM 8448 O O . THR E 1 160 ? 29.147 -13.432 41.898 1.00 16.49 160 THR E O 1
ATOM 8452 N N . LYS E 1 161 ? 28.576 -12.108 40.168 1.00 17.79 161 LYS E N 1
ATOM 8453 C CA . LYS E 1 161 ? 29.144 -13.026 39.185 1.00 15.73 161 LYS E CA 1
ATOM 8454 C C . LYS E 1 161 ? 30.664 -13.072 39.284 1.00 14.97 161 LYS E C 1
ATOM 8455 O O . LYS E 1 161 ? 31.267 -14.147 39.181 1.00 14.08 161 LYS E O 1
ATOM 8461 N N . ALA E 1 162 ? 31.300 -11.915 39.486 1.00 14.69 162 ALA E N 1
ATOM 8462 C CA . ALA E 1 162 ? 32.757 -11.869 39.559 1.00 15.95 162 ALA E CA 1
ATOM 8463 C C . ALA E 1 162 ? 33.285 -12.701 40.721 1.00 17.71 162 ALA E C 1
ATOM 8464 O O . ALA E 1 162 ? 34.291 -13.407 40.582 1.00 18.06 162 ALA E O 1
ATOM 8466 N N . VAL E 1 163 ? 32.621 -12.632 41.876 1.00 17.90 163 VAL E N 1
ATOM 8467 C CA . VAL E 1 163 ? 33.083 -13.382 43.039 1.00 18.57 163 VAL E CA 1
ATOM 8468 C C . VAL E 1 163 ? 32.939 -14.881 42.802 1.00 18.94 163 VAL E C 1
ATOM 8469 O O . VAL E 1 163 ? 33.842 -15.663 43.122 1.00 19.41 163 VAL E O 1
ATOM 8473 N N . SER E 1 164 ? 31.811 -15.305 42.226 1.00 18.56 164 SER E N 1
ATOM 8474 C CA . SER E 1 164 ? 31.616 -16.718 41.926 1.00 19.45 164 SER E CA 1
ATOM 8475 C C . SER E 1 164 ? 32.571 -17.220 40.851 1.00 19.12 164 SER E C 1
ATOM 8476 O O . SER E 1 164 ? 32.748 -18.435 40.714 1.00 19.04 164 SER E O 1
ATOM 8479 N N . GLN E 1 165 ? 33.193 -16.315 40.092 1.00 20.10 165 GLN E N 1
ATOM 8480 C CA . GLN E 1 165 ? 34.112 -16.721 39.036 1.00 20.11 165 GLN E CA 1
ATOM 8481 C C . GLN E 1 165 ? 35.465 -17.162 39.583 1.00 20.28 165 GLN E C 1
ATOM 8482 O O . GLN E 1 165 ? 36.092 -18.063 39.015 1.00 21.75 165 GLN E O 1
ATOM 8488 N N . VAL E 1 166 ? 35.927 -16.554 40.676 1.00 18.40 166 VAL E N 1
ATOM 8489 C CA . VAL E 1 166 ? 37.248 -16.843 41.209 1.00 18.48 166 VAL E CA 1
ATOM 8490 C C . VAL E 1 166 ? 37.199 -17.563 42.553 1.00 20.13 166 VAL E C 1
ATOM 8491 O O . VAL E 1 166 ? 38.151 -18.276 42.892 1.00 22.22 166 VAL E O 1
ATOM 8495 N N . CYS E 1 167 ? 36.131 -17.402 43.327 1.00 19.86 167 CYS E N 1
ATOM 8496 C CA . CYS E 1 167 ? 36.025 -17.994 44.650 1.00 21.42 167 CYS E CA 1
ATOM 8497 C C . CYS E 1 167 ? 34.990 -19.111 44.648 1.00 20.80 167 CYS E C 1
ATOM 8498 O O . CYS E 1 167 ? 34.013 -19.073 43.895 1.00 19.27 167 CYS E O 1
ATOM 8501 N N . GLY E 1 168 ? 35.214 -20.107 45.499 1.00 21.20 168 GLY E N 1
ATOM 8502 C CA . GLY E 1 168 ? 34.263 -21.193 45.643 1.00 24.21 168 GLY E CA 1
ATOM 8503 C C . GLY E 1 168 ? 32.939 -20.716 46.211 1.00 26.71 168 GLY E C 1
ATOM 8504 O O . GLY E 1 168 ? 32.805 -19.616 46.744 1.00 28.52 168 GLY E O 1
ATOM 8505 N N . GLU E 1 169 ? 31.930 -21.585 46.087 1.00 24.64 169 GLU E N 1
ATOM 8506 C CA . GLU E 1 169 ? 30.583 -21.217 46.517 1.00 24.46 169 GLU E CA 1
ATOM 8507 C C . GLU E 1 169 ? 30.533 -20.929 48.013 1.00 25.92 169 GLU E C 1
ATOM 8508 O O . GLU E 1 169 ? 29.830 -20.011 48.452 1.00 27.45 169 GLU E O 1
ATOM 8514 N N . ARG E 1 170 ? 31.270 -21.704 48.812 1.00 24.33 170 ARG E N 1
ATOM 8515 C CA . ARG E 1 170 ? 31.286 -21.476 50.253 1.00 24.01 170 ARG E CA 1
ATOM 8516 C C . ARG E 1 170 ? 31.883 -20.114 50.585 1.00 22.80 170 ARG E C 1
ATOM 8517 O O . ARG E 1 170 ? 31.287 -19.327 51.330 1.00 22.86 170 ARG E O 1
ATOM 8525 N N . ALA E 1 171 ? 33.063 -19.817 50.037 1.00 21.84 171 ALA E N 1
ATOM 8526 C CA . ALA E 1 171 ? 33.709 -18.540 50.319 1.00 22.52 171 ALA E CA 1
ATOM 8527 C C . ALA E 1 171 ? 32.920 -17.377 49.729 1.00 22.49 171 ALA E C 1
ATOM 8528 O O . ALA E 1 171 ? 32.853 -16.298 50.330 1.00 22.44 171 ALA E O 1
ATOM 8530 N N . ALA E 1 172 ? 32.318 -17.577 48.555 1.00 21.18 172 ALA E N 1
ATOM 8531 C CA . ALA E 1 172 ? 31.518 -16.520 47.945 1.00 21.08 172 ALA E CA 1
ATOM 8532 C C . ALA E 1 172 ? 30.308 -16.184 48.807 1.00 19.96 172 ALA E C 1
ATOM 8533 O O . ALA E 1 172 ? 30.038 -15.012 49.092 1.00 20.32 172 ALA E O 1
ATOM 8535 N N . LEU E 1 173 ? 29.571 -17.208 49.241 1.00 18.42 173 LEU E N 1
ATOM 8536 C CA . LEU E 1 173 ? 28.368 -16.967 50.032 1.00 18.58 173 LEU E CA 1
ATOM 8537 C C . LEU E 1 173 ? 28.707 -16.414 51.411 1.00 20.37 173 LEU E C 1
ATOM 8538 O O . LEU E 1 173 ? 27.969 -15.580 51.946 1.00 19.28 173 LEU E O 1
ATOM 8543 N N . TYR E 1 174 ? 29.818 -16.862 52.000 1.00 21.89 174 TYR E N 1
ATOM 8544 C CA . TYR E 1 174 ? 30.161 -16.431 53.352 1.00 22.28 174 TYR E CA 1
ATOM 8545 C C . TYR E 1 174 ? 30.360 -14.922 53.417 1.00 22.45 174 TYR E C 1
ATOM 8546 O O . TYR E 1 174 ? 29.793 -14.245 54.282 1.00 22.95 174 TYR E O 1
ATOM 8555 N N . TYR E 1 175 ? 31.160 -14.374 52.503 1.00 22.52 175 TYR E N 1
ATOM 8556 C CA . TYR E 1 175 ? 31.473 -12.953 52.551 1.00 23.08 175 TYR E CA 1
ATOM 8557 C C . TYR E 1 175 ? 30.387 -12.087 51.927 1.00 22.57 175 TYR E C 1
ATOM 8558 O O . TYR E 1 175 ? 30.290 -10.903 52.267 1.00 23.63 175 TYR E O 1
ATOM 8567 N N . ILE E 1 176 ? 29.566 -12.646 51.037 1.00 20.77 176 ILE E N 1
ATOM 8568 C CA . ILE E 1 176 ? 28.418 -11.901 50.531 1.00 20.34 176 ILE E CA 1
ATOM 8569 C C . ILE E 1 176 ? 27.344 -11.786 51.607 1.00 20.33 176 ILE E C 1
ATOM 8570 O O . ILE E 1 176 ? 26.768 -10.711 51.818 1.00 21.56 176 ILE E O 1
ATOM 8575 N N . MET E 1 177 ? 27.071 -12.883 52.317 1.00 18.72 177 MET E N 1
ATOM 8576 C CA . MET E 1 177 ? 25.993 -12.892 53.301 1.00 19.37 177 MET E CA 1
ATOM 8577 C C . MET E 1 177 ? 26.387 -12.179 54.590 1.00 19.45 177 MET E C 1
ATOM 8578 O O . MET E 1 177 ? 25.563 -11.479 55.189 1.00 19.14 177 MET E O 1
ATOM 8583 N N . SER E 1 178 ? 27.633 -12.345 55.034 1.00 20.34 178 SER E N 1
ATOM 8584 C CA . SER E 1 178 ? 28.062 -11.787 56.310 1.00 21.70 178 SER E CA 1
ATOM 8585 C C . SER E 1 178 ? 28.624 -10.377 56.198 1.00 22.12 178 SER E C 1
ATOM 8586 O O . SER E 1 178 ? 28.638 -9.654 57.200 1.00 23.47 178 SER E O 1
ATOM 8589 N N . GLY E 1 179 ? 29.091 -9.971 55.018 1.00 21.58 179 GLY E N 1
ATOM 8590 C CA . GLY E 1 179 ? 29.726 -8.673 54.887 1.00 20.34 179 GLY E CA 1
ATOM 8591 C C . GLY E 1 179 ? 30.983 -8.527 55.709 1.00 20.87 179 GLY E C 1
ATOM 8592 O O . GLY E 1 179 ? 31.441 -7.405 55.940 1.00 21.09 179 GLY E O 1
ATOM 8593 N N . GLU E 1 180 ? 31.553 -9.638 56.154 1.00 21.66 180 GLU E N 1
ATOM 8594 C CA . GLU E 1 180 ? 32.702 -9.596 57.043 1.00 23.93 180 GLU E CA 1
ATOM 8595 C C . GLU E 1 180 ? 33.949 -9.185 56.269 1.00 23.12 180 GLU E C 1
ATOM 8596 O O . GLU E 1 180 ? 34.187 -9.695 55.168 1.00 23.40 180 GLU E O 1
ATOM 8602 N N . PRO E 1 181 ? 34.756 -8.272 56.797 1.00 23.44 181 PRO E N 1
ATOM 8603 C CA . PRO E 1 181 ? 35.994 -7.898 56.110 1.00 22.76 181 PRO E CA 1
ATOM 8604 C C . PRO E 1 181 ? 37.044 -8.992 56.223 1.00 22.82 181 PRO E C 1
ATOM 8605 O O . PRO E 1 181 ? 36.989 -9.863 57.093 1.00 23.77 181 PRO E O 1
ATOM 8609 N N . PHE E 1 182 ? 38.017 -8.936 55.315 1.00 21.40 182 PHE E N 1
ATOM 8610 C CA . PHE E 1 182 ? 39.132 -9.871 55.344 1.00 21.72 182 PHE E CA 1
ATOM 8611 C C . PHE E 1 182 ? 40.342 -9.229 54.681 1.00 22.86 182 PHE E C 1
ATOM 8612 O O . PHE E 1 182 ? 40.215 -8.338 53.836 1.00 23.42 182 PHE E O 1
ATOM 8620 N N . GLY E 1 183 ? 41.526 -9.696 55.084 1.00 23.07 183 GLY E N 1
ATOM 8621 C CA . GLY E 1 183 ? 42.771 -9.134 54.611 1.00 20.28 183 GLY E CA 1
ATOM 8622 C C . GLY E 1 183 ? 43.276 -9.795 53.341 1.00 21.60 183 GLY E C 1
ATOM 8623 O O . GLY E 1 183 ? 42.639 -10.670 52.755 1.00 20.03 183 GLY E O 1
ATOM 8624 N N . GLY E 1 184 ? 44.462 -9.353 52.917 1.00 22.80 184 GLY E N 1
ATOM 8625 C CA . GLY E 1 184 ? 45.042 -9.864 51.687 1.00 22.90 184 GLY E CA 1
ATOM 8626 C C . GLY E 1 184 ? 45.396 -11.336 51.748 1.00 23.81 184 GLY E C 1
ATOM 8627 O O . GLY E 1 184 ? 45.290 -12.042 50.741 1.00 23.11 184 GLY E O 1
ATOM 8628 N N . GLN E 1 185 ? 45.832 -11.817 52.915 1.00 25.15 185 GLN E N 1
ATOM 8629 C CA . GLN E 1 185 ? 46.158 -13.234 53.045 1.00 25.88 185 GLN E CA 1
ATOM 8630 C C . GLN E 1 185 ? 44.920 -14.101 52.866 1.00 24.97 185 GLN E C 1
ATOM 8631 O O . GLN E 1 185 ? 44.978 -15.149 52.212 1.00 24.81 185 GLN E O 1
ATOM 8637 N N . LYS E 1 186 ? 43.788 -13.682 53.438 1.00 25.48 186 LYS E N 1
ATOM 8638 C CA . LYS E 1 186 ? 42.542 -14.406 53.215 1.00 25.38 186 LYS E CA 1
ATOM 8639 C C . LYS E 1 186 ? 42.086 -14.293 51.767 1.00 24.10 186 LYS E C 1
ATOM 8640 O O . LYS E 1 186 ? 41.512 -15.243 51.223 1.00 25.25 186 LYS E O 1
ATOM 8646 N N . ALA E 1 187 ? 42.331 -13.145 51.130 1.00 22.84 187 ALA E N 1
ATOM 8647 C CA . ALA E 1 187 ? 42.001 -12.999 49.716 1.00 23.27 187 ALA E CA 1
ATOM 8648 C C . ALA E 1 187 ? 42.815 -13.963 48.862 1.00 25.04 187 ALA E C 1
ATOM 8649 O O . ALA E 1 187 ? 42.324 -14.473 47.848 1.00 24.52 187 ALA E O 1
ATOM 8651 N N . ARG E 1 188 ? 44.063 -14.225 49.258 1.00 26.66 188 ARG E N 1
ATOM 8652 C CA . ARG E 1 188 ? 44.887 -15.177 48.520 1.00 26.58 188 ARG E CA 1
ATOM 8653 C C . ARG E 1 188 ? 44.417 -16.608 48.750 1.00 25.57 188 ARG E C 1
ATOM 8654 O O . ARG E 1 188 ? 44.391 -17.416 47.815 1.00 25.06 188 ARG E O 1
ATOM 8662 N N . GLU E 1 189 ? 44.040 -16.937 49.989 1.00 25.09 189 GLU E N 1
ATOM 8663 C CA . GLU E 1 189 ? 43.607 -18.296 50.299 1.00 24.37 189 GLU E CA 1
ATOM 8664 C C . GLU E 1 189 ? 42.321 -18.652 49.564 1.00 21.96 189 GLU E C 1
ATOM 8665 O O . GLU E 1 189 ? 42.182 -19.769 49.053 1.00 21.72 189 GLU E O 1
ATOM 8671 N N . ILE E 1 190 ? 41.368 -17.716 49.495 1.00 20.15 190 ILE E N 1
ATOM 8672 C CA . ILE E 1 190 ? 40.098 -17.981 48.822 1.00 18.39 190 ILE E CA 1
ATOM 8673 C C . ILE E 1 190 ? 40.178 -17.794 47.317 1.00 19.39 190 ILE E C 1
ATOM 8674 O O . ILE E 1 190 ? 39.152 -17.914 46.634 1.00 19.53 190 ILE E O 1
ATOM 8679 N N . GLY E 1 191 ? 41.359 -17.505 46.776 1.00 18.27 191 GLY E N 1
ATOM 8680 C CA . GLY E 1 191 ? 41.524 -17.377 45.343 1.00 15.99 191 GLY E CA 1
ATOM 8681 C C . GLY E 1 191 ? 41.113 -16.047 44.757 1.00 20.94 191 GLY E C 1
ATOM 8682 O O . GLY E 1 191 ? 41.014 -15.936 43.531 1.00 15.37 191 GLY E O 1
ATOM 8683 N N . LEU E 1 192 ? 40.868 -15.033 45.589 1.00 21.35 192 LEU E N 1
ATOM 8684 C CA . LEU E 1 192 ? 40.492 -13.725 45.063 1.00 20.33 192 LEU E CA 1
ATOM 8685 C C . LEU E 1 192 ? 41.666 -13.054 44.359 1.00 20.09 192 LEU E C 1
ATOM 8686 O O . LEU E 1 192 ? 41.495 -12.445 43.297 1.00 19.27 192 LEU E O 1
ATOM 8691 N N . VAL E 1 193 ? 42.863 -13.156 44.934 1.00 20.38 193 VAL E N 1
ATOM 8692 C CA . VAL E 1 193 ? 44.063 -12.574 44.352 1.00 19.65 193 VAL E CA 1
ATOM 8693 C C . VAL E 1 193 ? 45.103 -13.672 44.178 1.00 20.22 193 VAL E C 1
ATOM 8694 O O . VAL E 1 193 ? 45.021 -14.747 44.778 1.00 19.35 193 VAL E O 1
ATOM 8698 N N . ASN E 1 194 ? 46.097 -13.385 43.335 1.00 21.14 194 ASN E N 1
ATOM 8699 C CA . ASN E 1 194 ? 47.180 -14.338 43.120 1.00 23.84 194 ASN E CA 1
ATOM 8700 C C . ASN E 1 194 ? 48.149 -14.349 44.296 1.00 27.57 194 ASN E C 1
ATOM 8701 O O . ASN E 1 194 ? 48.510 -15.417 44.803 1.00 27.37 194 ASN E O 1
ATOM 8706 N N . GLU E 1 195 ? 48.576 -13.171 44.744 1.00 29.93 195 GLU E N 1
ATOM 8707 C CA . GLU E 1 195 ? 49.606 -13.068 45.763 1.00 31.74 195 GLU E CA 1
ATOM 8708 C C . GLU E 1 195 ? 49.211 -12.033 46.803 1.00 28.89 195 GLU E C 1
ATOM 8709 O O . GLU E 1 195 ? 48.440 -11.110 46.527 1.00 27.65 195 GLU E O 1
ATOM 8715 N N . SER E 1 196 ? 49.756 -12.202 48.006 1.00 28.65 196 SER E N 1
ATOM 8716 C CA . SER E 1 196 ? 49.588 -11.245 49.092 1.00 27.16 196 SER E CA 1
ATOM 8717 C C . SER E 1 196 ? 50.930 -11.047 49.773 1.00 27.33 196 SER E C 1
ATOM 8718 O O . SER E 1 196 ? 51.537 -12.011 50.248 1.00 29.28 196 SER E O 1
ATOM 8721 N N . VAL E 1 197 ? 51.394 -9.802 49.802 1.00 26.95 197 VAL E N 1
ATOM 8722 C CA . VAL E 1 197 ? 52.670 -9.446 50.420 1.00 26.73 197 VAL E CA 1
ATOM 8723 C C . VAL E 1 197 ? 52.468 -8.201 51.267 1.00 26.25 197 VAL E C 1
ATOM 8724 O O . VAL E 1 197 ? 51.462 -7.492 51.124 1.00 25.13 197 VAL E O 1
ATOM 8728 N N . PRO E 1 198 ? 53.401 -7.917 52.177 1.00 27.38 198 PRO E N 1
ATOM 8729 C CA . PRO E 1 198 ? 53.316 -6.673 52.949 1.00 28.41 198 PRO E CA 1
ATOM 8730 C C . PRO E 1 198 ? 53.237 -5.452 52.040 1.00 27.71 198 PRO E C 1
ATOM 8731 O O . PRO E 1 198 ? 53.767 -5.444 50.927 1.00 26.14 198 PRO E O 1
ATOM 8735 N N . LEU E 1 199 ? 52.557 -4.412 52.533 1.00 28.56 199 LEU E N 1
ATOM 8736 C CA . LEU E 1 199 ? 52.334 -3.214 51.728 1.00 29.57 199 LEU E CA 1
ATOM 8737 C C . LEU E 1 199 ? 53.645 -2.572 51.294 1.00 30.78 199 LEU E C 1
ATOM 8738 O O . LEU E 1 199 ? 53.724 -2.002 50.198 1.00 32.49 199 LEU E O 1
ATOM 8743 N N . ALA E 1 200 ? 54.685 -2.666 52.125 1.00 29.39 200 ALA E N 1
ATOM 8744 C CA . ALA E 1 200 ? 55.973 -2.072 51.786 1.00 31.22 200 ALA E CA 1
ATOM 8745 C C . ALA E 1 200 ? 56.629 -2.742 50.587 1.00 33.08 200 ALA E C 1
ATOM 8746 O O . ALA E 1 200 ? 57.516 -2.144 49.970 1.00 34.05 200 ALA E O 1
ATOM 8748 N N . ALA E 1 201 ? 56.220 -3.964 50.245 1.00 33.07 201 ALA E N 1
ATOM 8749 C CA . ALA E 1 201 ? 56.770 -4.688 49.106 1.00 32.26 201 ALA E CA 1
ATOM 8750 C C . ALA E 1 201 ? 55.732 -4.922 48.015 1.00 31.16 201 ALA E C 1
ATOM 8751 O O . ALA E 1 201 ? 55.950 -5.749 47.125 1.00 30.94 201 ALA E O 1
ATOM 8753 N N . LEU E 1 202 ? 54.609 -4.204 48.066 1.00 30.64 202 LEU E N 1
ATOM 8754 C CA . LEU E 1 202 ? 53.531 -4.437 47.111 1.00 28.14 202 LEU E CA 1
ATOM 8755 C C . LEU E 1 202 ? 53.882 -3.900 45.728 1.00 28.64 202 LEU E C 1
ATOM 8756 O O . LEU E 1 202 ? 53.666 -4.582 44.719 1.00 30.17 202 LEU E O 1
ATOM 8761 N N . ARG E 1 203 ? 54.419 -2.680 45.659 1.00 28.35 203 ARG E N 1
ATOM 8762 C CA . ARG E 1 203 ? 54.712 -2.077 44.363 1.00 29.05 203 ARG E CA 1
ATOM 8763 C C . ARG E 1 203 ? 55.866 -2.788 43.666 1.00 27.17 203 ARG E C 1
ATOM 8764 O O . ARG E 1 203 ? 55.817 -3.017 42.452 1.00 25.20 203 ARG E O 1
ATOM 8772 N N . GLU E 1 204 ? 56.911 -3.146 44.416 1.00 27.34 204 GLU E N 1
ATOM 8773 C CA . GLU E 1 204 ? 58.050 -3.832 43.815 1.00 28.77 204 GLU E CA 1
ATOM 8774 C C . GLU E 1 204 ? 57.663 -5.222 43.323 1.00 30.29 204 GLU E C 1
ATOM 8775 O O . GLU E 1 204 ? 58.138 -5.669 42.272 1.00 32.01 204 GLU E O 1
ATOM 8777 N N . ARG E 1 205 ? 56.801 -5.920 44.067 1.00 29.12 205 ARG E N 1
ATOM 8778 C CA . ARG E 1 205 ? 56.338 -7.230 43.622 1.00 28.06 205 ARG E CA 1
ATOM 8779 C C . ARG E 1 205 ? 55.424 -7.105 42.409 1.00 26.86 205 ARG E C 1
ATOM 8780 O O . ARG E 1 205 ? 55.541 -7.884 41.455 1.00 27.49 205 ARG E O 1
ATOM 8788 N N . THR E 1 206 ? 54.508 -6.133 42.426 1.00 26.78 206 THR E N 1
ATOM 8789 C CA . THR E 1 206 ? 53.637 -5.918 41.275 1.00 25.76 206 THR E CA 1
ATOM 8790 C C . THR E 1 206 ? 54.444 -5.519 40.045 1.00 26.99 206 THR E C 1
ATOM 8791 O O . THR E 1 206 ? 54.148 -5.962 38.928 1.00 26.60 206 THR E O 1
ATOM 8795 N N . ARG E 1 207 ? 55.474 -4.692 40.233 1.00 28.27 207 ARG E N 1
ATOM 8796 C CA . ARG E 1 207 ? 56.302 -4.272 39.106 1.00 28.74 207 ARG E CA 1
ATOM 8797 C C . ARG E 1 207 ? 57.120 -5.435 38.557 1.00 28.18 207 ARG E C 1
ATOM 8798 O O . ARG E 1 207 ? 57.316 -5.541 37.340 1.00 27.59 207 ARG E O 1
ATOM 8806 N N . GLU E 1 208 ? 57.607 -6.313 39.436 1.00 27.50 208 GLU E N 1
ATOM 8807 C CA . GLU E 1 208 ? 58.364 -7.475 38.980 1.00 27.75 208 GLU E CA 1
ATOM 8808 C C . GLU E 1 208 ? 57.491 -8.398 38.138 1.00 26.74 208 GLU E C 1
ATOM 8809 O O . GLU E 1 208 ? 57.908 -8.865 37.072 1.00 26.83 208 GLU E O 1
ATOM 8811 N N . LEU E 1 209 ? 56.270 -8.671 38.604 1.00 25.67 209 LEU E N 1
ATOM 8812 C CA . LEU E 1 209 ? 55.347 -9.483 37.819 1.00 25.22 209 LEU E CA 1
ATOM 8813 C C . LEU E 1 209 ? 54.982 -8.788 36.513 1.00 25.38 209 LEU E C 1
ATOM 8814 O O . LEU E 1 209 ? 54.822 -9.441 35.476 1.00 25.92 209 LEU E O 1
ATOM 8819 N N . ALA E 1 210 ? 54.854 -7.458 36.544 1.00 24.25 210 ALA E N 1
ATOM 8820 C CA . ALA E 1 210 ? 54.555 -6.716 35.324 1.00 24.40 210 ALA E CA 1
ATOM 8821 C C . ALA E 1 210 ? 55.710 -6.792 34.333 1.00 25.27 210 ALA E C 1
ATOM 8822 O O . ALA E 1 210 ? 55.489 -6.912 33.122 1.00 25.01 210 ALA E O 1
ATOM 8824 N N . LYS E 1 211 ? 56.949 -6.721 34.827 1.00 26.11 211 LYS E N 1
ATOM 8825 C CA . LYS E 1 211 ? 58.103 -6.872 33.947 1.00 27.60 211 LYS E CA 1
ATOM 8826 C C . LYS E 1 211 ? 58.197 -8.285 33.385 1.00 28.25 211 LYS E C 1
ATOM 8827 O O . LYS E 1 211 ? 58.649 -8.469 32.249 1.00 29.08 211 LYS E O 1
ATOM 8833 N N . THR E 1 212 ? 57.783 -9.289 34.161 1.00 27.44 212 THR E N 1
ATOM 8834 C CA . THR E 1 212 ? 57.737 -10.653 33.643 1.00 26.12 212 THR E CA 1
ATOM 8835 C C . THR E 1 212 ? 56.753 -10.762 32.485 1.00 24.29 212 THR E C 1
ATOM 8836 O O . THR E 1 212 ? 57.059 -11.375 31.455 1.00 23.38 212 THR E O 1
ATOM 8840 N N . LEU E 1 213 ? 55.568 -10.163 32.632 1.00 23.99 213 LEU E N 1
ATOM 8841 C CA . LEU E 1 213 ? 54.591 -10.177 31.549 1.00 25.69 213 LEU E CA 1
ATOM 8842 C C . LEU E 1 213 ? 55.060 -9.351 30.359 1.00 27.67 213 LEU E C 1
ATOM 8843 O O . LEU E 1 213 ? 54.657 -9.622 29.222 1.00 28.61 213 LEU E O 1
ATOM 8848 N N . LEU E 1 214 ? 55.904 -8.344 30.596 1.00 27.84 214 LEU E N 1
ATOM 8849 C CA . LEU E 1 214 ? 56.440 -7.556 29.492 1.00 28.07 214 LEU E CA 1
ATOM 8850 C C . LEU E 1 214 ? 57.469 -8.342 28.691 1.00 28.17 214 LEU E C 1
ATOM 8851 O O . LEU E 1 214 ? 57.648 -8.086 27.495 1.00 27.81 214 LEU E O 1
ATOM 8856 N N . GLY E 1 215 ? 58.151 -9.295 29.325 1.00 27.72 215 GLY E N 1
ATOM 8857 C CA . GLY E 1 215 ? 59.122 -10.115 28.623 1.00 27.56 215 GLY E CA 1
ATOM 8858 C C . GLY E 1 215 ? 58.519 -11.156 27.705 1.00 27.34 215 GLY E C 1
ATOM 8859 O O . GLY E 1 215 ? 59.257 -11.769 26.926 1.00 28.83 215 GLY E O 1
ATOM 8860 N N . LYS E 1 216 ? 57.209 -11.365 27.775 1.00 26.23 216 LYS E N 1
ATOM 8861 C CA . LYS E 1 216 ? 56.533 -12.346 26.943 1.00 25.29 216 LYS E CA 1
ATOM 8862 C C . LYS E 1 216 ? 56.165 -11.745 25.591 1.00 24.91 216 LYS E C 1
ATOM 8863 O O . LYS E 1 216 ? 56.101 -10.525 25.420 1.00 24.48 216 LYS E O 1
ATOM 8869 N N . ASN E 1 217 ? 55.926 -12.625 24.627 1.00 24.94 217 ASN E N 1
ATOM 8870 C CA . ASN E 1 217 ? 55.378 -12.214 23.343 1.00 23.61 217 ASN E CA 1
ATOM 8871 C C . ASN E 1 217 ? 54.003 -11.596 23.569 1.00 22.32 217 ASN E C 1
ATOM 8872 O O . ASN E 1 217 ? 53.091 -12.294 24.038 1.00 20.24 217 ASN E O 1
ATOM 8877 N N . PRO E 1 218 ? 53.807 -10.310 23.261 1.00 23.28 218 PRO E N 1
ATOM 8878 C CA . PRO E 1 218 ? 52.518 -9.674 23.588 1.00 22.29 218 PRO E CA 1
ATOM 8879 C C . PRO E 1 218 ? 51.332 -10.290 22.866 1.00 22.69 218 PRO E C 1
ATOM 8880 O O . PRO E 1 218 ? 50.250 -10.406 23.455 1.00 22.45 218 PRO E O 1
ATOM 8884 N N . THR E 1 219 ? 51.500 -10.693 21.605 1.00 23.39 219 THR E N 1
ATOM 8885 C CA . THR E 1 219 ? 50.393 -11.300 20.872 1.00 22.46 219 THR E CA 1
ATOM 8886 C C . THR E 1 219 ? 50.016 -12.651 21.469 1.00 21.75 219 THR E C 1
ATOM 8887 O O . THR E 1 219 ? 48.835 -12.926 21.712 1.00 20.67 219 THR E O 1
ATOM 8891 N N . VAL E 1 220 ? 51.009 -13.506 21.717 1.00 22.33 220 VAL E N 1
ATOM 8892 C CA . VAL E 1 220 ? 50.730 -14.812 22.305 1.00 21.96 220 VAL E CA 1
ATOM 8893 C C . VAL E 1 220 ? 50.191 -14.658 23.722 1.00 21.99 220 VAL E C 1
ATOM 8894 O O . VAL E 1 220 ? 49.294 -15.400 24.143 1.00 21.08 220 VAL E O 1
ATOM 8898 N N . LEU E 1 221 ? 50.721 -13.693 24.478 1.00 21.58 221 LEU E N 1
ATOM 8899 C CA . LEU E 1 221 ? 50.226 -13.457 25.831 1.00 19.85 221 LEU E CA 1
ATOM 8900 C C . LEU E 1 221 ? 48.762 -13.037 25.815 1.00 19.51 221 LEU E C 1
ATOM 8901 O O . LEU E 1 221 ? 47.958 -13.524 26.620 1.00 20.62 221 LEU E O 1
ATOM 8906 N N . ARG E 1 222 ? 48.398 -12.131 24.905 1.00 18.65 222 ARG E N 1
ATOM 8907 C CA . ARG E 1 222 ? 47.005 -11.718 24.778 1.00 20.18 222 ARG E CA 1
ATOM 8908 C C . ARG E 1 222 ? 46.122 -12.891 24.372 1.00 20.45 222 ARG E C 1
ATOM 8909 O O . ARG E 1 222 ? 45.042 -13.099 24.939 1.00 20.11 222 ARG E O 1
ATOM 8917 N N . GLN E 1 223 ? 46.575 -13.679 23.394 1.00 20.93 223 GLN E N 1
ATOM 8918 C CA . GLN E 1 223 ? 45.763 -14.780 22.885 1.00 20.21 223 GLN E CA 1
ATOM 8919 C C . GLN E 1 223 ? 45.578 -15.870 23.934 1.00 18.66 223 GLN E C 1
ATOM 8920 O O . GLN E 1 223 ? 44.490 -16.444 24.053 1.00 17.99 223 GLN E O 1
ATOM 8926 N N . ALA E 1 224 ? 46.626 -16.167 24.706 1.00 18.89 224 ALA E N 1
ATOM 8927 C CA . ALA E 1 224 ? 46.545 -17.260 25.671 1.00 18.41 224 ALA E CA 1
ATOM 8928 C C . ALA E 1 224 ? 45.678 -16.888 26.868 1.00 18.15 224 ALA E C 1
ATOM 8929 O O . ALA E 1 224 ? 44.888 -17.711 27.346 1.00 18.80 224 ALA E O 1
ATOM 8931 N N . LYS E 1 225 ? 45.809 -15.657 27.370 1.00 16.89 225 LYS E N 1
ATOM 8932 C CA . LYS E 1 225 ? 45.015 -15.259 28.528 1.00 16.84 225 LYS E CA 1
ATOM 8933 C C . LYS E 1 225 ? 43.542 -15.106 28.173 1.00 17.02 225 LYS E C 1
ATOM 8934 O O . LYS E 1 225 ? 42.674 -15.352 29.019 1.00 17.21 225 LYS E O 1
ATOM 8940 N N . HIS E 1 226 ? 43.237 -14.714 26.934 1.00 16.24 226 HIS E N 1
ATOM 8941 C CA . HIS E 1 226 ? 41.844 -14.669 26.505 1.00 16.31 226 HIS E CA 1
ATOM 8942 C C . HIS E 1 226 ? 41.262 -16.071 26.395 1.00 16.68 226 HIS E C 1
ATOM 8943 O O . HIS E 1 226 ? 40.138 -16.320 26.844 1.00 16.51 226 HIS E O 1
ATOM 8950 N N . ALA E 1 227 ? 42.022 -17.003 25.812 1.00 16.88 227 ALA E N 1
ATOM 8951 C CA . ALA E 1 227 ? 41.520 -18.357 25.604 1.00 17.79 227 ALA E CA 1
ATOM 8952 C C . ALA E 1 227 ? 41.199 -19.052 26.920 1.00 18.42 227 ALA E C 1
ATOM 8953 O O . ALA E 1 227 ? 40.305 -19.905 26.964 1.00 17.92 227 ALA E O 1
ATOM 8955 N N . LEU E 1 228 ? 41.907 -18.704 27.997 1.00 19.33 228 LEU E N 1
ATOM 8956 C CA . LEU E 1 228 ? 41.633 -19.318 29.293 1.00 20.53 228 LEU E CA 1
ATOM 8957 C C . LEU E 1 228 ? 40.210 -19.021 29.746 1.00 20.35 228 LEU E C 1
ATOM 8958 O O . LEU E 1 228 ? 39.476 -19.924 30.164 1.00 20.38 228 LEU E O 1
ATOM 8963 N N . ARG E 1 229 ? 39.798 -17.757 29.661 1.00 19.35 229 ARG E N 1
ATOM 8964 C CA . ARG E 1 229 ? 38.462 -17.374 30.091 1.00 18.60 229 ARG E CA 1
ATOM 8965 C C . ARG E 1 229 ? 37.385 -17.784 29.094 1.00 19.13 229 ARG E C 1
ATOM 8966 O O . ARG E 1 229 ? 36.221 -17.922 29.484 1.00 19.67 229 ARG E O 1
ATOM 8974 N N . ARG E 1 230 ? 37.746 -17.996 27.825 1.00 19.18 230 ARG E N 1
ATOM 8975 C CA . ARG E 1 230 ? 36.754 -18.379 26.825 1.00 18.80 230 ARG E CA 1
ATOM 8976 C C . ARG E 1 230 ? 36.377 -19.854 26.932 1.00 18.98 230 ARG E C 1
ATOM 8977 O O . ARG E 1 230 ? 35.209 -20.212 26.742 1.00 18.85 230 ARG E O 1
ATOM 8985 N N . VAL E 1 231 ? 37.346 -20.724 27.235 1.00 18.42 231 VAL E N 1
ATOM 8986 C CA . VAL E 1 231 ? 37.109 -22.166 27.166 1.00 21.68 231 VAL E CA 1
ATOM 8987 C C . VAL E 1 231 ? 36.385 -22.728 28.378 1.00 23.98 231 VAL E C 1
ATOM 8988 O O . VAL E 1 231 ? 35.987 -23.900 28.352 1.00 24.12 231 VAL E O 1
ATOM 8992 N N . GLU E 1 232 ? 36.199 -21.939 29.435 1.00 25.66 232 GLU E N 1
ATOM 8993 C CA . GLU E 1 232 ? 35.638 -22.492 30.664 1.00 28.06 232 GLU E CA 1
ATOM 8994 C C . GLU E 1 232 ? 34.219 -23.038 30.502 1.00 26.40 232 GLU E C 1
ATOM 8995 O O . GLU E 1 232 ? 33.957 -24.137 31.015 1.00 27.30 232 GLU E O 1
ATOM 9001 N N . PRO E 1 233 ? 33.274 -22.363 29.830 1.00 25.27 233 PRO E N 1
ATOM 9002 C CA . PRO E 1 233 ? 31.943 -22.968 29.660 1.00 24.03 233 PRO E CA 1
ATOM 9003 C C . PRO E 1 233 ? 31.867 -24.013 28.558 1.00 23.78 233 PRO E C 1
ATOM 9004 O O . PRO E 1 233 ? 30.837 -24.691 28.450 1.00 26.93 233 PRO E O 1
ATOM 9008 N N . MET E 1 234 ? 32.909 -24.169 27.746 1.00 20.88 234 MET E N 1
ATOM 9009 C CA . MET E 1 234 ? 32.866 -25.104 26.632 1.00 19.82 234 MET E CA 1
ATOM 9010 C C . MET E 1 234 ? 33.060 -26.537 27.111 1.00 20.39 234 MET E C 1
ATOM 9011 O O . MET E 1 234 ? 33.741 -26.798 28.106 1.00 20.84 234 MET E O 1
ATOM 9016 N N . ASP E 1 235 ? 32.454 -27.471 26.383 1.00 19.02 235 ASP E N 1
ATOM 9017 C CA . ASP E 1 235 ? 32.823 -28.867 26.539 1.00 18.75 235 ASP E CA 1
ATOM 9018 C C . ASP E 1 235 ? 34.202 -29.102 25.929 1.00 18.37 235 ASP E C 1
ATOM 9019 O O . ASP E 1 235 ? 34.708 -28.297 25.141 1.00 19.32 235 ASP E O 1
ATOM 9024 N N . TRP E 1 236 ? 34.817 -30.225 26.308 1.00 16.21 236 TRP E N 1
ATOM 9025 C CA . TRP E 1 236 ? 36.189 -30.490 25.886 1.00 16.56 236 TRP E CA 1
ATOM 9026 C C . TRP E 1 236 ? 36.305 -30.629 24.372 1.00 17.02 236 TRP E C 1
ATOM 9027 O O . TRP E 1 236 ? 37.335 -30.263 23.794 1.00 15.93 236 TRP E O 1
ATOM 9038 N N . ASP E 1 237 ? 35.268 -31.153 23.712 1.00 14.85 237 ASP E N 1
ATOM 9039 C CA . ASP E 1 237 ? 35.310 -31.264 22.257 1.00 16.64 237 ASP E CA 1
ATOM 9040 C C . ASP E 1 237 ? 35.261 -29.891 21.599 1.00 16.25 237 ASP E C 1
ATOM 9041 O O . ASP E 1 237 ? 35.985 -29.635 20.630 1.00 17.32 237 ASP E O 1
ATOM 9046 N N . LEU E 1 238 ? 34.416 -28.994 22.113 1.00 14.43 238 LEU E N 1
ATOM 9047 C CA . LEU E 1 238 ? 34.336 -27.649 21.553 1.00 16.05 238 LEU E CA 1
ATOM 9048 C C . LEU E 1 238 ? 35.583 -26.838 21.881 1.00 15.98 238 LEU E C 1
ATOM 9049 O O . LEU E 1 238 ? 36.075 -26.079 21.037 1.00 15.23 238 LEU E O 1
ATOM 9054 N N . SER E 1 239 ? 36.108 -26.982 23.101 1.00 15.53 239 SER E N 1
ATOM 9055 C CA . SER E 1 239 ? 37.302 -26.234 23.484 1.00 17.43 239 SER E CA 1
ATOM 9056 C C . SER E 1 239 ? 38.498 -26.631 22.628 1.00 18.20 239 SER E C 1
ATOM 9057 O O . SER E 1 239 ? 39.326 -25.783 22.277 1.00 17.84 239 SER E O 1
ATOM 9060 N N . GLU E 1 240 ? 38.603 -27.916 22.279 1.00 17.99 240 GLU E N 1
ATOM 9061 C CA . GLU E 1 240 ? 39.666 -28.351 21.379 1.00 18.38 240 GLU E CA 1
ATOM 9062 C C . GLU E 1 240 ? 39.540 -27.676 20.019 1.00 19.13 240 GLU E C 1
ATOM 9063 O O . GLU E 1 240 ? 40.546 -27.277 19.419 1.00 17.99 240 GLU E O 1
ATOM 9069 N N . GLU E 1 241 ? 38.310 -27.536 19.520 1.00 19.21 241 GLU E N 1
ATOM 9070 C CA . GLU E 1 241 ? 38.099 -26.857 18.247 1.00 19.34 241 GLU E CA 1
ATOM 9071 C C . GLU E 1 241 ? 38.440 -25.375 18.350 1.00 19.94 241 GLU E C 1
ATOM 9072 O O . GLU E 1 241 ? 39.092 -24.820 17.458 1.00 22.32 241 GLU E O 1
ATOM 9078 N N . TYR E 1 242 ? 38.012 -24.720 19.432 1.00 18.13 242 TYR E N 1
ATOM 9079 C CA . TYR E 1 242 ? 38.309 -23.301 19.597 1.00 18.00 242 TYR E CA 1
ATOM 9080 C C . TYR E 1 242 ? 39.802 -23.065 19.779 1.00 17.47 242 TYR E C 1
ATOM 9081 O O . TYR E 1 242 ? 40.364 -22.130 19.195 1.00 17.53 242 TYR E O 1
ATOM 9090 N N . LEU E 1 243 ? 40.462 -23.897 20.590 1.00 17.68 243 LEU E N 1
ATOM 9091 C CA . LEU E 1 243 ? 41.896 -23.735 20.803 1.00 18.07 243 LEU E CA 1
ATOM 9092 C C . LEU E 1 243 ? 42.683 -23.971 19.521 1.00 20.11 243 LEU E C 1
ATOM 9093 O O . LEU E 1 243 ? 43.764 -23.399 19.344 1.00 21.55 243 LEU E O 1
ATOM 9098 N N . ALA E 1 244 ? 42.161 -24.806 18.619 1.00 19.65 244 ALA E N 1
ATOM 9099 C CA . ALA E 1 244 ? 42.824 -25.008 17.335 1.00 21.17 244 ALA E CA 1
ATOM 9100 C C . ALA E 1 244 ? 42.751 -23.752 16.476 1.00 20.49 244 ALA E C 1
ATOM 9101 O O . ALA E 1 244 ? 43.749 -23.354 15.864 1.00 19.80 244 ALA E O 1
ATOM 9103 N N . ALA E 1 245 ? 41.580 -23.114 16.420 1.00 20.15 245 ALA E N 1
ATOM 9104 C CA . ALA E 1 245 ? 41.456 -21.866 15.675 1.00 20.17 245 ALA E CA 1
ATOM 9105 C C . ALA E 1 245 ? 42.205 -20.735 16.367 1.00 20.60 245 ALA E C 1
ATOM 9106 O O . ALA E 1 245 ? 42.807 -19.884 15.702 1.00 22.64 245 ALA E O 1
ATOM 9108 N N . LYS E 1 246 ? 42.178 -20.709 17.702 1.00 19.12 246 LYS E N 1
ATOM 9109 C CA . LYS E 1 246 ? 42.902 -19.678 18.438 1.00 18.32 246 LYS E CA 1
ATOM 9110 C C . LYS E 1 246 ? 44.405 -19.802 18.223 1.00 18.41 246 LYS E C 1
ATOM 9111 O O . LYS E 1 246 ? 45.112 -18.792 18.129 1.00 17.48 246 LYS E O 1
ATOM 9117 N N . ALA E 1 247 ? 44.912 -21.035 18.141 1.00 19.77 247 ALA E N 1
ATOM 9118 C CA . ALA E 1 247 ? 46.337 -21.233 17.895 1.00 21.17 247 ALA E CA 1
ATOM 9119 C C . ALA E 1 247 ? 46.722 -20.783 16.492 1.00 22.17 247 ALA E C 1
ATOM 9120 O O . ALA E 1 247 ? 47.768 -20.152 16.301 1.00 23.90 247 ALA E O 1
ATOM 9122 N N . GLU E 1 248 ? 45.890 -21.099 15.497 1.00 21.37 248 GLU E N 1
ATOM 9123 C CA . GLU E 1 248 ? 46.168 -20.657 14.135 1.00 22.35 248 GLU E CA 1
ATOM 9124 C C . GLU E 1 248 ? 46.069 -19.142 14.017 1.00 21.83 248 GLU E C 1
ATOM 9125 O O . GLU E 1 248 ? 46.894 -18.511 13.345 1.00 22.40 248 GLU E O 1
ATOM 9131 N N . GLN E 1 249 ? 45.065 -18.542 14.661 1.00 21.42 249 GLN E N 1
ATOM 9132 C CA . GLN E 1 249 ? 44.932 -17.089 14.638 1.00 22.69 249 GLN E CA 1
ATOM 9133 C C . GLN E 1 249 ? 46.137 -16.417 15.283 1.00 24.76 249 GLN E C 1
ATOM 9134 O O . GLN E 1 249 ? 46.595 -15.366 14.818 1.00 26.34 249 GLN E O 1
ATOM 9140 N N . THR E 1 250 ? 46.668 -17.015 16.353 1.00 24.11 250 THR E N 1
ATOM 9141 C CA . THR E 1 250 ? 47.849 -16.464 17.010 1.00 24.35 250 THR E CA 1
ATOM 9142 C C . THR E 1 250 ? 49.031 -16.404 16.051 1.00 25.20 250 THR E C 1
ATOM 9143 O O . THR E 1 250 ? 49.731 -15.388 15.970 1.00 25.61 250 THR E O 1
ATOM 9147 N N . ALA E 1 251 ? 49.262 -17.486 15.304 1.00 25.40 251 ALA E N 1
ATOM 9148 C CA . ALA E 1 251 ? 50.397 -17.522 14.388 1.00 25.41 251 ALA E CA 1
ATOM 9149 C C . ALA E 1 251 ? 50.212 -16.567 13.216 1.00 26.46 251 ALA E C 1
ATOM 9150 O O . ALA E 1 251 ? 51.200 -16.076 12.658 1.00 28.80 251 ALA E O 1
ATOM 9152 N N . ALA E 1 252 ? 48.964 -16.286 12.834 1.00 25.75 252 ALA E N 1
ATOM 9153 C CA . ALA E 1 252 ? 48.712 -15.443 11.671 1.00 26.46 252 ALA E CA 1
ATOM 9154 C C . ALA E 1 252 ? 48.822 -13.957 11.992 1.00 28.09 252 ALA E C 1
ATOM 9155 O O . ALA E 1 252 ? 49.185 -13.167 11.114 1.00 27.56 252 ALA E O 1
ATOM 9157 N N . ILE E 1 253 ? 48.515 -13.555 13.227 1.00 30.76 253 ILE E N 1
ATOM 9158 C CA . ILE E 1 253 ? 48.530 -12.145 13.602 1.00 32.81 253 ILE E CA 1
ATOM 9159 C C . ILE E 1 253 ? 49.796 -11.752 14.347 1.00 34.82 253 ILE E C 1
ATOM 9160 O O . ILE E 1 253 ? 49.947 -10.579 14.716 1.00 35.09 253 ILE E O 1
ATOM 9165 N N . ASP E 1 254 ? 50.709 -12.689 14.579 1.00 35.84 254 ASP E N 1
ATOM 9166 C CA . ASP E 1 254 ? 51.959 -12.385 15.268 1.00 37.06 254 ASP E CA 1
ATOM 9167 C C . ASP E 1 254 ? 53.000 -11.855 14.286 1.00 37.73 254 ASP E C 1
ATOM 9168 O O . ASP E 1 254 ? 53.422 -10.702 14.376 1.00 38.66 254 ASP E O 1
ATOM 9173 N N . LEU F 1 10 ? 5.102 -28.761 62.681 1.00 36.73 10 LEU F N 1
ATOM 9174 C CA . LEU F 1 10 ? 6.063 -29.060 63.736 1.00 36.73 10 LEU F CA 1
ATOM 9175 C C . LEU F 1 10 ? 5.427 -29.921 64.822 1.00 38.23 10 LEU F C 1
ATOM 9176 O O . LEU F 1 10 ? 6.017 -30.144 65.878 1.00 37.36 10 LEU F O 1
ATOM 9181 N N . ASN F 1 11 ? 4.218 -30.404 64.549 1.00 39.76 11 ASN F N 1
ATOM 9182 C CA . ASN F 1 11 ? 3.463 -31.202 65.506 1.00 41.98 11 ASN F CA 1
ATOM 9183 C C . ASN F 1 11 ? 3.687 -32.686 65.242 1.00 41.00 11 ASN F C 1
ATOM 9184 O O . ASN F 1 11 ? 3.567 -33.145 64.102 1.00 40.37 11 ASN F O 1
ATOM 9189 N N . GLY F 1 12 ? 4.018 -33.426 66.295 1.00 40.59 12 GLY F N 1
ATOM 9190 C CA . GLY F 1 12 ? 4.150 -34.869 66.192 1.00 39.78 12 GLY F CA 1
ATOM 9191 C C . GLY F 1 12 ? 5.307 -35.351 65.344 1.00 38.59 12 GLY F C 1
ATOM 9192 O O . GLY F 1 12 ? 5.157 -36.326 64.596 1.00 39.54 12 GLY F O 1
ATOM 9193 N N . LEU F 1 13 ? 6.458 -34.692 65.437 1.00 36.58 13 LEU F N 1
ATOM 9194 C CA . LEU F 1 13 ? 7.636 -35.126 64.702 1.00 33.40 13 LEU F CA 1
ATOM 9195 C C . LEU F 1 13 ? 8.303 -36.293 65.418 1.00 33.99 13 LEU F C 1
ATOM 9196 O O . LEU F 1 13 ? 8.409 -36.309 66.648 1.00 35.31 13 LEU F O 1
ATOM 9201 N N . THR F 1 14 ? 8.752 -37.275 64.638 1.00 32.43 14 THR F N 1
ATOM 9202 C CA . THR F 1 14 ? 9.392 -38.469 65.172 1.00 30.45 14 THR F CA 1
ATOM 9203 C C . THR F 1 14 ? 10.857 -38.597 64.796 1.00 28.86 14 THR F C 1
ATOM 9204 O O . THR F 1 14 ? 11.616 -39.229 65.533 1.00 30.24 14 THR F O 1
ATOM 9208 N N . THR F 1 15 ? 11.272 -38.022 63.669 1.00 27.00 15 THR F N 1
ATOM 9209 C CA . THR F 1 15 ? 12.647 -38.126 63.207 1.00 26.28 15 THR F CA 1
ATOM 9210 C C . THR F 1 15 ? 13.363 -36.785 63.160 1.00 25.68 15 THR F C 1
ATOM 9211 O O . THR F 1 15 ? 14.553 -36.747 62.825 1.00 24.83 15 THR F O 1
ATOM 9215 N N . VAL F 1 16 ? 12.687 -35.692 63.505 1.00 25.33 16 VAL F N 1
ATOM 9216 C CA . VAL F 1 16 ? 13.237 -34.347 63.381 1.00 24.21 16 VAL F CA 1
ATOM 9217 C C . VAL F 1 16 ? 12.885 -33.561 64.636 1.00 23.97 16 VAL F C 1
ATOM 9218 O O . VAL F 1 16 ? 11.771 -33.672 65.158 1.00 23.96 16 VAL F O 1
ATOM 9222 N N . LYS F 1 17 ? 13.839 -32.772 65.125 1.00 23.95 17 LYS F N 1
ATOM 9223 C CA . LYS F 1 17 ? 13.642 -31.915 66.285 1.00 24.60 17 LYS F CA 1
ATOM 9224 C C . LYS F 1 17 ? 13.906 -30.466 65.898 1.00 23.80 17 LYS F C 1
ATOM 9225 O O . LYS F 1 17 ? 14.851 -30.173 65.158 1.00 23.24 17 LYS F O 1
ATOM 9231 N N . VAL F 1 18 ? 13.062 -29.562 66.393 1.00 22.50 18 VAL F N 1
ATOM 9232 C CA . VAL F 1 18 ? 13.194 -28.132 66.133 1.00 24.05 18 VAL F CA 1
ATOM 9233 C C . VAL F 1 18 ? 13.240 -27.406 67.469 1.00 24.30 18 VAL F C 1
ATOM 9234 O O . VAL F 1 18 ? 12.286 -27.481 68.253 1.00 25.45 18 VAL F O 1
ATOM 9238 N N . GLN F 1 19 ? 14.342 -26.707 67.728 1.00 23.62 19 GLN F N 1
ATOM 9239 C CA . GLN F 1 19 ? 14.504 -25.896 68.929 1.00 24.37 19 GLN F CA 1
ATOM 9240 C C . GLN F 1 19 ? 14.729 -24.450 68.513 1.00 23.53 19 GLN F C 1
ATOM 9241 O O . GLN F 1 19 ? 15.651 -24.160 67.743 1.00 23.33 19 GLN F O 1
ATOM 9247 N N . PHE F 1 20 ? 13.893 -23.550 69.022 1.00 23.27 20 PHE F N 1
ATOM 9248 C CA . PHE F 1 20 ? 13.997 -22.135 68.701 1.00 23.12 20 PHE F CA 1
ATOM 9249 C C . PHE F 1 20 ? 14.847 -21.419 69.742 1.00 27.00 20 PHE F C 1
ATOM 9250 O O . PHE F 1 20 ? 14.728 -21.675 70.944 1.00 24.08 20 PHE F O 1
ATOM 9258 N N . ASP F 1 21 ? 15.709 -20.516 69.269 1.00 23.05 21 ASP F N 1
ATOM 9259 C CA . ASP F 1 21 ? 16.685 -19.859 70.141 1.00 23.65 21 ASP F CA 1
ATOM 9260 C C . ASP F 1 21 ? 16.955 -18.460 69.579 1.00 24.78 21 ASP F C 1
ATOM 9261 O O . ASP F 1 21 ? 17.832 -18.277 68.731 1.00 22.56 21 ASP F O 1
ATOM 9266 N N . GLU F 1 22 ? 16.179 -17.486 70.058 1.00 26.34 22 GLU F N 1
ATOM 9267 C CA . GLU F 1 22 ? 16.394 -16.066 69.770 1.00 27.17 22 GLU F CA 1
ATOM 9268 C C . GLU F 1 22 ? 16.502 -15.801 68.269 1.00 26.40 22 GLU F C 1
ATOM 9269 O O . GLU F 1 22 ? 17.404 -15.107 67.796 1.00 25.44 22 GLU F O 1
ATOM 9275 N N . GLY F 1 23 ? 15.562 -16.365 67.514 1.00 25.49 23 GLY F N 1
ATOM 9276 C CA . GLY F 1 23 ? 15.540 -16.198 66.077 1.00 24.28 23 GLY F CA 1
ATOM 9277 C C . GLY F 1 23 ? 16.258 -17.272 65.292 1.00 23.24 23 GLY F C 1
ATOM 9278 O O . GLY F 1 23 ? 16.233 -17.233 64.055 1.00 21.34 23 GLY F O 1
ATOM 9279 N N . ILE F 1 24 ? 16.900 -18.224 65.962 1.00 23.20 24 ILE F N 1
ATOM 9280 C CA . ILE F 1 24 ? 17.579 -19.334 65.307 1.00 22.54 24 ILE F CA 1
ATOM 9281 C C . ILE F 1 24 ? 16.716 -20.578 65.449 1.00 22.44 24 ILE F C 1
ATOM 9282 O O . ILE F 1 24 ? 16.218 -20.877 66.542 1.00 22.58 24 ILE F O 1
ATOM 9287 N N . ALA F 1 25 ? 16.531 -21.298 64.347 1.00 21.90 25 ALA F N 1
ATOM 9288 C CA . ALA F 1 25 ? 15.813 -22.569 64.339 1.00 23.00 25 ALA F CA 1
ATOM 9289 C C . ALA F 1 25 ? 16.846 -23.680 64.198 1.00 23.65 25 ALA F C 1
ATOM 9290 O O . ALA F 1 25 ? 17.287 -23.993 63.089 1.00 19.89 25 ALA F O 1
ATOM 9292 N N . TRP F 1 26 ? 17.241 -24.265 65.326 1.00 24.80 26 TRP F N 1
ATOM 9293 C CA . TRP F 1 26 ? 18.162 -25.400 65.323 1.00 24.11 26 TRP F CA 1
ATOM 9294 C C . TRP F 1 26 ? 17.375 -26.639 64.917 1.00 20.58 26 TRP F C 1
ATOM 9295 O O . TRP F 1 26 ? 16.615 -27.195 65.713 1.00 21.09 26 TRP F O 1
ATOM 9306 N N . VAL F 1 27 ? 17.521 -27.024 63.652 1.00 20.43 27 VAL F N 1
ATOM 9307 C CA . VAL F 1 27 ? 16.813 -28.222 63.127 1.00 20.07 27 VAL F CA 1
ATOM 9308 C C . VAL F 1 27 ? 17.768 -29.406 63.227 1.00 19.98 27 VAL F C 1
ATOM 9309 O O . VAL F 1 27 ? 18.768 -29.427 62.507 1.00 23.64 27 VAL F O 1
ATOM 9313 N N . SER F 1 28 ? 17.419 -30.373 64.065 1.00 21.24 28 SER F N 1
ATOM 9314 C CA . SER F 1 28 ? 18.292 -31.553 64.264 1.00 22.70 28 SER F CA 1
ATOM 9315 C C . SER F 1 28 ? 17.664 -32.798 63.642 1.00 22.52 28 SER F C 1
ATOM 9316 O O . SER F 1 28 ? 16.509 -33.100 63.960 1.00 23.43 28 SER F O 1
ATOM 9319 N N . LEU F 1 29 ? 18.407 -33.486 62.777 1.00 22.55 29 LEU F N 1
ATOM 9320 C CA . LEU F 1 29 ? 17.902 -34.798 62.318 1.00 22.74 29 LEU F CA 1
ATOM 9321 C C . LEU F 1 29 ? 17.889 -35.631 63.605 1.00 22.48 29 LEU F C 1
ATOM 9322 O O . LEU F 1 29 ? 18.931 -35.678 64.285 1.00 20.96 29 LEU F O 1
ATOM 9327 N N . ASN F 1 30 ? 16.790 -36.323 63.891 1.00 22.16 30 ASN F N 1
ATOM 9328 C CA . ASN F 1 30 ? 16.703 -36.948 65.234 1.00 22.94 30 ASN F CA 1
ATOM 9329 C C . ASN F 1 30 ? 16.418 -38.446 65.163 1.00 23.93 30 ASN F C 1
ATOM 9330 O O . ASN F 1 30 ? 15.322 -38.856 65.560 1.00 24.60 30 ASN F O 1
ATOM 9335 N N . ARG F 1 31 ? 17.416 -39.207 64.712 1.00 23.24 31 ARG F N 1
ATOM 9336 C CA . ARG F 1 31 ? 17.411 -40.690 64.718 1.00 23.28 31 ARG F CA 1
ATOM 9337 C C . ARG F 1 31 ? 18.802 -41.106 65.210 1.00 23.54 31 ARG F C 1
ATOM 9338 O O . ARG F 1 31 ? 19.495 -41.825 64.484 1.00 23.38 31 ARG F O 1
ATOM 9346 N N . PRO F 1 32 ? 19.210 -40.723 66.440 1.00 23.77 32 PRO F N 1
ATOM 9347 C CA . PRO F 1 32 ? 20.555 -41.002 66.933 1.00 24.15 32 PRO F CA 1
ATOM 9348 C C . PRO F 1 32 ? 20.849 -42.503 67.018 1.00 26.23 32 PRO F C 1
ATOM 9349 O O . PRO F 1 32 ? 21.931 -42.884 66.650 1.00 26.53 32 PRO F O 1
ATOM 9353 N N . ASP F 1 33 ? 19.884 -43.299 67.482 1.00 27.23 33 ASP F N 1
ATOM 9354 C CA . ASP F 1 33 ? 20.109 -44.739 67.550 1.00 29.31 33 ASP F CA 1
ATOM 9355 C C . ASP F 1 33 ? 20.376 -45.337 66.176 1.00 26.70 33 ASP F C 1
ATOM 9356 O O . ASP F 1 33 ? 20.975 -46.414 66.085 1.00 25.39 33 ASP F O 1
ATOM 9361 N N . LYS F 1 34 ? 19.944 -44.663 65.109 1.00 25.57 34 LYS F N 1
ATOM 9362 C CA . LYS F 1 34 ? 20.265 -45.050 63.743 1.00 24.66 34 LYS F CA 1
ATOM 9363 C C . LYS F 1 34 ? 21.292 -44.114 63.114 1.00 23.55 34 LYS F C 1
ATOM 9364 O O . LYS F 1 34 ? 21.431 -44.085 61.886 1.00 21.81 34 LYS F O 1
ATOM 9370 N N . ARG F 1 35 ? 22.011 -43.347 63.938 1.00 23.45 35 ARG F N 1
ATOM 9371 C CA . ARG F 1 35 ? 23.018 -42.388 63.478 1.00 23.24 35 ARG F CA 1
ATOM 9372 C C . ARG F 1 35 ? 22.436 -41.387 62.483 1.00 23.17 35 ARG F C 1
ATOM 9373 O O . ARG F 1 35 ? 23.128 -40.931 61.569 1.00 22.82 35 ARG F O 1
ATOM 9381 N N . ASN F 1 36 ? 21.158 -41.048 62.661 1.00 23.48 36 ASN F N 1
ATOM 9382 C CA . ASN F 1 36 ? 20.465 -40.055 61.840 1.00 23.92 36 ASN F CA 1
ATOM 9383 C C . ASN F 1 36 ? 20.428 -40.454 60.368 1.00 23.96 36 ASN F C 1
ATOM 9384 O O . ASN F 1 36 ? 20.497 -39.600 59.480 1.00 22.54 36 ASN F O 1
ATOM 9389 N N . ALA F 1 37 ? 20.321 -41.753 60.099 1.00 24.00 37 ALA F N 1
ATOM 9390 C CA . ALA F 1 37 ? 20.132 -42.214 58.731 1.00 22.97 37 ALA F CA 1
ATOM 9391 C C . ALA F 1 37 ? 18.814 -41.682 58.184 1.00 22.54 37 ALA F C 1
ATOM 9392 O O . ALA F 1 37 ? 17.787 -41.696 58.868 1.00 22.20 37 ALA F O 1
ATOM 9394 N N . MET F 1 38 ? 18.848 -41.203 56.944 1.00 21.90 38 MET F N 1
ATOM 9395 C CA . MET F 1 38 ? 17.712 -40.505 56.351 1.00 21.59 38 MET F CA 1
ATOM 9396 C C . MET F 1 38 ? 16.796 -41.517 55.671 1.00 22.03 38 MET F C 1
ATOM 9397 O O . MET F 1 38 ? 17.132 -42.064 54.615 1.00 22.39 38 MET F O 1
ATOM 9402 N N . SER F 1 39 ? 15.647 -41.760 56.278 1.00 22.15 39 SER F N 1
ATOM 9403 C CA . SER F 1 39 ? 14.635 -42.689 55.807 1.00 23.08 39 SER F CA 1
ATOM 9404 C C . SER F 1 39 ? 13.530 -41.940 55.077 1.00 22.76 39 SER F C 1
ATOM 9405 O O . SER F 1 39 ? 13.478 -40.707 55.097 1.00 20.75 39 SER F O 1
ATOM 9408 N N . PRO F 1 40 ? 12.628 -42.657 54.393 1.00 23.50 40 PRO F N 1
ATOM 9409 C CA . PRO F 1 40 ? 11.471 -41.967 53.794 1.00 22.77 40 PRO F CA 1
ATOM 9410 C C . PRO F 1 40 ? 10.648 -41.182 54.802 1.00 23.04 40 PRO F C 1
ATOM 9411 O O . PRO F 1 40 ? 10.121 -40.114 54.468 1.00 22.55 40 PRO F O 1
ATOM 9415 N N . THR F 1 41 ? 10.527 -41.683 56.034 1.00 24.06 41 THR F N 1
ATOM 9416 C CA . THR F 1 41 ? 9.815 -40.936 57.066 1.00 25.25 41 THR F CA 1
ATOM 9417 C C . THR F 1 41 ? 10.537 -39.635 57.395 1.00 25.15 41 THR F C 1
ATOM 9418 O O . THR F 1 41 ? 9.906 -38.579 57.521 1.00 25.45 41 THR F O 1
ATOM 9422 N N . LEU F 1 42 ? 11.865 -39.690 57.530 1.00 24.31 42 LEU F N 1
ATOM 9423 C CA . LEU F 1 42 ? 12.631 -38.479 57.801 1.00 23.84 42 LEU F CA 1
ATOM 9424 C C . LEU F 1 42 ? 12.562 -37.508 56.629 1.00 24.00 42 LEU F C 1
ATOM 9425 O O . LEU F 1 42 ? 12.513 -36.289 56.829 1.00 25.43 42 LEU F O 1
ATOM 9430 N N . ASN F 1 43 ? 12.561 -38.029 55.399 1.00 22.46 43 ASN F N 1
ATOM 9431 C CA . ASN F 1 43 ? 12.496 -37.160 54.229 1.00 22.38 43 ASN F CA 1
ATOM 9432 C C . ASN F 1 43 ? 11.178 -36.398 54.179 1.00 20.23 43 ASN F C 1
ATOM 9433 O O . ASN F 1 43 ? 11.155 -35.203 53.859 1.00 19.94 43 ASN F O 1
ATOM 9438 N N . ARG F 1 44 ? 10.070 -37.071 54.494 1.00 20.86 44 ARG F N 1
ATOM 9439 C CA . ARG F 1 44 ? 8.775 -36.398 54.497 1.00 24.19 44 ARG F CA 1
ATOM 9440 C C . ARG F 1 44 ? 8.687 -35.374 55.622 1.00 24.58 44 ARG F C 1
ATOM 9441 O O . ARG F 1 44 ? 8.143 -34.280 55.431 1.00 24.13 44 ARG F O 1
ATOM 9443 N N . GLU F 1 45 ? 9.220 -35.709 56.799 1.00 23.66 45 GLU F N 1
ATOM 9444 C CA . GLU F 1 45 ? 9.160 -34.783 57.926 1.00 23.73 45 GLU F CA 1
ATOM 9445 C C . GLU F 1 45 ? 10.062 -33.574 57.704 1.00 24.10 45 GLU F C 1
ATOM 9446 O O . GLU F 1 45 ? 9.704 -32.452 58.079 1.00 25.66 45 GLU F O 1
ATOM 9452 N N . MET F 1 46 ? 11.234 -33.781 57.096 1.00 23.91 46 MET F N 1
ATOM 9453 C CA . MET F 1 46 ? 12.169 -32.675 56.904 1.00 24.28 46 MET F CA 1
ATOM 9454 C C . MET F 1 46 ? 11.617 -31.638 55.934 1.00 23.01 46 MET F C 1
ATOM 9455 O O . MET F 1 46 ? 11.785 -30.431 56.147 1.00 19.53 46 MET F O 1
ATOM 9460 N N . LEU F 1 47 ? 10.963 -32.084 54.859 1.00 23.84 47 LEU F N 1
ATOM 9461 C CA . LEU F 1 47 ? 10.340 -31.137 53.939 1.00 23.12 47 LEU F CA 1
ATOM 9462 C C . LEU F 1 47 ? 9.186 -30.403 54.609 1.00 22.66 47 LEU F C 1
ATOM 9463 O O . LEU F 1 47 ? 8.998 -29.201 54.393 1.00 21.66 47 LEU F O 1
ATOM 9468 N N . GLN F 1 48 ? 8.407 -31.112 55.430 1.00 23.51 48 GLN F N 1
ATOM 9469 C CA . GLN F 1 48 ? 7.312 -30.475 56.153 1.00 25.36 48 GLN F CA 1
ATOM 9470 C C . GLN F 1 48 ? 7.832 -29.431 57.135 1.00 24.63 48 GLN F C 1
ATOM 9471 O O . GLN F 1 48 ? 7.225 -28.366 57.301 1.00 25.13 48 GLN F O 1
ATOM 9477 N N . VAL F 1 49 ? 8.961 -29.714 57.787 1.00 22.88 49 VAL F N 1
ATOM 9478 C CA . VAL F 1 49 ? 9.533 -28.763 58.735 1.00 23.58 49 VAL F CA 1
ATOM 9479 C C . VAL F 1 49 ? 10.093 -27.550 58.002 1.00 23.21 49 VAL F C 1
ATOM 9480 O O . VAL F 1 49 ? 9.834 -26.402 58.381 1.00 23.96 49 VAL F O 1
ATOM 9484 N N . LEU F 1 50 ? 10.867 -27.787 56.940 1.00 21.55 50 LEU F N 1
ATOM 9485 C CA . LEU F 1 50 ? 11.496 -26.685 56.218 1.00 23.22 50 LEU F CA 1
ATOM 9486 C C . LEU F 1 50 ? 10.459 -25.802 55.535 1.00 24.00 50 LEU F C 1
ATOM 9487 O O . LEU F 1 50 ? 10.632 -24.580 55.458 1.00 24.73 50 LEU F O 1
ATOM 9492 N N . GLU F 1 51 ? 9.377 -26.399 55.030 1.00 24.14 51 GLU F N 1
ATOM 9493 C CA . GLU F 1 51 ? 8.309 -25.600 54.439 1.00 25.22 51 GLU F CA 1
ATOM 9494 C C . GLU F 1 51 ? 7.620 -24.741 55.491 1.00 23.46 51 GLU F C 1
ATOM 9495 O O . GLU F 1 51 ? 7.290 -23.578 55.232 1.00 23.32 51 GLU F O 1
ATOM 9501 N N . ALA F 1 52 ? 7.399 -25.295 56.685 1.00 22.99 52 ALA F N 1
ATOM 9502 C CA . ALA F 1 52 ? 6.754 -24.529 57.746 1.00 22.70 52 ALA F CA 1
ATOM 9503 C C . ALA F 1 52 ? 7.664 -23.423 58.264 1.00 21.74 52 ALA F C 1
ATOM 9504 O O . ALA F 1 52 ? 7.196 -22.322 58.577 1.00 21.67 52 ALA F O 1
ATOM 9506 N N . LEU F 1 53 ? 8.968 -23.692 58.354 1.00 20.83 53 LEU F N 1
ATOM 9507 C CA . LEU F 1 53 ? 9.894 -22.713 58.913 1.00 26.54 53 LEU F CA 1
ATOM 9508 C C . LEU F 1 53 ? 10.116 -21.521 57.990 1.00 26.29 53 LEU F C 1
ATOM 9509 O O . LEU F 1 53 ? 10.592 -20.480 58.454 1.00 23.65 53 LEU F O 1
ATOM 9514 N N . GLU F 1 54 ? 9.786 -21.646 56.702 1.00 26.39 54 GLU F N 1
ATOM 9515 C CA . GLU F 1 54 ? 9.930 -20.513 55.794 1.00 26.33 54 GLU F CA 1
ATOM 9516 C C . GLU F 1 54 ? 8.996 -19.371 56.170 1.00 24.57 54 GLU F C 1
ATOM 9517 O O . GLU F 1 54 ? 9.308 -18.203 55.913 1.00 22.67 54 GLU F O 1
ATOM 9523 N N . PHE F 1 55 ? 7.853 -19.684 56.778 1.00 25.76 55 PHE F N 1
ATOM 9524 C CA . PHE F 1 55 ? 6.875 -18.683 57.177 1.00 28.78 55 PHE F CA 1
ATOM 9525 C C . PHE F 1 55 ? 6.714 -18.598 58.690 1.00 28.33 55 PHE F C 1
ATOM 9526 O O . PHE F 1 55 ? 5.824 -17.889 59.171 1.00 30.25 55 PHE F O 1
ATOM 9534 N N . ASP F 1 56 ? 7.552 -19.301 59.449 1.00 26.60 56 ASP F N 1
ATOM 9535 C CA . ASP F 1 56 ? 7.510 -19.253 60.907 1.00 26.96 56 ASP F CA 1
ATOM 9536 C C . ASP F 1 56 ? 8.311 -18.044 61.376 1.00 27.46 56 ASP F C 1
ATOM 9537 O O . ASP F 1 56 ? 9.535 -18.003 61.221 1.00 28.09 56 ASP F O 1
ATOM 9542 N N . ASP F 1 57 ? 7.621 -17.060 61.958 1.00 27.69 57 ASP F N 1
ATOM 9543 C CA . ASP F 1 57 ? 8.273 -15.827 62.383 1.00 28.45 57 ASP F CA 1
ATOM 9544 C C . ASP F 1 57 ? 9.186 -16.017 63.587 1.00 28.14 57 ASP F C 1
ATOM 9545 O O . ASP F 1 57 ? 9.892 -15.073 63.959 1.00 27.54 57 ASP F O 1
ATOM 9550 N N . ARG F 1 58 ? 9.195 -17.198 64.202 1.00 26.94 58 ARG F N 1
ATOM 9551 C CA . ARG F 1 58 ? 10.079 -17.462 65.330 1.00 26.51 58 ARG F CA 1
ATOM 9552 C C . ARG F 1 58 ? 11.528 -17.672 64.914 1.00 25.04 58 ARG F C 1
ATOM 9553 O O . ARG F 1 58 ? 12.381 -17.868 65.787 1.00 24.49 58 ARG F O 1
ATOM 9561 N N . CYS F 1 59 ? 11.832 -17.637 63.618 1.00 24.82 59 CYS F N 1
ATOM 9562 C CA . CYS F 1 59 ? 13.196 -17.843 63.159 1.00 23.33 59 CYS F CA 1
ATOM 9563 C C . CYS F 1 59 ? 13.446 -17.018 61.906 1.00 22.03 59 CYS F C 1
ATOM 9564 O O . CYS F 1 59 ? 12.546 -16.812 61.087 1.00 22.75 59 CYS F O 1
ATOM 9567 N N . GLY F 1 60 ? 14.683 -16.545 61.773 1.00 21.50 60 GLY F N 1
ATOM 9568 C CA . GLY F 1 60 ? 15.118 -15.841 60.584 1.00 21.09 60 GLY F CA 1
ATOM 9569 C C . GLY F 1 60 ? 16.319 -16.518 59.957 1.00 20.81 60 GLY F C 1
ATOM 9570 O O . GLY F 1 60 ? 16.834 -16.074 58.927 1.00 20.02 60 GLY F O 1
ATOM 9571 N N . VAL F 1 61 ? 16.773 -17.601 60.587 1.00 20.30 61 VAL F N 1
ATOM 9572 C CA . VAL F 1 61 ? 17.890 -18.396 60.093 1.00 19.43 61 VAL F CA 1
ATOM 9573 C C . VAL F 1 61 ? 17.698 -19.821 60.590 1.00 19.74 61 VAL F C 1
ATOM 9574 O O . VAL F 1 61 ? 17.178 -20.050 61.686 1.00 21.40 61 VAL F O 1
ATOM 9578 N N . VAL F 1 62 ? 18.102 -20.786 59.768 1.00 18.88 62 VAL F N 1
ATOM 9579 C CA . VAL F 1 62 ? 17.921 -22.202 60.061 1.00 19.89 62 VAL F CA 1
ATOM 9580 C C . VAL F 1 62 ? 19.289 -22.864 60.125 1.00 20.83 62 VAL F C 1
ATOM 9581 O O . VAL F 1 62 ? 20.090 -22.735 59.192 1.00 21.75 62 VAL F O 1
ATOM 9585 N N . VAL F 1 63 ? 19.556 -23.566 61.222 1.00 20.36 63 VAL F N 1
ATOM 9586 C CA . VAL F 1 63 ? 20.774 -24.351 61.385 1.00 19.86 63 VAL F CA 1
ATOM 9587 C C . VAL F 1 63 ? 20.397 -25.822 61.285 1.00 19.66 63 VAL F C 1
ATOM 9588 O O . VAL F 1 63 ? 19.529 -26.300 62.026 1.00 19.13 63 VAL F O 1
ATOM 9592 N N . LEU F 1 64 ? 21.043 -26.536 60.367 1.00 19.45 64 LEU F N 1
ATOM 9593 C CA . LEU F 1 64 ? 20.814 -27.961 60.169 1.00 19.68 64 LEU F CA 1
ATOM 9594 C C . LEU F 1 64 ? 21.957 -28.739 60.810 1.00 20.24 64 LEU F C 1
ATOM 9595 O O . LEU F 1 64 ? 23.125 -28.527 60.466 1.00 20.28 64 LEU F O 1
ATOM 9600 N N . THR F 1 65 ? 21.621 -29.633 61.735 1.00 18.94 65 THR F N 1
ATOM 9601 C CA . THR F 1 65 ? 22.617 -30.420 62.449 1.00 19.16 65 THR F CA 1
ATOM 9602 C C . THR F 1 65 ? 22.013 -31.789 62.750 1.00 19.44 65 THR F C 1
ATOM 9603 O O . THR F 1 65 ? 20.896 -32.100 62.328 1.00 22.54 65 THR F O 1
ATOM 9607 N N . GLY F 1 66 ? 22.753 -32.607 63.479 1.00 19.73 66 GLY F N 1
ATOM 9608 C CA . GLY F 1 66 ? 22.284 -33.936 63.844 1.00 21.60 66 GLY F CA 1
ATOM 9609 C C . GLY F 1 66 ? 22.385 -34.180 65.333 1.00 22.97 66 GLY F C 1
ATOM 9610 O O . GLY F 1 66 ? 23.309 -33.704 65.991 1.00 24.53 66 GLY F O 1
ATOM 9611 N N . GLU F 1 67 ? 21.421 -34.931 65.857 1.00 22.99 67 GLU F N 1
ATOM 9612 C CA . GLU F 1 67 ? 21.415 -35.287 67.266 1.00 24.05 67 GLU F CA 1
ATOM 9613 C C . GLU F 1 67 ? 22.455 -36.365 67.553 1.00 24.38 67 GLU F C 1
ATOM 9614 O O . GLU F 1 67 ? 22.775 -37.195 66.698 1.00 25.09 67 GLU F O 1
ATOM 9616 N N . GLY F 1 68 ? 22.985 -36.342 68.772 1.00 25.44 68 GLY F N 1
ATOM 9617 C CA . GLY F 1 68 ? 23.985 -37.312 69.175 1.00 27.26 68 GLY F CA 1
ATOM 9618 C C . GLY F 1 68 ? 25.347 -37.074 68.551 1.00 27.80 68 GLY F C 1
ATOM 9619 O O . GLY F 1 68 ? 25.769 -35.926 68.376 1.00 28.10 68 GLY F O 1
ATOM 9620 N N . ASP F 1 69 ? 26.046 -38.153 68.212 1.00 27.75 69 ASP F N 1
ATOM 9621 C CA . ASP F 1 69 ? 27.397 -38.077 67.673 1.00 29.18 69 ASP F CA 1
ATOM 9622 C C . ASP F 1 69 ? 27.432 -38.045 66.150 1.00 28.46 69 ASP F C 1
ATOM 9623 O O . ASP F 1 69 ? 28.510 -38.194 65.566 1.00 29.05 69 ASP F O 1
ATOM 9628 N N . SER F 1 70 ? 26.289 -37.853 65.495 1.00 27.35 70 SER F N 1
ATOM 9629 C CA . SER F 1 70 ? 26.212 -37.906 64.043 1.00 27.29 70 SER F CA 1
ATOM 9630 C C . SER F 1 70 ? 25.570 -36.641 63.497 1.00 25.58 70 SER F C 1
ATOM 9631 O O . SER F 1 70 ? 24.614 -36.119 64.076 1.00 25.54 70 SER F O 1
ATOM 9634 N N . PHE F 1 71 ? 26.111 -36.145 62.383 1.00 23.78 71 PHE F N 1
ATOM 9635 C CA . PHE F 1 71 ? 25.346 -35.243 61.531 1.00 23.56 71 PHE F CA 1
ATOM 9636 C C . PHE F 1 71 ? 24.298 -36.032 60.755 1.00 23.43 71 PHE F C 1
ATOM 9637 O O . PHE F 1 71 ? 23.091 -35.817 60.915 1.00 25.27 71 PHE F O 1
ATOM 9645 N N . SER F 1 72 ? 24.753 -36.971 59.924 1.00 22.61 72 SER F N 1
ATOM 9646 C CA . SER F 1 72 ? 23.897 -37.965 59.288 1.00 22.87 72 SER F CA 1
ATOM 9647 C C . SER F 1 72 ? 24.751 -39.058 58.659 1.00 23.98 72 SER F C 1
ATOM 9648 O O . SER F 1 72 ? 25.708 -38.765 57.936 1.00 18.96 72 SER F O 1
ATOM 9651 N N . ALA F 1 73 ? 24.418 -40.321 58.928 1.00 19.60 73 ALA F N 1
ATOM 9652 C CA . ALA F 1 73 ? 25.130 -41.450 58.344 1.00 21.23 73 ALA F CA 1
ATOM 9653 C C . ALA F 1 73 ? 24.697 -41.745 56.911 1.00 20.14 73 ALA F C 1
ATOM 9654 O O . ALA F 1 73 ? 25.002 -42.826 56.392 1.00 20.65 73 ALA F O 1
ATOM 9656 N N . GLY F 1 74 ? 24.004 -40.817 56.266 1.00 20.23 74 GLY F N 1
ATOM 9657 C CA . GLY F 1 74 ? 23.520 -41.014 54.917 1.00 20.97 74 GLY F CA 1
ATOM 9658 C C . GLY F 1 74 ? 22.073 -41.460 54.881 1.00 20.42 74 GLY F C 1
ATOM 9659 O O . GLY F 1 74 ? 21.325 -41.355 55.855 1.00 20.36 74 GLY F O 1
ATOM 9660 N N . MET F 1 75 ? 21.676 -41.964 53.717 1.00 20.64 75 MET F N 1
ATOM 9661 C CA . MET F 1 75 ? 20.336 -42.508 53.565 1.00 20.57 75 MET F CA 1
ATOM 9662 C C . MET F 1 75 ? 20.211 -43.822 54.328 1.00 21.09 75 MET F C 1
ATOM 9663 O O . MET F 1 75 ? 21.190 -44.545 54.530 1.00 21.11 75 MET F O 1
ATOM 9668 N N . ASP F 1 76 ? 18.990 -44.124 54.762 1.00 22.31 76 ASP F N 1
ATOM 9669 C CA . ASP F 1 76 ? 18.738 -45.352 55.504 1.00 24.11 76 ASP F CA 1
ATOM 9670 C C . ASP F 1 76 ? 18.953 -46.555 54.593 1.00 24.94 76 ASP F C 1
ATOM 9671 O O . ASP F 1 76 ? 18.225 -46.739 53.612 1.00 25.34 76 ASP F O 1
ATOM 9676 N N . LEU F 1 77 ? 19.956 -47.375 54.921 1.00 25.84 77 LEU F N 1
ATOM 9677 C CA . LEU F 1 77 ? 20.280 -48.527 54.085 1.00 28.58 77 LEU F CA 1
ATOM 9678 C C . LEU F 1 77 ? 19.130 -49.521 54.023 1.00 29.59 77 LEU F C 1
ATOM 9679 O O . LEU F 1 77 ? 18.980 -50.235 53.026 1.00 28.48 77 LEU F O 1
ATOM 9684 N N . LYS F 1 78 ? 18.311 -49.582 55.072 1.00 31.38 78 LYS F N 1
ATOM 9685 C CA . LYS F 1 78 ? 17.153 -50.467 55.102 1.00 32.49 78 LYS F CA 1
ATOM 9686 C C . LYS F 1 78 ? 15.897 -49.771 54.588 1.00 32.82 78 LYS F C 1
ATOM 9687 O O . LYS F 1 78 ? 15.321 -50.186 53.579 1.00 33.48 78 LYS F O 1
ATOM 9689 N N . GLU F 1 79 ? 15.470 -48.700 55.260 1.00 31.16 79 GLU F N 1
ATOM 9690 C CA . GLU F 1 79 ? 14.170 -48.102 54.972 1.00 30.31 79 GLU F CA 1
ATOM 9691 C C . GLU F 1 79 ? 14.151 -47.325 53.660 1.00 28.60 79 GLU F C 1
ATOM 9692 O O . GLU F 1 79 ? 13.091 -47.214 53.034 1.00 28.33 79 GLU F O 1
ATOM 9698 N N . TYR F 1 80 ? 15.288 -46.781 53.226 1.00 27.68 80 TYR F N 1
ATOM 9699 C CA . TYR F 1 80 ? 15.345 -46.000 51.994 1.00 26.13 80 TYR F CA 1
ATOM 9700 C C . TYR F 1 80 ? 15.830 -46.817 50.802 1.00 25.71 80 TYR F C 1
ATOM 9701 O O . TYR F 1 80 ? 15.212 -46.780 49.735 1.00 24.81 80 TYR F O 1
ATOM 9710 N N . PHE F 1 81 ? 16.927 -47.558 50.960 1.00 28.08 81 PHE F N 1
ATOM 9711 C CA . PHE F 1 81 ? 17.499 -48.324 49.857 1.00 28.95 81 PHE F CA 1
ATOM 9712 C C . PHE F 1 81 ? 16.905 -49.729 49.763 1.00 31.44 81 PHE F C 1
ATOM 9713 O O . PHE F 1 81 ? 16.302 -50.087 48.746 1.00 32.09 81 PHE F O 1
ATOM 9721 N N . ARG F 1 82 ? 17.062 -50.529 50.823 1.00 33.44 82 ARG F N 1
ATOM 9722 C CA . ARG F 1 82 ? 16.770 -51.959 50.736 1.00 36.27 82 ARG F CA 1
ATOM 9723 C C . ARG F 1 82 ? 15.281 -52.221 50.532 1.00 38.74 82 ARG F C 1
ATOM 9724 O O . ARG F 1 82 ? 14.894 -52.961 49.619 1.00 39.06 82 ARG F O 1
ATOM 9726 N N . GLU F 1 83 ? 14.427 -51.629 51.375 1.00 40.81 83 GLU F N 1
ATOM 9727 C CA . GLU F 1 83 ? 12.984 -51.823 51.247 1.00 43.44 83 GLU F CA 1
ATOM 9728 C C . GLU F 1 83 ? 12.398 -51.149 50.008 1.00 44.18 83 GLU F C 1
ATOM 9729 O O . GLU F 1 83 ? 11.197 -51.297 49.752 1.00 44.99 83 GLU F O 1
ATOM 9735 N N . THR F 1 84 ? 13.199 -50.404 49.250 1.00 43.89 84 THR F N 1
ATOM 9736 C CA . THR F 1 84 ? 12.753 -49.856 47.976 1.00 44.19 84 THR F CA 1
ATOM 9737 C C . THR F 1 84 ? 13.574 -50.443 46.829 1.00 45.21 84 THR F C 1
ATOM 9738 O O . THR F 1 84 ? 13.093 -51.285 46.071 1.00 46.75 84 THR F O 1
ATOM 9742 N N . PRO F 1 88 ? 7.844 -51.007 42.808 1.00 34.99 88 PRO F N 1
ATOM 9743 C CA . PRO F 1 88 ? 7.520 -50.491 41.473 1.00 36.30 88 PRO F CA 1
ATOM 9744 C C . PRO F 1 88 ? 8.380 -49.290 41.096 1.00 36.80 88 PRO F C 1
ATOM 9745 O O . PRO F 1 88 ? 8.780 -48.524 41.973 1.00 37.36 88 PRO F O 1
ATOM 9749 N N . ALA F 1 89 ? 8.649 -49.134 39.798 1.00 36.27 89 ALA F N 1
ATOM 9750 C CA . ALA F 1 89 ? 9.572 -48.098 39.342 1.00 35.22 89 ALA F CA 1
ATOM 9751 C C . ALA F 1 89 ? 9.082 -46.706 39.720 1.00 34.41 89 ALA F C 1
ATOM 9752 O O . ALA F 1 89 ? 9.840 -45.898 40.270 1.00 34.23 89 ALA F O 1
ATOM 9754 N N . LEU F 1 90 ? 7.817 -46.403 39.424 1.00 34.17 90 LEU F N 1
ATOM 9755 C CA . LEU F 1 90 ? 7.285 -45.082 39.742 1.00 32.53 90 LEU F CA 1
ATOM 9756 C C . LEU F 1 90 ? 7.209 -44.865 41.248 1.00 32.29 90 LEU F C 1
ATOM 9757 O O . LEU F 1 90 ? 7.431 -43.748 41.731 1.00 30.84 90 LEU F O 1
ATOM 9762 N N . ILE F 1 91 ? 6.898 -45.919 42.004 1.00 33.04 91 ILE F N 1
ATOM 9763 C CA . ILE F 1 91 ? 6.927 -45.821 43.459 1.00 33.06 91 ILE F CA 1
ATOM 9764 C C . ILE F 1 91 ? 8.351 -45.587 43.945 1.00 31.42 91 ILE F C 1
ATOM 9765 O O . ILE F 1 91 ? 8.586 -44.802 44.872 1.00 30.40 91 ILE F O 1
ATOM 9770 N N . LYS F 1 92 ? 9.326 -46.251 43.320 1.00 31.11 92 LYS F N 1
ATOM 9771 C CA . LYS F 1 92 ? 10.720 -46.049 43.701 1.00 31.29 92 LYS F CA 1
ATOM 9772 C C . LYS F 1 92 ? 11.185 -44.638 43.366 1.00 30.21 92 LYS F C 1
ATOM 9773 O O . LYS F 1 92 ? 11.886 -44.005 44.164 1.00 29.75 92 LYS F O 1
ATOM 9775 N N . ALA F 1 93 ? 10.800 -44.124 42.195 1.00 29.65 93 ALA F N 1
ATOM 9776 C CA . ALA F 1 93 ? 11.216 -42.780 41.806 1.00 28.29 93 ALA F CA 1
ATOM 9777 C C . ALA F 1 93 ? 10.584 -41.714 42.692 1.00 26.46 93 ALA F C 1
ATOM 9778 O O . ALA F 1 93 ? 11.213 -40.685 42.962 1.00 26.14 93 ALA F O 1
ATOM 9780 N N . GLN F 1 94 ? 9.350 -41.938 43.150 1.00 26.12 94 GLN F N 1
ATOM 9781 C CA . GLN F 1 94 ? 8.699 -40.971 44.028 1.00 27.05 94 GLN F CA 1
ATOM 9782 C C . GLN F 1 94 ? 9.429 -40.858 45.360 1.00 26.44 94 GLN F C 1
ATOM 9783 O O . GLN F 1 94 ? 9.606 -39.754 45.889 1.00 25.27 94 GLN F O 1
ATOM 9789 N N . ILE F 1 95 ? 9.863 -41.990 45.917 1.00 27.65 95 ILE F N 1
ATOM 9790 C CA . ILE F 1 95 ? 10.612 -41.963 47.168 1.00 30.33 95 ILE F CA 1
ATOM 9791 C C . ILE F 1 95 ? 11.970 -41.303 46.963 1.00 30.98 95 ILE F C 1
ATOM 9792 O O . ILE F 1 95 ? 12.435 -40.532 47.812 1.00 30.99 95 ILE F O 1
ATOM 9797 N N . ARG F 1 96 ? 12.624 -41.584 45.831 1.00 31.22 96 ARG F N 1
ATOM 9798 C CA . ARG F 1 96 ? 13.898 -40.937 45.534 1.00 31.83 96 ARG F CA 1
ATOM 9799 C C . ARG F 1 96 ? 13.728 -39.429 45.391 1.00 29.90 96 ARG F C 1
ATOM 9800 O O . ARG F 1 96 ? 14.574 -38.654 45.851 1.00 29.27 96 ARG F O 1
ATOM 9808 N N . ARG F 1 97 ? 12.638 -38.995 44.754 1.00 28.90 97 ARG F N 1
ATOM 9809 C CA . ARG F 1 97 ? 12.398 -37.565 44.596 1.00 27.20 97 ARG F CA 1
ATOM 9810 C C . ARG F 1 97 ? 12.080 -36.907 45.933 1.00 26.02 97 ARG F C 1
ATOM 9811 O O . ARG F 1 97 ? 12.458 -35.753 46.168 1.00 24.94 97 ARG F O 1
ATOM 9813 N N . ALA F 1 98 ? 11.388 -37.626 46.823 1.00 24.69 98 ALA F N 1
ATOM 9814 C CA . ALA F 1 98 ? 11.077 -37.076 48.138 1.00 23.73 98 ALA F CA 1
ATOM 9815 C C . ALA F 1 98 ? 12.340 -36.772 48.932 1.00 22.87 98 ALA F C 1
ATOM 9816 O O . ALA F 1 98 ? 12.347 -35.852 49.758 1.00 24.60 98 ALA F O 1
ATOM 9818 N N . ALA F 1 99 ? 13.413 -37.531 48.702 1.00 21.27 99 ALA F N 1
ATOM 9819 C CA . ALA F 1 99 ? 14.688 -37.217 49.337 1.00 20.41 99 ALA F CA 1
ATOM 9820 C C . ALA F 1 99 ? 15.238 -35.894 48.822 1.00 20.37 99 ALA F C 1
ATOM 9821 O O . ALA F 1 99 ? 15.581 -35.003 49.607 1.00 18.59 99 ALA F O 1
ATOM 9823 N N . GLY F 1 100 ? 15.315 -35.742 47.498 1.00 19.96 100 GLY F N 1
ATOM 9824 C CA . GLY F 1 100 ? 15.802 -34.505 46.915 1.00 19.34 100 GLY F CA 1
ATOM 9825 C C . GLY F 1 100 ? 14.862 -33.331 47.080 1.00 19.86 100 GLY F C 1
ATOM 9826 O O . GLY F 1 100 ? 15.285 -32.184 46.900 1.00 21.32 100 GLY F O 1
ATOM 9827 N N . ALA F 1 101 ? 13.595 -33.590 47.417 1.00 20.09 101 ALA F N 1
ATOM 9828 C CA . ALA F 1 101 ? 12.642 -32.501 47.607 1.00 19.88 101 ALA F CA 1
ATOM 9829 C C . ALA F 1 101 ? 13.081 -31.572 48.732 1.00 19.98 101 ALA F C 1
ATOM 9830 O O . ALA F 1 101 ? 12.939 -30.348 48.627 1.00 20.02 101 ALA F O 1
ATOM 9832 N N . TRP F 1 102 ? 13.623 -32.132 49.814 1.00 18.08 102 TRP F N 1
ATOM 9833 C CA . TRP F 1 102 ? 14.133 -31.324 50.914 1.00 20.79 102 TRP F CA 1
ATOM 9834 C C . TRP F 1 102 ? 15.650 -31.212 50.924 1.00 22.02 102 TRP F C 1
ATOM 9835 O O . TRP F 1 102 ? 16.179 -30.203 51.402 1.00 23.22 102 TRP F O 1
ATOM 9846 N N . GLN F 1 103 ? 16.362 -32.215 50.402 1.00 21.67 103 GLN F N 1
ATOM 9847 C CA . GLN F 1 103 ? 17.818 -32.211 50.496 1.00 21.08 103 GLN F CA 1
ATOM 9848 C C . GLN F 1 103 ? 18.444 -31.135 49.619 1.00 21.05 103 GLN F C 1
ATOM 9849 O O . GLN F 1 103 ? 19.473 -30.562 49.992 1.00 21.69 103 GLN F O 1
ATOM 9855 N N . TRP F 1 104 ? 17.856 -30.849 48.457 1.00 20.07 104 TRP F N 1
ATOM 9856 C CA . TRP F 1 104 ? 18.388 -29.779 47.617 1.00 20.20 104 TRP F CA 1
ATOM 9857 C C . TRP F 1 104 ? 17.330 -28.902 46.960 1.00 21.35 104 TRP F C 1
ATOM 9858 O O . TRP F 1 104 ? 17.603 -27.718 46.745 1.00 22.82 104 TRP F O 1
ATOM 9869 N N . ARG F 1 105 ? 16.141 -29.414 46.636 1.00 20.04 105 ARG F N 1
ATOM 9870 C CA . ARG F 1 105 ? 15.140 -28.571 45.987 1.00 19.54 105 ARG F CA 1
ATOM 9871 C C . ARG F 1 105 ? 14.669 -27.456 46.913 1.00 20.33 105 ARG F C 1
ATOM 9872 O O . ARG F 1 105 ? 14.514 -26.308 46.483 1.00 20.72 105 ARG F O 1
ATOM 9880 N N . LYS F 1 106 ? 14.448 -27.770 48.188 1.00 20.20 106 LYS F N 1
ATOM 9881 C CA . LYS F 1 106 ? 14.013 -26.767 49.151 1.00 20.02 106 LYS F CA 1
ATOM 9882 C C . LYS F 1 106 ? 15.185 -26.013 49.773 1.00 18.98 106 LYS F C 1
ATOM 9883 O O . LYS F 1 106 ? 15.083 -24.806 50.018 1.00 18.50 106 LYS F O 1
ATOM 9889 N N . LEU F 1 107 ? 16.245 -26.734 50.146 1.00 17.05 107 LEU F N 1
ATOM 9890 C CA . LEU F 1 107 ? 17.431 -26.126 50.817 1.00 18.90 107 LEU F CA 1
ATOM 9891 C C . LEU F 1 107 ? 18.242 -25.183 49.914 1.00 19.46 107 LEU F C 1
ATOM 9892 O O . LEU F 1 107 ? 18.587 -24.095 50.382 1.00 20.36 107 LEU F O 1
ATOM 9897 N N . ARG F 1 108 ? 18.455 -25.550 48.649 1.00 18.52 108 ARG F N 1
ATOM 9898 C CA . ARG F 1 108 ? 19.370 -24.798 47.746 1.00 19.25 108 ARG F CA 1
ATOM 9899 C C . ARG F 1 108 ? 18.929 -23.336 47.574 1.00 18.95 108 ARG F C 1
ATOM 9900 O O . ARG F 1 108 ? 19.799 -22.460 47.578 1.00 17.28 108 ARG F O 1
ATOM 9908 N N . PHE F 1 109 ? 17.628 -23.087 47.455 1.00 18.48 109 PHE F N 1
ATOM 9909 C CA . PHE F 1 109 ? 17.127 -21.697 47.305 1.00 18.72 109 PHE F CA 1
ATOM 9910 C C . PHE F 1 109 ? 16.152 -21.390 48.444 1.00 20.11 109 PHE F C 1
ATOM 9911 O O . PHE F 1 109 ? 15.133 -20.750 48.215 1.00 21.96 109 PHE F O 1
ATOM 9919 N N . TYR F 1 110 ? 16.494 -21.850 49.647 1.00 20.04 110 TYR F N 1
ATOM 9920 C CA . TYR F 1 110 ? 15.624 -21.670 50.835 1.00 20.36 110 TYR F CA 1
ATOM 9921 C C . TYR F 1 110 ? 15.387 -20.178 51.076 1.00 19.80 110 TYR F C 1
ATOM 9922 O O . TYR F 1 110 ? 16.313 -19.370 50.942 1.00 17.46 110 TYR F O 1
ATOM 9931 N N . ALA F 1 111 ? 14.172 -19.863 51.521 1.00 19.48 111 ALA F N 1
ATOM 9932 C CA . ALA F 1 111 ? 13.711 -18.481 51.775 1.00 20.94 111 ALA F CA 1
ATOM 9933 C C . ALA F 1 111 ? 14.597 -17.807 52.831 1.00 22.27 111 ALA F C 1
ATOM 9934 O O . ALA F 1 111 ? 14.876 -16.623 52.663 1.00 24.70 111 ALA F O 1
ATOM 9936 N N . LYS F 1 112 ? 15.042 -18.544 53.851 1.00 20.37 112 LYS F N 1
ATOM 9937 C CA . LYS F 1 112 ? 15.887 -17.953 54.918 1.00 19.42 112 LYS F CA 1
ATOM 9938 C C . LYS F 1 112 ? 17.307 -18.522 54.865 1.00 19.67 112 LYS F C 1
ATOM 9939 O O . LYS F 1 112 ? 17.515 -19.565 54.243 1.00 20.54 112 LYS F O 1
ATOM 9945 N N . PRO F 1 113 ? 18.315 -17.816 55.409 1.00 18.97 113 PRO F N 1
ATOM 9946 C CA . PRO F 1 113 ? 19.693 -18.320 55.428 1.00 17.78 113 PRO F CA 1
ATOM 9947 C C . PRO F 1 113 ? 19.793 -19.639 56.179 1.00 22.37 113 PRO F C 1
ATOM 9948 O O . PRO F 1 113 ? 19.089 -19.870 57.165 1.00 18.06 113 PRO F O 1
ATOM 9952 N N . THR F 1 114 ? 20.679 -20.508 55.699 1.00 20.57 114 THR F N 1
ATOM 9953 C CA . THR F 1 114 ? 20.855 -21.838 56.262 1.00 19.44 114 THR F CA 1
ATOM 9954 C C . THR F 1 114 ? 22.325 -22.085 56.558 1.00 19.74 114 THR F C 1
ATOM 9955 O O . THR F 1 114 ? 23.199 -21.722 55.765 1.00 21.10 114 THR F O 1
ATOM 9959 N N . ILE F 1 115 ? 22.591 -22.700 57.708 1.00 19.87 115 ILE F N 1
ATOM 9960 C CA . ILE F 1 115 ? 23.938 -23.088 58.110 1.00 18.60 115 ILE F CA 1
ATOM 9961 C C . ILE F 1 115 ? 23.904 -24.560 58.488 1.00 18.62 115 ILE F C 1
ATOM 9962 O O . ILE F 1 115 ? 23.106 -24.966 59.339 1.00 20.24 115 ILE F O 1
ATOM 9967 N N . ALA F 1 116 ? 24.762 -25.356 57.860 1.00 17.59 116 ALA F N 1
ATOM 9968 C CA . ALA F 1 116 ? 24.923 -26.754 58.232 1.00 19.14 116 ALA F CA 1
ATOM 9969 C C . ALA F 1 116 ? 25.989 -26.849 59.317 1.00 19.99 116 ALA F C 1
ATOM 9970 O O . ALA F 1 116 ? 27.128 -26.414 59.114 1.00 19.55 116 ALA F O 1
ATOM 9972 N N . MET F 1 117 ? 25.616 -27.397 60.469 1.00 19.89 117 MET F N 1
ATOM 9973 C CA . MET F 1 117 ? 26.530 -27.572 61.595 1.00 20.13 117 MET F CA 1
ATOM 9974 C C . MET F 1 117 ? 26.860 -29.058 61.695 1.00 20.68 117 MET F C 1
ATOM 9975 O O . MET F 1 117 ? 26.106 -29.832 62.291 1.00 20.87 117 MET F O 1
ATOM 9980 N N . VAL F 1 118 ? 28.015 -29.434 61.141 1.00 20.14 118 VAL F N 1
ATOM 9981 C CA . VAL F 1 118 ? 28.424 -30.870 61.110 1.00 21.18 118 VAL F CA 1
ATOM 9982 C C . VAL F 1 118 ? 29.106 -31.225 62.439 1.00 22.35 118 VAL F C 1
ATOM 9983 O O . VAL F 1 118 ? 30.286 -30.921 62.609 1.00 19.51 118 VAL F O 1
ATOM 9987 N N . ASN F 1 119 ? 28.351 -31.890 63.310 1.00 22.06 119 ASN F N 1
ATOM 9988 C CA . ASN F 1 119 ? 28.784 -32.270 64.679 1.00 23.83 119 ASN F CA 1
ATOM 9989 C C . ASN F 1 119 ? 29.471 -33.639 64.703 1.00 23.61 119 ASN F C 1
ATOM 9990 O O . ASN F 1 119 ? 30.102 -33.939 65.716 1.00 24.37 119 ASN F O 1
ATOM 9995 N N . GLY F 1 120 ? 29.395 -34.414 63.621 1.00 22.67 120 GLY F N 1
ATOM 9996 C CA . GLY F 1 120 ? 29.957 -35.776 63.664 1.00 23.21 120 GLY F CA 1
ATOM 9997 C C . GLY F 1 120 ? 29.893 -36.502 62.335 1.00 22.96 120 GLY F C 1
ATOM 9998 O O . GLY F 1 120 ? 30.209 -35.885 61.310 1.00 25.16 120 GLY F O 1
ATOM 9999 N N . TRP F 1 121 ? 29.541 -37.787 62.365 1.00 22.10 121 TRP F N 1
ATOM 10000 C CA . TRP F 1 121 ? 29.529 -38.608 61.129 1.00 21.74 121 TRP F CA 1
ATOM 10001 C C . TRP F 1 121 ? 28.683 -37.920 60.058 1.00 20.77 121 TRP F C 1
ATOM 10002 O O . TRP F 1 121 ? 27.530 -37.573 60.331 1.00 21.81 121 TRP F O 1
ATOM 10013 N N . CYS F 1 122 ? 29.275 -37.757 58.881 1.00 20.15 122 CYS F N 1
ATOM 10014 C CA . CYS F 1 122 ? 28.621 -37.156 57.694 1.00 20.91 122 CYS F CA 1
ATOM 10015 C C . CYS F 1 122 ? 29.025 -38.024 56.499 1.00 20.54 122 CYS F C 1
ATOM 10016 O O . CYS F 1 122 ? 30.147 -37.854 56.016 1.00 20.03 122 CYS F O 1
ATOM 10019 N N . PHE F 1 123 ? 28.141 -38.917 56.052 1.00 20.95 123 PHE F N 1
ATOM 10020 C CA . PHE F 1 123 ? 28.505 -39.858 54.962 1.00 18.71 123 PHE F CA 1
ATOM 10021 C C . PHE F 1 123 ? 27.438 -39.923 53.869 1.00 22.38 123 PHE F C 1
ATOM 10022 O O . PHE F 1 123 ? 26.268 -39.652 54.156 1.00 18.36 123 PHE F O 1
ATOM 10030 N N . GLY F 1 124 ? 27.875 -40.228 52.643 1.00 22.20 124 GLY F N 1
ATOM 10031 C CA . GLY F 1 124 ? 26.951 -40.489 51.524 1.00 22.39 124 GLY F CA 1
ATOM 10032 C C . GLY F 1 124 ? 25.986 -39.356 51.241 1.00 21.72 124 GLY F C 1
ATOM 10033 O O . GLY F 1 124 ? 26.433 -38.233 50.965 1.00 21.18 124 GLY F O 1
ATOM 10034 N N . GLY F 1 125 ? 24.691 -39.657 51.394 1.00 21.17 125 GLY F N 1
ATOM 10035 C CA . GLY F 1 125 ? 23.540 -38.771 51.124 1.00 20.22 125 GLY F CA 1
ATOM 10036 C C . GLY F 1 125 ? 23.502 -37.505 51.966 1.00 19.74 125 GLY F C 1
ATOM 10037 O O . GLY F 1 125 ? 22.838 -36.560 51.543 1.00 19.04 125 GLY F O 1
ATOM 10038 N N . ALA F 1 126 ? 24.178 -37.479 53.122 1.00 19.49 126 ALA F N 1
ATOM 10039 C CA . ALA F 1 126 ? 24.275 -36.300 54.016 1.00 20.03 126 ALA F CA 1
ATOM 10040 C C . ALA F 1 126 ? 24.948 -35.110 53.305 1.00 20.58 126 ALA F C 1
ATOM 10041 O O . ALA F 1 126 ? 24.642 -33.970 53.669 1.00 22.24 126 ALA F O 1
ATOM 10043 N N . PHE F 1 127 ? 25.867 -35.372 52.370 1.00 19.66 127 PHE F N 1
ATOM 10044 C CA . PHE F 1 127 ? 26.575 -34.324 51.595 1.00 18.95 127 PHE F CA 1
ATOM 10045 C C . PHE F 1 127 ? 25.577 -33.447 50.819 1.00 16.82 127 PHE F C 1
ATOM 10046 O O . PHE F 1 127 ? 25.890 -32.266 50.653 1.00 16.68 127 PHE F O 1
ATOM 10054 N N . THR F 1 128 ? 24.462 -33.996 50.318 1.00 16.82 128 THR F N 1
ATOM 10055 C CA . THR F 1 128 ? 23.561 -33.158 49.524 1.00 20.74 128 THR F CA 1
ATOM 10056 C C . THR F 1 128 ? 22.922 -32.049 50.348 1.00 21.59 128 THR F C 1
ATOM 10057 O O . THR F 1 128 ? 23.013 -30.877 49.936 1.00 22.12 128 THR F O 1
ATOM 10061 N N . PRO F 1 129 ? 22.271 -32.310 51.491 1.00 21.18 129 PRO F N 1
ATOM 10062 C CA . PRO F 1 129 ? 21.734 -31.186 52.272 1.00 20.59 129 PRO F CA 1
ATOM 10063 C C . PRO F 1 129 ? 22.819 -30.328 52.895 1.00 20.65 129 PRO F C 1
ATOM 10064 O O . PRO F 1 129 ? 22.600 -29.130 53.110 1.00 20.78 129 PRO F O 1
ATOM 10068 N N . LEU F 1 130 ? 23.985 -30.908 53.190 1.00 19.81 130 LEU F N 1
ATOM 10069 C CA . LEU F 1 130 ? 25.100 -30.118 53.702 1.00 18.99 130 LEU F CA 1
ATOM 10070 C C . LEU F 1 130 ? 25.562 -29.089 52.678 1.00 18.75 130 LEU F C 1
ATOM 10071 O O . LEU F 1 130 ? 25.876 -27.946 53.031 1.00 20.13 130 LEU F O 1
ATOM 10076 N N . ILE F 1 131 ? 25.601 -29.473 51.402 1.00 17.50 131 ILE F N 1
ATOM 10077 C CA . ILE F 1 131 ? 26.064 -28.560 50.364 1.00 17.56 131 ILE F CA 1
ATOM 10078 C C . ILE F 1 131 ? 24.938 -27.635 49.901 1.00 17.12 131 ILE F C 1
ATOM 10079 O O . ILE F 1 131 ? 25.193 -26.491 49.504 1.00 17.40 131 ILE F O 1
ATOM 10084 N N . ALA F 1 132 ? 23.685 -28.092 49.965 1.00 16.98 132 ALA F N 1
ATOM 10085 C CA . ALA F 1 132 ? 22.564 -27.226 49.619 1.00 17.00 132 ALA F CA 1
ATOM 10086 C C . ALA F 1 132 ? 22.373 -26.100 50.626 1.00 18.74 132 ALA F C 1
ATOM 10087 O O . ALA F 1 132 ? 21.806 -25.059 50.273 1.00 19.66 132 ALA F O 1
ATOM 10089 N N . CYS F 1 133 ? 22.823 -26.284 51.865 1.00 17.66 133 CYS F N 1
ATOM 10090 C CA . CYS F 1 133 ? 22.829 -25.192 52.827 1.00 18.54 133 CYS F CA 1
ATOM 10091 C C . CYS F 1 133 ? 23.783 -24.096 52.365 1.00 18.84 133 CYS F C 1
ATOM 10092 O O . CYS F 1 133 ? 24.806 -24.361 51.729 1.00 19.46 133 CYS F O 1
ATOM 10095 N N . ASP F 1 134 ? 23.437 -22.847 52.689 1.00 18.56 134 ASP F N 1
ATOM 10096 C CA . ASP F 1 134 ? 24.243 -21.717 52.235 1.00 19.50 134 ASP F CA 1
ATOM 10097 C C . ASP F 1 134 ? 25.648 -21.772 52.822 1.00 18.69 134 ASP F C 1
ATOM 10098 O O . ASP F 1 134 ? 26.643 -21.655 52.097 1.00 19.98 134 ASP F O 1
ATOM 10103 N N . LEU F 1 135 ? 25.748 -21.952 54.135 1.00 17.33 135 LEU F N 1
ATOM 10104 C CA . LEU F 1 135 ? 27.022 -21.995 54.835 1.00 18.14 135 LEU F CA 1
ATOM 10105 C C . LEU F 1 135 ? 27.149 -23.310 55.592 1.00 18.15 135 LEU F C 1
ATOM 10106 O O . LEU F 1 135 ? 26.177 -24.045 55.784 1.00 18.17 135 LEU F O 1
ATOM 10111 N N . ALA F 1 136 ? 28.373 -23.603 56.027 1.00 17.63 136 ALA F N 1
ATOM 10112 C CA . ALA F 1 136 ? 28.650 -24.842 56.740 1.00 18.52 136 ALA F CA 1
ATOM 10113 C C . ALA F 1 136 ? 29.791 -24.622 57.719 1.00 20.37 136 ALA F C 1
ATOM 10114 O O . ALA F 1 136 ? 30.834 -24.077 57.348 1.00 21.32 136 ALA F O 1
ATOM 10116 N N . VAL F 1 137 ? 29.584 -25.043 58.963 1.00 20.53 137 VAL F N 1
ATOM 10117 C CA . VAL F 1 137 ? 30.616 -25.034 59.992 1.00 20.93 137 VAL F CA 1
ATOM 10118 C C . VAL F 1 137 ? 30.728 -26.452 60.530 1.00 23.26 137 VAL F C 1
ATOM 10119 O O . VAL F 1 137 ? 29.754 -26.997 61.066 1.00 23.48 137 VAL F O 1
ATOM 10123 N N . ALA F 1 138 ? 31.902 -27.052 60.376 1.00 21.98 138 ALA F N 1
ATOM 10124 C CA . ALA F 1 138 ? 32.133 -28.425 60.789 1.00 21.14 138 ALA F CA 1
ATOM 10125 C C . ALA F 1 138 ? 32.988 -28.465 62.048 1.00 22.10 138 ALA F C 1
ATOM 10126 O O . ALA F 1 138 ? 33.708 -27.517 62.371 1.00 21.49 138 ALA F O 1
ATOM 10128 N N . ALA F 1 139 ? 32.888 -29.579 62.763 1.00 21.12 139 ALA F N 1
ATOM 10129 C CA . ALA F 1 139 ? 33.777 -29.850 63.879 1.00 21.30 139 ALA F CA 1
ATOM 10130 C C . ALA F 1 139 ? 35.047 -30.517 63.370 1.00 21.39 139 ALA F C 1
ATOM 10131 O O . ALA F 1 139 ? 35.022 -31.282 62.402 1.00 20.44 139 ALA F O 1
ATOM 10133 N N . ASP F 1 140 ? 36.170 -30.203 64.024 1.00 21.92 140 ASP F N 1
ATOM 10134 C CA . ASP F 1 140 ? 37.417 -30.890 63.702 1.00 23.65 140 ASP F CA 1
ATOM 10135 C C . ASP F 1 140 ? 37.263 -32.398 63.836 1.00 25.31 140 ASP F C 1
ATOM 10136 O O . ASP F 1 140 ? 37.877 -33.158 63.078 1.00 27.22 140 ASP F O 1
ATOM 10141 N N . GLU F 1 141 ? 36.436 -32.843 64.781 1.00 25.01 141 GLU F N 1
ATOM 10142 C CA . GLU F 1 141 ? 36.217 -34.258 65.040 1.00 26.30 141 GLU F CA 1
ATOM 10143 C C . GLU F 1 141 ? 35.214 -34.892 64.087 1.00 26.35 141 GLU F C 1
ATOM 10144 O O . GLU F 1 141 ? 35.115 -36.124 64.054 1.00 26.31 141 GLU F O 1
ATOM 10150 N N . ALA F 1 142 ? 34.472 -34.092 63.325 1.00 20.83 142 ALA F N 1
ATOM 10151 C CA . ALA F 1 142 ? 33.514 -34.643 62.377 1.00 24.46 142 ALA F CA 1
ATOM 10152 C C . ALA F 1 142 ? 34.234 -35.446 61.302 1.00 24.07 142 ALA F C 1
ATOM 10153 O O . ALA F 1 142 ? 35.300 -35.057 60.820 1.00 23.85 142 ALA F O 1
ATOM 10155 N N . THR F 1 143 ? 33.646 -36.581 60.931 1.00 24.61 143 THR F N 1
ATOM 10156 C CA . THR F 1 143 ? 34.229 -37.486 59.947 1.00 24.71 143 THR F CA 1
ATOM 10157 C C . THR F 1 143 ? 33.325 -37.517 58.722 1.00 19.72 143 THR F C 1
ATOM 10158 O O . THR F 1 143 ? 32.193 -38.006 58.792 1.00 20.19 143 THR F O 1
ATOM 10162 N N . PHE F 1 144 ? 33.824 -36.993 57.608 1.00 19.47 144 PHE F N 1
ATOM 10163 C CA . PHE F 1 144 ? 33.100 -37.022 56.348 1.00 21.40 144 PHE F CA 1
ATOM 10164 C C . PHE F 1 144 ? 33.535 -38.231 55.532 1.00 23.18 144 PHE F C 1
ATOM 10165 O O . PHE F 1 144 ? 34.640 -38.752 55.700 1.00 23.53 144 PHE F O 1
ATOM 10173 N N . GLY F 1 145 ? 32.610 -38.773 54.737 1.00 23.69 145 GLY F N 1
ATOM 10174 C CA . GLY F 1 145 ? 32.976 -39.894 53.851 1.00 22.71 145 GLY F CA 1
ATOM 10175 C C . GLY F 1 145 ? 32.020 -40.109 52.691 1.00 21.62 145 GLY F C 1
ATOM 10176 O O . GLY F 1 145 ? 30.812 -40.193 52.937 1.00 20.88 145 GLY F O 1
ATOM 10177 N N . LEU F 1 146 ? 32.546 -40.191 51.468 1.00 21.13 146 LEU F N 1
ATOM 10178 C CA . LEU F 1 146 ? 31.727 -40.577 50.287 1.00 21.04 146 LEU F CA 1
ATOM 10179 C C . LEU F 1 146 ? 31.914 -42.092 50.156 1.00 21.74 146 LEU F C 1
ATOM 10180 O O . LEU F 1 146 ? 32.571 -42.542 49.212 1.00 21.84 146 LEU F O 1
ATOM 10185 N N . SER F 1 147 ? 31.282 -42.827 51.067 1.00 21.44 147 SER F N 1
ATOM 10186 C CA . SER F 1 147 ? 31.460 -44.290 51.237 1.00 22.60 147 SER F CA 1
ATOM 10187 C C . SER F 1 147 ? 30.589 -45.092 50.270 1.00 22.80 147 SER F C 1
ATOM 10188 O O . SER F 1 147 ? 30.593 -46.323 50.383 1.00 23.22 147 SER F O 1
ATOM 10191 N N . GLU F 1 148 ? 29.871 -44.419 49.373 1.00 22.35 148 GLU 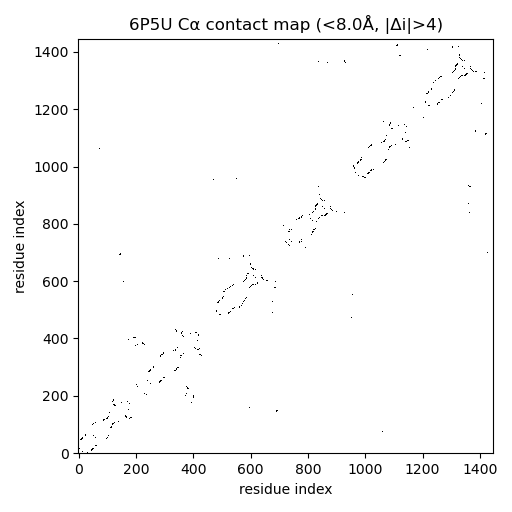F N 1
ATOM 10192 C CA . GLU F 1 148 ? 28.954 -45.134 48.491 1.00 22.74 148 GLU F CA 1
ATOM 10193 C C . GLU F 1 148 ? 29.670 -46.238 47.723 1.00 22.37 148 GLU F C 1
ATOM 10194 O O . GLU F 1 148 ? 29.116 -47.326 47.527 1.00 22.46 148 GLU F O 1
ATOM 10200 N N . ILE F 1 149 ? 30.907 -45.977 47.289 1.00 21.55 149 ILE F N 1
ATOM 10201 C CA . ILE F 1 149 ? 31.662 -46.966 46.522 1.00 21.54 149 ILE F CA 1
ATOM 10202 C C . ILE F 1 149 ? 31.877 -48.239 47.331 1.00 22.18 149 ILE F C 1
ATOM 10203 O O . ILE F 1 149 ? 31.880 -49.344 46.776 1.00 23.44 149 ILE F O 1
ATOM 10208 N N . ASN F 1 150 ? 32.042 -48.114 48.650 1.00 21.14 150 ASN F N 1
ATOM 10209 C CA . ASN F 1 150 ? 32.244 -49.289 49.488 1.00 23.29 150 ASN F CA 1
ATOM 10210 C C . ASN F 1 150 ? 30.961 -50.084 49.690 1.00 24.00 150 ASN F C 1
ATOM 10211 O O . ASN F 1 150 ? 31.026 -51.249 50.096 1.00 24.24 150 ASN F O 1
ATOM 10216 N N . TRP F 1 151 ? 29.803 -49.485 49.417 1.00 23.90 151 TRP F N 1
ATOM 10217 C CA . TRP F 1 151 ? 28.520 -50.163 49.529 1.00 23.72 151 TRP F CA 1
ATOM 10218 C C . TRP F 1 151 ? 27.997 -50.653 48.185 1.00 23.86 151 TRP F C 1
ATOM 10219 O O . TRP F 1 151 ? 26.870 -51.152 48.114 1.00 24.39 151 TRP F O 1
ATOM 10230 N N . GLY F 1 152 ? 28.786 -50.519 47.121 1.00 23.29 152 GLY F N 1
ATOM 10231 C CA . GLY F 1 152 ? 28.387 -51.024 45.823 1.00 24.24 152 GLY F CA 1
ATOM 10232 C C . GLY F 1 152 ? 27.447 -50.137 45.043 1.00 21.03 152 GLY F C 1
ATOM 10233 O O . GLY F 1 152 ? 26.772 -50.625 44.131 1.00 25.34 152 GLY F O 1
ATOM 10234 N N . ILE F 1 153 ? 27.405 -48.855 45.396 1.00 20.51 153 ILE F N 1
ATOM 10235 C CA . ILE F 1 153 ? 26.517 -47.891 44.687 1.00 20.13 153 ILE F CA 1
ATOM 10236 C C . ILE F 1 153 ? 27.300 -46.610 44.397 1.00 21.54 153 ILE F C 1
ATOM 10237 O O . ILE F 1 153 ? 28.313 -46.371 45.059 1.00 21.18 153 ILE F O 1
ATOM 10242 N N . ILE F 1 154 ? 26.856 -45.866 43.383 1.00 20.86 154 ILE F N 1
ATOM 10243 C CA . ILE F 1 154 ? 27.441 -44.540 43.035 1.00 21.61 154 ILE F CA 1
ATOM 10244 C C . ILE F 1 154 ? 26.807 -43.491 43.958 1.00 22.17 154 ILE F C 1
ATOM 10245 O O . ILE F 1 154 ? 25.787 -43.788 44.601 1.00 21.59 154 ILE F O 1
ATOM 10250 N N . PRO F 1 155 ? 27.357 -42.268 44.068 1.00 22.44 155 PRO F N 1
ATOM 10251 C CA . PRO F 1 155 ? 26.734 -41.250 44.896 1.00 23.37 155 PRO F CA 1
ATOM 10252 C C . PRO F 1 155 ? 25.601 -40.681 44.028 1.00 25.13 155 PRO F C 1
ATOM 10253 O O . PRO F 1 155 ? 25.812 -39.735 43.303 1.00 25.70 155 PRO F O 1
ATOM 10257 N N . ALA F 1 156 ? 24.423 -41.298 44.159 1.00 25.04 156 ALA F N 1
ATOM 10258 C CA . ALA F 1 156 ? 23.192 -40.975 43.404 1.00 26.62 156 ALA F CA 1
ATOM 10259 C C . ALA F 1 156 ? 22.375 -39.898 44.130 1.00 26.74 156 ALA F C 1
ATOM 10260 O O . ALA F 1 156 ? 22.912 -39.247 45.037 1.00 25.77 156 ALA F O 1
ATOM 10262 N N . GLY F 1 157 ? 21.091 -39.772 43.796 1.00 27.16 157 GLY F N 1
ATOM 10263 C CA . GLY F 1 157 ? 20.345 -38.628 44.341 1.00 25.71 157 GLY F CA 1
ATOM 10264 C C . GLY F 1 157 ? 20.993 -37.413 43.713 1.00 25.45 157 GLY F C 1
ATOM 10265 O O . GLY F 1 157 ? 20.937 -37.314 42.480 1.00 27.42 157 GLY F O 1
ATOM 10266 N N . ASN F 1 158 ? 21.519 -36.489 44.509 1.00 22.49 158 ASN F N 1
ATOM 10267 C CA . ASN F 1 158 ? 22.265 -35.365 43.894 1.00 20.09 158 ASN F CA 1
ATOM 10268 C C . ASN F 1 158 ? 23.653 -35.267 44.536 1.00 18.60 158 ASN F C 1
ATOM 10269 O O . ASN F 1 158 ? 24.308 -34.250 44.342 1.00 18.18 158 ASN F O 1
ATOM 10274 N N . VAL F 1 159 ? 24.101 -36.329 45.206 1.00 19.12 159 VAL F N 1
ATOM 10275 C CA . VAL F 1 159 ? 25.405 -36.278 45.931 1.00 19.29 159 VAL F CA 1
ATOM 10276 C C . VAL F 1 159 ? 26.554 -36.011 44.954 1.00 18.40 159 VAL F C 1
ATOM 10277 O O . VAL F 1 159 ? 27.371 -35.143 45.261 1.00 17.96 159 VAL F O 1
ATOM 10281 N N . THR F 1 160 ? 26.573 -36.683 43.801 1.00 17.77 160 THR F N 1
ATOM 10282 C CA . THR F 1 160 ? 27.680 -36.494 42.827 1.00 18.25 160 THR F CA 1
ATOM 10283 C C . THR F 1 160 ? 27.686 -35.037 42.353 1.00 18.79 160 THR F C 1
ATOM 10284 O O . THR F 1 160 ? 28.769 -34.442 42.319 1.00 18.47 160 THR F O 1
ATOM 10288 N N . LYS F 1 161 ? 26.509 -34.475 42.072 1.00 17.51 161 LYS F N 1
ATOM 10289 C CA . LYS F 1 161 ? 26.434 -33.086 41.634 1.00 18.59 161 LYS F CA 1
ATOM 10290 C C . LYS F 1 161 ? 26.797 -32.129 42.763 1.00 17.55 161 LYS F C 1
ATOM 10291 O O . LYS F 1 161 ? 27.503 -31.139 42.541 1.00 17.51 161 LYS F O 1
ATOM 10297 N N . ALA F 1 162 ? 26.326 -32.411 43.981 1.00 17.19 162 ALA F N 1
ATOM 10298 C CA . ALA F 1 162 ? 26.584 -31.514 45.103 1.00 17.24 162 ALA F CA 1
ATOM 10299 C C . ALA F 1 162 ? 28.076 -31.397 45.392 1.00 18.65 162 ALA F C 1
ATOM 10300 O O . ALA F 1 162 ? 28.584 -30.294 45.626 1.00 18.87 162 ALA F O 1
ATOM 10302 N N . VAL F 1 163 ? 28.795 -32.524 45.380 1.00 17.68 163 VAL F N 1
ATOM 10303 C CA . VAL F 1 163 ? 30.236 -32.487 45.624 1.00 18.42 163 VAL F CA 1
ATOM 10304 C C . VAL F 1 163 ? 30.944 -31.711 44.519 1.00 19.42 163 VAL F C 1
ATOM 10305 O O . VAL F 1 163 ? 31.859 -30.920 44.781 1.00 20.23 163 VAL F O 1
ATOM 10309 N N . SER F 1 164 ? 30.528 -31.921 43.266 1.00 18.74 164 SER F N 1
ATOM 10310 C CA . SER F 1 164 ? 31.101 -31.193 42.138 1.00 19.57 164 SER F CA 1
ATOM 10311 C C . SER F 1 164 ? 30.856 -29.695 42.230 1.00 17.89 164 SER F C 1
ATOM 10312 O O . SER F 1 164 ? 31.572 -28.920 41.587 1.00 18.15 164 SER F O 1
ATOM 10315 N N . GLN F 1 165 ? 29.862 -29.273 43.012 1.00 16.78 165 GLN F N 1
ATOM 10316 C CA . GLN F 1 165 ? 29.516 -27.861 43.102 1.00 18.08 165 GLN F CA 1
ATOM 10317 C C . GLN F 1 165 ? 30.477 -27.075 43.989 1.00 18.49 165 GLN F C 1
ATOM 10318 O O . GLN F 1 165 ? 30.707 -25.887 43.737 1.00 18.99 165 GLN F O 1
ATOM 10324 N N . VAL F 1 166 ? 31.042 -27.699 45.021 1.00 18.38 166 VAL F N 1
ATOM 10325 C CA . VAL F 1 166 ? 31.847 -26.972 45.994 1.00 19.69 166 VAL F CA 1
ATOM 10326 C C . VAL F 1 166 ? 33.307 -27.402 46.017 1.00 21.66 166 VAL F C 1
ATOM 10327 O O . VAL F 1 166 ? 34.162 -26.605 46.439 1.00 22.24 166 VAL F O 1
ATOM 10331 N N . CYS F 1 167 ? 33.642 -28.612 45.586 1.00 22.86 167 CYS F N 1
ATOM 10332 C CA . CYS F 1 167 ? 35.010 -29.104 45.633 1.00 24.43 167 CYS F CA 1
ATOM 10333 C C . CYS F 1 167 ? 35.574 -29.256 44.227 1.00 24.22 167 CYS F C 1
ATOM 10334 O O . CYS F 1 167 ? 34.843 -29.543 43.273 1.00 26.02 167 CYS F O 1
ATOM 10337 N N . GLY F 1 168 ? 36.887 -29.063 44.111 1.00 23.10 168 GLY F N 1
ATOM 10338 C CA . GLY F 1 168 ? 37.550 -29.267 42.838 1.00 22.99 168 GLY F CA 1
ATOM 10339 C C . GLY F 1 168 ? 37.421 -30.695 42.344 1.00 22.41 168 GLY F C 1
ATOM 10340 O O . GLY F 1 168 ? 37.091 -31.616 43.091 1.00 22.98 168 GLY F O 1
ATOM 10341 N N . GLU F 1 169 ? 37.690 -30.873 41.047 1.00 22.11 169 GLU F N 1
ATOM 10342 C CA . GLU F 1 169 ? 37.502 -32.182 40.426 1.00 22.35 169 GLU F CA 1
ATOM 10343 C C . GLU F 1 169 ? 38.428 -33.230 41.032 1.00 22.10 169 GLU F C 1
ATOM 10344 O O . GLU F 1 169 ? 38.017 -34.376 41.255 1.00 23.73 169 GLU F O 1
ATOM 10350 N N . ARG F 1 170 ? 39.685 -32.861 41.296 1.00 20.77 170 ARG F N 1
ATOM 10351 C CA . ARG F 1 170 ? 40.633 -33.812 41.870 1.00 21.21 170 ARG F CA 1
ATOM 10352 C C . ARG F 1 170 ? 40.175 -34.291 43.241 1.00 21.53 170 ARG F C 1
ATOM 10353 O O . ARG F 1 170 ? 40.238 -35.489 43.542 1.00 21.71 170 ARG F O 1
ATOM 10361 N N . ALA F 1 171 ? 39.711 -33.369 44.089 1.00 21.20 171 ALA F N 1
ATOM 10362 C CA . ALA F 1 171 ? 39.249 -33.755 45.417 1.00 19.58 171 ALA F CA 1
ATOM 10363 C C . ALA F 1 171 ? 37.947 -34.541 45.343 1.00 19.17 171 ALA F C 1
ATOM 10364 O O . ALA F 1 171 ? 37.749 -35.498 46.100 1.00 19.49 171 ALA F O 1
ATOM 10366 N N . ALA F 1 172 ? 37.047 -34.152 44.437 1.00 18.85 172 ALA F N 1
ATOM 10367 C CA . ALA F 1 172 ? 35.780 -34.861 44.296 1.00 20.05 172 ALA F CA 1
ATOM 10368 C C . ALA F 1 172 ? 36.005 -36.300 43.854 1.00 20.19 172 ALA F C 1
ATOM 10369 O O . ALA F 1 172 ? 35.413 -37.234 44.407 1.00 20.43 172 ALA F O 1
ATOM 10371 N N . LEU F 1 173 ? 36.871 -36.500 42.858 1.00 19.19 173 LEU F N 1
ATOM 10372 C CA . LEU F 1 173 ? 37.105 -37.846 42.347 1.00 19.93 173 LEU F CA 1
ATOM 10373 C C . LEU F 1 173 ? 37.827 -38.714 43.369 1.00 20.78 173 LEU F C 1
ATOM 10374 O O . LEU F 1 173 ? 37.533 -39.908 43.490 1.00 20.61 173 LEU F O 1
ATOM 10379 N N . TYR F 1 174 ? 38.766 -38.135 44.121 1.00 21.39 174 TYR F N 1
ATOM 10380 C CA . TYR F 1 174 ? 39.535 -38.931 45.073 1.00 22.26 174 TYR F CA 1
ATOM 10381 C C . TYR F 1 174 ? 38.636 -39.528 46.149 1.00 20.16 174 TYR F C 1
ATOM 10382 O O . TYR F 1 174 ? 38.735 -40.718 46.467 1.00 20.43 174 TYR F O 1
ATOM 10391 N N . TYR F 1 175 ? 37.748 -38.716 46.722 1.00 21.53 175 TYR F N 1
ATOM 10392 C CA . TYR F 1 175 ? 36.915 -39.194 47.817 1.00 23.86 175 TYR F CA 1
ATOM 10393 C C . TYR F 1 175 ? 35.710 -39.993 47.339 1.00 23.28 175 TYR F C 1
ATOM 10394 O O . TYR F 1 175 ? 35.164 -40.784 48.116 1.00 22.94 175 TYR F O 1
ATOM 10403 N N . ILE F 1 176 ? 35.288 -39.814 46.088 1.00 21.96 176 ILE F N 1
ATOM 10404 C CA . ILE F 1 176 ? 34.249 -40.672 45.529 1.00 21.44 176 ILE F CA 1
ATOM 10405 C C . ILE F 1 176 ? 34.823 -42.034 45.161 1.00 21.58 176 ILE F C 1
ATOM 10406 O O . ILE F 1 176 ? 34.238 -43.078 45.472 1.00 22.42 176 ILE F O 1
ATOM 10411 N N . MET F 1 177 ? 35.988 -42.045 44.509 1.00 20.70 177 MET F N 1
ATOM 10412 C CA . MET F 1 177 ? 36.560 -43.300 44.031 1.00 20.40 177 MET F CA 1
ATOM 10413 C C . MET F 1 177 ? 37.119 -44.136 45.176 1.00 22.33 177 MET F C 1
ATOM 10414 O O . MET F 1 177 ? 36.944 -45.360 45.199 1.00 24.25 177 MET F O 1
ATOM 10419 N N . SER F 1 178 ? 37.799 -43.501 46.130 1.00 20.78 178 SER F N 1
ATOM 10420 C CA . SER F 1 178 ? 38.436 -44.232 47.217 1.00 27.40 178 SER F CA 1
ATOM 10421 C C . SER F 1 178 ? 37.523 -44.452 48.414 1.00 27.22 178 SER F C 1
ATOM 10422 O O . SER F 1 178 ? 37.752 -45.394 49.181 1.00 21.35 178 SER F O 1
ATOM 10425 N N . GLY F 1 179 ? 36.505 -43.615 48.598 1.00 24.91 179 GLY F N 1
ATOM 10426 C CA . GLY F 1 179 ? 35.663 -43.728 49.774 1.00 22.18 179 GLY F CA 1
ATOM 10427 C C . GLY F 1 179 ? 36.387 -43.476 51.075 1.00 22.47 179 GLY F C 1
ATOM 10428 O O . GLY F 1 179 ? 35.915 -43.903 52.132 1.00 21.81 179 GLY F O 1
ATOM 10429 N N . GLU F 1 180 ? 37.529 -42.789 51.024 1.00 23.75 180 GLU F N 1
ATOM 10430 C CA . GLU F 1 180 ? 38.354 -42.533 52.195 1.00 25.28 180 GLU F CA 1
ATOM 10431 C C . GLU F 1 180 ? 37.714 -41.457 53.071 1.00 23.27 180 GLU F C 1
ATOM 10432 O O . GLU F 1 180 ? 37.254 -40.431 52.562 1.00 21.70 180 GLU F O 1
ATOM 10438 N N . PRO F 1 181 ? 37.6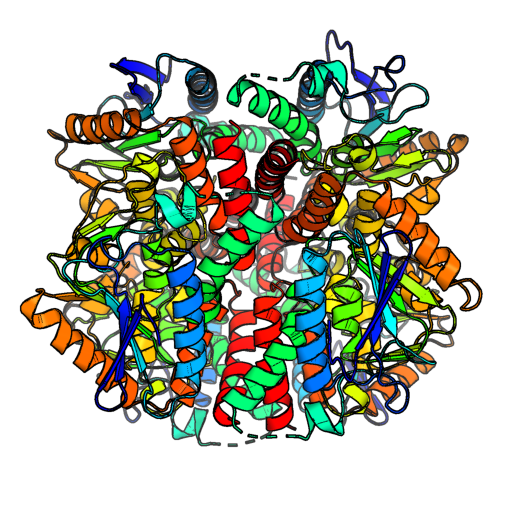63 -41.670 54.381 1.00 22.48 181 PRO F N 1
ATOM 10439 C CA . PRO F 1 181 ? 37.124 -40.649 55.280 1.00 22.34 181 PRO F CA 1
ATOM 10440 C C . PRO F 1 181 ? 38.114 -39.516 55.503 1.00 21.94 181 PRO F C 1
ATOM 10441 O O . PRO F 1 181 ? 39.322 -39.655 55.304 1.00 22.58 181 PRO F O 1
ATOM 10445 N N . PHE F 1 182 ? 37.574 -38.376 55.930 1.00 21.63 182 PHE F N 1
ATOM 10446 C CA . PHE F 1 182 ? 38.400 -37.219 56.244 1.00 22.08 182 PHE F CA 1
ATOM 10447 C C . PHE F 1 182 ? 37.697 -36.372 57.294 1.00 22.29 182 PHE F C 1
ATOM 10448 O O . PHE F 1 182 ? 36.481 -36.467 57.488 1.00 20.05 182 PHE F O 1
ATOM 10456 N N . GLY F 1 183 ? 38.484 -35.542 57.977 1.00 22.39 183 GLY F N 1
ATOM 10457 C CA . GLY F 1 183 ? 37.997 -34.752 59.087 1.00 22.77 183 GLY F CA 1
ATOM 10458 C C . GLY F 1 183 ? 37.534 -33.369 58.672 1.00 21.82 183 GLY F C 1
ATOM 10459 O O . GLY F 1 183 ? 37.496 -33.012 57.493 1.00 21.91 183 GLY F O 1
ATOM 10460 N N . GLY F 1 184 ? 37.179 -32.573 59.683 1.00 20.33 184 GLY F N 1
ATOM 10461 C CA . GLY F 1 184 ? 36.621 -31.257 59.418 1.00 20.00 184 GLY F CA 1
ATOM 10462 C C . GLY F 1 184 ? 37.623 -30.293 58.812 1.00 21.91 184 GLY F C 1
ATOM 10463 O O . GLY F 1 184 ? 37.265 -29.459 57.976 1.00 19.78 184 GLY F O 1
ATOM 10464 N N . GLN F 1 185 ? 38.889 -30.384 59.229 1.00 21.93 185 GLN F N 1
ATOM 10465 C CA . GLN F 1 185 ? 39.904 -29.490 58.681 1.00 23.05 185 GLN F CA 1
ATOM 10466 C C . GLN F 1 185 ? 40.153 -29.777 57.205 1.00 22.48 185 GLN F C 1
ATOM 10467 O O . GLN F 1 185 ? 40.384 -28.852 56.418 1.00 21.84 185 GLN F O 1
ATOM 10473 N N . LYS F 1 186 ? 40.112 -31.052 56.812 1.00 22.40 186 LYS F N 1
ATOM 10474 C CA . LYS F 1 186 ? 40.221 -31.386 55.397 1.00 23.27 186 LYS F CA 1
ATOM 10475 C C . LYS F 1 186 ? 38.990 -30.936 54.623 1.00 23.68 186 LYS F C 1
ATOM 10476 O O . LYS F 1 186 ? 39.102 -30.541 53.456 1.00 19.68 186 LYS F O 1
ATOM 10482 N N . ALA F 1 187 ? 37.812 -30.986 55.252 1.00 19.49 187 ALA F N 1
ATOM 10483 C CA . ALA F 1 187 ? 36.603 -30.503 54.594 1.00 22.34 187 ALA F CA 1
ATOM 10484 C C . ALA F 1 187 ? 36.683 -29.005 54.332 1.00 22.84 187 ALA F C 1
ATOM 10485 O O . ALA F 1 187 ? 36.190 -28.518 53.308 1.00 22.11 187 ALA F O 1
ATOM 10487 N N . ARG F 1 188 ? 37.305 -28.259 55.248 1.00 23.32 188 ARG F N 1
ATOM 10488 C CA . ARG F 1 188 ? 37.497 -26.830 55.029 1.00 24.86 188 ARG F CA 1
ATOM 10489 C C . ARG F 1 188 ? 38.556 -26.567 53.966 1.00 24.08 188 ARG F C 1
ATOM 10490 O O . ARG F 1 188 ? 38.443 -25.598 53.207 1.00 23.07 188 ARG F O 1
ATOM 10498 N N . GLU F 1 189 ? 39.586 -27.416 53.894 1.00 24.48 189 GLU F N 1
ATOM 10499 C CA . GLU F 1 189 ? 40.628 -27.235 52.888 1.00 26.43 189 GLU F CA 1
ATOM 10500 C C . GLU F 1 189 ? 40.074 -27.404 51.479 1.00 24.20 189 GLU F C 1
ATOM 10501 O O . GLU F 1 189 ? 40.407 -26.630 50.574 1.00 24.20 189 GLU F O 1
ATOM 10507 N N . ILE F 1 190 ? 39.224 -28.417 51.272 1.00 22.49 190 ILE F N 1
ATOM 10508 C CA . ILE F 1 190 ? 38.681 -28.696 49.944 1.00 22.66 190 ILE F CA 1
ATOM 10509 C C . ILE F 1 190 ? 37.461 -27.855 49.615 1.00 22.91 190 ILE F C 1
ATOM 10510 O O . ILE F 1 190 ? 36.855 -28.051 48.553 1.00 23.67 190 ILE F O 1
ATOM 10515 N N . GLY F 1 191 ? 37.078 -26.925 50.487 1.00 21.64 191 GLY F N 1
ATOM 10516 C CA . GLY F 1 191 ? 35.935 -26.075 50.228 1.00 20.33 191 GLY F CA 1
ATOM 10517 C C . GLY F 1 191 ? 34.590 -26.698 50.516 1.00 19.36 191 GLY F C 1
ATOM 10518 O O . GLY F 1 191 ? 33.570 -26.156 50.076 1.00 18.09 191 GLY F O 1
ATOM 10519 N N . LEU F 1 192 ? 34.549 -27.821 51.237 1.00 20.15 192 LEU F N 1
ATOM 10520 C CA . LEU F 1 192 ? 33.268 -28.441 51.559 1.00 20.90 192 LEU F CA 1
ATOM 10521 C C . LEU F 1 192 ? 32.517 -27.637 52.613 1.00 21.40 192 LEU F C 1
ATOM 10522 O O . LEU F 1 192 ? 31.287 -27.515 52.551 1.00 21.85 192 LEU F O 1
ATOM 10527 N N . VAL F 1 193 ? 33.237 -27.083 53.589 1.00 21.34 193 VAL F N 1
ATOM 10528 C CA . VAL F 1 193 ? 32.648 -26.259 54.634 1.00 20.71 193 VAL F CA 1
ATOM 10529 C C . VAL F 1 193 ? 33.406 -24.940 54.696 1.00 21.03 193 VAL F C 1
ATOM 10530 O O . VAL F 1 193 ? 34.525 -24.813 54.194 1.00 21.51 193 VAL F O 1
ATOM 10534 N N . ASN F 1 194 ? 32.773 -23.946 55.322 1.00 20.35 194 ASN F N 1
ATOM 10535 C CA . ASN F 1 194 ? 33.402 -22.638 55.463 1.00 20.67 194 ASN F CA 1
ATOM 10536 C C . ASN F 1 194 ? 34.480 -22.629 56.538 1.00 22.85 194 ASN F C 1
ATOM 10537 O O . ASN F 1 194 ? 35.482 -21.918 56.397 1.00 24.00 194 ASN F O 1
ATOM 10542 N N . GLU F 1 195 ? 34.299 -23.399 57.608 1.00 23.50 195 GLU F N 1
ATOM 10543 C CA . GLU F 1 195 ? 35.195 -23.317 58.752 1.00 24.24 195 GLU F CA 1
ATOM 10544 C C . GLU F 1 195 ? 35.110 -24.611 59.546 1.00 23.73 195 GLU F C 1
ATOM 10545 O O . GLU F 1 195 ? 34.062 -25.263 59.587 1.00 22.03 195 GLU F O 1
ATOM 10551 N N . SER F 1 196 ? 36.233 -24.983 60.160 1.00 24.12 196 SER F N 1
ATOM 10552 C CA . SER F 1 196 ? 36.306 -26.139 61.044 1.00 22.84 196 SER F CA 1
ATOM 10553 C C . SER F 1 196 ? 36.878 -25.701 62.383 1.00 24.08 196 SER F C 1
ATOM 10554 O O . SER F 1 196 ? 37.982 -25.149 62.438 1.00 21.26 196 SER F O 1
ATOM 10557 N N . VAL F 1 197 ? 36.130 -25.947 63.454 1.00 24.59 197 VAL F N 1
ATOM 10558 C CA . VAL F 1 197 ? 36.546 -25.594 64.809 1.00 21.57 197 VAL F CA 1
ATOM 10559 C C . VAL F 1 197 ? 36.394 -26.830 65.689 1.00 24.56 197 VAL F C 1
ATOM 10560 O O . VAL F 1 197 ? 35.738 -27.797 65.275 1.00 24.08 197 VAL F O 1
ATOM 10564 N N . PRO F 1 198 ? 36.986 -26.861 66.885 1.00 24.01 198 PRO F N 1
ATOM 10565 C CA . PRO F 1 198 ? 36.728 -27.978 67.799 1.00 24.13 198 PRO F CA 1
ATOM 10566 C C . PRO F 1 198 ? 35.244 -28.107 68.108 1.00 23.86 198 PRO F C 1
ATOM 10567 O O . PRO F 1 198 ? 34.494 -27.129 68.086 1.00 23.56 198 PRO F O 1
ATOM 10571 N N . LEU F 1 199 ? 34.824 -29.344 68.394 1.00 23.57 199 LEU F N 1
ATOM 10572 C CA . LEU F 1 199 ? 33.415 -29.604 68.674 1.00 23.04 199 LEU F CA 1
ATOM 10573 C C . LEU F 1 199 ? 32.925 -28.809 69.878 1.00 24.38 199 LEU F C 1
ATOM 10574 O O . LEU F 1 199 ? 31.759 -28.398 69.917 1.00 24.87 199 LEU F O 1
ATOM 10579 N N . ALA F 1 200 ? 33.798 -28.572 70.860 1.00 24.64 200 ALA F N 1
ATOM 10580 C CA . ALA F 1 200 ? 33.412 -27.802 72.036 1.00 25.42 200 ALA F CA 1
ATOM 10581 C C . ALA F 1 200 ? 33.086 -26.352 71.702 1.00 25.23 200 ALA F C 1
ATOM 10582 O O . ALA F 1 200 ? 32.379 -25.696 72.474 1.00 26.45 200 ALA F O 1
ATOM 10584 N N . ALA F 1 201 ? 33.584 -25.838 70.578 1.00 24.18 201 ALA F N 1
ATOM 10585 C CA . ALA F 1 201 ? 33.290 -24.482 70.138 1.00 25.92 201 ALA F CA 1
ATOM 10586 C C . ALA F 1 201 ? 32.368 -24.440 68.928 1.00 26.52 201 ALA F C 1
ATOM 10587 O O . ALA F 1 201 ? 32.115 -23.354 68.398 1.00 28.19 201 ALA F O 1
ATOM 10589 N N . LEU F 1 202 ? 31.855 -25.590 68.486 1.00 26.43 202 LEU F N 1
ATOM 10590 C CA . LEU F 1 202 ? 31.070 -25.638 67.256 1.00 21.26 202 LEU F CA 1
ATOM 10591 C C . LEU F 1 202 ? 29.760 -24.871 67.401 1.00 25.98 202 LEU F C 1
ATOM 10592 O O . LEU F 1 202 ? 29.430 -24.024 66.562 1.00 25.17 202 LEU F O 1
ATOM 10597 N N . ARG F 1 203 ? 28.995 -25.159 68.457 1.00 26.29 203 ARG F N 1
ATOM 10598 C CA . ARG F 1 203 ? 27.704 -24.500 68.631 1.00 26.75 203 ARG F CA 1
ATOM 10599 C C . ARG F 1 203 ? 27.870 -23.003 68.857 1.00 25.38 203 ARG F C 1
ATOM 10600 O O . ARG F 1 203 ? 27.101 -22.200 68.316 1.00 23.00 203 ARG F O 1
ATOM 10608 N N . GLU F 1 204 ? 28.867 -22.609 69.653 1.00 25.83 204 GLU F N 1
ATOM 10609 C CA . GLU F 1 204 ? 29.108 -21.190 69.890 1.00 27.06 204 GLU F CA 1
ATOM 10610 C C . GLU F 1 204 ? 29.498 -20.475 68.602 1.00 24.60 204 GLU F C 1
ATOM 10611 O O . GLU F 1 204 ? 29.049 -19.352 68.345 1.00 24.09 204 GLU F O 1
ATOM 10617 N N . ARG F 1 205 ? 30.326 -21.116 67.774 1.00 23.54 205 ARG F N 1
ATOM 10618 C CA . ARG F 1 205 ? 30.737 -20.499 66.517 1.00 23.36 205 ARG F CA 1
ATOM 10619 C C . ARG F 1 205 ? 29.583 -20.442 65.524 1.00 22.22 205 ARG F C 1
ATOM 10620 O O . ARG F 1 205 ? 29.407 -19.437 64.825 1.00 20.50 205 ARG F O 1
ATOM 10628 N N . THR F 1 206 ? 28.788 -21.512 65.444 1.00 21.92 206 THR F N 1
ATOM 10629 C CA . THR F 1 206 ? 27.640 -21.513 64.544 1.00 21.52 206 THR F CA 1
ATOM 10630 C C . THR F 1 206 ? 26.582 -20.514 64.999 1.00 21.82 206 THR F C 1
ATOM 10631 O O . THR F 1 206 ? 25.950 -19.849 64.170 1.00 21.96 206 THR F O 1
ATOM 10635 N N . ARG F 1 207 ? 26.383 -20.388 66.314 1.00 20.70 207 ARG F N 1
ATOM 10636 C CA . ARG F 1 207 ? 25.399 -19.439 66.823 1.00 24.15 207 ARG F CA 1
ATOM 10637 C C . ARG F 1 207 ? 25.830 -18.001 66.561 1.00 24.04 207 ARG F C 1
ATOM 10638 O O . ARG F 1 207 ? 24.991 -17.139 66.272 1.00 23.48 207 ARG F O 1
ATOM 10646 N N . GLU F 1 208 ? 27.132 -17.721 66.660 1.00 24.04 208 GLU F N 1
ATOM 10647 C CA . GLU F 1 208 ? 27.619 -16.380 66.356 1.00 24.63 208 GLU F CA 1
ATOM 10648 C C . GLU F 1 208 ? 27.422 -16.046 64.883 1.00 23.44 208 GLU F C 1
ATOM 10649 O O . GLU F 1 208 ? 27.034 -14.922 64.542 1.00 22.99 208 GLU F O 1
ATOM 10651 N N . LEU F 1 209 ? 27.682 -17.011 63.997 1.00 22.52 209 LEU F N 1
ATOM 10652 C CA . LEU F 1 209 ? 27.461 -16.788 62.572 1.00 22.13 209 LEU F CA 1
ATOM 10653 C C . LEU F 1 209 ? 25.982 -16.582 62.271 1.00 22.23 209 LEU F C 1
ATOM 10654 O O . LEU F 1 209 ? 25.620 -15.718 61.463 1.00 23.15 209 LEU F O 1
ATOM 10659 N N . ALA F 1 210 ? 25.113 -17.367 62.913 1.00 21.04 210 ALA F N 1
ATOM 10660 C CA . ALA F 1 210 ? 23.677 -17.195 62.720 1.00 21.65 210 ALA F CA 1
ATOM 10661 C C . ALA F 1 210 ? 23.215 -15.831 63.216 1.00 22.04 210 ALA F C 1
ATOM 10662 O O . ALA F 1 210 ? 22.368 -15.188 62.586 1.00 20.03 210 ALA F O 1
ATOM 10664 N N . LYS F 1 211 ? 23.761 -15.373 64.345 1.00 20.59 211 LYS F N 1
ATOM 10665 C CA . LYS F 1 211 ? 23.404 -14.053 64.855 1.00 21.05 211 LYS F CA 1
ATOM 10666 C C . LYS F 1 211 ? 23.866 -12.952 63.908 1.00 23.57 211 LYS F C 1
ATOM 10667 O O . LYS F 1 211 ? 23.188 -11.929 63.760 1.00 21.12 211 LYS F O 1
ATOM 10673 N N . THR F 1 212 ? 25.018 -13.144 63.261 1.00 23.23 212 THR F N 1
ATOM 10674 C CA . THR F 1 212 ? 25.472 -12.184 62.260 1.00 22.55 212 THR F CA 1
ATOM 10675 C C . THR F 1 212 ? 24.509 -12.128 61.081 1.00 22.71 212 THR F C 1
ATOM 10676 O O . THR F 1 212 ? 24.190 -11.044 60.579 1.00 23.19 212 THR F O 1
ATOM 10680 N N . LEU F 1 213 ? 24.028 -13.289 60.629 1.00 22.07 213 LEU F N 1
ATOM 10681 C CA . LEU F 1 213 ? 23.062 -13.313 59.536 1.00 23.75 213 LEU F CA 1
ATOM 10682 C C . LEU F 1 213 ? 21.718 -12.738 59.963 1.00 24.26 213 LEU F C 1
ATOM 10683 O O . LEU F 1 213 ? 21.010 -12.144 59.141 1.00 19.68 213 LEU F O 1
ATOM 10688 N N . LEU F 1 214 ? 21.351 -12.901 61.238 1.00 23.87 214 LEU F N 1
ATOM 10689 C CA . LEU F 1 214 ? 20.094 -12.342 61.724 1.00 23.55 214 LEU F CA 1
ATOM 10690 C C . LEU F 1 214 ? 20.123 -10.820 61.743 1.00 22.69 214 LEU F C 1
ATOM 10691 O O . LEU F 1 214 ? 19.068 -10.181 61.662 1.00 21.93 214 LEU F O 1
ATOM 10696 N N . GLY F 1 215 ? 21.310 -10.223 61.852 1.00 22.60 215 GLY F N 1
ATOM 10697 C CA . GLY F 1 215 ? 21.428 -8.777 61.861 1.00 23.15 215 GLY F CA 1
ATOM 10698 C C . GLY F 1 215 ? 21.293 -8.110 60.511 1.00 24.70 215 GLY F C 1
ATOM 10699 O O . GLY F 1 215 ? 21.204 -6.880 60.449 1.00 27.28 215 GLY F O 1
ATOM 10700 N N . LYS F 1 216 ? 21.276 -8.885 59.432 1.00 23.69 216 LYS F N 1
ATOM 10701 C CA . LYS F 1 216 ? 21.154 -8.335 58.092 1.00 22.98 216 LYS F CA 1
ATOM 10702 C C . LYS F 1 216 ? 19.689 -8.128 57.726 1.00 23.92 216 LYS F C 1
ATOM 10703 O O . LYS F 1 216 ? 18.783 -8.713 58.324 1.00 25.29 216 LYS F O 1
ATOM 10709 N N . ASN F 1 217 ? 19.469 -7.277 56.732 1.00 23.19 217 ASN F N 1
ATOM 10710 C CA . ASN F 1 217 ? 18.150 -7.138 56.135 1.00 23.14 217 ASN F CA 1
ATOM 10711 C C . ASN F 1 217 ? 17.719 -8.493 55.584 1.00 20.12 217 ASN F C 1
ATOM 10712 O O . ASN F 1 217 ? 18.378 -9.017 54.673 1.00 19.71 217 ASN F O 1
ATOM 10717 N N . PRO F 1 218 ? 16.649 -9.098 56.106 1.00 22.03 218 PRO F N 1
ATOM 10718 C CA . PRO F 1 218 ? 16.292 -10.457 55.662 1.00 21.62 218 PRO F CA 1
ATOM 10719 C C . PRO F 1 218 ? 15.948 -10.543 54.186 1.00 21.30 218 PRO F C 1
ATOM 10720 O O . PRO F 1 218 ? 16.244 -11.563 53.551 1.00 21.71 218 PRO F O 1
ATOM 10724 N N . THR F 1 219 ? 15.338 -9.503 53.617 1.00 19.86 219 THR F N 1
ATOM 10725 C CA . THR F 1 219 ? 15.033 -9.520 52.190 1.00 21.86 219 THR F CA 1
ATOM 10726 C C . THR F 1 219 ? 16.307 -9.435 51.358 1.00 21.51 219 THR F C 1
ATOM 10727 O O . THR F 1 219 ? 16.502 -10.218 50.421 1.00 20.99 219 THR F O 1
ATOM 10731 N N . VAL F 1 220 ? 17.190 -8.492 51.693 1.00 21.95 220 VAL F N 1
ATOM 10732 C CA . VAL F 1 220 ? 18.441 -8.346 50.953 1.00 21.47 220 VAL F CA 1
ATOM 10733 C C . VAL F 1 220 ? 19.308 -9.587 51.121 1.00 20.43 220 VAL F C 1
ATOM 10734 O O . VAL F 1 220 ? 19.985 -10.022 50.181 1.00 18.67 220 VAL F O 1
ATOM 10738 N N . LEU F 1 221 ? 19.295 -10.182 52.316 1.00 20.87 221 LEU F N 1
ATOM 10739 C CA . LEU F 1 221 ? 20.073 -11.395 52.548 1.00 18.57 221 LEU F CA 1
ATOM 10740 C C . LEU F 1 221 ? 19.550 -12.556 51.711 1.00 18.23 221 LEU F C 1
ATOM 10741 O O . LEU F 1 221 ? 20.338 -13.332 51.157 1.00 20.43 221 LEU F O 1
ATOM 10746 N N . ARG F 1 222 ? 18.226 -12.692 51.608 1.00 20.18 222 ARG F N 1
ATOM 10747 C CA . ARG F 1 222 ? 17.652 -13.756 50.791 1.00 19.83 222 ARG F CA 1
ATOM 10748 C C . ARG F 1 222 ? 17.955 -13.539 49.313 1.00 20.36 222 ARG F C 1
ATOM 10749 O O . ARG F 1 222 ? 18.333 -14.480 48.605 1.00 17.66 222 ARG F O 1
ATOM 10757 N N . GLN F 1 223 ? 17.801 -12.302 48.834 1.00 20.13 223 GLN F N 1
ATOM 10758 C CA . GLN F 1 223 ? 18.029 -12.017 47.421 1.00 19.39 223 GLN F CA 1
ATOM 10759 C C . GLN F 1 223 ? 19.496 -12.191 47.046 1.00 19.62 223 GLN F C 1
ATOM 10760 O O . GLN F 1 223 ? 19.809 -12.640 45.937 1.00 18.76 223 GLN F O 1
ATOM 10766 N N . ALA F 1 224 ? 20.409 -11.845 47.957 1.00 19.98 224 ALA F N 1
ATOM 10767 C CA . ALA F 1 224 ? 21.832 -11.910 47.637 1.00 19.67 224 ALA F CA 1
ATOM 10768 C C . ALA F 1 224 ? 22.327 -13.349 47.578 1.00 19.60 224 ALA F C 1
ATOM 10769 O O . ALA F 1 224 ? 23.063 -13.719 46.656 1.00 20.30 224 ALA F O 1
ATOM 10771 N N . LYS F 1 225 ? 21.937 -14.179 48.551 1.00 18.73 225 LYS F N 1
ATOM 10772 C CA . LYS F 1 225 ? 22.413 -15.558 48.562 1.00 19.26 225 LYS F CA 1
ATOM 10773 C C . LYS F 1 225 ? 21.808 -16.371 47.423 1.00 18.79 225 LYS F C 1
ATOM 10774 O O . LYS F 1 225 ? 22.454 -17.294 46.913 1.00 18.02 225 LYS F O 1
ATOM 10780 N N . HIS F 1 226 ? 20.585 -16.041 47.005 1.00 17.11 226 HIS F N 1
ATOM 10781 C CA . HIS F 1 226 ? 19.997 -16.708 45.848 1.00 21.73 226 HIS F CA 1
ATOM 10782 C C . HIS F 1 226 ? 20.723 -16.314 44.569 1.00 21.87 226 HIS F C 1
ATOM 10783 O O . HIS F 1 226 ? 21.064 -17.172 43.746 1.00 21.55 226 HIS F O 1
ATOM 10790 N N . ALA F 1 227 ? 20.980 -15.014 44.393 1.00 21.08 227 ALA F N 1
ATOM 10791 C CA . ALA F 1 227 ? 21.612 -14.535 43.169 1.00 20.36 227 ALA F CA 1
ATOM 10792 C C . ALA F 1 227 ? 22.998 -15.134 42.973 1.00 19.20 227 ALA F C 1
ATOM 10793 O O . ALA F 1 227 ? 23.433 -15.324 41.831 1.00 18.47 227 ALA F O 1
ATOM 10795 N N . LEU F 1 228 ? 23.703 -15.442 44.065 1.00 18.40 228 LEU F N 1
ATOM 10796 C CA . LEU F 1 228 ? 25.033 -16.032 43.945 1.00 18.24 228 LEU F CA 1
ATOM 10797 C C . LEU F 1 228 ? 24.974 -17.364 43.210 1.00 18.04 228 LEU F C 1
ATOM 10798 O O . LEU F 1 228 ? 25.778 -17.625 42.307 1.00 19.02 228 LEU F O 1
ATOM 10803 N N . ARG F 1 229 ? 24.022 -18.220 43.579 1.00 17.32 229 ARG F N 1
ATOM 10804 C CA . ARG F 1 229 ? 23.919 -19.524 42.939 1.00 18.47 229 ARG F CA 1
ATOM 10805 C C . ARG F 1 229 ? 23.253 -19.440 41.571 1.00 18.46 229 ARG F C 1
ATOM 10806 O O . ARG F 1 229 ? 23.515 -20.286 40.709 1.00 18.47 229 ARG F O 1
ATOM 10814 N N . ARG F 1 230 ? 22.409 -18.428 41.347 1.00 19.03 230 ARG F N 1
ATOM 10815 C CA . ARG F 1 230 ? 21.726 -18.309 40.062 1.00 18.16 230 ARG F CA 1
ATOM 10816 C C . ARG F 1 230 ? 22.689 -17.907 38.951 1.00 18.23 230 ARG F C 1
ATOM 10817 O O . ARG F 1 230 ? 22.561 -18.373 37.814 1.00 20.15 230 ARG F O 1
ATOM 10825 N N . VAL F 1 231 ? 23.660 -17.041 39.259 1.00 17.36 231 VAL F N 1
ATOM 10826 C CA . VAL F 1 231 ? 24.551 -16.513 38.225 1.00 21.66 231 VAL F CA 1
ATOM 10827 C C . VAL F 1 231 ? 25.687 -17.455 37.868 1.00 22.39 231 VAL F C 1
ATOM 10828 O O . VAL F 1 231 ? 26.447 -17.157 36.937 1.00 20.93 231 VAL F O 1
ATOM 10832 N N . GLU F 1 232 ? 25.826 -18.577 38.575 1.00 22.57 232 GLU F N 1
ATOM 10833 C CA . GLU F 1 232 ? 26.934 -19.502 38.331 1.00 24.73 232 GLU F CA 1
ATOM 10834 C C . GLU F 1 232 ? 27.044 -19.962 36.880 1.00 24.68 232 GLU F C 1
ATOM 10835 O O . GLU F 1 232 ? 28.148 -19.878 36.318 1.00 24.31 232 GLU F O 1
ATOM 10841 N N . PRO F 1 233 ? 25.989 -20.444 36.219 1.00 24.62 233 PRO F N 1
ATOM 10842 C CA . PRO F 1 233 ? 26.135 -20.889 34.828 1.00 24.10 233 PRO F CA 1
ATOM 10843 C C . PRO F 1 233 ? 25.947 -19.803 33.780 1.00 24.11 233 PRO F C 1
ATOM 10844 O O . PRO F 1 233 ? 26.016 -20.111 32.585 1.00 24.73 233 PRO F O 1
ATOM 10848 N N . MET F 1 234 ? 25.717 -18.556 34.183 1.00 22.95 234 MET F N 1
ATOM 10849 C CA . MET F 1 234 ? 25.465 -17.488 33.229 1.00 22.49 234 MET F CA 1
ATOM 10850 C C . MET F 1 234 ? 26.769 -16.907 32.698 1.00 22.75 234 MET F C 1
ATOM 10851 O O . MET F 1 234 ? 27.794 -16.888 33.385 1.00 23.41 234 MET F O 1
ATOM 10856 N N . ASP F 1 235 ? 26.719 -16.428 31.458 1.00 20.13 235 ASP F N 1
ATOM 10857 C CA . ASP F 1 235 ? 27.795 -15.595 30.950 1.00 21.11 235 ASP F CA 1
ATOM 10858 C C . ASP F 1 235 ? 27.732 -14.221 31.613 1.00 20.03 235 ASP F C 1
ATOM 10859 O O . ASP F 1 235 ? 26.720 -13.836 32.207 1.00 19.79 235 ASP F O 1
ATOM 10864 N N . TRP F 1 236 ? 28.833 -13.475 31.506 1.00 20.44 236 TRP F N 1
ATOM 10865 C CA . TRP F 1 236 ? 28.927 -12.206 32.221 1.00 20.56 236 TRP F CA 1
ATOM 10866 C C . TRP F 1 236 ? 27.908 -11.190 31.717 1.00 22.63 236 TRP F C 1
ATOM 10867 O O . TRP F 1 236 ? 27.442 -10.347 32.492 1.00 22.57 236 TRP F O 1
ATOM 10878 N N . ASP F 1 237 ? 27.540 -11.256 30.436 1.00 21.13 237 ASP F N 1
ATOM 10879 C CA . ASP F 1 237 ? 26.516 -10.349 29.926 1.00 22.52 237 ASP F CA 1
ATOM 10880 C C . ASP F 1 237 ? 25.141 -10.714 30.468 1.00 20.94 237 ASP F C 1
ATOM 10881 O O . ASP F 1 237 ? 24.344 -9.829 30.803 1.00 21.01 237 ASP F O 1
ATOM 10886 N N . LEU F 1 238 ? 24.846 -12.012 30.564 1.00 20.53 238 LEU F N 1
ATOM 10887 C CA . LEU F 1 238 ? 23.566 -12.436 31.120 1.00 22.39 238 LEU F CA 1
ATOM 10888 C C . LEU F 1 238 ? 23.502 -12.187 32.621 1.00 21.45 238 LEU F C 1
ATOM 10889 O O . LEU F 1 238 ? 22.450 -11.798 33.143 1.00 19.67 238 LEU F O 1
ATOM 10894 N N . SER F 1 239 ? 24.613 -12.414 33.333 1.00 19.58 239 SER F N 1
ATOM 10895 C CA . SER F 1 239 ? 24.605 -12.205 34.779 1.00 19.27 239 SER F CA 1
ATOM 10896 C C . SER F 1 239 ? 24.321 -10.753 35.116 1.00 19.56 239 SER F C 1
ATOM 10897 O O . SER F 1 239 ? 23.595 -10.463 36.075 1.00 20.69 239 SER F O 1
ATOM 10900 N N . GLU F 1 240 ? 24.899 -9.829 34.346 1.00 20.06 240 GLU F N 1
ATOM 10901 C CA . GLU F 1 240 ? 24.644 -8.412 34.580 1.00 20.41 240 GLU F CA 1
ATOM 10902 C C . GLU F 1 240 ? 23.171 -8.076 34.372 1.00 24.34 240 GLU F C 1
ATOM 10903 O O . GLU F 1 240 ? 22.600 -7.262 35.110 1.00 24.47 240 GLU F O 1
ATOM 10909 N N . GLU F 1 241 ? 22.536 -8.697 33.375 1.00 20.49 241 GLU F N 1
ATOM 10910 C CA . GLU F 1 241 ? 21.110 -8.477 33.157 1.00 20.59 241 GLU F CA 1
ATOM 10911 C C . GLU F 1 241 ? 20.283 -9.031 34.310 1.00 22.19 241 GLU F C 1
ATOM 10912 O O . GLU F 1 241 ? 19.339 -8.379 34.773 1.00 20.27 241 GLU F O 1
ATOM 10918 N N . TYR F 1 242 ? 20.622 -10.230 34.788 1.00 21.06 242 TYR F N 1
ATOM 10919 C CA . TYR F 1 242 ? 19.872 -10.829 35.888 1.00 20.97 242 TYR F CA 1
ATOM 10920 C C . TYR F 1 242 ? 20.066 -10.044 37.179 1.00 20.75 242 TYR F C 1
ATOM 10921 O O . TYR F 1 242 ? 19.102 -9.774 37.905 1.00 20.45 242 TYR F O 1
ATOM 10930 N N . LEU F 1 243 ? 21.313 -9.673 37.485 1.00 20.39 243 LEU F N 1
ATOM 10931 C CA . LEU F 1 243 ? 21.590 -8.963 38.729 1.00 20.43 243 LEU F CA 1
ATOM 10932 C C . LEU F 1 243 ? 20.893 -7.610 38.773 1.00 21.51 243 LEU F C 1
ATOM 10933 O O . LEU F 1 243 ? 20.477 -7.162 39.848 1.00 21.25 243 LEU F O 1
ATOM 10938 N N . ALA F 1 244 ? 20.755 -6.946 37.622 1.00 21.57 244 ALA F N 1
ATOM 10939 C CA . ALA F 1 244 ? 20.035 -5.677 37.587 1.00 20.58 244 ALA F CA 1
ATOM 10940 C C . ALA F 1 244 ? 18.559 -5.874 37.907 1.00 23.40 244 ALA F C 1
ATOM 10941 O O . ALA F 1 244 ? 17.978 -5.106 38.683 1.00 20.72 244 ALA F O 1
ATOM 10943 N N . ALA F 1 245 ? 17.935 -6.899 37.321 1.00 22.47 245 ALA F N 1
ATOM 10944 C CA . ALA F 1 245 ? 16.549 -7.203 37.657 1.00 22.91 245 ALA F CA 1
ATOM 10945 C C . ALA F 1 245 ? 16.420 -7.697 39.091 1.00 22.15 245 ALA F C 1
ATOM 10946 O O . ALA F 1 245 ? 15.422 -7.404 39.759 1.00 20.12 245 ALA F O 1
ATOM 10948 N N . LYS F 1 246 ? 17.417 -8.438 39.581 1.00 21.05 246 LYS F N 1
ATOM 10949 C CA . LYS F 1 246 ? 17.385 -8.904 40.963 1.00 19.26 246 LYS F CA 1
ATOM 10950 C C . LYS F 1 246 ? 17.519 -7.743 41.939 1.00 19.51 246 LYS F C 1
ATOM 10951 O O . LYS F 1 246 ? 16.881 -7.738 42.998 1.00 19.52 246 LYS F O 1
ATOM 10957 N N . ALA F 1 247 ? 18.345 -6.749 41.600 1.00 22.79 247 ALA F N 1
ATOM 10958 C CA . ALA F 1 247 ? 18.499 -5.587 42.469 1.00 23.36 247 ALA F CA 1
ATOM 10959 C C . ALA F 1 247 ? 17.216 -4.769 42.530 1.00 22.34 247 ALA F C 1
ATOM 10960 O O . ALA F 1 247 ? 16.842 -4.268 43.597 1.00 20.68 247 ALA F O 1
ATOM 10962 N N . GLU F 1 248 ? 16.527 -4.623 41.396 1.00 22.23 248 GLU F N 1
ATOM 10963 C CA . GLU F 1 248 ? 15.266 -3.888 41.391 1.00 22.42 248 GLU F CA 1
ATOM 10964 C C . GLU F 1 248 ? 14.178 -4.659 42.127 1.00 22.02 248 GLU F C 1
ATOM 10965 O O . GLU F 1 248 ? 13.351 -4.062 42.826 1.00 21.38 248 GLU F O 1
ATOM 10971 N N . GLN F 1 249 ? 14.162 -5.985 41.979 1.00 20.59 249 GLN F N 1
ATOM 10972 C CA . GLN F 1 249 ? 13.206 -6.800 42.721 1.00 21.19 249 GLN F CA 1
ATOM 10973 C C . GLN F 1 249 ? 13.439 -6.686 44.222 1.00 22.01 249 GLN F C 1
ATOM 10974 O O . GLN F 1 249 ? 12.482 -6.627 45.004 1.00 22.27 249 GLN F O 1
ATOM 10980 N N . THR F 1 250 ? 14.706 -6.643 44.641 1.00 20.15 250 THR F N 1
ATOM 10981 C CA . THR F 1 250 ? 15.027 -6.542 46.062 1.00 23.09 250 THR F CA 1
ATOM 10982 C C . THR F 1 250 ? 14.441 -5.273 46.671 1.00 24.55 250 THR F C 1
ATOM 10983 O O . THR F 1 250 ? 13.730 -5.324 47.681 1.00 20.84 250 THR F O 1
ATOM 10987 N N . ALA F 1 251 ? 14.727 -4.120 46.061 1.00 25.82 251 ALA F N 1
ATOM 10988 C CA . ALA F 1 251 ? 14.228 -2.850 46.575 1.00 26.75 251 ALA F CA 1
ATOM 10989 C C . ALA F 1 251 ? 12.712 -2.736 46.482 1.00 27.63 251 ALA F C 1
ATOM 10990 O O . ALA F 1 251 ? 12.111 -1.985 47.257 1.00 29.19 251 ALA F O 1
ATOM 10992 N N . ALA F 1 252 ? 12.080 -3.467 45.563 1.00 26.60 252 ALA F N 1
ATOM 10993 C CA . ALA F 1 252 ? 10.634 -3.367 45.403 1.00 26.45 252 ALA F CA 1
ATOM 10994 C C . ALA F 1 252 ? 9.877 -4.202 46.428 1.00 27.94 252 ALA F C 1
ATOM 10995 O O . ALA F 1 252 ? 8.744 -3.859 46.783 1.00 28.02 252 ALA F O 1
ATOM 10997 N N . ILE F 1 253 ? 10.475 -5.294 46.913 1.00 28.77 253 ILE F N 1
ATOM 10998 C CA . ILE F 1 253 ? 9.790 -6.192 47.840 1.00 29.10 253 ILE F CA 1
ATOM 10999 C C . ILE F 1 253 ? 10.228 -6.004 49.286 1.00 31.17 253 ILE F C 1
ATOM 11000 O O . ILE F 1 253 ? 9.636 -6.626 50.183 1.00 30.98 253 ILE F O 1
ATOM 11005 N N . ASP F 1 254 ? 11.235 -5.176 49.545 1.00 33.44 254 ASP F N 1
ATOM 11006 C CA . ASP F 1 254 ? 11.690 -4.942 50.910 1.00 36.11 254 ASP F CA 1
ATOM 11007 C C . ASP F 1 254 ? 10.650 -4.149 51.696 1.00 37.22 254 ASP F C 1
ATOM 11008 O O . ASP F 1 254 ? 10.765 -2.934 51.849 1.00 37.55 254 ASP F O 1
#

Solvent-accessible surface area: 47299 Å² total; per-residue (Å²): 123,71,101,9,8,42,46,97,72,25,124,19,0,0,6,0,22,2,58,33,56,133,125,125,0,10,0,1,39,69,0,0,50,19,0,43,111,7,3,75,66,7,10,80,28,143,152,6,26,0,2,0,5,8,8,30,54,119,2,1,0,38,2,23,9,90,53,68,32,89,87,163,124,32,41,67,105,32,94,56,78,52,34,4,4,24,0,9,20,92,32,2,15,45,1,15,22,6,0,0,0,14,0,20,7,104,0,43,6,6,0,2,1,2,0,0,0,0,1,0,0,0,0,0,47,112,2,35,0,0,2,23,14,4,84,160,31,59,2,1,27,37,3,5,0,10,0,5,26,30,14,9,41,11,6,22,1,0,17,12,1,0,4,7,67,80,15,27,0,73,66,0,77,106,31,22,0,2,23,57,5,24,73,87,111,45,3,107,114,69,0,55,44,4,0,74,57,3,56,69,32,46,99,17,0,2,23,6,0,1,18,0,3,6,25,0,77,94,8,41,13,39,11,0,29,23,0,0,23,0,5,30,38,13,6,76,48,48,102,139,16,17,69,57,104,73,27,131,19,0,0,4,0,10,2,47,35,50,134,130,122,0,11,0,1,41,75,0,1,50,47,0,44,113,30,2,79,66,6,18,73,26,146,151,7,20,0,1,0,4,9,8,53,49,113,1,2,1,40,2,22,9,84,54,63,20,80,64,134,12,96,58,93,27,45,60,49,36,94,34,75,49,37,4,5,22,1,11,19,96,44,1,16,43,0,14,22,3,0,0,0,14,0,21,7,108,0,45,6,7,0,2,1,2,0,1,0,0,0,0,0,1,0,0,45,114,4,37,0,1,2,22,13,4,86,158,32,62,1,0,29,37,4,5,0,11,0,4,24,40,14,11,41,17,8,21,0,0,20,11,1,0,4,7,67,78,16,28,0,69,69,0,73,103,30,20,1,3,22,54,5,24,74,84,110,44,2,112,95,56,0,49,94,4,0,65,54,2,52,69,33,71,92,30,6,2,26,10,0,1,20,0,1,5,26,0,43,108,9,42,15,37,11,0,29,24,0,0,21,0,5,31,48,21,11,87,50,70,122,82,98,10,7,87,42,88,66,26,130,22,0,0,4,0,8,1,51,32,57,132,126,128,0,10,0,1,40,69,0,0,48,24,0,39,89,7,2,73,63,6,20,73,26,148,152,4,27,0,2,0,3,6,6,50,47,119,1,0,0,39,2,22,8,60,42,71,27,87,168,139,96,94,30,39,64,30,34,96,51,85,51,36,4,6,22,0,9,19,94,50,2,10,43,1,15,22,5,0,0,0,13,0,23,8,106,0,44,5,6,0,1,1,1,0,0,0,0,1,0,0,0,0,0,48,110,2,36,0,0,3,19,15,6,80,148,33,56,2,2,25,35,3,5,0,11,0,3,25,41,13,11,42,10,6,22,1,0,17,13,1,0,4,7,68,78,16,28,0,72,65,0,74,103,30,23,1,2,22,53,5,24,74,88,108,44,3,114,115,66,0,57,43,4,0,61,55,3,53,70,33,70,96,32,8,2,23,6,0,1,19,0,0,5,23,0,44,107,7,44,15,38,12,0,28,25,0,0,22,0,4,31,36,9,9,87,50,67,69,149,72,43,95,12,7,31,37,98,69,35,124,22,0,0,1,0,9,1,62,31,50,132,130,123,0,12,0,1,38,43,0,1,137,8,0,46,81,0,2,88,42,0,17,69,21,148,134,7,25,0,2,0,3,7,6,28,56,117,1,1,0,38,3,20,8,83,72,76,24,91,91,105,132,34,41,72,42,35,84,49,90,49,35,4,5,21,0,9,20,93,46,1,17,41,0,13,24,5,0,0,0,11,0,18,8,105,0,46,6,8,0,2,2,2,0,0,0,0,1,0,0,0,0,0,48,106,2,36,0,0,2,23,14,6,86,161,30,61,2,2,29,38,4,5,0,11,0,3,17,39,15,12,44,17,9,25,2,0,22,12,1,0,6,6,70,76,14,29,0,82,78,0,93,90,27,23,0,2,23,40,11,28,72,84,109,37,2,119,132,43,0,70,102,1,0,77,53,3,54,69,34,47,93,15,0,2,23,6,0,1,18,0,3,8,23,0,79,98,8,43,15,39,11,0,28,25,0,0,48,0,4,32,58,12,5,77,51,41,103,73,50,142,72,45,97,10,6,50,32,50,65,42,125,24,0,0,10,0,7,3,57,33,56,90,120,123,0,11,0,1,33,41,0,1,133,13,0,45,79,0,0,81,30,0,19,76,23,147,131,8,22,0,0,0,2,8,6,67,52,117,1,2,0,40,3,23,10,88,92,51,17,75,161,106,16,70,104,28,91,30,40,65,44,19,25,35,81,97,35,5,5,22,0,11,17,90,46,0,16,42,0,9,26,3,0,0,0,8,0,22,7,105,0,46,6,7,0,2,2,2,0,0,0,0,1,0,0,0,0,0,45,108,2,35,0,1,2,23,14,5,84,161,33,63,2,2,32,37,4,5,0,13,0,3,27,38,16,8,43,10,7,24,0,0,23,10,2,0,4,6,69,79,15,29,0,75,76,0,86,105,28,22,1,3,26,42,13,28,72,86,108,45,3,134,73,60,0,73,50,2,0,67,57,3,55,68,29,48,94,17,0,1,23,6,0,2,17,0,4,10,24,0,87,98,9,43,13,37,12,0,26,24,0,0,24,0,5,31,47,11,6,76,51,42,101,67,139,65,42,97,10,5,102,32,92,61,30,127,22,0,0,3,0,13,1,49,33,56,137,131,122,0,12,0,0,38,68,0,1,63,21,0,45,85,0,0,80,42,0,19,80,22,145,133,6,27,0,0,0,2,5,7,18,56,116,0,0,0,40,2,18,10,87,52,61,10,61,79,132,64,133,37,44,70,31,56,91,36,88,48,38,4,5,23,0,10,19,96,44,1,14,42,0,11,26,5,0,0,0,10,0,17,7,109,0,44,7,7,0,3,1,1,0,0,0,0,1,0,0,1,0,0,50,101,1,34,0,1,2,23,13,6,84,158,32,62,1,2,30,37,3,5,0,11,0,4,10,42,15,9,43,16,7,24,1,0,19,13,1,0,6,7,72,75,16,28,0,78,78,0,84,105,27,23,0,3,26,59,5,20,73,83,106,32,3,107,132,62,0,71,51,3,0,71,56,2,54,67,29,47,97,16,1,2,24,6,0,2,18,0,0,5,24,0,46,103,8,45,16,37,11,0,24,24,0,0,20,0,4,33,39,11,5,76,48,43,102

Sequence (1446 aa):
GLTTVKVQFDEGIAWVSLNRPDKRNAMSPTLNREMLQVLEALEFDDRCGVVVLTGEGDSFSAGMDLKEYFREPALIKAQIRRAAGAWQWRKLRFYAKPTIAMVNGWCFGGAFTPLIACDLAVAADEATFGLSEINWGIIPAGNVTKAVSQVCGERAALYYIMSGEPFGGQKAREIGLVNESVPLAALRERTRELAKTLLGKNPTVLRQAKHALRRVEPMDWDLSEEYLAAKAEQTAAIDTTVKVQFDEGIAWVSLNRPDKRNAMSPTLNREMLQVLEALEFDDRCGVVVLTGEGDSFSAGMDLKEYFRETDAPALIKAQIRRAAGAWQWRKLRFYAKPTIAMVNGWCFGGAFTPLIACDLAVAADEATFGLSEINWGIIPAGNVTKAVSQVCGERAALYYIMSGEPFGGQKAREIGLVNESVPLAALRERTRELAKTLLGKNPTVLRQAKHALRRVEPMDWDLSEEYLAAKAEQTAAIGLTTVKVQFDEGIAWVSLNRPDKRNAMSPTLNREMLQVLEALEFDDRCGVVVLTGEGDSFSAGMDLKEYFREAPALIKAQIRRAAGAWQWRKLRFYAKPTIAMVNGWCFGGAFTPLIACDLAVAADEATFGLSEINWGIIPAGNVTKAVSQVCGERAALYYIMSGEPFGGQKAREIGLVNESVPLAALRERTRELAKTLLGKNPTVLRQAKHALRRVEPMDWDLSEEYLAAKAEQTAAILNGLTTVKVQFDEGIAWVSLNRPDKRNAMSPTLNREMLQVLEALEFDDRCGVVVLTGEGDSFSAGMDLKEYFREPALIKAQIRRAAGAWQWRKLRFYAKPTIAMVNGWCFGGAFTPLIACDLAVAADEATFGLSEINWGIIPAGNVTKAVSQVCGERAALYYIMSGEPFGGQKAREIGLVNESVPLAALRERTRELAKTLLGKNPTVLRQAKHALRRVEPMDWDLSEEYLAAKAEQTAAIDALNGLTTVKVQFDEGIAWVSLNRPDKRNAMSPTLNREMLQVLEALEFDDRCGVVVLTGEGDSFSAGMDLKEYFRETDNAPALIKAQIRRAAGAWQWRKLRFYAKPTIAMVNGWCFGGAFTPLIACDLAVAADEATFGLSEINWGIIPAGNVTKAVSQVCGERAALYYIMSGEPFGGQKAREIGLVNESVPLAALRERTRELAKTLLGKNPTVLRQAKHALRRVEPMDWDLSEEYLAAKAEQTAAIDLNGLTTVKVQFDEGIAWVSLNRPDKRNAMSPTLNREMLQVLEALEFDDRCGVVVLTGEGDSFSAGMDLKEYFRETPALIKAQIRRAAGAWQWRKLRFYAKPTIAMVNGWCFGGAFTPLIACDLAVAADEATFGLSEINWGIIPAGNVTKAVSQVCGERAALYYIMSGEPFGGQKAREIGLVNESVPLAALRERTRELAKTLLGKNPTVLRQAKHALRRVEPMDWDLSEEYLAAKAEQTAAID

InterPro domains:
  IPR001753 Enoyl-CoA hydratase/isomerase-like domain [PF00378] (21-269)
  IPR018376 Enoyl-CoA hydratase/isomerase, conserved site [PS00166] (116-136)
  IPR029045 ClpP/crotonase-like domain superfamily [SSF52096] (14-271)
  IPR051683 Enoyl-CoA Hydratase/Isomerase Domain-Containing Protein [PTHR42964] (14-272)

Secondary structure (DSSP, 8-state):
--SSEEEEEETEEEEEEE--GGGTT-B-HHHHHHHHHHHHHHTT-TTEEEEEEEESTTEEE--B-IIIIII--HHHHHHHHHHHHIIIIIITTT-SS-EEEEE-SEEEGGGHHHHHHSSEEEEETT--EE-GGGGGT---TTTHHHHHHHHS-HHHHHHHHHH---B-HHHHHHTTSSSEEE-GGGHHHHHHHHHHHHHTS-HHHHHHHHHHHHHSTTS-HHHHHHHHHHHHHHHHHH-/--EEEEEETTEEEEEE--GGGTT-B-HHHHHHHHHHHHHHTT-TT-SEEEEEESTTEEE--B-IIIIIGGG---HHHHHHHHHHHHIIIIIITTT-SS-EEEEE-SEEEGGGHHHHHHSSEEEEETT--EE-GGGGGT---TTTHHHHHHHHS-HHHHHHHHHH---B-HHHHHHTTSSSEEE-GGGHHHHHHHHHHHHHTS-HHHHHHHHHHHHHSTTS-HHHHHHHHHHHHHHHHH-/--SSEEEEEETEEEEEEE--GGGTT-B-HHHHHHHHHHHHHHTT-TTEEEEEEEESTTEEE-SB-IIIIII---HHHHHHHHHHHHIIIIIIHHT-SS-EEEEE-SEEEGGGHHHHHHSSEEEEETT--EE-TTGGGT---TTTHHHHHHHHS-HHHHHHHHHH---B-HHHHHHTTSSSEEE-HHHHHHHHHHHHHHHHTS-HHHHHHHHHHHHHSTTS-HHHHHHHHHHHHHHHHH-/--S-SSEEEEEETEEEEEEE--GGGTT-B-HHHHHHHHHHHHHHTT-TTEEEEEEEESTTEEE-SB-IIIIII--HHHHHHHHHHHHIIIIITTTT-SS-EEEEE-SEEEGGGHHHHHHSSEEEEETT-EEE-TTGGGT---TTTHHHHHHHHS-HHHHHHHHHH---B-HHHHHHTTSSSEEE-GGGHHHHHHHHHHHHHTS-HHHHHHHHHHHHHSTTS-HHHHHHHHHHHHHHHHHH-/--SS-SSEEEEEETEEEEEEE--GGGTT-B-HHHHHHHHHHHHHHTS-TTEEEEEEEESTTEEE--B-IIIIIGGGTTS-HHHHHHHHHHHHIIIIIIHHT-SS-EEEEE-SEEEGGGHHHHHHSSEEEEETT-EEE-TTGGGT---TTTHHHHHHHHS-HHHHHHHHHH---EEHHHHHHTTSSSEEE-GGGHHHHHHHHHHHHHTS-HHHHHHHHHHHHHSTTS-HHHHHHHHHHHHHHHHHH-/--S-SSEEEEEETEEEEEEE--GGGTT-B-HHHHHHHHHHHHHHTS-TTEEEEEEEESTTEEE--B-IIIIIIT--HHHHHHHHHHHHIIIIIITTT-SS-EEEEE-SEEEGGGHHHHHHSSEEEEETT--EE-GGGGGT---TTTHHHHHHHHS-HHHHHHHHHH---B-HHHHHHTTSSSEEE-GGGHHHHHHHHHHHHHTS-HHHHHHHHHHHHHTTTS-HHHHHHHHHHHHHHHHHH-

B-factor: mean 25.29, std 7.29, range [3.3, 67.78]